Protein AF-A0A150GQW0-F1 (afdb_monomer_lite)

Structure (mmCIF, N/CA/C/O backbone):
data_AF-A0A150GQW0-F1
#
_entry.id   AF-A0A150GQW0-F1
#
loop_
_atom_site.group_PDB
_atom_site.id
_atom_site.type_symbol
_atom_site.label_atom_id
_atom_site.label_alt_id
_atom_site.label_comp_id
_atom_site.label_asym_id
_atom_site.label_entity_id
_atom_site.label_seq_id
_atom_site.pdbx_PDB_ins_code
_atom_site.Cartn_x
_atom_site.Cartn_y
_atom_site.Cartn_z
_atom_site.occupancy
_atom_site.B_iso_or_equiv
_atom_site.auth_seq_id
_atom_site.auth_comp_id
_atom_site.auth_asym_id
_atom_site.auth_atom_id
_atom_site.pdbx_PDB_model_num
ATOM 1 N N . MET A 1 1 ? -84.443 53.468 144.118 1.00 50.16 1 MET A N 1
ATOM 2 C CA . MET A 1 1 ? -84.556 52.191 143.368 1.00 50.16 1 MET A CA 1
ATOM 3 C C . MET A 1 1 ? -83.930 52.224 141.967 1.00 50.16 1 MET A C 1
ATOM 5 O O . MET A 1 1 ? -83.311 51.234 141.610 1.00 50.16 1 MET A O 1
ATOM 9 N N . ALA A 1 2 ? -84.002 53.319 141.193 1.00 51.88 2 ALA A N 1
ATOM 10 C CA . ALA A 1 2 ? -83.557 53.365 139.782 1.00 51.88 2 ALA A CA 1
ATOM 11 C C . ALA A 1 2 ? -82.086 52.979 139.461 1.00 51.88 2 ALA A C 1
ATOM 13 O O . ALA A 1 2 ? -81.774 52.717 138.304 1.00 51.88 2 ALA A O 1
ATOM 14 N N . LEU A 1 3 ? -81.177 52.927 140.443 1.00 52.62 3 LEU A N 1
ATOM 15 C CA . LEU A 1 3 ? -79.785 52.499 140.221 1.00 52.62 3 LEU A CA 1
ATOM 16 C C . LEU A 1 3 ? -79.607 50.967 140.198 1.00 52.62 3 LEU A C 1
ATOM 18 O O . LEU A 1 3 ? -78.697 50.477 139.535 1.00 52.62 3 LEU A O 1
ATOM 22 N N . ALA A 1 4 ? -80.482 50.205 140.865 1.00 55.50 4 ALA A N 1
ATOM 23 C CA . ALA A 1 4 ? -80.351 48.747 140.967 1.00 55.50 4 ALA A CA 1
ATOM 24 C C . ALA A 1 4 ? -80.714 48.029 139.655 1.00 55.50 4 ALA A C 1
ATOM 26 O O . ALA A 1 4 ? -79.989 47.141 139.211 1.00 55.50 4 ALA A O 1
ATOM 27 N N . SER A 1 5 ? -81.789 48.462 138.985 1.00 58.28 5 SER A N 1
ATOM 28 C CA . SER A 1 5 ? -82.184 47.912 137.682 1.00 58.28 5 SER A CA 1
ATOM 29 C C . SER A 1 5 ? -81.157 48.220 136.590 1.00 58.28 5 SER A C 1
ATOM 31 O O . SER A 1 5 ? -80.911 47.378 135.732 1.00 58.28 5 SER A O 1
ATOM 33 N N . ARG A 1 6 ? -80.495 49.387 136.642 1.00 61.72 6 ARG A N 1
ATOM 34 C CA . ARG A 1 6 ? -79.421 49.728 135.697 1.00 61.72 6 ARG A CA 1
ATOM 35 C C . ARG A 1 6 ? -78.226 48.780 135.834 1.00 61.72 6 ARG A C 1
ATOM 37 O O . ARG A 1 6 ? -77.718 48.327 134.817 1.00 61.72 6 ARG A O 1
ATOM 44 N N . ALA A 1 7 ? -77.836 48.414 137.058 1.00 62.81 7 ALA A N 1
ATOM 45 C CA . ALA A 1 7 ? -76.783 47.420 137.284 1.00 62.81 7 ALA A CA 1
ATOM 46 C C . ALA A 1 7 ? -77.155 46.032 136.724 1.00 62.81 7 ALA A C 1
ATOM 48 O O . ALA A 1 7 ? -76.331 45.394 136.074 1.00 62.81 7 ALA A O 1
ATOM 49 N N . GLN A 1 8 ? -78.407 45.588 136.898 1.00 65.56 8 GLN A N 1
ATOM 50 C CA . GLN A 1 8 ? -78.888 44.327 136.314 1.00 65.56 8 GLN A CA 1
ATOM 51 C C . GLN A 1 8 ? -78.929 44.365 134.776 1.00 65.56 8 GLN A C 1
ATOM 53 O O . GLN A 1 8 ? -78.557 43.387 134.134 1.00 65.56 8 GLN A O 1
ATOM 58 N N . VAL A 1 9 ? -79.327 45.490 134.172 1.00 72.56 9 VAL A N 1
ATOM 59 C CA . VAL A 1 9 ? -79.353 45.654 132.707 1.00 72.56 9 VAL A CA 1
ATOM 60 C C . VAL A 1 9 ? -77.945 45.712 132.106 1.00 72.56 9 VAL A C 1
ATOM 62 O O . VAL A 1 9 ? -77.724 45.097 131.066 1.00 72.56 9 VAL A O 1
ATOM 65 N N . GLU A 1 10 ? -76.976 46.383 132.738 1.00 72.69 10 GLU A N 1
ATOM 66 C CA . GLU A 1 10 ? -75.585 46.343 132.256 1.00 72.69 10 GLU A CA 1
ATOM 67 C C . GLU A 1 10 ? -74.941 44.958 132.467 1.00 72.69 10 GLU A C 1
ATOM 69 O O . GLU A 1 10 ? -74.226 44.496 131.584 1.00 72.69 10 GLU A O 1
ATOM 74 N N . ALA A 1 11 ? -75.264 44.225 133.541 1.00 73.06 11 ALA A N 1
ATOM 75 C CA . ALA A 1 11 ? -74.820 42.833 133.707 1.00 73.06 11 ALA A CA 1
ATOM 76 C C . ALA A 1 11 ? -75.411 41.880 132.643 1.00 73.06 11 ALA A C 1
ATOM 78 O O . ALA A 1 11 ? -74.714 40.997 132.134 1.00 73.06 11 ALA A O 1
ATOM 79 N N . LEU A 1 12 ? -76.681 42.074 132.263 1.00 76.50 12 LEU A N 1
ATOM 80 C CA . LEU A 1 12 ? -77.316 41.348 131.155 1.00 76.50 12 LEU A CA 1
ATOM 81 C C . LEU A 1 12 ? -76.726 41.730 129.788 1.00 76.50 12 LEU A C 1
ATOM 83 O O . LEU A 1 12 ? -76.563 40.864 128.934 1.00 76.50 12 LEU A O 1
ATOM 87 N N . LYS A 1 13 ? -76.339 42.995 129.580 1.00 79.44 13 LYS A N 1
ATOM 88 C CA . LYS A 1 13 ? -75.585 43.403 128.384 1.00 79.44 13 LYS A CA 1
ATOM 89 C C . LYS A 1 13 ? -74.192 42.791 128.353 1.00 79.44 13 LYS A C 1
ATOM 91 O O . LYS A 1 13 ? -73.813 42.273 127.315 1.00 79.44 13 LYS A O 1
ATOM 96 N N . GLU A 1 14 ? -73.435 42.821 129.450 1.00 78.00 14 GLU A N 1
ATOM 97 C CA . GLU A 1 14 ? -72.100 42.214 129.491 1.00 78.00 14 GLU A CA 1
ATOM 98 C C . GLU A 1 14 ? -72.147 40.712 129.204 1.00 78.00 14 GLU A C 1
ATOM 100 O O . GLU A 1 14 ? -71.311 40.211 128.459 1.00 78.00 14 GLU A O 1
ATOM 105 N N . THR A 1 15 ? -73.116 39.990 129.771 1.00 79.81 15 THR A N 1
ATOM 106 C CA . THR A 1 15 ? -73.267 38.549 129.512 1.00 79.81 15 THR A CA 1
ATOM 107 C C . THR A 1 15 ? -73.725 38.264 128.082 1.00 79.81 15 THR A C 1
ATOM 109 O O . THR A 1 15 ? -73.184 37.352 127.462 1.00 79.81 15 THR A O 1
ATOM 112 N N . LEU A 1 16 ? -74.628 39.071 127.512 1.00 81.12 16 LEU A N 1
ATOM 113 C CA . LEU A 1 16 ? -75.028 38.953 126.106 1.00 81.12 16 LEU A CA 1
ATOM 114 C C . LEU A 1 16 ? -73.890 39.321 125.136 1.00 81.12 16 LEU A C 1
ATOM 116 O O . LEU A 1 16 ? -73.714 38.669 124.115 1.00 81.12 16 LEU A O 1
ATOM 120 N N . VAL A 1 17 ? -73.093 40.347 125.445 1.00 83.69 17 VAL A N 1
ATOM 121 C CA . VAL A 1 17 ? -71.922 40.734 124.643 1.00 83.69 17 VAL A CA 1
ATOM 122 C C . VAL A 1 17 ? -70.855 39.645 124.698 1.00 83.69 17 VAL A C 1
ATOM 124 O O . VAL A 1 17 ? -70.318 39.301 123.650 1.00 83.69 17 VAL A O 1
ATOM 127 N N . LYS A 1 18 ? -70.597 39.049 125.870 1.00 81.44 18 LYS A N 1
ATOM 128 C CA . LYS A 1 18 ? -69.667 37.917 126.009 1.00 81.44 18 LYS A CA 1
ATOM 129 C C . LYS A 1 18 ? -70.149 36.694 125.224 1.00 81.44 18 LYS A C 1
ATOM 131 O O . LYS A 1 18 ? -69.377 36.173 124.429 1.00 81.44 18 LYS A O 1
ATOM 136 N N . SER A 1 19 ? -71.423 36.299 125.322 1.00 79.88 19 SER A N 1
ATOM 137 C CA . SER A 1 19 ? -71.938 35.162 124.537 1.00 79.88 19 SER A CA 1
ATOM 138 C C . SER A 1 19 ? -71.957 35.428 123.025 1.00 79.88 19 SER A C 1
ATOM 140 O O . SER A 1 19 ? -71.666 34.528 122.240 1.00 79.88 19 SER A O 1
ATOM 142 N N . LEU A 1 20 ? -72.216 36.668 122.593 1.00 84.56 20 LEU A N 1
ATOM 143 C CA . LEU A 1 20 ? -72.095 37.064 121.186 1.00 84.56 20 LEU A CA 1
ATOM 144 C C . LEU A 1 20 ? -70.635 37.105 120.710 1.00 84.56 20 LEU A C 1
ATOM 146 O O . LEU A 1 20 ? -70.379 36.767 119.559 1.00 84.56 20 LEU A O 1
ATOM 150 N N . GLN A 1 21 ? -69.676 37.475 121.563 1.00 85.19 21 GLN A N 1
ATOM 151 C CA . GLN A 1 21 ? -68.242 37.391 121.262 1.00 85.19 21 GLN A CA 1
ATOM 152 C C . GLN A 1 21 ? -67.767 35.933 121.181 1.00 85.19 21 GLN A C 1
ATOM 154 O O . GLN A 1 21 ? -67.047 35.587 120.249 1.00 85.19 21 GLN A O 1
ATOM 159 N N . GLU A 1 22 ? -68.215 35.066 122.090 1.00 84.25 22 GLU A N 1
ATOM 160 C CA . GLU A 1 22 ? -67.913 33.630 122.091 1.00 84.25 22 GLU A CA 1
ATOM 161 C C . GLU A 1 22 ? -68.483 32.925 120.849 1.00 84.25 22 GLU A C 1
ATOM 163 O O . GLU A 1 22 ? -67.762 32.180 120.181 1.00 84.25 22 GLU A O 1
ATOM 168 N N . GLU A 1 23 ? -69.738 33.198 120.473 1.00 84.25 23 GLU A N 1
ATOM 169 C CA . GLU A 1 23 ? -70.320 32.671 119.232 1.00 84.25 23 GLU A CA 1
ATOM 170 C C . GLU A 1 23 ? -69.682 33.292 117.976 1.00 84.25 23 GLU A C 1
ATOM 172 O O . GLU A 1 23 ? -69.450 32.574 117.006 1.00 84.25 23 GLU A O 1
ATOM 177 N N . LEU A 1 24 ? -69.301 34.577 117.982 1.00 86.88 24 LEU A N 1
ATOM 178 C CA . LEU A 1 24 ? -68.554 35.187 116.873 1.00 86.88 24 LEU A CA 1
ATOM 179 C C . LEU A 1 24 ? -67.164 34.550 116.711 1.00 86.88 24 LEU A C 1
ATOM 181 O O . LEU A 1 24 ? -66.753 34.252 115.589 1.00 86.88 24 LEU A O 1
ATOM 185 N N . GLU A 1 25 ? -66.448 34.284 117.806 1.00 87.06 25 GLU A N 1
ATOM 186 C CA . GLU A 1 25 ? -65.186 33.540 117.785 1.00 87.06 25 GLU A CA 1
ATOM 187 C C . GLU A 1 25 ? -65.379 32.105 117.285 1.00 87.06 25 GLU A C 1
ATOM 189 O O . GLU A 1 25 ? -64.566 31.609 116.506 1.00 87.06 25 GLU A O 1
ATOM 194 N N . LYS A 1 26 ? -66.441 31.427 117.723 1.00 87.31 26 LYS A N 1
ATOM 195 C CA . LYS A 1 26 ? -66.780 30.051 117.339 1.00 87.31 26 LYS A CA 1
ATOM 196 C C . LYS A 1 26 ? -67.139 29.953 115.856 1.00 87.31 26 LYS A C 1
ATOM 198 O O . LYS A 1 26 ? -66.589 29.096 115.167 1.00 87.31 26 LYS A O 1
ATOM 203 N N . VAL A 1 27 ? -67.949 30.877 115.339 1.00 86.50 27 VAL A N 1
ATOM 204 C CA . VAL A 1 27 ? -68.240 31.018 113.903 1.00 86.50 27 VAL A CA 1
ATOM 205 C C . VAL A 1 27 ? -66.976 31.394 113.125 1.00 86.50 27 VAL A C 1
ATOM 207 O O . VAL A 1 27 ? -66.713 30.799 112.087 1.00 86.50 27 VAL A O 1
ATOM 210 N N . SER A 1 28 ? -66.131 32.296 113.632 1.00 88.81 28 SER A N 1
ATOM 211 C CA . SER A 1 28 ? -64.850 32.645 112.997 1.00 88.81 28 SER A CA 1
ATOM 212 C C . SER A 1 28 ? -63.908 31.435 112.896 1.00 88.81 28 SER A C 1
ATOM 214 O O . SER A 1 28 ? -63.373 31.148 111.826 1.00 88.81 28 SER A O 1
ATOM 216 N N . LYS A 1 29 ? -63.784 30.637 113.966 1.00 88.50 29 LYS A N 1
ATOM 217 C CA . LYS A 1 29 ? -63.026 29.370 113.983 1.00 88.50 29 LYS A CA 1
ATOM 218 C C . LYS A 1 29 ? -63.622 28.337 113.012 1.00 88.50 29 LYS A C 1
ATOM 220 O O . LYS A 1 29 ? -62.871 27.662 112.306 1.00 88.50 29 LYS A O 1
ATOM 225 N N . GLN A 1 30 ? -64.950 28.241 112.912 1.00 87.50 30 GLN A N 1
ATOM 226 C CA . GLN A 1 30 ? -65.634 27.392 111.925 1.00 87.50 30 GLN A CA 1
ATOM 227 C C . GLN A 1 30 ? -65.389 27.859 110.480 1.00 87.50 30 GLN A C 1
ATOM 229 O O . GLN A 1 30 ? -65.067 27.044 109.623 1.00 87.50 30 GLN A O 1
ATOM 234 N N . VAL A 1 31 ? -65.452 29.163 110.202 1.00 87.62 31 VAL A N 1
ATOM 235 C CA . VAL A 1 31 ? -65.168 29.736 108.875 1.00 87.62 31 VAL A CA 1
ATOM 236 C C . VAL A 1 31 ? -63.697 29.551 108.491 1.00 87.62 31 VAL A C 1
ATOM 238 O O . VAL A 1 31 ? -63.407 29.193 107.352 1.00 87.62 31 VAL A O 1
ATOM 241 N N . LEU A 1 32 ? -62.760 29.721 109.429 1.00 88.62 32 LEU A N 1
ATOM 242 C CA . LEU A 1 32 ? -61.332 29.476 109.197 1.00 88.62 32 LEU A CA 1
ATOM 243 C C . LEU A 1 32 ? -61.026 27.993 108.941 1.00 88.62 32 LEU A C 1
ATOM 245 O O . LEU A 1 32 ? -60.221 27.684 108.064 1.00 88.62 32 LEU A O 1
ATOM 249 N N . THR A 1 33 ? -61.681 27.069 109.651 1.00 88.69 33 THR A N 1
ATOM 250 C CA . THR A 1 33 ? -61.527 25.626 109.393 1.00 88.69 33 THR A CA 1
ATOM 251 C C . THR A 1 33 ? -62.171 25.211 108.071 1.00 88.69 33 THR A C 1
ATOM 253 O O . THR A 1 33 ? -61.505 24.541 107.286 1.00 88.69 33 THR A O 1
ATOM 256 N N . ALA A 1 34 ? -63.382 25.687 107.760 1.00 86.00 34 ALA A N 1
ATOM 257 C CA . ALA A 1 34 ? -64.050 25.458 106.476 1.00 86.00 34 ALA A CA 1
ATOM 258 C C . ALA A 1 34 ? -63.230 26.000 105.292 1.00 86.00 34 ALA A C 1
ATOM 260 O O . ALA A 1 34 ? -63.038 25.308 104.289 1.00 86.00 34 ALA A O 1
ATOM 261 N N . ARG A 1 35 ? -62.667 27.207 105.435 1.00 89.75 35 ARG A N 1
ATOM 262 C CA . ARG A 1 35 ? -61.735 27.786 104.464 1.00 89.75 35 ARG A CA 1
ATOM 263 C C . ARG A 1 35 ? -60.466 26.947 104.335 1.00 89.75 35 ARG A C 1
ATOM 265 O O . ARG A 1 35 ? -60.083 26.634 103.219 1.00 89.75 35 ARG A O 1
ATOM 272 N N . SER A 1 36 ? -59.854 26.515 105.439 1.00 89.25 36 SER A N 1
ATOM 273 C CA . SER A 1 36 ? -58.663 25.654 105.395 1.00 89.25 36 SER A CA 1
ATOM 274 C C . SER A 1 36 ? -58.930 24.304 104.717 1.00 89.25 36 SER A C 1
ATOM 276 O O . SER A 1 36 ? -58.062 23.806 104.003 1.00 89.25 36 SER A O 1
ATOM 278 N N . THR A 1 37 ? -60.119 23.713 104.883 1.00 88.81 37 THR A N 1
ATOM 279 C CA . THR A 1 37 ? -60.505 22.498 104.147 1.00 88.81 37 THR A CA 1
ATOM 280 C C . THR A 1 37 ? -60.762 22.762 102.666 1.00 88.81 37 THR A C 1
ATOM 282 O O . THR A 1 37 ? -60.356 21.947 101.843 1.00 88.81 37 THR A O 1
ATOM 285 N N . TYR A 1 38 ? -61.359 23.902 102.308 1.00 88.25 38 TYR A N 1
ATOM 286 C CA . TYR A 1 38 ? -61.597 24.271 100.911 1.00 88.25 38 TYR A CA 1
ATOM 287 C C . TYR A 1 38 ? -60.295 24.624 100.174 1.00 88.25 38 TYR A C 1
ATOM 289 O O . TYR A 1 38 ? -60.051 24.128 99.079 1.00 88.25 38 TYR A O 1
ATOM 297 N N . ASP A 1 39 ? -59.411 25.405 100.801 1.00 89.44 39 ASP A N 1
ATOM 298 C CA . ASP A 1 39 ? -58.092 25.755 100.260 1.00 89.44 39 ASP A CA 1
ATOM 299 C C . ASP A 1 39 ? -57.222 24.492 100.053 1.00 89.44 39 ASP A C 1
ATOM 301 O O . ASP A 1 39 ? -56.489 24.413 99.066 1.00 89.44 39 ASP A O 1
ATOM 305 N N . LYS A 1 40 ? -57.359 23.467 100.916 1.00 89.94 40 LYS A N 1
ATOM 306 C CA . LYS A 1 40 ? -56.766 22.130 100.704 1.00 89.94 40 LYS A CA 1
ATOM 307 C C . LYS A 1 40 ? -57.381 21.408 99.508 1.00 89.94 40 LYS A C 1
ATOM 309 O O . LYS A 1 40 ? -56.643 21.067 98.597 1.00 89.94 40 LYS A O 1
ATOM 314 N N . GLN A 1 41 ? -58.707 21.266 99.448 1.00 88.81 41 GLN A N 1
ATOM 315 C CA . GLN A 1 41 ? -59.394 20.623 98.317 1.00 88.81 41 GLN A CA 1
ATOM 316 C C . GLN A 1 41 ? -59.031 21.272 96.969 1.00 88.81 41 GLN A C 1
ATOM 318 O O . GLN A 1 41 ? -58.804 20.575 95.984 1.00 88.81 41 GLN A O 1
ATOM 323 N N . VAL A 1 42 ? -58.910 22.603 96.923 1.00 88.38 42 VAL A N 1
ATOM 324 C CA . VAL A 1 42 ? -58.467 23.338 95.729 1.00 88.38 42 VAL A CA 1
ATOM 325 C C . VAL A 1 42 ? -56.993 23.068 95.400 1.00 88.38 42 VAL A C 1
ATOM 327 O O . VAL A 1 42 ? -56.646 23.007 94.221 1.00 88.38 42 VAL A O 1
ATOM 330 N N . ALA A 1 43 ? -56.117 22.895 96.394 1.00 87.56 43 ALA A N 1
ATOM 331 C CA . ALA A 1 43 ? -54.722 22.507 96.173 1.00 87.56 43 ALA A CA 1
ATOM 332 C C . ALA A 1 43 ? -54.591 21.051 95.689 1.00 87.56 43 ALA A C 1
ATOM 334 O O . ALA A 1 43 ? -53.863 20.795 94.729 1.00 87.56 43 ALA A O 1
ATOM 335 N N . ASP A 1 44 ? -55.342 20.125 96.289 1.00 89.62 44 ASP A N 1
ATOM 336 C CA . ASP A 1 44 ? -55.360 18.705 95.933 1.00 89.62 44 ASP A CA 1
ATOM 337 C C . ASP A 1 44 ? -55.825 18.527 94.478 1.00 89.62 44 ASP A C 1
ATOM 339 O O . ASP A 1 44 ? -55.071 17.998 93.658 1.00 89.62 44 ASP A O 1
ATOM 343 N N . VAL A 1 45 ? -56.982 19.100 94.112 1.00 89.75 45 VAL A N 1
ATOM 344 C CA . VAL A 1 45 ? -57.532 19.081 92.739 1.00 89.75 45 VAL A CA 1
ATOM 345 C C . VAL A 1 45 ? -56.586 19.737 91.725 1.00 89.75 45 VAL A C 1
ATOM 347 O O . VAL A 1 45 ? -56.457 19.253 90.600 1.00 89.75 45 VAL A O 1
ATOM 350 N N . ARG A 1 46 ? -55.875 20.812 92.099 1.00 90.25 46 ARG A N 1
ATOM 351 C CA . ARG A 1 46 ? -54.831 21.397 91.236 1.00 90.25 46 ARG A CA 1
ATOM 352 C C . ARG A 1 46 ? -53.671 20.428 91.018 1.00 90.25 46 ARG A C 1
ATOM 354 O O . ARG A 1 46 ? -53.226 20.297 89.884 1.00 90.25 46 ARG A O 1
ATOM 361 N N . SER A 1 47 ? -53.218 19.729 92.061 1.00 89.38 47 SER A N 1
ATOM 362 C CA . SER A 1 47 ? -52.130 18.746 91.952 1.00 89.38 47 SER A CA 1
ATOM 363 C C . SER A 1 47 ? -52.520 17.524 91.110 1.00 89.38 47 SER A C 1
ATOM 365 O O . SER A 1 47 ? -51.699 17.003 90.358 1.00 89.38 47 SER A O 1
ATOM 367 N N . GLU A 1 48 ? -53.780 17.088 91.181 1.00 88.06 48 GLU A N 1
ATOM 368 C CA . GLU A 1 48 ? -54.315 16.016 90.338 1.00 88.06 48 GLU A CA 1
ATOM 369 C C . GLU A 1 48 ? -54.425 16.456 88.878 1.00 88.06 48 GLU A C 1
ATOM 371 O O . GLU A 1 48 ? -53.981 15.733 87.986 1.00 88.06 48 GLU A O 1
ATOM 376 N N . HIS A 1 49 ? -54.940 17.660 88.620 1.00 90.81 49 HIS A N 1
ATOM 377 C CA . HIS A 1 49 ? -55.039 18.184 87.261 1.00 90.81 49 HIS A CA 1
ATOM 378 C C . HIS A 1 49 ? -53.661 18.468 86.638 1.00 90.81 49 HIS A C 1
ATOM 380 O O . HIS A 1 49 ? -53.451 18.209 85.455 1.00 90.81 49 HIS A O 1
ATOM 386 N N . GLU A 1 50 ? -52.687 18.934 87.425 1.00 90.88 50 GLU A N 1
ATOM 387 C CA . GLU A 1 50 ? -51.313 19.127 86.955 1.00 90.88 50 GLU A CA 1
ATOM 388 C C . GLU A 1 50 ? -50.630 17.793 86.611 1.00 90.88 50 GLU A C 1
ATOM 390 O O . GLU A 1 50 ? -49.984 17.706 85.565 1.00 90.88 50 GLU A O 1
ATOM 395 N N . ARG A 1 51 ? -50.847 16.728 87.400 1.00 90.19 51 ARG A N 1
ATOM 396 C CA . ARG A 1 51 ? -50.423 15.360 87.037 1.00 90.19 51 ARG A CA 1
ATOM 397 C C . ARG A 1 51 ? -51.079 14.895 85.737 1.00 90.19 51 ARG A C 1
ATOM 399 O O . ARG A 1 51 ? -50.368 14.513 84.817 1.00 90.19 51 ARG A O 1
ATOM 406 N N . GLN A 1 52 ? -52.401 15.031 85.602 1.00 89.88 52 GLN A N 1
ATOM 407 C CA . GLN A 1 52 ? -53.125 14.679 84.370 1.00 89.88 52 GLN A CA 1
ATOM 408 C C . GLN A 1 52 ? -52.593 15.433 83.137 1.00 89.88 52 GLN A C 1
ATOM 410 O O . GLN A 1 52 ? -52.480 14.853 82.056 1.00 89.88 52 GLN A O 1
ATOM 415 N N . LEU A 1 53 ? -52.229 16.712 83.280 1.00 89.19 53 LEU A N 1
ATOM 416 C CA . LEU A 1 53 ? -51.608 17.506 82.214 1.00 89.19 53 LEU A CA 1
ATOM 417 C C . LEU A 1 53 ? -50.170 17.067 81.893 1.00 89.19 53 LEU A C 1
ATOM 419 O O . LEU A 1 53 ? -49.743 17.198 80.748 1.00 89.19 53 LEU A O 1
ATOM 423 N N . GLN A 1 54 ? -49.417 16.541 82.861 1.00 90.19 54 GLN A N 1
ATOM 424 C CA . GLN A 1 54 ? -48.097 15.946 82.620 1.00 90.19 54 GLN A CA 1
ATOM 425 C C . GLN A 1 54 ? -48.224 14.573 81.940 1.00 90.19 54 GLN A C 1
ATOM 427 O O . GLN A 1 54 ? -47.588 14.348 80.912 1.00 90.19 54 GLN A O 1
ATOM 432 N N . ASP A 1 55 ? -49.105 13.699 82.430 1.00 90.25 55 ASP A N 1
ATOM 433 C CA . ASP A 1 55 ? -49.354 12.367 81.865 1.00 90.25 55 ASP A CA 1
ATOM 434 C C . ASP A 1 55 ? -49.869 12.440 80.418 1.00 90.25 55 ASP A C 1
ATOM 436 O O . ASP A 1 55 ? -49.379 11.724 79.543 1.00 90.25 55 ASP A O 1
ATOM 440 N N . THR A 1 56 ? -50.805 13.350 80.124 1.00 89.38 56 THR A N 1
ATOM 441 C CA . THR A 1 56 ? -51.314 13.556 78.753 1.00 89.38 56 THR A CA 1
ATOM 442 C C . THR A 1 56 ? -50.267 14.154 77.811 1.00 89.38 56 THR A C 1
ATOM 444 O O . THR A 1 56 ? -50.222 13.762 76.644 1.00 89.38 56 THR A O 1
ATOM 447 N N . ARG A 1 57 ? -49.373 15.032 78.292 1.00 91.06 57 ARG A N 1
ATOM 448 C CA . ARG A 1 57 ? -48.217 15.505 77.504 1.00 91.06 57 ARG A CA 1
ATOM 449 C C . ARG A 1 57 ? -47.247 14.369 77.197 1.00 91.06 57 ARG A C 1
ATOM 451 O O . ARG A 1 57 ? -46.897 14.185 76.037 1.00 91.06 57 ARG A O 1
ATOM 458 N N . LEU A 1 58 ? -46.876 13.568 78.196 1.00 91.75 58 LEU A N 1
ATOM 459 C CA . LEU A 1 58 ? -45.979 12.422 78.015 1.00 91.75 58 LEU A CA 1
ATOM 460 C C . LEU A 1 58 ? -46.587 11.354 77.089 1.00 91.75 58 LEU A C 1
ATOM 462 O O . LEU A 1 58 ? -45.867 10.749 76.296 1.00 91.75 58 LEU A O 1
ATOM 466 N N . ALA A 1 59 ? -47.904 11.141 77.139 1.00 88.69 59 ALA A N 1
ATOM 467 C CA . ALA A 1 59 ? -48.613 10.280 76.195 1.00 88.69 59 ALA A CA 1
ATOM 468 C C . ALA A 1 59 ? -48.574 10.840 74.759 1.00 88.69 59 ALA A C 1
ATOM 470 O O . ALA A 1 59 ? -48.273 10.099 73.823 1.00 88.69 59 ALA A O 1
ATOM 471 N N . ALA A 1 60 ? -48.808 12.145 74.579 1.00 87.75 60 ALA A N 1
ATOM 472 C CA . ALA A 1 60 ? -48.739 12.800 73.272 1.00 87.75 60 ALA A CA 1
ATOM 473 C C . ALA A 1 60 ? -47.314 12.804 72.684 1.00 87.75 60 ALA A C 1
ATOM 475 O O . ALA A 1 60 ? -47.138 12.543 71.495 1.00 87.75 60 ALA A O 1
ATOM 476 N N . GLU A 1 61 ? -46.284 13.038 73.502 1.00 91.88 61 GLU A N 1
ATOM 477 C CA . GLU A 1 61 ? -44.879 12.964 73.081 1.00 91.88 61 GLU A CA 1
ATOM 478 C C . GLU A 1 61 ? -44.484 11.544 72.656 1.00 91.88 61 GLU A C 1
ATOM 480 O O . GLU A 1 61 ? -43.854 11.375 71.611 1.00 91.88 61 GLU A O 1
ATOM 485 N N . ARG A 1 62 ? -44.916 10.512 73.398 1.00 91.12 62 ARG A N 1
ATOM 486 C CA . ARG A 1 62 ? -44.730 9.103 73.003 1.00 91.12 62 ARG A CA 1
ATOM 487 C C . ARG A 1 62 ? -45.422 8.795 71.677 1.00 91.12 62 ARG A C 1
ATOM 489 O O . ARG A 1 62 ? -44.769 8.278 70.777 1.00 91.12 62 ARG A O 1
ATOM 496 N N . ALA A 1 63 ? -46.685 9.192 71.510 1.00 90.19 63 ALA A N 1
ATOM 497 C CA . ALA A 1 63 ? -47.423 8.994 70.261 1.00 90.19 63 ALA A CA 1
ATOM 498 C C . ALA A 1 63 ? -46.758 9.701 69.061 1.00 90.19 63 ALA A C 1
ATOM 500 O O . ALA A 1 63 ? -46.691 9.138 67.968 1.00 90.19 63 ALA A O 1
ATOM 501 N N . LEU A 1 64 ? -46.204 10.904 69.256 1.00 90.12 64 LEU A N 1
ATOM 502 C CA . LEU A 1 64 ? -45.451 11.624 68.222 1.00 90.12 64 LEU A CA 1
ATOM 503 C C . LEU A 1 64 ? -44.112 10.949 67.883 1.00 90.12 64 LEU A C 1
ATOM 505 O O . LEU A 1 64 ? -43.730 10.922 66.711 1.00 90.12 64 LEU A O 1
ATOM 509 N N . LEU A 1 65 ? -43.402 10.393 68.869 1.00 92.44 65 LEU A N 1
ATOM 510 C CA . LEU A 1 65 ? -42.176 9.619 68.644 1.00 92.44 65 LEU A CA 1
ATOM 511 C C . LEU A 1 65 ? -42.465 8.294 67.925 1.00 92.44 65 LEU A C 1
ATOM 513 O O . LEU A 1 65 ? -41.766 7.952 66.971 1.00 92.44 65 LEU A O 1
ATOM 517 N N . GLU A 1 66 ? -43.524 7.585 68.312 1.00 92.19 66 GLU A N 1
ATOM 518 C CA . GLU A 1 66 ? -43.974 6.369 67.634 1.00 92.19 66 GLU A CA 1
ATOM 519 C C . GLU A 1 66 ? -44.369 6.663 66.182 1.00 92.19 66 GLU A C 1
ATOM 521 O O . GLU A 1 66 ? -43.849 6.013 65.272 1.00 92.19 66 GLU A O 1
ATOM 526 N N . ALA A 1 67 ? -45.186 7.695 65.938 1.00 88.62 67 ALA A N 1
ATOM 527 C CA . ALA A 1 67 ? -45.579 8.118 64.594 1.00 88.62 67 ALA A CA 1
ATOM 528 C C . ALA A 1 67 ? -44.372 8.509 63.719 1.00 88.62 67 ALA A C 1
ATOM 530 O O . ALA A 1 67 ? -44.309 8.112 62.553 1.00 88.62 67 ALA A O 1
ATOM 531 N N . ARG A 1 68 ? -43.377 9.218 64.278 1.00 91.50 68 ARG A N 1
ATOM 532 C CA . ARG A 1 68 ? -42.106 9.504 63.586 1.00 91.50 68 ARG A CA 1
ATOM 533 C C . ARG A 1 68 ? -41.344 8.225 63.255 1.00 91.50 68 ARG A C 1
ATOM 535 O O . ARG A 1 68 ? -40.988 8.037 62.099 1.00 91.50 68 ARG A O 1
ATOM 542 N N . SER A 1 69 ? -41.182 7.310 64.211 1.00 91.12 69 SER A N 1
ATOM 543 C CA . SER A 1 69 ? -40.475 6.042 63.978 1.00 91.12 69 SER A CA 1
ATOM 544 C C . SER A 1 69 ? -41.154 5.168 62.911 1.00 91.12 69 SER A C 1
ATOM 546 O O . SER A 1 69 ? -40.480 4.494 62.134 1.00 91.12 69 SER A O 1
ATOM 548 N N . GLN A 1 70 ? -42.489 5.206 62.815 1.00 89.31 70 GLN A N 1
ATOM 549 C CA . GLN A 1 70 ? -43.243 4.521 61.763 1.00 89.31 70 GLN A CA 1
ATOM 550 C C . GLN A 1 70 ? -43.079 5.202 60.397 1.00 89.31 70 GLN A C 1
ATOM 552 O O . GLN A 1 70 ? -42.967 4.511 59.385 1.00 89.31 70 GLN A O 1
ATOM 557 N N . ALA A 1 71 ? -43.049 6.537 60.350 1.00 87.62 71 ALA A N 1
ATOM 558 C CA . ALA A 1 71 ? -42.783 7.284 59.123 1.00 87.62 71 ALA A CA 1
ATOM 559 C C . ALA A 1 71 ? -41.348 7.047 58.619 1.00 87.62 71 ALA A C 1
ATOM 561 O O . ALA A 1 71 ? -41.153 6.769 57.439 1.00 87.62 71 ALA A O 1
ATOM 562 N N . GLU A 1 72 ? -40.357 7.073 59.512 1.00 91.06 72 GLU A N 1
ATOM 563 C CA . GLU A 1 72 ? -38.953 6.778 59.204 1.00 91.06 72 GLU A CA 1
ATOM 564 C C . GLU A 1 72 ? -38.780 5.350 58.676 1.00 91.06 72 GLU A C 1
ATOM 566 O O . GLU A 1 72 ? -38.169 5.173 57.623 1.00 91.06 72 GLU A O 1
ATOM 571 N N . ARG A 1 73 ? -39.394 4.343 59.320 1.00 92.25 73 ARG A N 1
ATOM 572 C CA . ARG A 1 73 ? -39.402 2.954 58.819 1.00 92.25 73 ARG A CA 1
ATOM 573 C C . ARG A 1 73 ? -39.988 2.855 57.412 1.00 92.25 73 ARG A C 1
ATOM 575 O O . ARG A 1 73 ? -39.331 2.301 56.541 1.00 92.25 73 ARG A O 1
ATOM 582 N N . LYS A 1 74 ? -41.157 3.455 57.154 1.00 90.19 74 LYS A N 1
ATOM 583 C CA . LYS A 1 74 ? -41.788 3.454 55.818 1.00 90.19 74 LYS A CA 1
ATOM 584 C C . LYS A 1 74 ? -40.925 4.146 54.757 1.00 90.19 74 LYS A C 1
ATOM 586 O O . LYS A 1 74 ? -40.824 3.654 53.635 1.00 90.19 74 LYS A O 1
ATOM 591 N N . MET A 1 75 ? -40.276 5.260 55.100 1.00 87.62 75 MET A N 1
ATOM 592 C CA . MET A 1 75 ? -39.354 5.952 54.193 1.00 87.62 75 MET A CA 1
ATOM 593 C C . MET A 1 75 ? -38.095 5.121 53.911 1.00 87.62 75 MET A C 1
ATOM 595 O O . MET A 1 75 ? -37.625 5.102 52.774 1.00 87.62 75 MET A O 1
ATOM 599 N N . GLU A 1 76 ? -37.556 4.413 54.905 1.00 90.25 76 GLU A N 1
ATOM 600 C CA . GLU A 1 76 ? -36.374 3.562 54.733 1.00 90.25 76 GLU A CA 1
ATOM 601 C C . GLU A 1 76 ? -36.703 2.254 53.992 1.00 90.25 76 GLU A C 1
ATOM 603 O O . GLU A 1 76 ? -35.941 1.824 53.127 1.00 90.25 76 GLU A O 1
ATOM 608 N N . GLU A 1 77 ? -37.891 1.683 54.211 1.00 92.25 77 GLU A N 1
ATOM 609 C CA . GLU A 1 77 ? -38.461 0.601 53.400 1.00 92.25 77 GLU A CA 1
ATOM 610 C C . GLU A 1 77 ? -38.579 1.026 51.929 1.00 92.25 77 GLU A C 1
ATOM 612 O O . GLU A 1 77 ? -38.031 0.347 51.057 1.00 92.25 77 GLU A O 1
ATOM 617 N N . GLN A 1 78 ? -39.192 2.184 51.641 1.00 88.44 78 GLN A N 1
ATOM 618 C CA . GLN A 1 78 ? -39.286 2.740 50.283 1.00 88.44 78 GLN A CA 1
ATOM 619 C C . GLN A 1 78 ? -37.908 3.003 49.657 1.00 88.44 78 GLN A C 1
ATOM 621 O O . GLN A 1 78 ? -37.685 2.653 48.495 1.00 88.44 78 GLN A O 1
ATOM 626 N N . ARG A 1 79 ? -36.952 3.561 50.414 1.00 91.69 79 ARG A N 1
ATOM 627 C CA . ARG A 1 79 ? -35.559 3.742 49.965 1.00 91.69 79 ARG A CA 1
ATOM 628 C C . ARG A 1 79 ? -34.893 2.409 49.641 1.00 91.69 79 ARG A C 1
ATOM 630 O O . ARG A 1 79 ? -34.232 2.312 48.609 1.00 91.69 79 ARG A O 1
ATOM 637 N N . SER A 1 80 ? -35.088 1.381 50.468 1.00 91.75 80 SER A N 1
ATOM 638 C CA . SER A 1 80 ? -34.530 0.044 50.242 1.00 91.75 80 SER A CA 1
ATOM 639 C C . SER A 1 80 ? -35.135 -0.633 49.007 1.00 91.75 80 SER A C 1
ATOM 641 O O . SER A 1 80 ? -34.405 -1.231 48.218 1.00 91.75 80 SER A O 1
ATOM 643 N N . ALA A 1 81 ? -36.443 -0.471 48.781 1.00 88.69 81 ALA A N 1
ATOM 644 C CA . ALA A 1 81 ? -37.142 -0.989 47.611 1.00 88.69 81 ALA A CA 1
ATOM 645 C C . ALA A 1 81 ? -36.689 -0.280 46.325 1.00 88.69 81 ALA A C 1
ATOM 647 O O . ALA A 1 81 ? -36.380 -0.939 45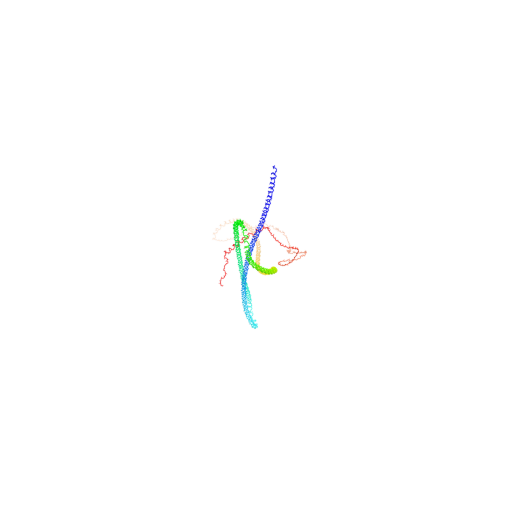.337 1.00 88.69 81 ALA A O 1
ATOM 648 N N . HIS A 1 82 ? -36.565 1.050 46.346 1.00 89.25 82 HIS A N 1
ATOM 649 C CA . HIS A 1 82 ? -36.070 1.829 45.207 1.00 89.25 82 HIS A CA 1
ATOM 650 C C . HIS A 1 82 ? -34.565 1.614 44.946 1.00 89.25 82 HIS A C 1
ATOM 652 O O . HIS A 1 82 ? -34.146 1.618 43.788 1.00 89.25 82 HIS A O 1
ATOM 658 N N . ARG A 1 83 ? -33.749 1.359 45.983 1.00 92.38 83 ARG A N 1
ATOM 659 C CA . ARG A 1 83 ? -32.357 0.898 45.827 1.00 92.38 83 ARG A CA 1
ATOM 660 C C . ARG A 1 83 ? -32.319 -0.449 45.100 1.00 92.38 83 ARG A C 1
ATOM 662 O O . ARG A 1 83 ? -31.702 -0.516 44.041 1.00 92.38 83 ARG A O 1
ATOM 669 N N . LYS A 1 84 ? -33.045 -1.460 45.594 1.00 92.81 84 LYS A N 1
ATOM 670 C CA . LYS A 1 84 ? -33.150 -2.777 44.939 1.00 92.81 84 LYS A CA 1
ATOM 671 C C . LYS A 1 84 ? -33.637 -2.656 43.497 1.00 92.81 84 LYS A C 1
ATOM 673 O O . LYS A 1 84 ? -33.003 -3.186 42.601 1.00 92.81 84 LYS A O 1
ATOM 678 N N . GLN A 1 85 ? -34.677 -1.861 43.239 1.00 90.06 85 GLN A N 1
ATOM 679 C CA . GLN A 1 85 ? -35.196 -1.640 41.886 1.00 90.06 85 GLN A CA 1
ATOM 680 C C . GLN A 1 85 ? -34.159 -1.010 40.935 1.00 90.06 85 GLN A C 1
ATOM 682 O O . GLN A 1 85 ? -34.160 -1.316 39.742 1.00 90.06 85 GLN A O 1
ATOM 687 N N . ARG A 1 86 ? -33.264 -0.144 41.435 1.00 89.62 86 ARG A N 1
ATOM 688 C CA . ARG A 1 86 ? -32.132 0.385 40.653 1.00 89.62 86 ARG A CA 1
ATOM 689 C C . ARG A 1 86 ? -31.027 -0.647 40.450 1.00 89.62 86 ARG A C 1
ATOM 691 O O . ARG A 1 86 ? -30.464 -0.693 39.362 1.00 89.62 86 ARG A O 1
ATOM 698 N N . GLU A 1 87 ? -30.733 -1.461 41.457 1.00 91.25 87 GLU A N 1
ATOM 699 C CA . GLU A 1 87 ? -29.765 -2.562 41.372 1.00 91.25 87 GLU A CA 1
ATOM 700 C C . GLU A 1 87 ? -30.248 -3.630 40.373 1.00 91.25 87 GLU A C 1
ATOM 702 O O . GLU A 1 87 ? -29.508 -3.990 39.466 1.00 91.25 87 GLU A O 1
ATOM 707 N N . ASP A 1 88 ? -31.518 -4.038 40.425 1.00 92.31 88 ASP A N 1
ATOM 708 C CA . ASP A 1 88 ? -32.149 -4.945 39.457 1.00 92.31 88 ASP A CA 1
ATOM 709 C C . ASP A 1 88 ? -32.145 -4.372 38.030 1.00 92.31 88 ASP A C 1
ATOM 711 O O . ASP A 1 88 ? -31.850 -5.090 37.073 1.00 92.31 88 ASP A O 1
ATOM 715 N N . ALA A 1 89 ? -32.421 -3.072 37.870 1.00 88.06 89 ALA A N 1
ATOM 716 C CA . ALA A 1 89 ? -32.347 -2.398 36.574 1.00 88.06 89 ALA A CA 1
ATOM 717 C C . ALA A 1 89 ? -30.905 -2.314 36.034 1.00 88.06 89 ALA A C 1
ATOM 719 O O . ALA A 1 89 ? -30.698 -2.510 34.836 1.00 88.06 89 ALA A O 1
ATOM 720 N N . HIS A 1 90 ? -29.913 -2.075 36.901 1.00 92.00 90 HIS A N 1
ATOM 721 C CA . HIS A 1 90 ? -28.494 -2.118 36.539 1.00 92.00 90 HIS A CA 1
ATOM 722 C C . HIS A 1 90 ? -28.088 -3.529 36.108 1.00 92.00 90 HIS A C 1
ATOM 724 O O . HIS A 1 90 ? -27.591 -3.709 35.002 1.00 92.00 90 HIS A O 1
ATOM 730 N N . ASN A 1 91 ? -28.390 -4.538 36.928 1.00 92.00 91 ASN A N 1
ATOM 731 C CA . ASN A 1 91 ? -28.101 -5.947 36.664 1.00 92.00 91 ASN A CA 1
ATOM 732 C C . ASN A 1 91 ? -28.743 -6.435 35.352 1.00 92.00 91 ASN A C 1
ATOM 734 O O . ASN A 1 91 ? -28.153 -7.236 34.627 1.00 92.00 91 ASN A O 1
ATOM 738 N N . LEU A 1 92 ? -29.949 -5.957 35.020 1.00 92.06 92 LEU A N 1
ATOM 739 C CA . LEU A 1 92 ? -30.602 -6.242 33.741 1.00 92.06 92 LEU A CA 1
ATOM 740 C C . LEU A 1 92 ? -29.878 -5.571 32.565 1.00 92.06 92 LEU A C 1
ATOM 742 O O . LEU A 1 92 ? -29.625 -6.230 31.557 1.00 92.06 92 LEU A O 1
ATOM 746 N N . HIS A 1 93 ? -29.522 -4.290 32.689 1.00 91.75 93 HIS A N 1
ATOM 747 C CA . HIS A 1 93 ? -28.800 -3.567 31.640 1.00 91.75 93 HIS A CA 1
ATOM 748 C C . HIS A 1 93 ? -27.392 -4.148 31.418 1.00 91.75 93 HIS A C 1
ATOM 750 O O . HIS A 1 93 ? -26.956 -4.289 30.277 1.00 91.75 93 HIS A O 1
ATOM 756 N N . GLU A 1 94 ? -26.704 -4.545 32.485 1.00 92.56 94 GLU A N 1
ATOM 757 C CA . GLU A 1 94 ? -25.385 -5.179 32.457 1.00 92.56 94 GLU A CA 1
ATOM 758 C C . GLU A 1 94 ? -25.430 -6.529 31.728 1.00 92.56 94 GLU A C 1
ATOM 760 O O . GLU A 1 94 ? -24.657 -6.746 30.795 1.00 92.56 94 GLU A O 1
ATOM 765 N N . ARG A 1 95 ? -26.424 -7.381 32.027 1.00 93.25 95 ARG A N 1
ATOM 766 C CA . ARG A 1 95 ? -26.684 -8.621 31.266 1.00 93.25 95 ARG A CA 1
ATOM 767 C C . ARG A 1 95 ? -26.980 -8.355 29.790 1.00 93.25 95 ARG A C 1
ATOM 769 O O . ARG A 1 95 ? -26.479 -9.080 28.936 1.00 93.25 95 ARG A O 1
ATOM 776 N N . GLN A 1 96 ? -27.750 -7.313 29.469 1.00 91.56 96 GLN A N 1
ATOM 777 C CA . GLN A 1 96 ? -28.009 -6.923 28.077 1.00 91.56 96 GLN A CA 1
ATOM 778 C C . GLN A 1 96 ? -26.727 -6.470 27.360 1.00 91.56 96 GLN A C 1
ATOM 780 O O . GLN A 1 96 ? -26.522 -6.831 26.203 1.00 91.56 96 GLN A O 1
ATOM 785 N N . MET A 1 97 ? -25.832 -5.746 28.040 1.00 90.62 97 MET A N 1
ATOM 786 C CA . MET A 1 97 ? -24.529 -5.362 27.484 1.00 90.62 97 MET A CA 1
ATOM 787 C C . MET A 1 97 ? -23.589 -6.565 27.322 1.00 90.62 97 MET A C 1
ATOM 789 O O . MET A 1 97 ? -22.904 -6.653 26.303 1.00 90.62 97 MET A O 1
ATOM 793 N N . GLU A 1 98 ? -23.588 -7.528 28.252 1.00 91.19 98 GLU A N 1
ATOM 794 C CA . GLU A 1 98 ? -22.874 -8.800 28.070 1.00 91.19 98 GLU A CA 1
ATOM 795 C C . GLU A 1 98 ? -23.424 -9.611 26.891 1.00 91.19 98 GLU A C 1
ATOM 797 O O . GLU A 1 98 ? -22.649 -10.174 26.120 1.00 91.19 98 GLU A O 1
ATOM 802 N N . GLU A 1 99 ? -24.747 -9.696 26.731 1.00 92.44 99 GLU A N 1
ATOM 803 C CA . GLU A 1 99 ? -25.362 -10.397 25.603 1.00 92.44 99 GLU A CA 1
ATOM 804 C C . GLU A 1 99 ? -25.037 -9.730 24.267 1.00 92.44 99 GLU A C 1
ATOM 806 O O . GLU A 1 99 ? -24.691 -10.429 23.315 1.00 92.44 99 GLU A O 1
ATOM 811 N N . LEU A 1 100 ? -25.105 -8.397 24.188 1.00 91.44 100 LEU A N 1
ATOM 812 C CA . LEU A 1 100 ? -24.692 -7.647 23.001 1.00 91.44 100 LEU A CA 1
ATOM 813 C C . LEU A 1 100 ? -23.206 -7.875 22.700 1.00 91.44 100 LEU A C 1
ATOM 815 O O . LEU A 1 100 ? -22.865 -8.198 21.565 1.00 91.44 100 LEU A O 1
ATOM 819 N N . LYS A 1 101 ? -22.331 -7.817 23.713 1.00 92.06 101 LYS A N 1
ATOM 820 C CA . LYS A 1 101 ? -20.898 -8.111 23.563 1.00 92.06 101 LYS A CA 1
ATOM 821 C C . LYS A 1 101 ? -20.665 -9.533 23.041 1.00 92.06 101 LYS A C 1
ATOM 823 O O . LYS A 1 101 ? -19.971 -9.694 22.044 1.00 92.06 101 LYS A O 1
ATOM 828 N N . ARG A 1 102 ? -21.326 -10.542 23.623 1.00 93.75 102 ARG A N 1
ATOM 829 C CA . ARG A 1 102 ? -21.258 -11.946 23.171 1.00 93.75 102 ARG A CA 1
ATOM 830 C C . ARG A 1 102 ? -21.817 -12.148 21.755 1.00 93.75 102 ARG A C 1
ATOM 832 O O . ARG A 1 102 ? -21.361 -13.052 21.062 1.00 93.75 102 ARG A O 1
ATOM 839 N N . ARG A 1 103 ? -22.794 -11.347 21.306 1.00 91.62 103 ARG A N 1
ATOM 840 C CA . ARG A 1 103 ? -23.280 -11.359 19.908 1.00 91.62 103 ARG A CA 1
ATOM 841 C C . ARG A 1 103 ? -22.243 -10.761 18.956 1.00 91.62 103 ARG A C 1
ATOM 843 O O . ARG A 1 103 ? -21.926 -11.408 17.965 1.00 91.62 103 ARG A O 1
ATOM 850 N N . MET A 1 104 ? -21.667 -9.605 19.292 1.00 89.19 104 MET A N 1
ATOM 851 C CA . MET A 1 104 ? -20.604 -8.970 18.500 1.00 89.19 104 MET A CA 1
ATOM 852 C C . MET A 1 104 ? -19.346 -9.847 18.406 1.00 89.19 104 MET A C 1
ATOM 854 O O . MET A 1 104 ? -18.743 -9.941 17.342 1.00 89.19 104 MET A O 1
ATOM 858 N N . GLU A 1 105 ? -18.967 -10.525 19.495 1.00 92.19 105 GLU A N 1
ATOM 859 C CA . GLU A 1 105 ? -17.853 -11.485 19.521 1.00 92.19 105 GLU A CA 1
ATOM 860 C C . GLU A 1 105 ? -18.119 -12.670 18.578 1.00 92.19 105 GLU A C 1
ATOM 862 O O . GLU A 1 105 ? -17.287 -12.957 17.720 1.00 92.19 105 GLU A O 1
ATOM 867 N N . ARG A 1 106 ? -19.312 -13.284 18.636 1.00 91.44 106 ARG A N 1
ATOM 868 C CA . ARG A 1 106 ? -19.706 -14.351 17.693 1.00 91.44 106 ARG A CA 1
ATOM 869 C C . ARG A 1 106 ? -19.706 -13.877 16.244 1.00 91.44 106 ARG A C 1
ATOM 871 O O . ARG A 1 106 ? -19.150 -14.566 15.404 1.00 91.44 106 ARG A O 1
ATOM 878 N N . GLN A 1 107 ? -20.265 -12.703 15.951 1.00 89.50 107 GLN A N 1
ATOM 879 C CA . GLN A 1 107 ? -20.271 -12.146 14.593 1.00 89.50 107 GLN A CA 1
ATOM 880 C C . GLN A 1 107 ? -18.850 -11.873 14.075 1.00 89.50 107 GLN A C 1
ATOM 882 O O . GLN A 1 107 ? -18.574 -12.096 12.897 1.00 89.50 107 GLN A O 1
ATOM 887 N N . ALA A 1 108 ? -17.931 -11.435 14.941 1.00 87.00 108 ALA A N 1
ATOM 888 C CA . ALA A 1 108 ? -16.528 -11.256 14.582 1.00 87.00 108 ALA A CA 1
ATOM 889 C C . ALA A 1 108 ? -15.826 -12.597 14.294 1.00 87.00 108 ALA A C 1
ATOM 891 O O . ALA A 1 108 ? -15.062 -12.684 13.333 1.00 87.00 108 ALA A O 1
ATOM 892 N N . ASP A 1 109 ? -16.098 -13.642 15.078 1.00 90.25 109 ASP A N 1
ATOM 893 C CA . ASP A 1 109 ? -15.523 -14.978 14.871 1.00 90.25 109 ASP A CA 1
ATOM 894 C C . ASP A 1 109 ? -16.162 -15.730 13.687 1.00 90.25 109 ASP A C 1
ATOM 896 O O . ASP A 1 109 ? -15.460 -16.408 12.939 1.00 90.25 109 ASP A O 1
ATOM 900 N N . GLU A 1 110 ? -17.455 -15.532 13.423 1.00 90.56 110 GLU A N 1
ATOM 901 C CA . GLU A 1 110 ? -18.136 -15.989 12.205 1.00 90.56 110 GLU A CA 1
ATOM 902 C C . GLU A 1 110 ? -17.548 -15.308 10.957 1.00 90.56 110 GLU A C 1
ATOM 904 O O . GLU A 1 110 ? -17.209 -15.988 9.986 1.00 90.56 110 GLU A O 1
ATOM 909 N N . ALA A 1 111 ? -17.338 -13.986 10.992 1.00 87.50 111 ALA A N 1
ATOM 910 C CA . ALA A 1 111 ? -16.692 -13.249 9.904 1.00 87.50 111 ALA A CA 1
ATOM 911 C C . ALA A 1 111 ? -15.237 -13.702 9.676 1.00 87.50 111 ALA A C 1
ATOM 913 O O . ALA A 1 111 ? -14.822 -13.882 8.530 1.00 87.50 111 ALA A O 1
ATOM 914 N N . ARG A 1 112 ? -14.473 -13.959 10.749 1.00 90.38 112 ARG A N 1
ATOM 915 C CA . ARG A 1 112 ? -13.129 -14.563 10.666 1.00 90.38 112 ARG A CA 1
ATOM 916 C C . ARG A 1 112 ? -13.174 -15.940 10.011 1.00 90.38 112 ARG A C 1
ATOM 918 O O . ARG A 1 112 ? -12.418 -16.171 9.075 1.00 90.38 112 ARG A O 1
ATOM 925 N N . ALA A 1 113 ? -14.085 -16.819 10.428 1.00 90.44 113 ALA A N 1
ATOM 926 C CA . ALA A 1 113 ? -14.220 -18.158 9.856 1.00 90.44 113 ALA A CA 1
ATOM 927 C C . ALA A 1 113 ? -14.631 -18.138 8.369 1.00 90.44 113 ALA A C 1
ATOM 929 O O . ALA A 1 113 ? -14.219 -19.012 7.605 1.00 90.44 113 ALA A O 1
ATOM 930 N N . VAL A 1 114 ? -15.410 -17.142 7.929 1.00 91.50 114 VAL A N 1
ATOM 931 C CA . VAL A 1 114 ? -15.707 -16.920 6.501 1.00 91.50 114 VAL A CA 1
ATOM 932 C C . VAL A 1 114 ? -14.456 -16.468 5.741 1.00 91.50 114 VAL A C 1
ATOM 934 O O . VAL A 1 114 ? -14.150 -17.045 4.698 1.00 91.50 114 VAL A O 1
ATOM 937 N N . LEU A 1 115 ? -13.699 -15.503 6.272 1.00 88.81 115 LEU A N 1
ATOM 938 C CA . LEU A 1 115 ? -12.452 -15.029 5.658 1.00 88.81 115 LEU A CA 1
ATOM 939 C C . LEU A 1 115 ? -11.374 -16.126 5.604 1.00 88.81 115 LEU A C 1
ATOM 941 O O . LEU A 1 115 ? -10.689 -16.261 4.594 1.00 88.81 115 LEU A O 1
ATOM 945 N N . GLU A 1 116 ? -11.239 -16.953 6.643 1.00 93.06 116 GLU A N 1
ATOM 946 C CA . GLU A 1 116 ? -10.308 -18.089 6.649 1.00 93.06 116 GLU A CA 1
ATOM 947 C C . GLU A 1 116 ? -10.682 -19.153 5.611 1.00 93.06 116 GLU A C 1
ATOM 949 O O . GLU A 1 116 ? -9.791 -19.677 4.941 1.00 93.06 116 GLU A O 1
ATOM 954 N N . ARG A 1 117 ? -11.980 -19.429 5.411 1.00 91.81 117 ARG A N 1
ATOM 955 C CA . ARG A 1 117 ? -12.454 -20.305 4.324 1.00 91.81 117 ARG A CA 1
ATOM 956 C C . ARG A 1 117 ? -12.131 -19.716 2.955 1.00 91.81 117 ARG A C 1
ATOM 958 O O . ARG A 1 117 ? -11.497 -20.394 2.160 1.00 91.81 117 ARG A O 1
ATOM 965 N N . GLN A 1 118 ? -12.448 -18.442 2.718 1.00 89.44 118 GLN A N 1
ATOM 966 C CA . GLN A 1 118 ? -12.112 -17.757 1.462 1.00 89.44 118 GLN A CA 1
ATOM 967 C C . GLN A 1 118 ? -10.599 -17.770 1.180 1.00 89.44 118 GLN A C 1
ATOM 969 O O . GLN A 1 118 ? -10.185 -18.007 0.047 1.00 89.44 118 GLN A O 1
ATOM 974 N N . LEU A 1 119 ? -9.759 -17.583 2.204 1.00 87.88 119 LEU A N 1
ATOM 975 C CA . LEU A 1 119 ? -8.302 -17.682 2.085 1.00 87.88 119 LEU A CA 1
ATOM 976 C C . LEU A 1 119 ? -7.815 -19.121 1.849 1.00 87.88 119 LEU A C 1
ATOM 978 O O . LEU A 1 119 ? -6.819 -19.309 1.149 1.00 87.88 119 LEU A O 1
ATOM 982 N N . ALA A 1 120 ? -8.480 -20.135 2.405 1.00 88.81 120 ALA A N 1
ATOM 983 C CA . ALA A 1 120 ? -8.187 -21.540 2.122 1.00 88.81 120 ALA A CA 1
ATOM 984 C C . ALA A 1 120 ? -8.581 -21.914 0.683 1.00 88.81 120 ALA A C 1
ATOM 986 O O . ALA A 1 120 ? -7.756 -22.458 -0.053 1.00 88.81 120 ALA A O 1
ATOM 987 N N . ASP A 1 121 ? -9.784 -21.541 0.247 1.00 89.06 121 ASP A N 1
ATOM 988 C CA . ASP A 1 121 ? -10.277 -21.760 -1.113 1.00 89.06 121 ASP A CA 1
ATOM 989 C C . ASP A 1 121 ? -9.356 -21.078 -2.137 1.00 89.06 121 ASP A C 1
ATOM 991 O O . ASP A 1 121 ? -8.873 -21.734 -3.061 1.00 89.06 121 ASP A O 1
ATOM 995 N N . ALA A 1 122 ? -8.999 -19.806 -1.914 1.00 85.50 122 ALA A N 1
ATOM 996 C CA . ALA A 1 122 ? -8.061 -19.060 -2.755 1.00 85.50 122 ALA A CA 1
ATOM 997 C C . ALA A 1 122 ? -6.658 -19.695 -2.809 1.00 85.50 122 ALA A C 1
ATOM 999 O O . ALA A 1 122 ? -6.037 -19.710 -3.874 1.00 85.50 122 ALA A O 1
ATOM 1000 N N . ARG A 1 123 ? -6.160 -20.270 -1.700 1.00 89.88 123 ARG A N 1
ATOM 1001 C CA . ARG A 1 123 ? -4.909 -21.054 -1.701 1.00 89.88 123 ARG A CA 1
ATOM 1002 C C . ARG A 1 123 ? -5.045 -22.299 -2.573 1.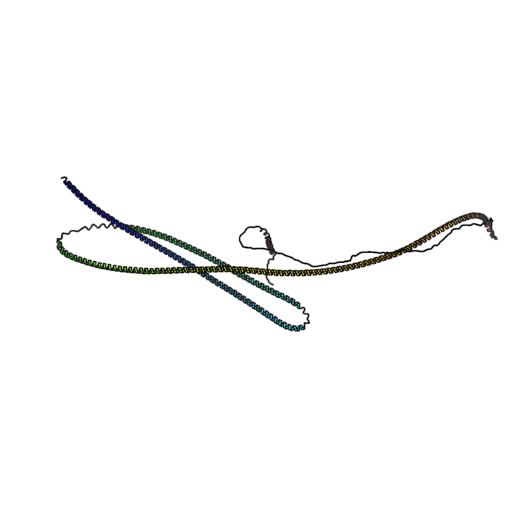00 89.88 123 ARG A C 1
ATOM 1004 O O . ARG A 1 123 ? -4.228 -22.473 -3.468 1.00 89.88 123 ARG A O 1
ATOM 1011 N N . THR A 1 124 ? -6.092 -23.110 -2.399 1.00 89.94 124 THR A N 1
ATOM 1012 C CA . THR A 1 124 ? -6.273 -24.320 -3.229 1.00 89.94 124 THR A CA 1
ATOM 1013 C C . THR A 1 124 ? -6.484 -24.001 -4.712 1.00 89.94 124 THR A C 1
ATOM 1015 O O . THR A 1 124 ? -6.025 -24.756 -5.565 1.00 89.94 124 THR A O 1
ATOM 1018 N N . ALA A 1 125 ? -7.130 -22.878 -5.041 1.00 86.00 125 ALA A N 1
ATOM 1019 C CA . ALA A 1 125 ? -7.278 -22.404 -6.414 1.00 86.00 125 ALA A CA 1
ATOM 1020 C C . ALA A 1 125 ? -5.928 -21.978 -7.016 1.00 86.00 125 ALA A C 1
ATOM 1022 O O . ALA A 1 125 ? -5.580 -22.417 -8.111 1.00 86.00 125 ALA A O 1
ATOM 1023 N N . ARG A 1 126 ? -5.131 -21.188 -6.281 1.00 89.81 126 ARG A N 1
ATOM 1024 C CA . ARG A 1 126 ? -3.770 -20.808 -6.688 1.00 89.81 126 ARG A CA 1
ATOM 1025 C C . ARG A 1 126 ? -2.876 -22.033 -6.874 1.00 89.81 126 ARG A C 1
ATOM 1027 O O . ARG A 1 126 ? -2.142 -22.106 -7.853 1.00 89.81 126 ARG A O 1
ATOM 1034 N N . ASP A 1 127 ? -2.931 -22.981 -5.947 1.00 89.12 127 ASP A N 1
ATOM 1035 C CA . ASP A 1 127 ? -2.041 -24.140 -5.951 1.00 89.12 127 ASP A CA 1
ATOM 1036 C C . ASP A 1 127 ? -2.377 -25.086 -7.120 1.00 89.12 127 ASP A C 1
ATOM 1038 O O . ASP A 1 127 ? -1.458 -25.545 -7.794 1.00 89.12 127 ASP A O 1
ATOM 1042 N N . LYS A 1 128 ? -3.664 -25.236 -7.480 1.00 89.62 128 LYS A N 1
ATOM 1043 C CA . LYS A 1 128 ? -4.087 -25.868 -8.748 1.00 89.62 128 LYS A CA 1
ATOM 1044 C C . LYS A 1 128 ? -3.528 -25.150 -9.976 1.00 89.62 128 LYS A C 1
ATOM 1046 O O . LYS A 1 128 ? -2.925 -25.798 -10.817 1.00 89.62 128 LYS A O 1
ATOM 1051 N N . VAL A 1 129 ? -3.648 -23.820 -10.056 1.00 87.56 129 VAL A N 1
ATOM 1052 C CA . VAL A 1 129 ? -3.092 -23.035 -11.180 1.00 87.56 129 VAL A CA 1
ATOM 1053 C C . VAL A 1 129 ? -1.567 -23.198 -11.288 1.00 87.56 129 VAL A C 1
ATOM 1055 O O . VAL A 1 129 ? -1.027 -23.233 -12.392 1.00 87.56 129 VAL A O 1
ATOM 1058 N N . VAL A 1 130 ? -0.861 -23.352 -10.163 1.00 88.19 130 VAL A N 1
ATOM 1059 C CA . VAL A 1 130 ? 0.580 -23.657 -10.142 1.00 88.19 130 VAL A CA 1
ATOM 1060 C C . VAL A 1 130 ? 0.870 -25.088 -10.617 1.00 88.19 130 VAL A C 1
ATOM 1062 O O . VAL A 1 130 ? 1.859 -25.294 -11.321 1.00 88.19 130 VAL A O 1
ATOM 1065 N N . GLU A 1 131 ? 0.038 -26.075 -10.281 1.00 87.88 131 GLU A N 1
ATOM 1066 C CA . GLU A 1 131 ? 0.163 -27.442 -10.808 1.00 87.88 131 GLU A CA 1
ATOM 1067 C C . GLU A 1 131 ? -0.165 -27.525 -12.305 1.00 87.88 131 GLU A C 1
ATOM 1069 O O . GLU A 1 131 ? 0.619 -28.104 -13.055 1.00 87.88 131 GLU A O 1
ATOM 1074 N N . ASP A 1 132 ? -1.225 -26.866 -12.775 1.00 88.12 132 ASP A N 1
ATOM 1075 C CA . ASP A 1 132 ? -1.562 -26.759 -14.199 1.00 88.12 132 ASP A CA 1
ATOM 1076 C C . ASP A 1 132 ? -0.427 -26.084 -14.989 1.00 88.12 132 ASP A C 1
ATOM 1078 O O . ASP A 1 132 ? 0.008 -26.593 -16.026 1.00 88.12 132 ASP A O 1
ATOM 1082 N N . ALA A 1 133 ? 0.136 -24.985 -14.470 1.00 83.69 133 ALA A N 1
ATOM 1083 C CA . ALA A 1 133 ? 1.286 -24.314 -15.076 1.00 83.69 133 ALA A CA 1
ATOM 1084 C C . ALA A 1 133 ? 2.533 -25.218 -15.129 1.00 83.69 133 ALA A C 1
ATOM 1086 O O . ALA A 1 133 ? 3.217 -25.258 -16.154 1.00 83.69 133 ALA A O 1
ATOM 1087 N N . ARG A 1 134 ? 2.807 -25.996 -14.070 1.00 88.50 134 ARG A N 1
ATOM 1088 C CA . ARG A 1 134 ? 3.881 -27.008 -14.061 1.00 88.50 134 ARG A CA 1
ATOM 1089 C C . ARG A 1 134 ? 3.627 -28.116 -15.081 1.00 88.50 134 ARG A C 1
ATOM 1091 O O . ARG A 1 134 ? 4.561 -28.519 -15.764 1.00 88.50 134 ARG A O 1
ATOM 1098 N N . MET A 1 135 ? 2.389 -28.585 -15.226 1.00 86.44 135 MET A N 1
ATOM 1099 C CA . MET A 1 135 ? 2.018 -29.608 -16.211 1.00 86.44 135 MET A CA 1
ATOM 1100 C C . MET A 1 135 ? 2.160 -29.105 -17.654 1.00 86.44 135 MET A C 1
ATOM 1102 O O . MET A 1 135 ? 2.592 -29.862 -18.524 1.00 86.44 135 MET A O 1
ATOM 1106 N N . VAL A 1 136 ? 1.863 -27.828 -17.917 1.00 87.75 136 VAL A N 1
ATOM 1107 C CA . VAL A 1 136 ? 2.133 -27.183 -19.214 1.00 87.75 136 VAL A CA 1
ATOM 1108 C C . VAL A 1 136 ? 3.639 -27.042 -19.462 1.00 87.75 136 VAL A C 1
ATOM 1110 O O . VAL A 1 136 ? 4.105 -27.378 -20.548 1.00 87.75 136 VAL A O 1
ATOM 1113 N N . GLN A 1 137 ? 4.420 -26.617 -18.462 1.00 81.69 137 GLN A N 1
ATOM 1114 C CA . GLN A 1 137 ? 5.884 -26.520 -18.572 1.00 81.69 137 GLN A CA 1
ATOM 1115 C C . GLN A 1 137 ? 6.555 -27.885 -18.785 1.00 81.69 137 GLN A C 1
ATOM 1117 O O . GLN A 1 137 ? 7.466 -27.991 -19.603 1.00 81.69 137 GLN A O 1
ATOM 1122 N N . LEU A 1 138 ? 6.096 -28.937 -18.099 1.00 88.38 138 LEU A N 1
ATOM 1123 C CA . LEU A 1 138 ? 6.592 -30.303 -18.284 1.00 88.38 138 LEU A CA 1
ATOM 1124 C C . LEU A 1 138 ? 6.317 -30.809 -19.702 1.00 88.38 138 LEU A C 1
ATOM 1126 O O . LEU A 1 138 ? 7.248 -31.278 -20.351 1.00 88.38 138 LEU A O 1
ATOM 1130 N N . LYS A 1 139 ? 5.096 -30.624 -20.223 1.00 87.25 139 LYS A N 1
ATOM 1131 C CA . LYS A 1 139 ? 4.769 -30.970 -21.616 1.00 87.25 139 LYS A CA 1
ATOM 1132 C C . LYS A 1 139 ? 5.624 -30.199 -22.618 1.00 87.25 139 LYS A C 1
ATOM 1134 O O . LYS A 1 139 ? 6.201 -30.815 -23.501 1.00 87.25 139 LYS A O 1
ATOM 1139 N N . ALA A 1 140 ? 5.799 -28.889 -22.438 1.00 83.00 140 ALA A N 1
ATOM 1140 C CA . ALA A 1 140 ? 6.663 -28.088 -23.307 1.00 83.00 140 ALA A CA 1
ATOM 1141 C C . ALA A 1 140 ? 8.133 -28.565 -23.287 1.00 83.00 140 ALA A C 1
ATOM 1143 O O . ALA A 1 140 ? 8.797 -28.568 -24.323 1.00 83.00 140 ALA A O 1
ATOM 1144 N N . LEU A 1 141 ? 8.640 -29.017 -22.133 1.00 85.75 141 LEU A N 1
ATOM 1145 C CA . LEU A 1 141 ? 9.970 -29.626 -22.014 1.00 85.75 141 LEU A CA 1
ATOM 1146 C C . LEU A 1 141 ? 10.045 -31.022 -22.654 1.00 85.75 141 LEU A C 1
ATOM 1148 O O . LEU A 1 141 ? 11.086 -31.377 -23.205 1.00 85.75 141 LEU A O 1
ATOM 1152 N N . GLU A 1 142 ? 8.978 -31.817 -22.600 1.00 86.56 142 GLU A N 1
ATOM 1153 C CA . GLU A 1 142 ? 8.886 -33.113 -23.285 1.00 86.56 142 GLU A CA 1
ATOM 1154 C C . GLU A 1 142 ? 8.798 -32.943 -24.808 1.00 86.56 142 GLU A C 1
ATOM 1156 O O . GLU A 1 142 ? 9.552 -33.593 -25.531 1.00 86.56 142 GLU A O 1
ATOM 1161 N N . ASP A 1 143 ? 7.988 -32.003 -25.299 1.00 85.94 143 ASP A N 1
ATOM 1162 C CA . ASP A 1 143 ? 7.906 -31.638 -26.716 1.00 85.94 143 ASP A CA 1
ATOM 1163 C C . ASP A 1 143 ? 9.254 -31.114 -27.236 1.00 85.94 143 ASP A C 1
ATOM 1165 O O . ASP A 1 143 ? 9.735 -31.576 -28.273 1.00 85.94 143 ASP A O 1
ATOM 1169 N N . ALA A 1 144 ? 9.928 -30.229 -26.491 1.00 83.38 144 ALA A N 1
ATOM 1170 C CA . ALA A 1 144 ? 11.269 -29.749 -26.833 1.00 83.38 144 ALA A CA 1
ATOM 1171 C C . ALA A 1 144 ? 12.313 -30.883 -26.846 1.00 83.38 144 ALA A C 1
ATOM 1173 O O . ALA A 1 144 ? 13.147 -30.952 -27.751 1.00 83.38 144 ALA A O 1
ATOM 1174 N N . ARG A 1 145 ? 12.248 -31.831 -25.897 1.00 86.56 145 ARG A N 1
ATOM 1175 C CA . ARG A 1 145 ? 13.092 -33.043 -25.901 1.00 86.56 145 ARG A CA 1
ATOM 1176 C C . ARG A 1 145 ? 12.804 -33.936 -27.106 1.00 86.56 145 ARG A C 1
ATOM 1178 O O . ARG A 1 145 ? 13.747 -34.455 -27.697 1.00 86.56 145 ARG A O 1
ATOM 1185 N N . MET A 1 146 ? 11.541 -34.095 -27.501 1.00 84.19 146 MET A N 1
ATOM 1186 C CA . MET A 1 146 ? 11.143 -34.872 -28.680 1.00 84.19 146 MET A CA 1
ATOM 1187 C C . MET A 1 146 ? 11.583 -34.205 -29.990 1.00 84.19 146 MET A C 1
ATOM 1189 O O . MET A 1 146 ? 12.025 -34.897 -30.908 1.00 84.19 146 MET A O 1
ATOM 1193 N N . GLN A 1 147 ? 11.523 -32.874 -30.078 1.00 80.94 147 GLN A N 1
ATOM 1194 C CA . GLN A 1 147 ? 12.072 -32.105 -31.200 1.00 80.94 147 GLN A CA 1
ATOM 1195 C C . GLN A 1 147 ? 13.599 -32.240 -31.272 1.00 80.94 147 GLN A C 1
ATOM 1197 O O . GLN A 1 147 ? 14.127 -32.592 -32.325 1.00 80.94 147 GLN A O 1
ATOM 1202 N N . HIS A 1 148 ? 14.303 -32.068 -30.149 1.00 82.00 148 HIS A N 1
ATOM 1203 C CA . HIS A 1 148 ? 15.751 -32.270 -30.068 1.00 82.00 148 HIS A CA 1
ATOM 1204 C C . HIS A 1 148 ? 16.152 -33.716 -30.410 1.00 82.00 148 HIS A C 1
ATOM 1206 O O . HIS A 1 148 ? 17.154 -33.936 -31.084 1.00 82.00 148 HIS A O 1
ATOM 1212 N N . HIS A 1 149 ? 15.374 -34.721 -29.993 1.00 85.62 149 HIS A N 1
ATOM 1213 C CA . HIS A 1 149 ? 15.644 -36.115 -30.344 1.00 85.62 149 HIS A CA 1
ATOM 1214 C C . HIS A 1 149 ? 15.514 -36.355 -31.853 1.00 85.62 149 HIS A C 1
ATOM 1216 O O . HIS A 1 149 ? 16.427 -36.923 -32.444 1.00 85.62 149 HIS A O 1
ATOM 1222 N N . LYS A 1 150 ? 14.452 -35.844 -32.494 1.00 83.88 150 LYS A N 1
ATOM 1223 C CA . LYS A 1 150 ? 14.293 -35.888 -33.959 1.00 83.88 150 LYS A CA 1
ATOM 1224 C C . LYS A 1 150 ? 15.434 -35.174 -34.684 1.00 83.88 150 LYS A C 1
ATOM 1226 O O . LYS A 1 150 ? 16.020 -35.753 -35.590 1.00 83.88 150 LYS A O 1
ATOM 1231 N N . ALA A 1 151 ? 15.812 -33.974 -34.241 1.00 81.44 151 ALA A N 1
ATOM 1232 C CA . ALA A 1 151 ? 16.944 -33.240 -34.808 1.00 81.44 151 ALA A CA 1
ATOM 1233 C C . ALA A 1 151 ? 18.264 -34.027 -34.688 1.00 81.44 151 ALA A C 1
ATOM 1235 O O . ALA A 1 151 ? 19.034 -34.085 -35.642 1.00 81.44 151 ALA A O 1
ATOM 1236 N N . MET A 1 152 ? 18.500 -34.701 -33.556 1.00 82.81 152 MET A N 1
ATOM 1237 C CA . MET A 1 152 ? 19.664 -35.574 -33.360 1.00 82.81 152 MET A CA 1
ATOM 1238 C C . MET A 1 152 ? 19.596 -36.866 -34.187 1.00 82.81 152 MET A C 1
ATOM 1240 O O . MET A 1 152 ? 20.632 -37.354 -34.634 1.00 82.81 152 MET A O 1
ATOM 1244 N N . GLU A 1 153 ? 18.411 -37.434 -34.420 1.00 81.44 153 GLU A N 1
ATOM 1245 C CA . GLU A 1 153 ? 18.244 -38.550 -35.356 1.00 81.44 153 GLU A CA 1
ATOM 1246 C C . GLU A 1 153 ? 18.486 -38.131 -36.808 1.00 81.44 153 GLU A C 1
ATOM 1248 O O . GLU A 1 153 ? 19.109 -38.877 -37.556 1.00 81.44 153 GLU A O 1
ATOM 1253 N N . ASP A 1 154 ? 18.004 -36.963 -37.226 1.00 82.31 154 ASP A N 1
ATOM 1254 C CA . ASP A 1 154 ? 18.188 -36.469 -38.591 1.00 82.31 154 ASP A CA 1
ATOM 1255 C C . ASP A 1 154 ? 19.637 -36.016 -38.827 1.00 82.31 154 ASP A C 1
ATOM 1257 O O . ASP A 1 154 ? 20.200 -36.306 -39.883 1.00 82.31 154 ASP A O 1
ATOM 1261 N N . ALA A 1 155 ? 20.298 -35.451 -37.811 1.00 79.00 155 ALA A N 1
ATOM 1262 C CA . ALA A 1 155 ? 21.741 -35.223 -37.810 1.00 79.00 155 ALA A CA 1
ATOM 1263 C C . ALA A 1 155 ? 22.543 -36.536 -37.888 1.00 79.00 155 ALA A C 1
ATOM 1265 O O . ALA A 1 155 ? 23.535 -36.590 -38.612 1.00 79.00 155 ALA A O 1
ATOM 1266 N N . ARG A 1 156 ? 22.102 -37.615 -37.219 1.00 81.62 156 ARG A N 1
ATOM 1267 C CA . ARG A 1 156 ? 22.689 -38.960 -37.386 1.00 81.62 156 ARG A CA 1
ATOM 1268 C C . ARG A 1 156 ? 22.488 -39.488 -38.803 1.00 81.62 156 ARG A C 1
ATOM 1270 O O . ARG A 1 156 ? 23.473 -39.811 -39.444 1.00 81.62 156 ARG A O 1
ATOM 1277 N N . LYS A 1 157 ? 21.264 -39.462 -39.343 1.00 81.56 157 LYS A N 1
ATOM 1278 C CA . LYS A 1 157 ? 20.968 -39.877 -40.732 1.00 81.56 157 LYS A CA 1
ATOM 1279 C C . LYS A 1 157 ? 21.795 -39.085 -41.755 1.00 81.56 157 LYS A C 1
ATOM 1281 O O . LYS A 1 157 ? 22.159 -39.629 -42.793 1.00 81.56 157 LYS A O 1
ATOM 1286 N N . LEU A 1 158 ? 22.087 -37.811 -41.484 1.00 78.44 158 LEU A N 1
ATOM 1287 C CA . LEU A 1 158 ? 22.961 -36.975 -42.310 1.00 78.44 158 LEU A CA 1
ATOM 1288 C C . LEU A 1 158 ? 24.439 -37.362 -42.137 1.00 78.44 158 LEU A C 1
ATOM 1290 O O . LEU A 1 158 ? 25.137 -37.511 -43.135 1.00 78.44 158 LEU A O 1
ATOM 1294 N N . HIS A 1 159 ? 24.903 -37.610 -40.911 1.00 81.50 159 HIS A N 1
ATOM 1295 C CA . HIS A 1 159 ? 26.249 -38.124 -40.647 1.00 81.50 159 HIS A CA 1
ATOM 1296 C C . HIS A 1 159 ? 26.481 -39.500 -41.292 1.00 81.50 159 HIS A C 1
ATOM 1298 O O . HIS A 1 159 ? 27.505 -39.697 -41.933 1.00 81.50 159 HIS A O 1
ATOM 1304 N N . ASP A 1 160 ? 25.508 -40.411 -41.223 1.00 78.81 160 ASP A N 1
ATOM 1305 C CA . ASP A 1 160 ? 25.552 -41.735 -41.852 1.00 78.81 160 ASP A CA 1
ATOM 1306 C C . ASP A 1 160 ? 25.608 -41.633 -43.388 1.00 78.81 160 ASP A C 1
ATOM 1308 O O . ASP A 1 160 ? 26.325 -42.399 -44.033 1.00 78.81 160 ASP A O 1
ATOM 1312 N N . ARG A 1 161 ? 24.920 -40.648 -43.991 1.00 77.44 161 ARG A N 1
ATOM 1313 C CA . ARG A 1 161 ? 25.073 -40.322 -45.424 1.00 77.44 161 ARG A CA 1
ATOM 1314 C C . ARG A 1 161 ? 26.469 -39.795 -45.736 1.00 77.44 161 ARG A C 1
ATOM 1316 O O . ARG A 1 161 ? 27.082 -40.287 -46.671 1.00 77.44 161 ARG A O 1
ATOM 1323 N N . VAL A 1 162 ? 27.000 -38.867 -44.939 1.00 77.62 162 VAL A N 1
ATOM 1324 C CA . VAL A 1 162 ? 28.366 -38.339 -45.114 1.00 77.62 162 VAL A CA 1
ATOM 1325 C C . VAL A 1 162 ? 29.420 -39.440 -44.918 1.00 77.62 162 VAL A C 1
ATOM 1327 O O . VAL A 1 162 ? 30.422 -39.461 -45.630 1.00 77.62 162 VAL A O 1
ATOM 1330 N N . LEU A 1 163 ? 29.194 -40.407 -44.025 1.00 74.00 163 LEU A N 1
ATOM 1331 C CA . LEU A 1 163 ? 30.034 -41.599 -43.883 1.00 74.00 163 LEU A CA 1
ATOM 1332 C C . LEU A 1 163 ? 29.930 -42.517 -45.110 1.00 74.00 163 LEU A C 1
ATOM 1334 O O . LEU A 1 163 ? 30.956 -42.961 -45.615 1.00 74.00 163 LEU A O 1
ATOM 1338 N N . ALA A 1 164 ? 28.730 -42.754 -45.646 1.00 74.31 164 ALA A N 1
ATOM 1339 C CA . ALA A 1 164 ? 28.557 -43.524 -46.879 1.00 74.31 164 ALA A CA 1
ATOM 1340 C C . ALA A 1 164 ? 29.175 -42.819 -48.106 1.00 74.31 164 ALA A C 1
ATOM 1342 O O . ALA A 1 164 ? 29.786 -43.466 -48.954 1.00 74.31 164 ALA A O 1
ATOM 1343 N N . GLU A 1 165 ? 29.073 -41.492 -48.190 1.00 73.38 165 GLU A N 1
ATOM 1344 C CA . GLU A 1 165 ? 29.660 -40.675 -49.255 1.00 73.38 165 GLU A CA 1
ATOM 1345 C C . GLU A 1 165 ? 31.188 -40.610 -49.148 1.00 73.38 165 GLU A C 1
ATOM 1347 O O . GLU A 1 165 ? 31.870 -40.767 -50.158 1.00 73.38 165 GLU A O 1
ATOM 1352 N N . THR A 1 166 ? 31.752 -40.471 -47.944 1.00 74.69 166 THR A N 1
ATOM 1353 C CA . THR A 1 166 ? 33.213 -40.531 -47.737 1.00 74.69 166 THR A CA 1
ATOM 1354 C C . THR A 1 166 ? 33.771 -41.937 -47.966 1.00 74.69 166 THR A C 1
ATOM 1356 O O . THR A 1 166 ? 34.822 -42.063 -48.590 1.00 74.69 166 THR A O 1
ATOM 1359 N N . GLN A 1 167 ? 33.048 -43.001 -47.602 1.00 71.75 167 GLN A N 1
ATOM 1360 C CA . GLN A 1 167 ? 33.390 -44.378 -47.990 1.00 71.75 167 GLN A CA 1
ATOM 1361 C C . GLN A 1 167 ? 33.319 -44.581 -49.513 1.00 71.75 167 GLN A C 1
ATOM 1363 O O . GLN A 1 167 ? 34.217 -45.191 -50.088 1.00 71.75 167 GLN A O 1
ATOM 1368 N N . ALA A 1 168 ? 32.319 -44.016 -50.197 1.00 68.12 168 ALA A N 1
ATOM 1369 C CA . ALA A 1 168 ? 32.234 -44.048 -51.659 1.00 68.12 168 ALA A CA 1
ATOM 1370 C C . ALA A 1 168 ? 33.330 -43.206 -52.344 1.00 68.12 168 ALA A C 1
ATOM 1372 O O . ALA A 1 168 ? 33.759 -43.538 -53.450 1.00 68.12 168 ALA A O 1
ATOM 1373 N N . VAL A 1 169 ? 33.807 -42.132 -51.706 1.00 69.31 169 VAL A N 1
ATOM 1374 C CA . VAL A 1 169 ? 34.980 -41.360 -52.151 1.00 69.31 169 VAL A CA 1
ATOM 1375 C C . VAL A 1 169 ? 36.271 -42.147 -51.925 1.00 69.31 169 VAL A C 1
ATOM 1377 O O . VAL A 1 169 ? 37.106 -42.167 -52.823 1.00 69.31 169 VAL A O 1
ATOM 1380 N N . HIS A 1 170 ? 36.421 -42.855 -50.803 1.00 65.81 170 HIS A N 1
ATOM 1381 C CA . HIS A 1 170 ? 37.576 -43.723 -50.559 1.00 65.81 170 HIS A CA 1
ATOM 1382 C C . HIS A 1 170 ? 37.619 -44.925 -51.513 1.00 65.81 170 HIS A C 1
ATOM 1384 O O . HIS A 1 170 ? 38.668 -45.171 -52.096 1.00 65.81 170 HIS A O 1
ATOM 1390 N N . ALA A 1 171 ? 36.491 -45.582 -51.799 1.00 66.19 171 ALA A N 1
ATOM 1391 C CA . ALA A 1 171 ? 36.422 -46.630 -52.825 1.00 66.19 171 ALA A CA 1
ATOM 1392 C C . ALA A 1 171 ? 36.835 -46.104 -54.218 1.00 66.19 171 ALA A C 1
ATOM 1394 O O . ALA A 1 171 ? 37.619 -46.734 -54.924 1.00 66.19 171 ALA A O 1
ATOM 1395 N N . LYS A 1 172 ? 36.398 -44.891 -54.588 1.00 64.38 172 LYS A N 1
ATOM 1396 C CA . LYS A 1 172 ? 36.861 -44.210 -55.814 1.00 64.38 172 LYS A CA 1
ATOM 1397 C C . LYS A 1 172 ? 38.338 -43.811 -55.754 1.00 64.38 172 LYS A C 1
ATOM 1399 O O . LYS A 1 172 ? 38.986 -43.725 -56.790 1.00 64.38 172 LYS A O 1
ATOM 1404 N N . GLN A 1 173 ? 38.895 -43.558 -54.571 1.00 58.19 173 GLN A N 1
ATOM 1405 C CA . GLN A 1 173 ? 40.325 -43.294 -54.400 1.00 58.19 173 GLN A CA 1
ATOM 1406 C C . GLN A 1 173 ? 41.163 -44.576 -54.511 1.00 58.19 173 GLN A C 1
ATOM 1408 O O . GLN A 1 173 ? 42.257 -44.513 -55.065 1.00 58.19 173 GLN A O 1
ATOM 1413 N N . GLU A 1 174 ? 40.641 -45.734 -54.103 1.00 62.12 174 GLU A N 1
ATOM 1414 C CA . GLU A 1 174 ? 41.245 -47.042 -54.391 1.00 62.12 174 GLU A CA 1
ATOM 1415 C C . GLU A 1 174 ? 41.215 -47.352 -55.900 1.00 62.12 174 GLU A C 1
ATOM 1417 O O . GLU A 1 174 ? 42.240 -47.750 -56.457 1.00 62.12 174 GLU A O 1
ATOM 1422 N N . GLU A 1 175 ? 40.115 -47.048 -56.607 1.00 60.66 175 GLU A N 1
ATOM 1423 C CA . GLU A 1 175 ? 40.088 -47.079 -58.082 1.00 60.66 175 GLU A CA 1
ATOM 1424 C C . GLU A 1 175 ? 41.116 -46.113 -58.703 1.00 60.66 175 GLU A C 1
ATOM 1426 O O . GLU A 1 175 ? 41.810 -46.479 -59.651 1.00 60.66 175 GLU A O 1
ATOM 1431 N N . ILE A 1 176 ? 41.278 -44.899 -58.163 1.00 59.16 176 ILE A N 1
ATOM 1432 C CA . ILE A 1 176 ? 42.288 -43.931 -58.629 1.00 59.16 176 ILE A CA 1
ATOM 1433 C C . ILE A 1 176 ? 43.720 -44.430 -58.377 1.00 59.16 176 ILE A C 1
ATOM 1435 O O . ILE A 1 176 ? 44.593 -44.179 -59.208 1.00 59.16 176 ILE A O 1
ATOM 1439 N N . VAL A 1 177 ? 43.987 -45.164 -57.292 1.00 65.19 177 VAL A N 1
ATOM 1440 C CA . VAL A 1 177 ? 45.296 -45.803 -57.055 1.00 65.19 177 VAL A CA 1
ATOM 1441 C C . VAL A 1 177 ? 45.533 -46.941 -58.054 1.00 65.19 177 VAL A C 1
ATOM 1443 O O . VAL A 1 177 ? 46.583 -46.967 -58.693 1.00 65.19 177 VAL A O 1
ATOM 1446 N N . ALA A 1 178 ? 44.540 -47.799 -58.302 1.00 60.06 178 ALA A N 1
ATOM 1447 C CA . ALA A 1 178 ? 44.632 -48.839 -59.333 1.00 60.06 178 ALA A CA 1
ATOM 1448 C C . ALA A 1 178 ? 44.813 -48.258 -60.755 1.00 60.06 178 ALA A C 1
ATOM 1450 O O . ALA A 1 178 ? 45.511 -48.836 -61.593 1.00 60.06 178 ALA A O 1
ATOM 1451 N N . LEU A 1 179 ? 44.232 -47.085 -61.032 1.00 56.97 179 LEU A N 1
ATOM 1452 C CA . LEU A 1 179 ? 44.474 -46.322 -62.259 1.00 56.97 179 LEU A CA 1
ATOM 1453 C C . LEU A 1 179 ? 45.862 -45.666 -62.279 1.00 56.97 179 LEU A C 1
ATOM 1455 O O . LEU A 1 179 ? 46.462 -45.581 -63.345 1.00 56.97 179 LEU A O 1
ATOM 1459 N N . ARG A 1 180 ? 46.417 -45.247 -61.136 1.00 60.69 180 ARG A N 1
ATOM 1460 C CA . ARG A 1 180 ? 47.769 -44.669 -61.042 1.00 60.69 180 ARG A CA 1
ATOM 1461 C C . ARG A 1 180 ? 48.852 -45.682 -61.415 1.00 60.69 180 ARG A C 1
ATOM 1463 O O . ARG A 1 180 ? 49.744 -45.351 -62.194 1.00 60.69 180 ARG A O 1
ATOM 1470 N N . ASP A 1 181 ? 48.719 -46.922 -60.956 1.00 58.06 181 ASP A N 1
ATOM 1471 C CA . ASP A 1 181 ? 49.623 -48.015 -61.342 1.00 58.06 181 ASP A CA 1
ATOM 1472 C C . ASP A 1 181 ? 49.467 -48.386 -62.831 1.00 58.06 181 ASP A C 1
ATOM 1474 O O . ASP A 1 181 ? 50.429 -48.787 -63.489 1.00 58.06 181 ASP A O 1
ATOM 1478 N N . ARG A 1 182 ? 48.276 -48.167 -63.410 1.00 56.62 182 ARG A N 1
ATOM 1479 C CA . ARG A 1 182 ? 48.031 -48.257 -64.862 1.00 56.62 182 ARG A CA 1
ATOM 1480 C C . ARG A 1 182 ? 48.682 -47.103 -65.641 1.00 56.62 182 ARG A C 1
ATOM 1482 O O . ARG A 1 182 ? 49.144 -47.315 -66.759 1.00 56.62 182 ARG A O 1
ATOM 1489 N N . ILE A 1 183 ? 48.715 -45.897 -65.069 1.00 56.03 183 ILE A N 1
ATOM 1490 C CA . ILE A 1 183 ? 49.273 -44.682 -65.686 1.00 56.03 183 ILE A CA 1
ATOM 1491 C C . ILE A 1 183 ? 50.801 -44.754 -65.770 1.00 56.03 183 ILE A C 1
ATOM 1493 O O . ILE A 1 183 ? 51.345 -44.448 -66.828 1.00 56.03 183 ILE A O 1
ATOM 1497 N N . LEU A 1 184 ? 51.487 -45.270 -64.744 1.00 59.50 184 LEU A N 1
ATOM 1498 C CA . LEU A 1 184 ? 52.945 -45.486 -64.772 1.00 59.50 184 LEU A CA 1
ATOM 1499 C C . LEU A 1 184 ? 53.407 -46.412 -65.920 1.00 59.50 184 LEU A C 1
ATOM 1501 O O . LEU A 1 184 ? 54.545 -46.311 -66.373 1.00 59.50 184 LEU A O 1
ATOM 1505 N N . ALA A 1 185 ? 52.528 -47.283 -66.432 1.00 54.72 185 ALA A N 1
ATOM 1506 C CA . ALA A 1 185 ? 52.790 -48.092 -67.625 1.00 54.72 185 ALA A CA 1
ATOM 1507 C C . ALA A 1 185 ? 52.517 -47.354 -68.957 1.00 54.72 185 ALA A C 1
ATOM 1509 O O . ALA A 1 185 ? 53.077 -47.729 -69.985 1.00 54.72 185 ALA A O 1
ATOM 1510 N N . LEU A 1 186 ? 51.684 -46.307 -68.952 1.00 55.16 186 LEU A N 1
ATOM 1511 C CA . LEU A 1 186 ? 51.284 -45.523 -70.134 1.00 55.16 186 LEU A CA 1
ATOM 1512 C C . LEU A 1 186 ? 52.114 -44.238 -70.323 1.00 55.16 186 LEU A C 1
ATOM 1514 O O . LEU A 1 186 ? 52.227 -43.731 -71.440 1.00 55.16 186 LEU A O 1
ATOM 1518 N N . GLU A 1 187 ? 52.766 -43.742 -69.269 1.00 51.97 187 GLU A N 1
ATOM 1519 C CA . GLU A 1 187 ? 53.745 -42.641 -69.336 1.00 51.97 187 GLU A CA 1
ATOM 1520 C C . GLU A 1 187 ? 54.949 -42.965 -70.249 1.00 51.97 187 GLU A C 1
ATOM 1522 O O . GLU A 1 187 ? 55.612 -42.057 -70.754 1.00 51.97 187 GLU A O 1
ATOM 1527 N N . ALA A 1 188 ? 55.193 -44.249 -70.541 1.00 53.91 188 ALA A N 1
ATOM 1528 C CA . ALA A 1 188 ? 56.166 -44.691 -71.539 1.00 53.91 188 ALA A CA 1
ATOM 1529 C C . ALA A 1 188 ? 55.734 -44.408 -72.997 1.00 53.91 188 ALA A C 1
ATOM 1531 O O . ALA A 1 188 ? 56.593 -44.163 -73.846 1.00 53.91 188 ALA A O 1
ATOM 1532 N N . GLU A 1 189 ? 54.428 -44.410 -73.293 1.00 52.66 189 GLU A N 1
ATOM 1533 C CA . GLU A 1 189 ? 53.880 -44.227 -74.649 1.00 52.66 189 GLU A CA 1
ATOM 1534 C C . GLU A 1 189 ? 53.472 -42.771 -74.942 1.00 52.66 189 GLU A C 1
ATOM 1536 O O . GLU A 1 189 ? 53.455 -42.340 -76.096 1.00 52.66 189 GLU A O 1
ATOM 1541 N N . LEU A 1 190 ? 53.186 -41.967 -73.910 1.00 46.84 190 LEU A N 1
ATOM 1542 C CA . LEU A 1 190 ? 52.646 -40.608 -74.064 1.00 46.84 190 LEU A CA 1
ATOM 1543 C C . LEU A 1 190 ? 53.671 -39.499 -74.379 1.00 46.84 190 LEU A C 1
ATOM 1545 O O . LEU A 1 190 ? 53.313 -38.325 -74.398 1.00 46.84 190 LEU A O 1
ATOM 1549 N N . ARG A 1 191 ? 54.894 -39.851 -74.801 1.00 53.59 191 ARG A N 1
ATOM 1550 C CA . ARG A 1 191 ? 55.805 -38.926 -75.519 1.00 53.59 191 ARG A CA 1
ATOM 1551 C C . ARG A 1 191 ? 55.352 -38.589 -76.956 1.00 53.59 191 ARG A C 1
ATOM 1553 O O . ARG A 1 191 ? 56.114 -37.994 -77.707 1.00 53.59 191 ARG A O 1
ATOM 1560 N N . ALA A 1 192 ? 54.147 -39.003 -77.355 1.00 51.75 192 ALA A N 1
ATOM 1561 C CA . ALA A 1 192 ? 53.653 -38.934 -78.732 1.00 51.75 192 ALA A CA 1
ATOM 1562 C C . ALA A 1 192 ? 52.383 -38.075 -78.933 1.00 51.75 192 ALA A C 1
ATOM 1564 O O . ALA A 1 192 ? 51.807 -38.107 -80.023 1.00 51.75 192 ALA A O 1
ATOM 1565 N N . ARG A 1 193 ? 51.891 -37.347 -77.912 1.00 45.81 193 ARG A N 1
ATOM 1566 C CA . ARG A 1 193 ? 50.641 -36.557 -78.006 1.00 45.81 193 ARG A CA 1
ATOM 1567 C C . ARG A 1 193 ? 50.680 -35.197 -77.297 1.00 45.81 193 ARG A C 1
ATOM 1569 O O . ARG A 1 193 ? 49.922 -34.946 -76.363 1.00 45.81 193 ARG A O 1
ATOM 1576 N N . ASP A 1 194 ? 51.419 -34.252 -77.875 1.00 52.22 194 ASP A N 1
ATOM 1577 C CA . ASP A 1 194 ? 51.356 -32.806 -77.569 1.00 52.22 194 ASP A CA 1
ATOM 1578 C C . ASP A 1 194 ? 50.006 -32.129 -77.929 1.00 52.22 194 ASP A C 1
ATOM 1580 O O . ASP A 1 194 ? 49.886 -30.908 -78.005 1.00 52.22 194 ASP A O 1
ATOM 1584 N N . THR A 1 195 ? 48.948 -32.910 -78.164 1.00 53.06 195 THR A N 1
ATOM 1585 C CA . THR A 1 195 ? 47.619 -32.440 -78.584 1.00 53.06 195 THR A CA 1
ATOM 1586 C C . THR A 1 195 ? 46.679 -32.106 -77.419 1.00 53.06 195 THR A C 1
ATOM 1588 O O . THR A 1 195 ? 45.580 -31.612 -77.658 1.00 53.06 195 THR A O 1
ATOM 1591 N N . ALA A 1 196 ? 47.079 -32.366 -76.168 1.00 48.00 196 ALA A N 1
ATOM 1592 C CA . ALA A 1 196 ? 46.238 -32.204 -74.972 1.00 48.00 196 ALA A CA 1
ATOM 1593 C C . ALA A 1 196 ? 46.162 -30.761 -74.416 1.00 48.00 196 ALA A C 1
ATOM 1595 O O . ALA A 1 196 ? 45.417 -30.494 -73.475 1.00 48.00 196 ALA A O 1
ATOM 1596 N N . LEU A 1 197 ? 46.888 -29.803 -75.007 1.00 50.03 197 LEU A N 1
ATOM 1597 C CA . LEU A 1 197 ? 46.993 -28.413 -74.527 1.00 50.03 197 LEU A CA 1
ATOM 1598 C C . LEU A 1 197 ? 45.714 -27.552 -74.662 1.00 50.03 197 LEU A C 1
ATOM 1600 O O . LEU A 1 197 ? 45.762 -26.361 -74.374 1.00 50.03 197 LEU A O 1
ATOM 1604 N N . ARG A 1 198 ? 44.577 -28.130 -75.080 1.00 52.78 198 ARG A N 1
ATOM 1605 C CA . ARG A 1 198 ? 43.275 -27.438 -75.214 1.00 52.78 198 ARG A CA 1
ATOM 1606 C C . ARG A 1 198 ? 42.233 -27.799 -74.145 1.00 52.78 198 ARG A C 1
ATOM 1608 O O . ARG A 1 198 ? 41.159 -27.212 -74.134 1.00 52.78 198 ARG A O 1
ATOM 1615 N N . GLU A 1 199 ? 42.515 -28.737 -73.240 1.00 52.81 199 GLU A N 1
ATOM 1616 C CA . GLU A 1 199 ? 41.552 -29.141 -72.193 1.00 52.81 199 GLU A CA 1
ATOM 1617 C C . GLU A 1 199 ? 41.741 -28.408 -70.851 1.00 52.81 199 GLU A C 1
ATOM 1619 O O . GLU A 1 199 ? 40.883 -28.477 -69.967 1.00 52.81 199 GLU A O 1
ATOM 1624 N N . SER A 1 200 ? 42.844 -27.673 -70.685 1.00 51.00 200 SER A N 1
ATOM 1625 C CA . SER A 1 200 ? 43.141 -26.868 -69.490 1.00 51.00 200 SER A CA 1
ATOM 1626 C C . SER A 1 200 ? 42.169 -25.696 -69.307 1.00 51.00 200 SER A C 1
ATOM 1628 O O . SER A 1 200 ? 41.739 -25.428 -68.184 1.00 51.00 200 SER A O 1
ATOM 1630 N N . GLU A 1 201 ? 41.765 -25.043 -70.399 1.00 53.47 201 GLU A N 1
ATOM 1631 C CA . GLU A 1 201 ? 40.868 -23.876 -70.395 1.00 53.47 201 GLU A CA 1
ATOM 1632 C C . GLU A 1 201 ? 39.478 -24.218 -69.821 1.00 53.47 201 GLU A C 1
ATOM 1634 O O . GLU A 1 201 ? 38.895 -23.439 -69.064 1.00 53.47 201 GLU A O 1
ATOM 1639 N N . SER A 1 202 ? 38.986 -25.440 -70.066 1.00 53.03 202 SER A N 1
ATOM 1640 C CA . SER A 1 202 ? 37.691 -25.916 -69.556 1.00 53.03 202 SER A CA 1
ATOM 1641 C C . SER A 1 202 ? 37.619 -26.006 -68.024 1.00 53.03 202 SER A C 1
ATOM 1643 O O . SER A 1 202 ? 36.517 -26.011 -67.471 1.00 53.03 202 SER A O 1
ATOM 1645 N N . ARG A 1 203 ? 38.755 -26.107 -67.320 1.00 53.72 203 ARG A N 1
ATOM 1646 C CA . ARG A 1 203 ? 38.780 -26.288 -65.854 1.00 53.72 203 ARG A CA 1
ATOM 1647 C C . ARG A 1 203 ? 38.649 -24.975 -65.083 1.00 53.72 203 ARG A C 1
ATOM 1649 O O . ARG A 1 203 ? 38.224 -24.999 -63.932 1.00 53.72 203 ARG A O 1
ATOM 1656 N N . ILE A 1 204 ? 38.945 -23.839 -65.717 1.00 53.91 204 ILE A N 1
ATOM 1657 C CA . ILE A 1 204 ? 38.793 -22.507 -65.108 1.00 53.91 204 ILE A CA 1
ATOM 1658 C C . ILE A 1 204 ? 37.301 -22.166 -64.949 1.00 53.91 204 ILE A C 1
ATOM 1660 O O . ILE A 1 204 ? 36.875 -21.733 -63.880 1.00 53.91 204 ILE A O 1
ATOM 1664 N N . VAL A 1 205 ? 36.485 -22.468 -65.966 1.00 56.22 205 VAL A N 1
ATOM 1665 C CA . VAL A 1 205 ? 35.027 -22.231 -65.956 1.00 56.22 205 VAL A CA 1
ATOM 1666 C C . VAL A 1 205 ? 34.319 -23.003 -64.829 1.00 56.22 205 VAL A C 1
ATOM 1668 O O . VAL A 1 205 ? 33.390 -22.491 -64.211 1.00 56.22 205 VAL A O 1
ATOM 1671 N N . GLN A 1 206 ? 34.783 -24.216 -64.506 1.00 53.53 206 GLN A N 1
ATOM 1672 C CA . GLN A 1 206 ? 34.168 -25.055 -63.467 1.00 53.53 206 GLN A CA 1
ATOM 1673 C C . GLN A 1 206 ? 34.411 -24.548 -62.032 1.00 53.53 206 GLN A C 1
ATOM 1675 O O . GLN A 1 206 ? 33.629 -24.862 -61.131 1.00 53.53 206 GLN A O 1
ATOM 1680 N N . LEU A 1 207 ? 35.462 -23.751 -61.804 1.00 54.50 207 LEU A N 1
ATOM 1681 C CA . LEU A 1 207 ? 35.729 -23.134 -60.499 1.00 54.50 207 LEU A CA 1
ATOM 1682 C C . LEU A 1 207 ? 34.813 -21.926 -60.250 1.00 54.50 207 LEU A C 1
ATOM 1684 O O . LEU A 1 207 ? 34.240 -21.815 -59.168 1.00 54.50 207 LEU A O 1
ATOM 1688 N N . ASP A 1 208 ? 34.588 -21.093 -61.270 1.00 56.56 208 ASP A N 1
ATOM 1689 C CA . ASP A 1 208 ? 33.648 -19.961 -61.214 1.00 56.56 208 ASP A CA 1
ATOM 1690 C C . ASP A 1 208 ? 32.190 -20.407 -60.981 1.00 56.56 208 ASP A C 1
ATOM 1692 O O . ASP A 1 208 ? 31.428 -19.729 -60.292 1.00 56.56 208 ASP A O 1
ATOM 1696 N N . THR A 1 209 ? 31.796 -21.592 -61.465 1.00 56.75 209 THR A N 1
ATOM 1697 C CA . THR A 1 209 ? 30.466 -22.143 -61.149 1.00 56.75 209 THR A CA 1
ATOM 1698 C C . THR A 1 209 ? 30.302 -22.590 -59.692 1.00 56.75 209 THR A C 1
ATOM 1700 O O . THR A 1 209 ? 29.179 -22.565 -59.196 1.00 56.75 209 THR A O 1
ATOM 1703 N N . ARG A 1 210 ? 31.381 -22.977 -58.990 1.00 57.34 210 ARG A N 1
ATOM 1704 C CA . ARG A 1 210 ? 31.301 -23.487 -57.604 1.00 57.34 210 ARG A CA 1
ATOM 1705 C C . ARG A 1 210 ? 31.237 -22.379 -56.559 1.00 57.34 210 ARG A C 1
ATOM 1707 O O . ARG A 1 210 ? 30.383 -22.428 -55.676 1.00 57.34 210 ARG A O 1
ATOM 1714 N N . SER A 1 211 ? 32.053 -21.336 -56.713 1.00 62.81 211 SER A N 1
ATOM 1715 C CA . SER A 1 211 ? 31.996 -20.157 -55.838 1.00 62.81 211 SER A CA 1
ATOM 1716 C C . SER A 1 211 ? 30.611 -19.493 -55.864 1.00 62.81 211 SER A C 1
ATOM 1718 O O . SER A 1 211 ? 30.107 -19.053 -54.833 1.00 62.81 211 SER A O 1
ATOM 1720 N N . LYS A 1 212 ? 29.948 -19.490 -57.029 1.00 60.66 212 LYS A N 1
ATOM 1721 C CA . LYS A 1 212 ? 28.582 -18.972 -57.197 1.00 60.66 212 LYS A CA 1
ATOM 1722 C C . LYS A 1 212 ? 27.515 -19.838 -56.520 1.00 60.66 212 LYS A C 1
ATOM 1724 O O . LYS A 1 212 ? 26.551 -19.276 -56.004 1.00 60.66 212 LYS A O 1
ATOM 1729 N N . THR A 1 213 ? 27.674 -21.164 -56.465 1.00 61.59 213 THR A N 1
ATOM 1730 C CA . THR A 1 213 ? 26.754 -22.030 -55.702 1.00 61.59 213 THR A CA 1
ATOM 1731 C C . THR A 1 213 ? 26.947 -21.900 -54.193 1.00 61.59 213 THR A C 1
ATOM 1733 O O . THR A 1 213 ? 25.964 -21.747 -53.476 1.00 61.59 213 THR A O 1
ATOM 1736 N N . GLU A 1 214 ? 28.189 -21.868 -53.707 1.00 64.75 214 GLU A N 1
ATOM 1737 C CA . GLU A 1 214 ? 28.495 -21.750 -52.271 1.00 64.75 214 GLU A CA 1
ATOM 1738 C C . GLU A 1 214 ? 27.992 -20.410 -51.698 1.00 64.75 214 GLU A C 1
ATOM 1740 O O . GLU A 1 214 ? 27.358 -20.366 -50.641 1.00 64.75 214 GLU A O 1
ATOM 1745 N N . LEU A 1 215 ? 28.171 -19.315 -52.446 1.00 63.62 215 LEU A N 1
ATOM 1746 C CA . LEU A 1 215 ? 27.685 -17.989 -52.058 1.00 63.62 215 LEU A CA 1
ATOM 1747 C C . LEU A 1 215 ? 26.144 -17.892 -52.089 1.00 63.62 215 LEU A C 1
ATOM 1749 O O . LEU A 1 215 ? 25.556 -17.204 -51.252 1.00 63.62 215 LEU A O 1
ATOM 1753 N N . ALA A 1 216 ? 25.478 -18.627 -52.987 1.00 65.25 216 ALA A N 1
ATOM 1754 C CA . ALA A 1 216 ? 24.019 -18.744 -53.005 1.00 65.25 216 ALA A CA 1
ATOM 1755 C C . ALA A 1 216 ? 23.477 -19.573 -51.822 1.00 65.25 216 ALA A C 1
ATOM 1757 O O . ALA A 1 216 ? 22.451 -19.210 -51.246 1.00 65.25 216 ALA A O 1
ATOM 1758 N N . GLU A 1 217 ? 24.165 -20.643 -51.407 1.00 66.50 217 GLU A N 1
ATOM 1759 C CA . GLU A 1 217 ? 23.786 -21.422 -50.218 1.00 66.50 217 GLU A CA 1
ATOM 1760 C C . GLU A 1 217 ? 23.975 -20.627 -48.918 1.00 66.50 217 GLU A C 1
ATOM 1762 O O . GLU A 1 217 ? 23.098 -20.655 -48.050 1.00 66.50 217 GLU A O 1
ATOM 1767 N N . MET A 1 218 ? 25.053 -19.840 -48.805 1.00 68.06 218 MET A N 1
ATOM 1768 C CA . MET A 1 218 ? 25.243 -18.894 -47.697 1.00 68.06 218 MET A CA 1
ATOM 1769 C C . MET A 1 218 ? 24.094 -17.878 -47.612 1.00 68.06 218 MET A C 1
ATOM 1771 O O . MET A 1 218 ? 23.509 -17.699 -46.541 1.00 68.06 218 MET A O 1
ATOM 1775 N N . GLN A 1 219 ? 23.714 -17.258 -48.735 1.00 68.31 219 GLN A N 1
ATOM 1776 C CA . GLN A 1 219 ? 22.576 -16.331 -48.782 1.00 68.31 219 GLN A CA 1
ATOM 1777 C C . GLN A 1 219 ? 21.251 -17.028 -48.434 1.00 68.31 219 GLN A C 1
ATOM 1779 O O . GLN A 1 219 ? 20.459 -16.497 -47.654 1.00 68.31 219 GLN A O 1
ATOM 1784 N N . ALA A 1 220 ? 21.020 -18.242 -48.941 1.00 67.44 220 ALA A N 1
ATOM 1785 C CA . ALA A 1 220 ? 19.825 -19.022 -48.631 1.00 67.44 220 ALA A CA 1
ATOM 1786 C C . ALA A 1 220 ? 19.729 -19.409 -47.144 1.00 67.44 220 ALA A C 1
ATOM 1788 O O . ALA A 1 220 ? 18.621 -19.507 -46.617 1.00 67.44 220 ALA A O 1
ATOM 1789 N N . ASN A 1 221 ? 20.854 -19.619 -46.455 1.00 73.31 221 ASN A N 1
ATOM 1790 C CA . ASN A 1 221 ? 20.869 -19.914 -45.021 1.00 73.31 221 ASN A CA 1
ATOM 1791 C C . ASN A 1 221 ? 20.665 -18.652 -44.170 1.00 73.31 221 ASN A C 1
ATOM 1793 O O . ASN A 1 221 ? 19.799 -18.667 -43.296 1.00 73.31 221 ASN A O 1
ATOM 1797 N N . ALA A 1 222 ? 21.314 -17.532 -44.504 1.00 69.62 222 ALA A N 1
ATOM 1798 C CA . ALA A 1 222 ? 21.064 -16.244 -43.846 1.00 69.62 222 ALA A CA 1
ATOM 1799 C C . ALA A 1 222 ? 19.586 -15.803 -43.950 1.00 69.62 222 ALA A C 1
ATOM 1801 O O . ALA A 1 222 ? 19.013 -15.276 -42.996 1.00 69.62 222 ALA A O 1
ATOM 1802 N N . ILE A 1 223 ? 18.924 -16.079 -45.083 1.00 73.19 223 ILE A N 1
ATOM 1803 C CA . ILE A 1 223 ? 17.484 -15.821 -45.266 1.00 73.19 223 ILE A CA 1
ATOM 1804 C C . ILE A 1 223 ? 16.615 -16.723 -44.366 1.00 73.19 223 ILE A C 1
ATOM 1806 O O . ILE A 1 223 ? 15.595 -16.259 -43.854 1.00 73.19 223 ILE A O 1
ATOM 1810 N N . LYS A 1 224 ? 17.003 -17.987 -44.127 1.00 76.88 224 LYS A N 1
ATOM 1811 C CA . LYS A 1 224 ? 16.291 -18.887 -43.192 1.00 76.88 224 LYS A CA 1
ATOM 1812 C C . LYS A 1 224 ? 16.434 -18.416 -41.746 1.00 76.88 224 LYS A C 1
ATOM 1814 O O . LYS A 1 224 ? 15.440 -18.382 -41.027 1.00 76.88 224 LYS A O 1
ATOM 1819 N N . GLU A 1 225 ? 17.633 -18.016 -41.332 1.00 75.44 225 GLU A N 1
ATOM 1820 C CA . GLU A 1 225 ? 17.894 -17.498 -39.982 1.00 75.44 225 GLU A CA 1
ATOM 1821 C C . GLU A 1 225 ? 17.129 -16.192 -39.729 1.00 75.44 225 GLU A C 1
ATOM 1823 O O . GLU A 1 225 ? 16.435 -16.067 -38.720 1.00 75.44 225 GLU A O 1
ATOM 1828 N N . ALA A 1 226 ? 17.128 -15.264 -40.693 1.00 73.06 226 ALA A N 1
ATOM 1829 C CA . ALA A 1 226 ? 16.314 -14.050 -40.628 1.00 73.06 226 ALA A CA 1
ATOM 1830 C C . ALA A 1 226 ? 14.797 -14.339 -40.567 1.00 73.06 226 ALA A C 1
ATOM 1832 O O . ALA A 1 226 ? 14.053 -13.608 -39.909 1.00 73.06 226 ALA A O 1
ATOM 1833 N N . ALA A 1 227 ? 14.322 -15.405 -41.221 1.00 73.62 227 ALA A N 1
ATOM 1834 C CA . ALA A 1 227 ? 12.926 -15.834 -41.142 1.00 73.62 227 ALA A CA 1
ATOM 1835 C C . ALA A 1 227 ? 12.570 -16.459 -39.777 1.00 73.62 227 ALA A C 1
ATOM 1837 O O . ALA A 1 227 ? 11.485 -16.191 -39.260 1.00 73.62 227 ALA A O 1
ATOM 1838 N N . LEU A 1 228 ? 13.479 -17.234 -39.173 1.00 77.81 228 LEU A N 1
ATOM 1839 C CA . LEU A 1 228 ? 13.309 -17.809 -37.833 1.00 77.81 228 LEU A CA 1
ATOM 1840 C C . LEU A 1 228 ? 13.294 -16.722 -36.750 1.00 77.81 228 LEU A C 1
ATOM 1842 O O . LEU A 1 228 ? 12.334 -16.644 -35.988 1.00 77.81 228 LEU A O 1
ATOM 1846 N N . LEU A 1 229 ? 14.270 -15.808 -36.755 1.00 77.62 229 LEU A N 1
ATOM 1847 C CA . LEU A 1 229 ? 14.317 -14.667 -35.826 1.00 77.62 229 LEU A CA 1
ATOM 1848 C C . LEU A 1 229 ? 13.072 -13.772 -35.936 1.00 77.62 229 LEU A C 1
ATOM 1850 O O . LEU A 1 229 ? 12.616 -13.190 -34.949 1.00 77.62 229 LEU A O 1
ATOM 1854 N N . LYS A 1 230 ? 12.481 -13.667 -37.135 1.00 80.12 230 LYS A N 1
ATOM 1855 C CA . LYS A 1 230 ? 11.213 -12.958 -37.330 1.00 80.12 230 LYS A CA 1
ATOM 1856 C C . LYS A 1 230 ? 10.024 -13.704 -36.712 1.00 80.12 230 LYS A C 1
ATOM 1858 O O . LYS A 1 230 ? 9.166 -13.050 -36.122 1.00 80.12 230 LYS A O 1
ATOM 1863 N N . LEU A 1 231 ? 9.977 -15.033 -36.825 1.00 80.56 231 LEU A N 1
ATOM 1864 C CA . LEU A 1 231 ? 8.945 -15.863 -36.197 1.00 80.56 231 LEU A CA 1
ATOM 1865 C C . LEU A 1 231 ? 9.010 -15.744 -34.666 1.00 80.56 231 LEU A C 1
ATOM 1867 O O . LEU A 1 231 ? 7.999 -15.451 -34.034 1.00 80.56 231 LEU A O 1
ATOM 1871 N N . GLU A 1 232 ? 10.209 -15.845 -34.086 1.00 82.81 232 GLU A N 1
ATOM 1872 C CA . GLU A 1 232 ? 10.448 -15.654 -32.648 1.00 82.81 232 GLU A CA 1
ATOM 1873 C C . GLU A 1 232 ? 10.026 -14.253 -32.170 1.00 82.81 232 GLU A C 1
ATOM 1875 O O . GLU A 1 232 ? 9.422 -14.110 -31.107 1.00 82.81 232 GLU A O 1
ATOM 1880 N N . LEU A 1 233 ? 10.263 -13.208 -32.975 1.00 77.12 233 LEU A N 1
ATOM 1881 C CA . LEU A 1 233 ? 9.787 -11.847 -32.696 1.00 77.12 233 LEU A CA 1
ATOM 1882 C C . LEU A 1 233 ? 8.259 -11.699 -32.764 1.00 77.12 233 LEU A C 1
ATOM 1884 O O . LEU A 1 233 ? 7.703 -10.842 -32.071 1.00 77.12 233 LEU A O 1
ATOM 1888 N N . GLU A 1 234 ? 7.570 -12.473 -33.600 1.00 80.62 234 GLU A N 1
ATOM 1889 C CA . GLU A 1 234 ? 6.105 -12.475 -33.678 1.00 80.62 234 GLU A CA 1
ATOM 1890 C C . GLU A 1 234 ? 5.487 -13.285 -32.523 1.00 80.62 234 GLU A C 1
ATOM 1892 O O . GLU A 1 234 ? 4.546 -12.798 -31.888 1.00 80.62 234 GLU A O 1
ATOM 1897 N N . ASP A 1 235 ? 6.088 -14.411 -32.126 1.00 81.75 235 ASP A N 1
ATOM 1898 C CA . ASP A 1 235 ? 5.704 -15.157 -30.919 1.00 81.75 235 ASP A CA 1
ATOM 1899 C C . ASP A 1 235 ? 5.978 -14.373 -29.623 1.00 81.75 235 ASP A C 1
ATOM 1901 O O . ASP A 1 235 ? 5.131 -14.345 -28.725 1.00 81.75 235 ASP A O 1
ATOM 1905 N N . ALA A 1 236 ? 7.100 -13.650 -29.530 1.00 76.94 236 ALA A N 1
ATOM 1906 C CA . ALA A 1 236 ? 7.400 -12.767 -28.401 1.00 76.94 236 ALA A CA 1
ATOM 1907 C C . ALA A 1 236 ? 6.378 -11.619 -28.280 1.00 76.94 236 ALA A C 1
ATOM 1909 O O . ALA A 1 236 ? 5.927 -11.298 -27.176 1.00 76.94 236 ALA A O 1
ATOM 1910 N N . LYS A 1 237 ? 5.935 -11.041 -29.408 1.00 82.69 237 LYS A N 1
ATOM 1911 C CA . LYS A 1 237 ? 4.830 -10.063 -29.436 1.00 82.69 237 LYS A CA 1
ATOM 1912 C C . LYS A 1 237 ? 3.504 -10.697 -29.016 1.00 82.69 237 LYS A C 1
ATOM 1914 O O . LYS A 1 237 ? 2.776 -10.097 -28.228 1.00 82.69 237 LYS A O 1
ATOM 1919 N N . ALA A 1 238 ? 3.200 -11.912 -29.474 1.00 79.44 238 ALA A N 1
ATOM 1920 C CA . ALA A 1 238 ? 2.013 -12.652 -29.044 1.00 79.44 238 ALA A CA 1
ATOM 1921 C C . ALA A 1 238 ? 2.065 -13.024 -27.548 1.00 79.44 238 ALA A C 1
ATOM 1923 O O . ALA A 1 238 ? 1.026 -13.098 -26.890 1.00 79.44 238 ALA A O 1
ATOM 1924 N N . GLY A 1 239 ? 3.256 -13.249 -26.987 1.00 84.81 239 GLY A N 1
ATOM 1925 C CA . GLY A 1 239 ? 3.492 -13.397 -25.549 1.00 84.81 239 GLY A CA 1
ATOM 1926 C C . GLY A 1 239 ? 3.205 -12.105 -24.782 1.00 84.81 239 GLY A C 1
ATOM 1927 O O . GLY A 1 239 ? 2.384 -12.107 -23.868 1.00 84.81 239 GLY A O 1
ATOM 1928 N N . LEU A 1 240 ? 3.797 -10.982 -25.204 1.00 79.75 240 LEU A N 1
ATOM 1929 C CA . LEU A 1 240 ? 3.559 -9.660 -24.607 1.00 79.75 240 LEU A CA 1
ATOM 1930 C C . LEU A 1 240 ? 2.085 -9.233 -24.660 1.00 79.75 240 LEU A C 1
ATOM 1932 O O . LEU A 1 240 ? 1.580 -8.689 -23.682 1.00 79.75 240 LEU A O 1
ATOM 1936 N N . MET A 1 241 ? 1.375 -9.516 -25.756 1.00 80.12 241 MET A N 1
ATOM 1937 C CA . MET A 1 241 ? -0.066 -9.250 -25.860 1.00 80.12 241 MET A CA 1
ATOM 1938 C C . MET A 1 241 ? -0.884 -10.082 -24.863 1.00 80.12 241 MET A C 1
ATOM 1940 O O . MET A 1 241 ? -1.773 -9.534 -24.216 1.00 80.12 241 MET A O 1
ATOM 1944 N N . ARG A 1 242 ? -0.553 -11.369 -24.675 1.00 85.56 242 ARG A N 1
ATOM 1945 C CA . ARG A 1 242 ? -1.194 -12.232 -23.664 1.00 85.56 242 ARG A CA 1
ATOM 1946 C C . ARG A 1 242 ? -0.921 -11.747 -22.237 1.00 85.56 242 ARG A C 1
ATOM 1948 O O . ARG A 1 242 ? -1.853 -11.660 -21.446 1.00 85.56 242 ARG A O 1
ATOM 1955 N N . VAL A 1 243 ? 0.320 -11.367 -21.924 1.00 81.69 243 VAL A N 1
ATOM 1956 C CA . VAL A 1 243 ? 0.682 -10.801 -20.610 1.00 81.69 243 VAL A CA 1
ATOM 1957 C C . VAL A 1 243 ? -0.043 -9.475 -20.363 1.00 81.69 243 VAL A C 1
ATOM 1959 O O . VAL A 1 243 ? -0.575 -9.261 -19.277 1.00 81.69 243 VAL A O 1
ATOM 1962 N N . ARG A 1 244 ? -0.132 -8.596 -21.369 1.00 84.56 244 ARG A N 1
ATOM 1963 C CA . ARG A 1 244 ? -0.883 -7.338 -21.264 1.00 84.56 244 ARG A CA 1
ATOM 1964 C C . ARG A 1 244 ? -2.369 -7.584 -21.000 1.00 84.56 244 ARG A C 1
ATOM 1966 O O . ARG A 1 244 ? -2.910 -6.994 -20.073 1.00 84.56 244 ARG A O 1
ATOM 1973 N N . GLN A 1 245 ? -2.992 -8.495 -21.749 1.00 85.81 245 GLN A N 1
ATOM 1974 C CA . GLN A 1 245 ? -4.383 -8.889 -21.525 1.00 85.81 245 GLN A CA 1
ATOM 1975 C C . GLN A 1 245 ? -4.596 -9.426 -20.099 1.00 85.81 245 GLN A C 1
ATOM 1977 O O . GLN A 1 245 ? -5.542 -9.014 -19.439 1.00 85.81 245 GLN A O 1
ATOM 1982 N N . GLN A 1 246 ? -3.686 -10.258 -19.581 1.00 83.94 246 GLN A N 1
ATOM 1983 C CA . GLN A 1 246 ? -3.743 -10.743 -18.195 1.00 83.94 246 GLN A CA 1
ATOM 1984 C C . GLN A 1 246 ? -3.631 -9.610 -17.158 1.00 83.94 246 GLN A C 1
ATOM 1986 O O . GLN A 1 246 ? -4.296 -9.667 -16.125 1.00 83.94 246 GLN A O 1
ATOM 1991 N N . TYR A 1 247 ? -2.837 -8.565 -17.420 1.00 83.94 247 TYR A N 1
ATOM 1992 C CA . TYR A 1 247 ? -2.793 -7.372 -16.565 1.00 83.94 247 TYR A CA 1
ATOM 1993 C C . TYR A 1 247 ? -4.086 -6.549 -16.630 1.00 83.94 247 TYR A C 1
ATOM 1995 O O . TYR A 1 247 ? -4.556 -6.096 -15.587 1.00 83.94 247 TYR A O 1
ATOM 2003 N N . ASP A 1 248 ? -4.686 -6.383 -17.811 1.00 82.75 248 ASP A N 1
ATOM 2004 C CA . ASP A 1 248 ? -5.954 -5.661 -17.984 1.00 82.75 248 ASP A CA 1
ATOM 2005 C C . ASP A 1 248 ? -7.140 -6.438 -17.350 1.00 82.75 248 ASP A C 1
ATOM 2007 O O . ASP A 1 248 ? -8.009 -5.854 -16.690 1.00 82.75 248 ASP A O 1
ATOM 2011 N N . GLU A 1 249 ? -7.142 -7.771 -17.445 1.00 85.56 249 GLU A N 1
ATOM 2012 C CA . GLU A 1 249 ? -8.083 -8.672 -16.759 1.00 85.56 249 GLU A CA 1
ATOM 2013 C C . GLU A 1 249 ? -7.898 -8.641 -15.229 1.00 85.56 249 GLU A C 1
ATOM 2015 O O . GLU A 1 249 ? -8.873 -8.502 -14.487 1.00 85.56 249 GLU A O 1
ATOM 2020 N N . ALA A 1 250 ? -6.658 -8.671 -14.728 1.00 82.69 250 ALA A N 1
ATOM 2021 C CA . ALA A 1 250 ? -6.377 -8.542 -13.296 1.00 82.69 250 ALA A CA 1
ATOM 2022 C C . ALA A 1 250 ? -6.758 -7.154 -12.742 1.00 82.69 250 ALA A C 1
ATOM 2024 O O . ALA A 1 250 ? -7.318 -7.049 -11.648 1.00 82.69 250 ALA A O 1
ATOM 2025 N N . ALA A 1 251 ? -6.505 -6.081 -13.499 1.00 84.06 251 ALA A N 1
ATOM 2026 C CA . ALA A 1 251 ? -6.871 -4.720 -13.117 1.00 84.06 251 ALA A CA 1
ATOM 2027 C C . ALA A 1 251 ? -8.395 -4.527 -13.065 1.00 84.06 251 ALA A C 1
ATOM 2029 O O . ALA A 1 251 ? -8.908 -3.897 -12.136 1.00 84.06 251 ALA A O 1
ATOM 2030 N N . THR A 1 252 ? -9.135 -5.101 -14.020 1.00 84.81 252 THR A N 1
ATOM 2031 C CA . THR A 1 252 ? -10.605 -5.056 -14.018 1.00 84.81 252 THR A CA 1
ATOM 2032 C C . THR A 1 252 ? -11.218 -5.939 -12.930 1.00 84.81 252 THR A C 1
ATOM 2034 O O . THR A 1 252 ? -12.185 -5.509 -12.301 1.00 84.81 252 THR A O 1
ATOM 2037 N N . ALA A 1 253 ? -10.634 -7.101 -12.616 1.00 84.19 253 ALA A N 1
ATOM 2038 C CA . ALA A 1 253 ? -11.033 -7.913 -11.463 1.00 84.19 253 ALA A CA 1
ATOM 2039 C C . ALA A 1 253 ? -10.840 -7.155 -10.134 1.00 84.19 253 ALA A C 1
ATOM 2041 O O . ALA A 1 253 ? -11.792 -6.998 -9.369 1.00 84.19 253 ALA A O 1
ATOM 2042 N N . HIS A 1 254 ? -9.658 -6.577 -9.902 1.00 82.81 254 HIS A N 1
ATOM 2043 C CA . HIS A 1 254 ? -9.375 -5.778 -8.703 1.00 82.81 254 HIS A CA 1
ATOM 2044 C C . HIS A 1 254 ? -10.276 -4.528 -8.603 1.00 82.81 254 HIS A C 1
ATOM 2046 O O . HIS A 1 254 ? -10.707 -4.142 -7.515 1.00 82.81 254 HIS A O 1
ATOM 2052 N N . ALA A 1 255 ? -10.636 -3.905 -9.732 1.00 83.69 255 ALA A N 1
ATOM 2053 C CA . ALA A 1 255 ? -11.615 -2.816 -9.754 1.00 83.69 255 ALA A CA 1
ATOM 2054 C C . ALA A 1 255 ? -13.032 -3.276 -9.349 1.00 83.69 255 ALA A C 1
ATOM 2056 O O . ALA A 1 255 ? -13.734 -2.540 -8.651 1.00 83.69 255 ALA A O 1
ATOM 2057 N N . GLN A 1 256 ? -13.446 -4.491 -9.731 1.00 87.00 256 GLN A N 1
ATOM 2058 C CA . GLN A 1 256 ? -14.715 -5.086 -9.292 1.00 87.00 256 GLN A CA 1
ATOM 2059 C C . GLN A 1 256 ? -14.699 -5.444 -7.798 1.00 87.00 256 GLN A C 1
ATOM 2061 O O . GLN A 1 256 ? -15.693 -5.210 -7.112 1.00 87.00 256 GLN A O 1
ATOM 2066 N N . GLU A 1 257 ? -13.584 -5.947 -7.264 1.00 86.81 257 GLU A N 1
ATOM 2067 C CA . GLU A 1 257 ? -13.425 -6.200 -5.824 1.00 86.81 257 GLU A CA 1
ATOM 2068 C C . GLU A 1 257 ? -13.495 -4.901 -5.011 1.00 86.81 257 GLU A C 1
ATOM 2070 O O . GLU A 1 257 ? -14.271 -4.807 -4.061 1.00 86.81 257 GLU A O 1
ATOM 2075 N N . LEU A 1 258 ? -12.796 -3.842 -5.439 1.00 82.62 258 LEU A N 1
ATOM 2076 C CA . LEU A 1 258 ? -12.916 -2.514 -4.825 1.00 82.62 258 LEU A CA 1
ATOM 2077 C C . LEU A 1 258 ? -14.343 -1.945 -4.902 1.00 82.62 258 LEU A C 1
ATOM 2079 O O . LEU A 1 258 ? -14.760 -1.227 -3.991 1.00 82.62 258 LEU A O 1
ATOM 2083 N N . ALA A 1 259 ? -15.106 -2.250 -5.957 1.00 83.38 259 ALA A N 1
ATOM 2084 C CA . ALA A 1 259 ? -16.514 -1.870 -6.051 1.00 83.38 259 ALA A CA 1
ATOM 2085 C C . ALA A 1 259 ? -17.395 -2.657 -5.060 1.00 83.38 259 ALA A C 1
ATOM 2087 O O . ALA A 1 259 ? -18.257 -2.056 -4.418 1.00 83.38 259 ALA A O 1
ATOM 2088 N N . ARG A 1 260 ? -17.141 -3.963 -4.871 1.00 90.19 260 ARG A N 1
ATOM 2089 C CA . ARG A 1 260 ? -17.818 -4.791 -3.855 1.00 90.19 260 ARG A CA 1
ATOM 2090 C C . ARG A 1 260 ? -17.533 -4.291 -2.441 1.00 90.19 260 ARG A C 1
ATOM 2092 O O . ARG A 1 260 ? -18.479 -3.979 -1.728 1.00 90.19 260 ARG A O 1
ATOM 2099 N N . TYR A 1 261 ? -16.267 -4.086 -2.073 1.00 85.50 261 TYR A N 1
ATOM 2100 C CA . TYR A 1 261 ? -15.906 -3.583 -0.741 1.00 85.50 261 TYR A CA 1
ATOM 2101 C C . TYR A 1 261 ? -16.490 -2.194 -0.438 1.00 85.50 261 TYR A C 1
ATOM 2103 O O . TYR A 1 261 ? -16.819 -1.901 0.711 1.00 85.50 261 TYR A O 1
ATOM 2111 N N . ARG A 1 262 ? -16.670 -1.333 -1.452 1.00 85.00 262 ARG A N 1
ATOM 2112 C CA . ARG A 1 262 ? -17.394 -0.057 -1.297 1.00 85.00 262 ARG A CA 1
ATOM 2113 C C . ARG A 1 262 ? -18.885 -0.279 -1.034 1.00 85.00 262 ARG A C 1
ATOM 2115 O O . ARG A 1 262 ? -19.407 0.291 -0.082 1.00 85.00 262 ARG A O 1
ATOM 2122 N N . ALA A 1 263 ? -19.542 -1.135 -1.817 1.00 83.19 263 ALA A N 1
ATOM 2123 C CA . ALA A 1 263 ? -20.951 -1.475 -1.615 1.00 83.19 263 ALA A CA 1
ATOM 2124 C C . ALA A 1 263 ? -21.207 -2.145 -0.250 1.00 83.19 263 ALA A C 1
ATOM 2126 O O . ALA A 1 263 ? -22.204 -1.845 0.399 1.00 83.19 263 ALA A O 1
ATOM 2127 N N . GLU A 1 264 ? -20.291 -2.994 0.223 1.00 87.00 264 GLU A N 1
ATOM 2128 C CA . GLU A 1 264 ? -20.336 -3.609 1.555 1.00 87.00 264 GLU A CA 1
ATOM 2129 C C . GLU A 1 264 ? -20.160 -2.573 2.676 1.00 87.00 264 GLU A C 1
ATOM 2131 O O . GLU A 1 264 ? -20.926 -2.581 3.639 1.00 87.00 264 GLU A O 1
ATOM 2136 N N . LEU A 1 265 ? -19.215 -1.633 2.539 1.00 82.19 265 LEU A N 1
ATOM 2137 C CA . LEU A 1 265 ? -19.046 -0.515 3.477 1.00 82.19 265 LEU A CA 1
ATOM 2138 C C . LEU A 1 265 ? -20.280 0.393 3.536 1.00 82.19 265 LEU A C 1
ATOM 2140 O O . LEU A 1 265 ? -20.678 0.817 4.621 1.00 82.19 265 LEU A O 1
ATOM 2144 N N . ASP A 1 266 ? -20.900 0.689 2.395 1.00 83.50 266 ASP A N 1
ATOM 2145 C CA . ASP A 1 266 ? -22.110 1.510 2.344 1.00 83.50 266 ASP A CA 1
ATOM 2146 C C . ASP A 1 266 ? -23.346 0.753 2.862 1.00 83.50 266 ASP A C 1
ATOM 2148 O O . ASP A 1 266 ? -24.150 1.335 3.591 1.00 83.50 266 ASP A O 1
ATOM 2152 N N . ALA A 1 267 ? -23.447 -0.561 2.637 1.00 83.69 267 ALA A N 1
ATOM 2153 C CA . ALA A 1 267 ? -24.454 -1.405 3.281 1.00 83.69 267 ALA A CA 1
ATOM 2154 C C . ALA A 1 267 ? -24.278 -1.452 4.813 1.00 83.69 267 ALA A C 1
ATOM 2156 O O . ALA A 1 267 ? -25.254 -1.301 5.547 1.00 83.69 267 ALA A O 1
ATOM 2157 N N . GLN A 1 268 ? -23.043 -1.578 5.316 1.00 85.56 268 GLN A N 1
ATOM 2158 C CA . GLN A 1 268 ? -22.746 -1.505 6.754 1.00 85.56 268 GLN A CA 1
ATOM 2159 C C . GLN A 1 268 ? -23.086 -0.129 7.349 1.00 85.56 268 GLN A C 1
ATOM 2161 O O . GLN A 1 268 ? -23.608 -0.056 8.462 1.00 85.56 268 GLN A O 1
ATOM 2166 N N . ARG A 1 269 ? -22.857 0.966 6.610 1.00 85.12 269 ARG A N 1
ATOM 2167 C CA . ARG A 1 269 ? -23.273 2.323 7.015 1.00 85.12 269 ARG A CA 1
ATOM 2168 C C . ARG A 1 269 ? -24.793 2.459 7.104 1.00 85.12 269 ARG A C 1
ATOM 2170 O O . ARG A 1 269 ? -25.277 3.054 8.064 1.00 85.12 269 ARG A O 1
ATOM 2177 N N . VAL A 1 270 ? -25.539 1.899 6.148 1.00 86.12 270 VAL A N 1
ATOM 2178 C CA . VAL A 1 270 ? -27.013 1.886 6.177 1.00 86.12 270 VAL A CA 1
ATOM 2179 C C . VAL A 1 270 ? -27.526 1.056 7.355 1.00 86.12 270 VAL A C 1
ATOM 2181 O O . VAL A 1 270 ? -28.336 1.558 8.128 1.00 86.12 270 VAL A O 1
ATOM 2184 N N . LEU A 1 271 ? -27.004 -0.157 7.564 1.00 83.44 271 LEU A N 1
ATOM 2185 C CA . LEU A 1 271 ? -27.380 -1.007 8.700 1.00 83.44 271 LEU A CA 1
ATOM 2186 C C . LEU A 1 271 ? -27.082 -0.330 10.046 1.00 83.44 271 LEU A C 1
ATOM 2188 O O . LEU A 1 271 ? -27.963 -0.262 10.899 1.00 83.44 271 LEU A O 1
ATOM 2192 N N . GLY A 1 272 ? -25.895 0.259 10.215 1.00 84.69 272 GLY A N 1
ATOM 2193 C CA . GLY A 1 272 ? -25.547 1.009 11.425 1.00 84.69 272 GLY A CA 1
ATOM 2194 C C . GLY A 1 272 ? -26.418 2.254 11.645 1.00 84.69 272 GLY A C 1
ATOM 2195 O O . GLY A 1 272 ? -26.737 2.592 12.785 1.00 84.69 272 GLY A O 1
ATOM 2196 N N . ALA A 1 273 ? -26.862 2.921 10.574 1.00 80.31 273 ALA A N 1
ATOM 2197 C CA . ALA A 1 273 ? -27.816 4.026 10.661 1.00 80.31 273 ALA A CA 1
ATOM 2198 C C . ALA A 1 273 ? -29.226 3.546 11.055 1.00 80.31 273 ALA A C 1
ATOM 2200 O O . ALA A 1 273 ? -29.857 4.168 11.913 1.00 80.31 273 ALA A O 1
ATOM 2201 N N . GLU A 1 274 ? -29.700 2.424 10.501 1.00 85.12 274 GLU A N 1
ATOM 2202 C CA . GLU A 1 274 ? -30.959 1.791 10.910 1.00 85.12 274 GLU A CA 1
ATOM 2203 C C . GLU A 1 274 ? -30.921 1.332 12.372 1.00 85.12 274 GLU A C 1
ATOM 2205 O O . GLU A 1 274 ? -31.884 1.544 13.104 1.00 85.12 274 GLU A O 1
ATOM 2210 N N . GLU A 1 275 ? -29.824 0.726 12.827 1.00 82.44 275 GLU A N 1
ATOM 2211 C CA . GLU A 1 275 ? -29.650 0.305 14.221 1.00 82.44 275 GLU A CA 1
ATOM 2212 C C . GLU A 1 275 ? -29.613 1.503 15.173 1.00 82.44 275 GLU A C 1
ATOM 2214 O O . GLU A 1 275 ? -30.305 1.492 16.193 1.00 82.44 275 GLU A O 1
ATOM 2219 N N . LEU A 1 276 ? -28.917 2.587 14.811 1.00 80.62 276 LEU A N 1
ATOM 2220 C CA . LEU A 1 276 ? -28.950 3.846 15.560 1.00 80.62 276 LEU A CA 1
ATOM 2221 C C . LEU A 1 276 ? -30.370 4.443 15.606 1.00 80.62 276 LEU A C 1
ATOM 2223 O O . LEU A 1 276 ? -30.781 5.001 16.626 1.00 80.62 276 LEU A O 1
ATOM 2227 N N . GLN A 1 277 ? -31.143 4.325 14.523 1.00 83.56 277 GLN A N 1
ATOM 2228 C CA . GLN A 1 277 ? -32.527 4.797 14.454 1.00 83.56 277 GLN A CA 1
ATOM 2229 C C . GLN A 1 277 ? -33.479 3.913 15.279 1.00 83.56 277 GLN A C 1
ATOM 2231 O O . GLN A 1 277 ? -34.303 4.450 16.019 1.00 83.56 277 GLN A O 1
ATOM 2236 N N . ARG A 1 278 ? -33.319 2.583 15.248 1.00 82.56 278 ARG A N 1
ATOM 2237 C CA . ARG A 1 278 ? -34.027 1.629 16.125 1.00 82.56 278 ARG A CA 1
ATOM 2238 C C . ARG A 1 278 ? -33.704 1.890 17.599 1.00 82.56 278 ARG A C 1
ATOM 2240 O O . ARG A 1 278 ? -34.621 1.954 18.411 1.00 82.56 278 ARG A O 1
ATOM 2247 N N . ALA A 1 279 ? -32.437 2.127 17.939 1.00 80.31 279 ALA A N 1
ATOM 2248 C CA . ALA A 1 279 ? -32.011 2.473 19.295 1.00 80.31 279 ALA A CA 1
ATOM 2249 C C . ALA A 1 279 ? -32.602 3.814 19.769 1.00 80.31 279 ALA A C 1
ATOM 2251 O O . ALA A 1 279 ? -33.060 3.915 20.905 1.00 80.31 279 ALA A O 1
ATOM 2252 N N . ARG A 1 280 ? -32.666 4.831 18.895 1.00 82.50 280 ARG A N 1
ATOM 2253 C CA . ARG A 1 280 ? -33.339 6.114 19.184 1.00 82.50 280 ARG A CA 1
ATOM 2254 C C . ARG A 1 280 ? -34.842 5.949 19.419 1.00 82.50 280 ARG A C 1
ATOM 2256 O O . ARG A 1 280 ? -35.367 6.565 20.342 1.00 82.50 280 ARG A O 1
ATOM 2263 N N . LEU A 1 281 ? -35.520 5.118 18.625 1.00 85.00 281 LEU A N 1
ATOM 2264 C CA . LEU A 1 281 ? -36.944 4.815 18.807 1.00 85.00 281 LEU A CA 1
ATOM 2265 C C . LEU A 1 281 ? -37.192 4.058 20.120 1.00 85.00 281 LEU A C 1
ATOM 2267 O O . LEU A 1 281 ? -38.013 4.497 20.919 1.00 85.00 281 LEU A O 1
ATOM 2271 N N . ALA A 1 282 ? -36.416 3.010 20.408 1.00 80.19 282 ALA A N 1
ATOM 2272 C CA . ALA A 1 282 ? -36.508 2.269 21.668 1.00 80.19 282 ALA A CA 1
ATOM 2273 C C . ALA A 1 282 ? -36.207 3.152 22.898 1.00 80.19 282 ALA A C 1
ATOM 2275 O O . ALA A 1 282 ? -36.868 3.031 23.928 1.00 80.19 282 ALA A O 1
ATOM 2276 N N . ALA A 1 283 ? -35.253 4.085 22.797 1.00 77.19 283 ALA A N 1
ATOM 2277 C CA . ALA A 1 283 ? -34.992 5.068 23.848 1.00 77.19 283 ALA A CA 1
ATOM 2278 C C . ALA A 1 283 ? -36.171 6.042 24.034 1.00 77.19 283 ALA A C 1
ATOM 2280 O O . ALA A 1 283 ? -36.554 6.327 25.169 1.00 77.19 283 ALA A O 1
ATOM 2281 N N . ALA A 1 284 ? -36.791 6.513 22.946 1.00 78.62 284 ALA A N 1
ATOM 2282 C CA . ALA A 1 284 ? -37.986 7.357 23.010 1.00 78.62 284 ALA A CA 1
ATOM 2283 C C . ALA A 1 284 ? -39.188 6.616 23.629 1.00 78.62 284 ALA A C 1
ATOM 2285 O O . ALA A 1 284 ? -39.896 7.186 24.458 1.00 78.62 284 ALA A O 1
ATOM 2286 N N . GLU A 1 285 ? -39.380 5.333 23.308 1.00 82.50 285 GLU A N 1
ATOM 2287 C CA . GLU A 1 285 ? -40.386 4.473 23.946 1.00 82.50 285 GLU A CA 1
ATOM 2288 C C . GLU A 1 285 ? -40.111 4.273 25.443 1.00 82.50 285 GLU A C 1
ATOM 2290 O O . GLU A 1 285 ? -41.038 4.350 26.250 1.00 82.50 285 GLU A O 1
ATOM 2295 N N . GLN A 1 286 ? -38.850 4.082 25.849 1.00 76.88 286 GLN A N 1
ATOM 2296 C CA . GLN A 1 286 ? -38.486 3.996 27.268 1.00 76.88 286 GLN A CA 1
ATOM 2297 C C . GLN A 1 286 ? -38.734 5.313 28.018 1.00 76.88 286 GLN A C 1
ATOM 2299 O O . GLN A 1 286 ? -39.235 5.273 29.143 1.00 76.88 286 GLN A O 1
ATOM 2304 N N . VAL A 1 287 ? -38.458 6.470 27.404 1.00 76.31 287 VAL A N 1
ATOM 2305 C CA . VAL A 1 287 ? -38.784 7.790 27.975 1.00 76.31 287 VAL A CA 1
ATOM 2306 C C . VAL A 1 287 ? -40.300 7.969 28.097 1.00 76.31 287 VAL A C 1
ATOM 2308 O O . VAL A 1 287 ? -40.785 8.288 29.181 1.00 76.31 287 VAL A O 1
ATOM 2311 N N . ALA A 1 288 ? -41.072 7.665 27.049 1.00 77.69 288 ALA A N 1
ATOM 2312 C CA . ALA A 1 288 ? -42.535 7.728 27.089 1.00 77.69 288 ALA A CA 1
ATOM 2313 C C . ALA A 1 288 ? -43.135 6.769 28.140 1.00 77.69 288 ALA A C 1
ATOM 2315 O O . ALA A 1 288 ? -44.080 7.123 28.850 1.00 77.69 288 ALA A O 1
ATOM 2316 N N . ALA A 1 289 ? -42.559 5.574 28.305 1.00 75.25 289 ALA A N 1
ATOM 2317 C CA . ALA A 1 289 ? -42.946 4.627 29.347 1.00 75.25 289 ALA A CA 1
ATOM 2318 C C . ALA A 1 289 ? -42.568 5.115 30.758 1.00 75.25 289 ALA A C 1
ATOM 2320 O O . ALA A 1 289 ? -43.331 4.896 31.701 1.00 75.25 289 ALA A O 1
ATOM 2321 N N . ALA A 1 290 ? -41.426 5.791 30.923 1.00 72.00 290 ALA A N 1
ATOM 2322 C CA . ALA A 1 290 ? -41.027 6.411 32.185 1.00 72.00 290 ALA A CA 1
ATOM 2323 C C . ALA A 1 290 ? -41.955 7.581 32.556 1.00 72.00 290 ALA A C 1
ATOM 2325 O O . ALA A 1 290 ? -42.436 7.638 33.688 1.00 72.00 290 ALA A O 1
ATOM 2326 N N . GLU A 1 291 ? -42.304 8.445 31.599 1.00 76.88 291 GLU A N 1
ATOM 2327 C CA . GLU A 1 291 ? -43.320 9.484 31.786 1.00 76.88 291 GLU A CA 1
ATOM 2328 C C . GLU A 1 291 ? -44.685 8.892 32.152 1.00 76.88 291 GLU A C 1
ATOM 2330 O O . GLU A 1 291 ? -45.331 9.368 33.083 1.00 76.88 291 GLU A O 1
ATOM 2335 N N . ALA A 1 292 ? -45.131 7.836 31.466 1.00 71.94 292 ALA A N 1
ATOM 2336 C CA . ALA A 1 292 ? -46.401 7.179 31.767 1.00 71.94 292 ALA A CA 1
ATOM 2337 C C . ALA A 1 292 ? -46.426 6.582 33.188 1.00 71.94 292 ALA A C 1
ATOM 2339 O O . ALA A 1 292 ? -47.455 6.652 33.864 1.00 71.94 292 ALA A O 1
ATOM 2340 N N . ARG A 1 293 ? -45.295 6.048 33.676 1.00 75.56 293 ARG A N 1
ATOM 2341 C CA . ARG A 1 293 ? -45.137 5.624 35.080 1.00 75.56 293 ARG A CA 1
ATOM 2342 C C . ARG A 1 293 ? -45.180 6.818 36.034 1.00 75.56 293 ARG A C 1
ATOM 2344 O O . ARG A 1 293 ? -45.910 6.751 37.016 1.00 75.56 293 ARG A O 1
ATOM 2351 N N . GLY A 1 294 ? -44.481 7.912 35.726 1.00 73.62 294 GLY A N 1
ATOM 2352 C CA . GLY A 1 294 ? -44.493 9.140 36.532 1.00 73.62 294 GLY A CA 1
ATOM 2353 C C . GLY A 1 294 ? -45.889 9.760 36.660 1.00 73.62 294 GLY A C 1
ATOM 2354 O O . GLY A 1 294 ? -46.321 10.091 37.761 1.00 73.62 294 GLY A O 1
ATOM 2355 N N . ARG A 1 295 ? -46.649 9.824 35.558 1.00 73.94 295 ARG A N 1
ATOM 2356 C CA . ARG A 1 295 ? -48.050 10.283 35.557 1.00 73.94 295 ARG A CA 1
ATOM 2357 C C . ARG A 1 295 ? -48.956 9.367 36.390 1.00 73.94 295 ARG A C 1
ATOM 2359 O O . ARG A 1 295 ? -49.828 9.867 37.089 1.00 73.94 295 ARG A O 1
ATOM 2366 N N . ARG A 1 296 ? -48.748 8.042 36.358 1.00 71.81 296 ARG A N 1
ATOM 2367 C CA . ARG A 1 296 ? -49.490 7.091 37.212 1.00 71.81 296 ARG A CA 1
ATOM 2368 C C . ARG A 1 296 ? -49.124 7.223 38.691 1.00 71.81 296 ARG A C 1
ATOM 2370 O O . ARG A 1 296 ? -50.032 7.219 39.512 1.00 71.81 296 ARG A O 1
ATOM 2377 N N . ALA A 1 297 ? -47.844 7.392 39.024 1.00 68.75 297 ALA A N 1
ATOM 2378 C CA . ALA A 1 297 ? -47.400 7.639 40.396 1.00 68.75 297 ALA A CA 1
ATOM 2379 C C . ALA A 1 297 ? -48.050 8.911 40.966 1.00 68.75 297 ALA A C 1
ATOM 2381 O O . ALA A 1 297 ? -48.721 8.838 41.987 1.00 68.75 297 ALA A O 1
ATOM 2382 N N . GLY A 1 298 ? -47.998 10.031 40.234 1.00 72.19 298 GLY A N 1
ATOM 2383 C CA . GLY A 1 298 ? -48.632 11.284 40.663 1.00 72.19 298 GLY A CA 1
ATOM 2384 C C . GLY A 1 298 ? -50.163 11.228 40.797 1.00 72.19 298 GLY A C 1
ATOM 2385 O O . GLY A 1 298 ? -50.730 12.012 41.557 1.00 72.19 298 GLY A O 1
ATOM 2386 N N . MET A 1 299 ? -50.849 10.306 40.106 1.00 69.81 299 MET A N 1
ATOM 2387 C CA . MET A 1 299 ? -52.273 10.035 40.362 1.00 69.81 299 MET A CA 1
ATOM 2388 C C . MET A 1 299 ? -52.472 9.196 41.629 1.00 69.81 299 MET A C 1
ATOM 2390 O O . MET A 1 299 ? -53.316 9.552 42.444 1.00 69.81 299 MET A O 1
ATOM 2394 N N . LEU A 1 300 ? -51.667 8.150 41.843 1.00 69.81 300 LEU A N 1
ATOM 2395 C CA . LEU A 1 300 ? -51.728 7.322 43.054 1.00 69.81 300 LEU A CA 1
ATOM 2396 C C . LEU A 1 300 ? -51.399 8.127 44.320 1.00 69.81 300 LEU A C 1
ATOM 2398 O O . LEU A 1 300 ? -52.120 8.019 45.306 1.00 69.81 300 LEU A O 1
ATOM 2402 N N . ASP A 1 301 ? -50.382 8.992 44.289 1.00 70.94 301 ASP A N 1
ATOM 2403 C CA . ASP A 1 301 ? -50.043 9.881 45.409 1.00 70.94 301 ASP A CA 1
ATOM 2404 C C . ASP A 1 301 ? -51.207 10.832 45.744 1.00 70.94 301 ASP A C 1
ATOM 2406 O O . ASP A 1 301 ? -51.495 11.099 46.915 1.00 70.94 301 ASP A O 1
ATOM 2410 N N . LYS A 1 302 ? -51.936 11.300 44.719 1.00 74.12 302 LYS A N 1
ATOM 2411 C CA . LYS A 1 302 ? -53.139 12.124 44.888 1.00 74.12 302 LYS A CA 1
ATOM 2412 C C . LYS A 1 302 ? -54.315 11.322 45.454 1.00 74.12 302 LYS A C 1
ATOM 2414 O O . LYS A 1 302 ? -54.981 11.798 46.369 1.00 74.12 302 LYS A O 1
ATOM 2419 N N . GLU A 1 303 ? -54.559 10.112 44.957 1.00 74.19 303 GLU A N 1
ATOM 2420 C CA . GLU A 1 303 ? -55.599 9.209 45.470 1.00 74.19 303 GLU A CA 1
ATOM 2421 C C . GLU A 1 303 ? -55.332 8.816 46.934 1.00 74.19 303 GLU A C 1
ATOM 2423 O O . GLU A 1 303 ? -56.252 8.829 47.753 1.00 74.19 303 GLU A O 1
ATOM 2428 N N . ILE A 1 304 ? -54.070 8.562 47.298 1.00 72.31 304 ILE A N 1
ATOM 2429 C CA . ILE A 1 304 ? -53.629 8.296 48.676 1.00 72.31 304 ILE A CA 1
ATOM 2430 C C . ILE A 1 304 ? -53.837 9.529 49.567 1.00 72.31 304 ILE A C 1
ATOM 2432 O O . ILE A 1 304 ? -54.327 9.390 50.692 1.00 72.31 304 ILE A O 1
ATOM 2436 N N . ALA A 1 305 ? -53.529 10.737 49.085 1.00 71.00 305 ALA A N 1
ATOM 2437 C CA . ALA A 1 305 ? -53.805 11.973 49.817 1.00 71.00 305 ALA A CA 1
ATOM 2438 C C . ALA A 1 305 ? -55.317 12.187 50.034 1.00 71.00 305 ALA A C 1
ATOM 2440 O O . ALA A 1 305 ? -55.750 12.425 51.163 1.00 71.00 305 ALA A O 1
ATOM 2441 N N . GLU A 1 306 ? -56.140 12.032 48.991 1.00 73.75 306 GLU A N 1
ATOM 2442 C CA . GLU A 1 306 ? -57.602 12.159 49.081 1.00 73.75 306 GLU A CA 1
ATOM 2443 C C . GLU A 1 306 ? -58.231 11.085 49.996 1.00 73.75 306 GLU A C 1
ATOM 2445 O O . GLU A 1 306 ? -59.173 11.381 50.737 1.00 73.75 306 GLU A O 1
ATOM 2450 N N . ALA A 1 307 ? -57.700 9.857 50.003 1.00 69.94 307 ALA A N 1
ATOM 2451 C CA . ALA A 1 307 ? -58.118 8.792 50.917 1.00 69.94 307 ALA A CA 1
ATOM 2452 C C . ALA A 1 307 ? -57.710 9.078 52.374 1.00 69.94 307 ALA A C 1
ATOM 2454 O O . ALA A 1 307 ? -58.514 8.885 53.288 1.00 69.94 307 ALA A O 1
ATOM 2455 N N . THR A 1 308 ? -56.499 9.598 52.595 1.00 75.06 308 THR A N 1
ATOM 2456 C CA . THR A 1 308 ? -55.997 9.963 53.932 1.00 75.06 308 THR A CA 1
ATOM 2457 C C . THR A 1 308 ? -56.832 11.091 54.544 1.00 75.06 308 THR A C 1
ATOM 2459 O O . THR A 1 308 ? -57.233 10.997 55.703 1.00 75.06 308 THR A O 1
ATOM 2462 N N . ILE A 1 309 ? -57.182 12.114 53.753 1.00 72.88 309 ILE A N 1
ATOM 2463 C CA . ILE A 1 309 ? -58.064 13.213 54.182 1.00 72.88 309 ILE A CA 1
ATOM 2464 C C . ILE A 1 309 ? -59.457 12.677 54.550 1.00 72.88 309 ILE A C 1
ATOM 2466 O O . ILE A 1 309 ? -59.980 13.014 55.613 1.00 72.88 309 ILE A O 1
ATOM 2470 N N . LYS A 1 310 ? -60.046 11.792 53.730 1.00 71.88 310 LYS A N 1
ATOM 2471 C CA . LYS A 1 310 ? -61.341 11.157 54.046 1.00 71.88 310 LYS A CA 1
ATOM 2472 C C . LYS A 1 310 ? -61.292 10.369 55.359 1.00 71.88 310 LYS A C 1
ATOM 2474 O O . LYS A 1 310 ? -62.201 10.512 56.173 1.00 71.88 310 LYS A O 1
ATOM 2479 N N . HIS A 1 311 ? -60.228 9.601 55.593 1.00 70.75 311 HIS A N 1
ATOM 2480 C CA . HIS A 1 311 ? -60.072 8.809 56.817 1.00 70.75 311 HIS A CA 1
ATOM 2481 C C . HIS A 1 311 ? -59.915 9.683 58.079 1.00 70.75 311 HIS A C 1
ATOM 2483 O O . HIS A 1 311 ? -60.501 9.387 59.122 1.00 70.75 311 HIS A O 1
ATOM 2489 N N . GLN A 1 312 ? -59.208 10.813 57.973 1.00 72.06 312 GLN A N 1
ATOM 2490 C CA . GLN A 1 312 ? -59.134 11.807 59.051 1.00 72.06 312 GLN A CA 1
ATOM 2491 C C . GLN A 1 312 ? -60.503 12.445 59.339 1.00 72.06 312 GLN A C 1
ATOM 2493 O O . GLN A 1 312 ? -60.865 12.617 60.503 1.00 72.06 312 GLN A O 1
ATOM 2498 N N . MET A 1 313 ? -61.308 12.736 58.310 1.00 68.94 313 MET A N 1
ATOM 2499 C CA . MET A 1 313 ? -62.666 13.259 58.512 1.00 68.94 313 MET A CA 1
ATOM 2500 C C . MET A 1 313 ? -63.618 12.242 59.164 1.00 68.94 313 MET A C 1
ATOM 2502 O O . MET A 1 313 ? -64.479 12.661 59.937 1.00 68.94 313 MET A O 1
ATOM 2506 N N . THR A 1 314 ? -63.462 10.934 58.916 1.00 69.25 314 THR A N 1
ATOM 2507 C CA . THR A 1 314 ? -64.245 9.900 59.623 1.00 69.25 314 THR A CA 1
ATOM 2508 C C . THR A 1 314 ? -63.851 9.773 61.096 1.00 69.25 314 THR A C 1
ATOM 2510 O O . THR A 1 314 ? -64.734 9.787 61.949 1.00 69.25 314 THR A O 1
ATOM 2513 N N . ALA A 1 315 ? -62.554 9.770 61.426 1.00 68.31 315 ALA A N 1
ATOM 2514 C CA . ALA A 1 315 ? -62.100 9.685 62.820 1.00 68.31 315 ALA A CA 1
ATOM 2515 C C . ALA A 1 315 ? -62.608 10.870 63.674 1.00 68.31 315 ALA A C 1
ATOM 2517 O O . ALA A 1 315 ? -63.119 10.686 64.777 1.00 68.31 315 ALA A O 1
ATOM 2518 N N . ILE A 1 316 ? -62.580 12.088 63.115 1.00 68.19 316 ILE A N 1
ATOM 2519 C CA . ILE A 1 316 ? -63.087 13.312 63.767 1.00 68.19 316 ILE A CA 1
ATOM 2520 C C . ILE A 1 316 ? -64.621 13.286 63.969 1.00 68.19 316 ILE A C 1
ATOM 2522 O O . ILE A 1 316 ? -65.152 14.033 64.799 1.00 68.19 316 ILE A O 1
ATOM 2526 N N . ALA A 1 317 ? -65.359 12.448 63.231 1.00 65.06 317 ALA A N 1
ATOM 2527 C CA . ALA A 1 317 ? -66.785 12.222 63.470 1.00 65.06 317 ALA A CA 1
ATOM 2528 C C . ALA A 1 317 ? -67.016 11.237 64.632 1.00 65.06 317 ALA A C 1
ATOM 2530 O O . ALA A 1 317 ? -67.834 11.511 65.510 1.00 65.06 317 ALA A O 1
ATOM 2531 N N . GLU A 1 318 ? -66.254 10.143 64.681 1.00 66.00 318 GLU A N 1
ATOM 2532 C CA . GLU A 1 318 ? -66.353 9.105 65.717 1.00 66.00 318 GLU A CA 1
ATOM 2533 C C . GLU A 1 318 ? -65.968 9.634 67.114 1.00 66.00 318 GLU A C 1
ATOM 2535 O O . GLU A 1 318 ? -66.669 9.370 68.095 1.00 66.00 318 GLU A O 1
ATOM 2540 N N . GLU A 1 319 ? -64.933 10.479 67.215 1.00 61.38 319 GLU A N 1
ATOM 2541 C CA . GLU A 1 319 ? -64.553 11.148 68.474 1.00 61.38 319 GLU A CA 1
ATOM 2542 C C . GLU A 1 319 ? -65.633 12.107 69.006 1.00 61.38 319 GLU A C 1
ATOM 2544 O O . GLU A 1 319 ? -65.790 12.276 70.218 1.00 61.38 319 GLU A O 1
ATOM 2549 N N . LYS A 1 320 ? -66.429 12.725 68.124 1.00 61.28 320 LYS A N 1
ATOM 2550 C CA . LYS A 1 320 ? -67.568 13.558 68.547 1.00 61.28 320 LYS A CA 1
ATOM 2551 C C . LYS A 1 320 ? -68.721 12.719 69.084 1.00 61.28 320 LYS A C 1
ATOM 2553 O O . LYS A 1 320 ? -69.439 13.180 69.973 1.00 61.28 320 LYS A O 1
ATOM 2558 N N . GLU A 1 321 ? -68.894 11.499 68.581 1.00 59.09 321 GLU A N 1
ATOM 2559 C CA . GLU A 1 321 ? -69.937 10.604 69.070 1.00 59.09 321 GLU A CA 1
ATOM 2560 C C . GLU A 1 321 ? -69.572 9.994 70.432 1.00 59.09 321 GLU A C 1
ATOM 2562 O O . GLU A 1 321 ? -70.420 9.956 71.326 1.00 59.09 321 GLU A O 1
ATOM 2567 N N . SER A 1 322 ? -68.312 9.597 70.653 1.00 59.00 322 SER A N 1
ATOM 2568 C CA . SER A 1 322 ? -67.864 9.054 71.947 1.00 59.00 322 SER A CA 1
ATOM 2569 C C . SER A 1 322 ? -67.992 10.080 73.086 1.00 59.00 322 SER A C 1
ATOM 2571 O O . SER A 1 322 ? -68.531 9.759 74.150 1.00 59.00 322 SER A O 1
ATOM 2573 N N . LEU A 1 323 ? -67.624 11.343 72.839 1.00 55.75 323 LEU A N 1
ATOM 2574 C CA . LEU A 1 323 ? -67.783 12.452 73.791 1.00 55.75 323 LEU A CA 1
ATOM 2575 C C . LEU A 1 323 ? -69.246 12.741 74.175 1.00 55.75 323 LEU A C 1
ATOM 2577 O O . LEU A 1 323 ? -69.496 13.274 75.258 1.00 55.75 323 LEU A O 1
ATOM 2581 N N . SER A 1 324 ? -70.222 12.373 73.336 1.00 55.41 324 SER A N 1
ATOM 2582 C CA . SER A 1 324 ? -71.648 12.511 73.674 1.00 55.41 324 SER A CA 1
ATOM 2583 C C . SER A 1 324 ? -72.104 11.500 74.736 1.00 55.41 324 SER A C 1
ATOM 2585 O O . SER A 1 324 ? -72.928 11.827 75.592 1.00 55.41 324 SER A O 1
ATOM 2587 N N . ARG A 1 325 ? -71.523 10.292 74.734 1.00 52.09 325 ARG A N 1
ATOM 2588 C CA . ARG A 1 325 ? -71.937 9.169 75.593 1.00 52.09 325 ARG A CA 1
ATOM 2589 C C . ARG A 1 325 ? -71.432 9.316 77.035 1.00 52.09 325 ARG A C 1
ATOM 2591 O O . ARG A 1 325 ? -72.118 8.913 77.970 1.00 52.09 325 ARG A O 1
ATOM 2598 N N . HIS A 1 326 ? -70.283 9.965 77.239 1.00 46.16 326 HIS A N 1
ATOM 2599 C CA . HIS A 1 326 ? -69.669 10.141 78.565 1.00 46.16 326 HIS A CA 1
ATOM 2600 C C . HIS A 1 326 ? -70.303 11.226 79.460 1.00 46.16 326 HIS A C 1
ATOM 2602 O O . HIS A 1 326 ? -69.880 11.390 80.602 1.00 46.16 326 HIS A O 1
ATOM 2608 N N . ARG A 1 327 ? -71.333 11.951 78.998 1.00 49.34 327 ARG A N 1
ATOM 2609 C CA . ARG A 1 327 ? -72.056 12.944 79.823 1.00 49.34 327 ARG A CA 1
ATOM 2610 C C . ARG A 1 327 ? -73.238 12.387 80.625 1.00 49.34 327 ARG A C 1
ATOM 2612 O O . ARG A 1 327 ? -73.790 13.119 81.435 1.00 49.34 327 ARG A O 1
ATOM 2619 N N . LEU A 1 328 ? -73.614 11.119 80.433 1.00 47.62 328 LEU A N 1
ATOM 2620 C CA . LEU A 1 328 ? -74.857 10.539 80.973 1.00 47.62 328 LEU A CA 1
ATOM 2621 C C . LEU A 1 328 ? -74.671 9.546 82.139 1.00 47.62 328 LEU A C 1
ATOM 2623 O O . LEU A 1 328 ? -75.644 8.968 82.611 1.00 47.62 328 LEU A O 1
ATOM 2627 N N . SER A 1 329 ? -73.442 9.346 82.630 1.00 46.25 329 SER A N 1
ATOM 2628 C CA . SER A 1 329 ? -73.123 8.355 83.676 1.00 46.25 329 SER A CA 1
ATOM 2629 C C . SER A 1 329 ? -72.741 8.951 85.042 1.00 46.25 329 SER A C 1
ATOM 2631 O O . SER A 1 329 ? -72.206 8.233 85.882 1.00 46.25 329 SER A O 1
ATOM 2633 N N . ALA A 1 330 ? -72.974 10.250 85.270 1.00 44.81 330 ALA A N 1
ATOM 2634 C CA . ALA A 1 330 ? -72.515 10.962 86.472 1.00 44.81 330 ALA A CA 1
ATOM 2635 C C . ALA A 1 330 ? -73.605 11.229 87.535 1.00 44.81 330 ALA A C 1
ATOM 2637 O O . ALA A 1 330 ? -73.277 11.444 88.698 1.00 44.81 330 ALA A O 1
ATOM 2638 N N . GLU A 1 331 ? -74.893 11.202 87.176 1.00 46.72 331 GLU A N 1
ATOM 2639 C CA . GLU A 1 331 ? -75.979 11.673 88.061 1.00 46.72 331 GLU A CA 1
ATOM 2640 C C . GLU A 1 331 ? -76.578 10.592 88.988 1.00 46.72 331 GLU A C 1
ATOM 2642 O O . GLU A 1 331 ? -77.367 10.905 89.879 1.00 46.72 331 GLU A O 1
ATOM 2647 N N . LEU A 1 332 ? -76.201 9.315 88.836 1.00 46.91 332 LEU A N 1
ATOM 2648 C CA . LEU A 1 332 ? -76.868 8.198 89.531 1.00 46.91 332 LEU A CA 1
ATOM 2649 C C . LEU A 1 332 ? -76.345 7.886 90.953 1.00 46.91 332 LEU A C 1
ATOM 2651 O O . LEU A 1 332 ? -76.859 6.982 91.607 1.00 46.91 332 LEU A O 1
ATOM 2655 N N . LEU A 1 333 ? -75.337 8.610 91.454 1.00 45.00 333 LEU A N 1
ATOM 2656 C CA . LEU A 1 333 ? -74.678 8.335 92.748 1.00 45.00 333 LEU A CA 1
ATOM 2657 C C . LEU A 1 333 ? -75.142 9.241 93.910 1.00 45.00 333 LEU A C 1
ATOM 2659 O O . LEU A 1 333 ? -74.446 9.371 94.914 1.00 45.00 333 LEU A O 1
ATOM 2663 N N . ALA A 1 334 ? -76.330 9.846 93.802 1.00 47.72 334 ALA A N 1
ATOM 2664 C CA . ALA A 1 334 ? -76.832 10.849 94.753 1.00 47.72 334 ALA A CA 1
ATOM 2665 C C . ALA A 1 334 ? -78.029 10.412 95.637 1.00 47.72 334 ALA A C 1
ATOM 2667 O O . ALA A 1 334 ? -78.557 11.238 96.376 1.00 47.72 334 ALA A O 1
ATOM 2668 N N . GLN A 1 335 ? -78.498 9.154 95.570 1.00 45.25 335 GLN A N 1
ATOM 2669 C CA . GLN A 1 335 ? -79.813 8.750 96.125 1.00 45.25 335 GLN A CA 1
ATOM 2670 C C . GLN A 1 335 ? -79.802 7.565 97.124 1.00 45.25 335 GLN A C 1
ATOM 2672 O O . GLN A 1 335 ? -80.774 6.815 97.198 1.00 45.25 335 GLN A O 1
ATOM 2677 N N . LEU A 1 336 ? -78.733 7.363 97.911 1.00 43.59 336 LEU A N 1
ATOM 2678 C CA . LEU A 1 336 ? -78.610 6.199 98.820 1.00 43.59 336 LEU A CA 1
ATOM 2679 C C . LEU A 1 336 ? -78.135 6.515 100.258 1.00 43.59 336 LEU A C 1
ATOM 2681 O O . LEU A 1 336 ? -77.368 5.763 100.856 1.00 43.59 336 LEU A O 1
ATOM 2685 N N . THR A 1 337 ? -78.623 7.607 100.854 1.00 42.41 337 THR A N 1
ATOM 2686 C CA . THR A 1 337 ? -78.161 8.096 102.175 1.00 42.41 337 THR A CA 1
ATOM 2687 C C . THR A 1 337 ? -79.272 8.431 103.187 1.00 42.41 337 THR A C 1
ATOM 2689 O O . THR A 1 337 ? -79.041 9.239 104.080 1.00 42.41 337 THR A O 1
ATOM 2692 N N . ASP A 1 338 ? -80.454 7.794 103.113 1.00 38.94 338 ASP A N 1
ATOM 2693 C CA . ASP A 1 338 ? -81.618 8.254 103.909 1.00 38.94 338 ASP A CA 1
ATOM 2694 C C . ASP A 1 338 ? -82.570 7.165 104.475 1.00 38.94 338 ASP A C 1
ATOM 2696 O O . ASP A 1 338 ? -83.762 7.409 104.660 1.00 38.94 338 ASP A O 1
ATOM 2700 N N . LYS A 1 339 ? -82.106 5.919 104.721 1.00 42.91 339 LYS A N 1
ATOM 2701 C CA . LYS A 1 339 ? -83.042 4.820 105.090 1.00 42.91 339 LYS A CA 1
ATOM 2702 C C . LYS A 1 339 ? -82.617 3.745 106.103 1.00 42.91 339 LYS A C 1
ATOM 2704 O O . LYS A 1 339 ? -83.279 2.716 106.184 1.00 42.91 339 LYS A O 1
ATOM 2709 N N . VAL A 1 340 ? -81.576 3.971 106.914 1.00 40.44 340 VAL A N 1
ATOM 2710 C CA . VAL A 1 340 ? -81.170 3.033 107.995 1.00 40.44 340 VAL A CA 1
ATOM 2711 C C . VAL A 1 340 ? -80.858 3.763 109.317 1.00 40.44 340 VAL A C 1
ATOM 2713 O O . VAL A 1 340 ? -79.847 3.513 109.966 1.00 40.44 340 VAL A O 1
ATOM 2716 N N . ARG A 1 341 ? -81.723 4.706 109.729 1.00 38.94 341 ARG A N 1
ATOM 2717 C CA . ARG A 1 341 ? -81.648 5.382 111.048 1.00 38.94 341 ARG A CA 1
ATOM 2718 C C . ARG A 1 341 ? -82.906 5.177 111.910 1.00 38.94 341 ARG A C 1
ATOM 2720 O O . ARG A 1 341 ? -83.317 6.053 112.663 1.00 38.94 341 ARG A O 1
ATOM 2727 N N . SER A 1 342 ? -83.508 3.999 111.796 1.00 36.56 342 SER A N 1
ATOM 2728 C CA . SER A 1 342 ? -84.525 3.438 112.693 1.00 36.56 342 SER A CA 1
ATOM 2729 C C . SER A 1 342 ? -84.570 1.915 112.440 1.00 36.56 342 SER A C 1
ATOM 2731 O O . SER A 1 342 ? -84.265 1.484 111.332 1.00 36.56 342 SER A O 1
ATOM 2733 N N . VAL A 1 343 ? -84.844 1.023 113.398 1.00 39.12 343 VAL A N 1
ATOM 2734 C CA . VAL A 1 343 ? -85.282 1.172 114.799 1.00 39.12 343 VAL A CA 1
ATOM 2735 C C . VAL A 1 343 ? -84.394 0.320 115.722 1.00 39.12 343 VAL A C 1
ATOM 2737 O O . VAL A 1 343 ? -84.023 -0.796 115.368 1.00 39.12 343 VAL A O 1
ATOM 2740 N N . ALA A 1 344 ? -84.133 0.808 116.936 1.00 35.84 344 ALA A N 1
ATOM 2741 C CA . ALA A 1 344 ? -83.694 0.009 118.082 1.00 35.84 344 ALA A CA 1
ATOM 2742 C C . ALA A 1 344 ? -84.377 0.536 119.366 1.00 35.84 344 ALA A C 1
ATOM 2744 O O . ALA A 1 344 ? -84.924 1.635 119.347 1.00 35.84 344 ALA A O 1
ATOM 2745 N N . VAL A 1 345 ? -84.277 -0.222 120.471 1.00 35.81 345 VAL A N 1
ATOM 2746 C CA . VAL A 1 345 ? -84.770 0.084 121.841 1.00 35.81 345 VAL A CA 1
ATOM 2747 C C . VAL A 1 345 ? -86.268 -0.167 122.120 1.00 35.81 345 VAL A C 1
ATOM 2749 O O . VAL A 1 345 ? -87.118 0.697 121.934 1.00 35.81 345 VAL A O 1
ATOM 2752 N N . SER A 1 346 ? -86.563 -1.360 122.657 1.00 46.84 346 SER A N 1
ATOM 2753 C CA . SER A 1 346 ? -87.440 -1.640 123.830 1.00 46.84 346 SER A CA 1
ATOM 2754 C C . SER A 1 346 ? -87.614 -3.171 123.960 1.00 46.84 346 SER A C 1
ATOM 2756 O O . SER A 1 346 ? -88.358 -3.783 123.203 1.00 46.84 346 SER A O 1
ATOM 2758 N N . SER A 1 347 ? -86.868 -3.936 124.768 1.00 42.84 347 SER A N 1
ATOM 2759 C CA . SER A 1 347 ? -85.973 -3.667 125.913 1.00 42.84 347 SER A CA 1
ATOM 2760 C C . SER A 1 347 ? -86.663 -3.316 127.245 1.00 42.84 347 SER A C 1
ATOM 2762 O O . SER A 1 347 ? -87.536 -2.460 127.271 1.00 42.84 347 SER A O 1
ATOM 2764 N N . ILE A 1 348 ? -86.172 -3.932 128.336 1.00 45.81 348 ILE A N 1
ATOM 2765 C CA . ILE A 1 348 ? -86.361 -3.596 129.773 1.00 45.81 348 ILE A CA 1
ATOM 2766 C C . ILE A 1 348 ? -87.747 -3.833 130.443 1.00 45.81 348 ILE A C 1
ATOM 2768 O O . ILE A 1 348 ? -88.086 -3.154 131.402 1.00 45.81 348 ILE A O 1
ATOM 2772 N N . GLU A 1 349 ? -88.539 -4.840 130.035 1.00 43.03 349 GLU A N 1
ATOM 2773 C CA . GLU A 1 349 ? -89.753 -5.266 130.799 1.00 43.03 349 GLU A CA 1
ATOM 2774 C C . GLU A 1 349 ? -89.924 -6.798 130.964 1.00 43.03 349 GLU A C 1
ATOM 2776 O O . GLU A 1 349 ? -91.017 -7.311 131.218 1.00 43.03 349 GLU A O 1
ATOM 2781 N N . ARG A 1 350 ? -88.860 -7.594 130.785 1.00 46.41 350 ARG A N 1
ATOM 2782 C CA . ARG A 1 350 ? -88.923 -9.069 130.962 1.00 46.41 350 ARG A CA 1
ATOM 2783 C C . ARG A 1 350 ? -87.745 -9.652 131.739 1.00 46.41 350 ARG A C 1
ATOM 2785 O O . ARG A 1 350 ? -87.514 -10.857 131.683 1.00 46.41 350 ARG A O 1
ATOM 2792 N N . GLU A 1 351 ? -87.031 -8.816 132.481 1.00 48.91 351 GLU A N 1
ATOM 2793 C CA . GLU A 1 351 ? -85.786 -9.191 133.161 1.00 48.91 351 GLU A CA 1
ATOM 2794 C C . GLU A 1 351 ? -86.019 -10.147 134.348 1.00 48.91 351 GLU A C 1
ATOM 2796 O O . GLU A 1 351 ? -85.161 -10.964 134.652 1.00 48.91 351 GLU A O 1
ATOM 2801 N N . GLU A 1 352 ? -87.233 -10.218 134.901 1.00 46.28 352 GLU A N 1
ATOM 2802 C CA . GLU A 1 352 ? -87.599 -11.258 135.880 1.00 46.28 352 GLU A CA 1
ATOM 2803 C C . GLU A 1 352 ? -87.888 -12.631 135.244 1.00 46.28 352 GLU A C 1
ATOM 2805 O O . GLU A 1 352 ? -87.717 -13.664 135.887 1.00 46.28 352 GLU A O 1
ATOM 2810 N N . ARG A 1 353 ? -88.226 -12.687 133.944 1.00 52.28 353 ARG A N 1
ATOM 2811 C CA . ARG A 1 353 ? -88.160 -13.956 133.192 1.00 52.28 353 ARG A CA 1
ATOM 2812 C C . ARG A 1 353 ? -86.720 -14.319 132.825 1.00 52.28 353 ARG A C 1
ATOM 2814 O O . ARG A 1 353 ? -86.492 -15.447 132.395 1.00 52.28 353 ARG A O 1
ATOM 2821 N N . ALA A 1 354 ? -85.754 -13.405 132.977 1.00 51.22 354 ALA A N 1
ATOM 2822 C CA . ALA A 1 354 ? -84.394 -13.629 132.504 1.00 51.22 354 ALA A CA 1
ATOM 2823 C C . ALA A 1 354 ? -83.627 -14.677 133.315 1.00 51.22 354 ALA A C 1
ATOM 2825 O O . ALA A 1 354 ? -82.695 -15.234 132.763 1.00 51.22 354 ALA A O 1
ATOM 2826 N N . LEU A 1 355 ? -84.010 -15.022 134.552 1.00 48.00 355 LEU A N 1
ATOM 2827 C CA . LEU A 1 355 ? -83.317 -16.075 135.316 1.00 48.00 355 LEU A CA 1
ATOM 2828 C C . LEU A 1 355 ? -83.667 -17.489 134.812 1.00 48.00 355 LEU A C 1
ATOM 2830 O O . LEU A 1 355 ? -82.775 -18.230 134.411 1.00 48.00 355 LEU A O 1
ATOM 2834 N N . SER A 1 356 ? -84.954 -17.832 134.682 1.00 52.84 356 SER A N 1
ATOM 2835 C CA . SER A 1 356 ? -85.376 -19.101 134.049 1.00 52.84 356 SER A CA 1
ATOM 2836 C C . SER A 1 356 ? -85.234 -19.104 132.518 1.00 52.84 356 SER A C 1
ATOM 2838 O O . SER A 1 356 ? -85.394 -20.145 131.871 1.00 52.84 356 SER A O 1
ATOM 2840 N N . ALA A 1 357 ? -84.966 -17.942 131.912 1.00 54.88 357 ALA A N 1
ATOM 2841 C CA . ALA A 1 357 ? -84.431 -17.873 130.561 1.00 54.88 357 ALA A CA 1
ATOM 2842 C C . ALA A 1 357 ? -82.918 -18.108 130.557 1.00 54.88 357 ALA A C 1
ATOM 2844 O O . ALA A 1 357 ? -82.479 -18.834 129.686 1.00 54.88 357 ALA A O 1
ATOM 2845 N N . LEU A 1 358 ? -82.136 -17.592 131.514 1.00 51.50 358 LEU A N 1
ATOM 2846 C CA . LEU A 1 358 ? -80.676 -17.744 131.577 1.00 51.50 358 LEU A CA 1
ATOM 2847 C C . LEU A 1 358 ? -80.243 -19.202 131.694 1.00 51.50 358 LEU A C 1
ATOM 2849 O O . LEU A 1 358 ? -79.267 -19.562 131.059 1.00 51.50 358 LEU A O 1
ATOM 2853 N N . GLU A 1 359 ? -80.969 -20.055 132.415 1.00 58.41 359 GLU A N 1
ATOM 2854 C CA . GLU A 1 359 ? -80.669 -21.498 132.446 1.00 58.41 359 GLU A CA 1
ATOM 2855 C C . GLU A 1 359 ? -80.868 -22.153 131.068 1.00 58.41 359 GLU A C 1
ATOM 2857 O O . GLU A 1 359 ? -80.042 -22.952 130.626 1.00 58.41 359 GLU A O 1
ATOM 2862 N N . ARG A 1 360 ? -81.915 -21.754 130.330 1.00 62.09 360 ARG A N 1
ATOM 2863 C CA . ARG A 1 360 ? -82.100 -22.187 128.935 1.00 62.09 360 ARG A CA 1
ATOM 2864 C C . ARG A 1 360 ? -81.086 -21.549 128.000 1.00 62.09 360 ARG A C 1
ATOM 2866 O O . ARG A 1 360 ? -80.594 -22.233 127.127 1.00 62.09 360 ARG A O 1
ATOM 2873 N N . ASP A 1 361 ? -80.756 -20.279 128.191 1.00 57.72 361 ASP A N 1
ATOM 2874 C CA . ASP A 1 361 ? -79.817 -19.502 127.387 1.00 57.72 361 ASP A CA 1
ATOM 2875 C C . ASP A 1 361 ? -78.363 -19.901 127.698 1.00 57.72 361 ASP A C 1
ATOM 2877 O O . ASP A 1 361 ? -77.494 -19.621 126.889 1.00 57.72 361 ASP A O 1
ATOM 2881 N N . VAL A 1 362 ? -78.080 -20.597 128.809 1.00 64.81 362 VAL A N 1
ATOM 2882 C CA . VAL A 1 362 ? -76.822 -21.327 129.053 1.00 64.81 362 VAL A CA 1
ATOM 2883 C C . VAL A 1 362 ? -76.783 -22.589 128.197 1.00 64.81 362 VAL A C 1
ATOM 2885 O O . VAL A 1 362 ? -75.849 -22.714 127.416 1.00 64.81 362 VAL A O 1
ATOM 2888 N N . ALA A 1 363 ? -77.813 -23.441 128.220 1.00 67.31 363 ALA A N 1
ATOM 2889 C CA . ALA A 1 363 ? -77.883 -24.610 127.330 1.00 67.31 363 ALA A CA 1
ATOM 2890 C C . ALA A 1 363 ? -77.874 -24.210 125.835 1.00 67.31 363 ALA A C 1
ATOM 2892 O O . ALA A 1 363 ? -77.199 -24.823 125.009 1.00 67.31 363 ALA A O 1
ATOM 2893 N N . ASP A 1 364 ? -78.559 -23.121 125.484 1.00 65.56 364 ASP A N 1
ATOM 2894 C CA . ASP A 1 364 ? -78.552 -22.531 124.147 1.00 65.56 364 ASP A CA 1
ATOM 2895 C C . ASP A 1 364 ? -77.204 -21.865 123.828 1.00 65.56 364 ASP A C 1
ATOM 2897 O O . ASP A 1 364 ? -76.781 -21.892 122.678 1.00 65.56 364 ASP A O 1
ATOM 2901 N N . ARG A 1 365 ? -76.489 -21.282 124.803 1.00 65.06 365 ARG A N 1
ATOM 2902 C CA . ARG A 1 365 ? -75.110 -20.797 124.605 1.00 65.06 365 ARG A CA 1
ATOM 2903 C C . ARG A 1 365 ? -74.144 -21.954 124.428 1.00 65.06 365 ARG A C 1
ATOM 2905 O O . ARG A 1 365 ? -73.286 -21.828 123.573 1.00 65.06 365 ARG A O 1
ATOM 2912 N N . GLU A 1 366 ? -74.293 -23.063 125.141 1.00 68.62 366 GLU A N 1
ATOM 2913 C CA . GLU A 1 366 ? -73.509 -24.286 124.941 1.00 68.62 366 GLU A CA 1
ATOM 2914 C C . GLU A 1 366 ? -73.772 -24.873 123.548 1.00 68.62 366 GLU A C 1
ATOM 2916 O O . GLU A 1 366 ? -72.826 -25.114 122.804 1.00 68.62 366 GLU A O 1
ATOM 2921 N N . GLY A 1 367 ? -75.034 -24.972 123.115 1.00 72.69 367 GLY A N 1
ATOM 2922 C CA . GLY A 1 367 ? -75.384 -25.379 121.749 1.00 72.69 367 GLY A CA 1
ATOM 2923 C C . GLY A 1 367 ? -74.874 -24.410 120.670 1.00 72.69 367 GLY A C 1
ATOM 2924 O O . GLY A 1 367 ? -74.324 -24.837 119.654 1.00 72.69 367 GLY A O 1
ATOM 2925 N N . ARG A 1 368 ? -74.984 -23.092 120.892 1.00 72.19 368 ARG A N 1
ATOM 2926 C CA . ARG A 1 368 ? -74.430 -22.053 119.999 1.00 72.19 368 ARG A CA 1
ATOM 2927 C C . ARG A 1 368 ? -72.894 -22.025 120.032 1.00 72.19 368 ARG A C 1
ATOM 2929 O O . ARG A 1 368 ? -72.299 -21.656 119.023 1.00 72.19 368 ARG A O 1
ATOM 2936 N N . LEU A 1 369 ? -72.249 -22.409 121.137 1.00 71.44 369 LEU A N 1
ATOM 2937 C CA . LEU A 1 369 ? -70.795 -22.550 121.263 1.00 71.44 369 LEU A CA 1
ATOM 2938 C C . LEU A 1 369 ? -70.320 -23.793 120.518 1.00 71.44 369 LEU A C 1
ATOM 2940 O O . LEU A 1 369 ? -69.489 -23.632 119.641 1.00 71.44 369 LEU A O 1
ATOM 2944 N N . GLN A 1 370 ? -70.923 -24.965 120.719 1.00 72.50 370 GLN A N 1
ATOM 2945 C CA . GLN A 1 370 ? -70.618 -26.180 119.950 1.00 72.50 370 GLN A CA 1
ATOM 2946 C C . GLN A 1 370 ? -70.838 -25.976 118.440 1.00 72.50 370 GLN A C 1
ATOM 2948 O O . GLN A 1 370 ? -70.017 -26.381 117.619 1.00 72.50 370 GLN A O 1
ATOM 2953 N N . ALA A 1 371 ? -71.909 -25.276 118.045 1.00 75.06 371 ALA A N 1
ATOM 2954 C CA . ALA A 1 371 ? -72.129 -24.894 116.649 1.00 75.06 371 ALA A CA 1
ATOM 2955 C C . ALA A 1 371 ? -71.065 -23.905 116.131 1.00 75.06 371 ALA A C 1
ATOM 2957 O O . ALA A 1 371 ? -70.683 -23.964 114.962 1.00 75.06 371 ALA A O 1
ATOM 2958 N N . ARG A 1 372 ? -70.564 -23.005 116.985 1.00 76.38 372 ARG A N 1
ATOM 2959 C CA . ARG A 1 372 ? -69.513 -22.033 116.649 1.00 76.38 372 ARG A CA 1
ATOM 2960 C C . ARG A 1 372 ? -68.120 -22.660 116.626 1.00 76.38 372 ARG A C 1
ATOM 2962 O O . ARG A 1 372 ? -67.342 -22.282 115.766 1.00 76.38 372 ARG A O 1
ATOM 2969 N N . GLU A 1 373 ? -67.834 -23.619 117.497 1.00 79.31 373 GLU A N 1
ATOM 2970 C CA . GLU A 1 373 ? -66.639 -24.466 117.504 1.00 79.31 373 GLU A CA 1
ATOM 2971 C C . GLU A 1 373 ? -66.607 -25.329 116.247 1.00 79.31 373 GLU A C 1
ATOM 2973 O O . GLU A 1 373 ? -65.606 -25.327 115.544 1.00 79.31 373 GLU A O 1
ATOM 2978 N N . LYS A 1 374 ? -67.731 -25.950 115.867 1.00 79.75 374 LYS A N 1
ATOM 2979 C CA . LYS A 1 374 ? -67.841 -26.660 114.586 1.00 79.75 374 LYS A CA 1
ATOM 2980 C C . LYS A 1 374 ? -67.663 -25.730 113.379 1.00 79.75 374 LYS A C 1
ATOM 2982 O O . LYS A 1 374 ? -67.001 -26.094 112.416 1.00 79.75 374 LYS A O 1
ATOM 2987 N N . LEU A 1 375 ? -68.206 -24.512 113.420 1.00 81.12 375 LEU A N 1
ATOM 2988 C CA . LEU A 1 375 ? -67.959 -23.501 112.382 1.00 81.12 375 LEU A CA 1
ATOM 2989 C C . LEU A 1 375 ? -66.539 -22.911 112.425 1.00 81.12 375 LEU A C 1
ATOM 2991 O O . LEU A 1 375 ? -66.137 -22.277 111.449 1.00 81.12 375 LEU A O 1
ATOM 2995 N N . LEU A 1 376 ? -65.795 -23.081 113.521 1.00 79.44 376 LEU A N 1
ATOM 2996 C CA . LEU A 1 376 ? -64.380 -22.731 113.626 1.00 79.44 376 LEU A CA 1
ATOM 2997 C C . LEU A 1 376 ? -63.510 -23.866 113.086 1.00 79.44 376 LEU A C 1
ATOM 2999 O O . LEU A 1 376 ? -62.702 -23.582 112.213 1.00 79.44 376 LEU A O 1
ATOM 3003 N N . SER A 1 377 ? -63.755 -25.129 113.443 1.00 79.94 377 SER A N 1
ATOM 3004 C CA . SER A 1 377 ? -63.043 -26.266 112.846 1.00 79.94 377 SER A CA 1
ATOM 3005 C C . SER A 1 377 ? -63.304 -26.370 111.339 1.00 79.94 377 SER A C 1
ATOM 3007 O O . SER A 1 377 ? -62.361 -26.454 110.562 1.00 79.94 377 SER A O 1
ATOM 3009 N N . GLU A 1 378 ? -64.547 -26.185 110.878 1.00 81.75 378 GLU A N 1
ATOM 3010 C CA . GLU A 1 378 ? -64.856 -26.079 109.442 1.00 81.75 378 GLU A CA 1
ATOM 3011 C C . GLU A 1 378 ? -64.201 -24.864 108.755 1.00 81.75 378 GLU A C 1
ATOM 3013 O O . GLU A 1 378 ? -64.138 -24.824 107.524 1.00 81.75 378 GLU A O 1
ATOM 3018 N N . ARG A 1 379 ? -63.753 -23.842 109.499 1.00 82.12 379 ARG A N 1
ATOM 3019 C CA . ARG A 1 379 ? -62.964 -22.719 108.962 1.00 82.12 379 ARG A CA 1
ATOM 3020 C C . ARG A 1 379 ? -61.472 -23.010 109.000 1.00 82.12 379 ARG A C 1
ATOM 3022 O O . ARG A 1 379 ? -60.797 -22.657 108.043 1.00 82.12 379 ARG A O 1
ATOM 3029 N N . GLU A 1 380 ? -60.981 -23.652 110.049 1.00 84.06 380 GLU A N 1
ATOM 3030 C CA . GLU A 1 380 ? -59.598 -24.100 110.209 1.00 84.06 380 GLU A CA 1
ATOM 3031 C C . GLU A 1 380 ? -59.252 -25.146 109.145 1.00 84.06 380 GLU A C 1
ATOM 3033 O O . GLU A 1 380 ? -58.247 -24.987 108.463 1.00 84.06 380 GLU A O 1
ATOM 3038 N N . ASP A 1 381 ? -60.142 -26.103 108.862 1.00 82.81 381 ASP A N 1
ATOM 3039 C CA . ASP A 1 381 ? -60.023 -27.025 107.726 1.00 82.81 381 ASP A CA 1
ATOM 3040 C C . ASP A 1 381 ? -59.948 -26.273 106.386 1.00 82.81 381 ASP A C 1
ATOM 3042 O O . ASP A 1 381 ? -59.082 -26.559 105.560 1.00 82.81 381 ASP A O 1
ATOM 3046 N N . ARG A 1 382 ? -60.811 -25.265 106.173 1.00 83.94 382 ARG A N 1
ATOM 3047 C CA . ARG A 1 382 ? -60.815 -24.435 104.948 1.00 83.94 382 ARG A CA 1
ATOM 3048 C C . ARG A 1 382 ? -59.609 -23.496 104.842 1.00 83.94 382 ARG A C 1
ATOM 3050 O O . ARG A 1 382 ? -59.281 -23.059 103.739 1.00 83.94 382 ARG A O 1
ATOM 3057 N N . ILE A 1 383 ? -58.973 -23.150 105.960 1.00 85.12 383 ILE A N 1
ATOM 3058 C CA . ILE A 1 383 ? -57.708 -22.410 106.000 1.00 85.12 383 ILE A CA 1
ATOM 3059 C C . ILE A 1 383 ? -56.572 -23.379 105.670 1.00 85.12 383 ILE A C 1
ATOM 3061 O O . ILE A 1 383 ? -55.849 -23.130 104.713 1.00 85.12 383 ILE A O 1
ATOM 3065 N N . ALA A 1 384 ? -56.505 -24.538 106.325 1.00 82.75 384 ALA A N 1
ATOM 3066 C CA . ALA A 1 384 ? -55.498 -25.564 106.078 1.00 82.75 384 ALA A CA 1
ATOM 3067 C C . ALA A 1 384 ? -55.533 -26.116 104.639 1.00 82.75 384 ALA A C 1
ATOM 3069 O O . ALA A 1 384 ? -54.483 -26.435 104.082 1.00 82.75 384 ALA A O 1
ATOM 3070 N N . THR A 1 385 ? -56.700 -26.212 103.984 1.00 85.81 385 THR A N 1
ATOM 3071 C CA . THR A 1 385 ? -56.755 -26.526 102.543 1.00 85.81 385 THR A CA 1
ATOM 3072 C C . THR A 1 385 ? -56.206 -25.385 101.691 1.00 85.81 385 THR A C 1
ATOM 3074 O O . THR A 1 385 ? -55.426 -25.648 100.783 1.00 85.81 385 THR A O 1
ATOM 3077 N N . ARG A 1 386 ? -56.539 -24.126 102.005 1.00 85.19 386 ARG A N 1
ATOM 3078 C CA . ARG A 1 386 ? -56.030 -22.947 101.280 1.00 85.19 386 ARG A CA 1
ATOM 3079 C C . ARG A 1 386 ? -54.537 -22.709 101.480 1.00 85.19 386 ARG A C 1
ATOM 3081 O O . ARG A 1 386 ? -53.880 -22.214 100.574 1.00 85.19 386 ARG A O 1
ATOM 3088 N N . GLU A 1 387 ? -53.991 -23.070 102.635 1.00 86.56 387 GLU A N 1
ATOM 3089 C CA . GLU A 1 387 ? -52.552 -23.040 102.903 1.00 86.56 387 GLU A CA 1
ATOM 3090 C C . GLU A 1 387 ? -51.833 -24.099 102.060 1.00 86.56 387 GLU A C 1
ATOM 3092 O O . GLU A 1 387 ? -50.883 -23.765 101.358 1.00 86.56 387 GLU A O 1
ATOM 3097 N N . ARG A 1 388 ? -52.361 -25.332 101.993 1.00 86.06 388 ARG A N 1
ATOM 3098 C CA . ARG A 1 388 ? -51.855 -26.377 101.080 1.00 86.06 388 ARG A CA 1
ATOM 3099 C C . ARG A 1 388 ? -51.956 -25.966 99.606 1.00 86.06 388 ARG A C 1
ATOM 3101 O O . ARG A 1 388 ? -51.032 -26.229 98.843 1.00 86.06 388 ARG A O 1
ATOM 3108 N N . GLU A 1 389 ? -53.043 -25.308 99.198 1.00 86.56 389 GLU A N 1
ATOM 3109 C CA . GLU A 1 389 ? -53.198 -24.740 97.848 1.00 86.56 389 GLU A CA 1
ATOM 3110 C C . GLU A 1 389 ? -52.175 -23.622 97.582 1.00 86.56 389 GLU A C 1
ATOM 3112 O O . GLU A 1 389 ? -51.543 -23.606 96.526 1.00 86.56 389 GLU A O 1
ATOM 3117 N N . ALA A 1 390 ? -51.958 -22.715 98.539 1.00 84.94 390 ALA A N 1
ATOM 3118 C CA . ALA A 1 390 ? -50.976 -21.641 98.430 1.00 84.94 390 ALA A CA 1
ATOM 3119 C C . ALA A 1 390 ? -49.535 -22.174 98.362 1.00 84.94 390 ALA A C 1
ATOM 3121 O O . ALA A 1 390 ? -48.740 -21.668 97.572 1.00 84.94 390 ALA A O 1
ATOM 3122 N N . ASP A 1 391 ? -49.202 -23.214 99.128 1.00 87.19 391 ASP A N 1
ATOM 3123 C CA . ASP A 1 391 ? -47.890 -23.865 99.088 1.00 87.19 391 ASP A CA 1
ATOM 3124 C C . ASP A 1 391 ? -47.682 -24.690 97.811 1.00 87.19 391 ASP A C 1
ATOM 3126 O O . ASP A 1 391 ? -46.599 -24.644 97.226 1.00 87.19 391 ASP A O 1
ATOM 3130 N N . ALA A 1 392 ? -48.725 -25.342 97.287 1.00 86.62 392 ALA A N 1
ATOM 3131 C CA . ALA A 1 392 ? -48.681 -25.960 95.962 1.00 86.62 392 ALA A CA 1
ATOM 3132 C C . ALA A 1 392 ? -48.481 -24.916 94.844 1.00 86.62 392 ALA A C 1
ATOM 3134 O O . ALA A 1 392 ? -47.700 -25.138 93.918 1.00 86.62 392 ALA A O 1
ATOM 3135 N N . LEU A 1 393 ? -49.129 -23.748 94.938 1.00 87.50 393 LEU A N 1
ATOM 3136 C CA . LEU A 1 393 ? -48.931 -22.637 93.999 1.00 87.50 393 LEU A CA 1
ATOM 3137 C C . LEU A 1 393 ? -47.533 -22.010 94.118 1.00 87.50 393 LEU A C 1
ATOM 3139 O O . LEU A 1 393 ? -46.931 -21.696 93.091 1.00 87.50 393 LEU A O 1
ATOM 3143 N N . ARG A 1 394 ? -46.980 -21.885 95.334 1.00 88.38 394 ARG A N 1
ATOM 3144 C CA . ARG A 1 394 ? -45.584 -21.470 95.570 1.00 88.38 394 ARG A CA 1
ATOM 3145 C C . ARG A 1 394 ? -44.602 -22.451 94.929 1.00 88.38 394 ARG A C 1
ATOM 3147 O O . ARG A 1 394 ? -43.739 -22.017 94.172 1.00 88.38 394 ARG A O 1
ATOM 3154 N N . ALA A 1 395 ? -44.773 -23.754 95.158 1.00 86.12 395 ALA A N 1
ATOM 3155 C CA . ALA A 1 395 ? -43.940 -24.792 94.552 1.00 86.12 395 ALA A CA 1
ATOM 3156 C C . ALA A 1 395 ? -44.025 -24.777 93.014 1.00 86.12 395 ALA A C 1
ATOM 3158 O O . ALA A 1 395 ? -43.001 -24.849 92.338 1.00 86.12 395 ALA A O 1
ATOM 3159 N N . ASN A 1 396 ? -45.224 -24.602 92.447 1.00 87.50 396 ASN A N 1
ATOM 3160 C CA . ASN A 1 396 ? -45.409 -24.483 91.000 1.00 87.50 396 ASN A CA 1
ATOM 3161 C C . ASN A 1 396 ? -44.747 -23.223 90.420 1.00 87.50 396 ASN A C 1
ATOM 3163 O O . ASN A 1 396 ? -44.082 -23.320 89.392 1.00 87.50 396 ASN A O 1
ATOM 3167 N N . LEU A 1 397 ? -44.864 -22.063 91.078 1.00 87.25 397 LEU A N 1
ATOM 3168 C CA . LEU A 1 397 ? -44.163 -20.836 90.672 1.00 87.25 397 LEU A CA 1
ATOM 3169 C C . LEU A 1 397 ? -42.640 -20.987 90.751 1.00 87.25 397 LEU A C 1
ATOM 3171 O O . LEU A 1 397 ? -41.936 -20.537 89.850 1.00 87.25 397 LEU A O 1
ATOM 3175 N N . GLN A 1 398 ? -42.133 -21.644 91.794 1.00 88.44 398 GLN A N 1
ATOM 3176 C CA . GLN A 1 398 ? -40.702 -21.870 91.988 1.00 88.44 398 GLN A CA 1
ATOM 3177 C C . GLN A 1 398 ? -40.137 -22.849 90.945 1.00 88.44 398 GLN A C 1
ATOM 3179 O O . GLN A 1 398 ? -39.083 -22.586 90.370 1.00 88.44 398 GLN A O 1
ATOM 3184 N N . ASN A 1 399 ? -40.875 -23.914 90.614 1.00 87.81 399 ASN A N 1
ATOM 3185 C CA . ASN A 1 399 ? -40.552 -24.797 89.490 1.00 87.81 399 ASN A CA 1
ATOM 3186 C C . ASN A 1 399 ? -40.575 -24.038 88.151 1.00 87.81 399 ASN A C 1
ATOM 3188 O O . ASN A 1 399 ? -39.657 -24.196 87.347 1.00 87.81 399 ASN A O 1
ATOM 3192 N N . LEU A 1 400 ? -41.581 -23.183 87.920 1.00 89.12 400 LEU A N 1
ATOM 3193 C CA . LEU A 1 400 ? -41.682 -22.394 86.689 1.00 89.12 400 LEU A CA 1
ATOM 3194 C C . LEU A 1 400 ? -40.501 -21.418 86.549 1.00 89.12 400 LEU A C 1
ATOM 3196 O O . LEU A 1 400 ? -39.898 -21.352 85.479 1.00 89.12 400 LEU A O 1
ATOM 3200 N N . MET A 1 401 ? -40.119 -20.730 87.634 1.00 88.38 401 MET A N 1
ATOM 3201 C CA . MET A 1 401 ? -38.900 -19.914 87.695 1.00 88.38 401 MET A CA 1
ATOM 3202 C C . MET A 1 401 ? -37.668 -20.721 87.293 1.00 88.38 401 MET A C 1
ATOM 3204 O O . MET A 1 401 ? -36.983 -20.323 86.359 1.00 88.38 401 MET A O 1
ATOM 3208 N N . VAL A 1 402 ? -37.426 -21.878 87.919 1.00 88.94 402 VAL A N 1
ATOM 3209 C CA . VAL A 1 402 ? -36.262 -22.723 87.601 1.00 88.94 402 VAL A CA 1
ATOM 3210 C C . VAL A 1 402 ? -36.272 -23.160 86.130 1.00 88.94 402 VAL A C 1
ATOM 3212 O O . VAL A 1 402 ? -35.224 -23.143 85.485 1.00 88.94 402 VAL A O 1
ATOM 3215 N N . THR A 1 403 ? -37.437 -23.480 85.549 1.00 87.88 403 THR A N 1
ATOM 3216 C CA . THR A 1 403 ? -37.512 -23.799 84.111 1.00 87.88 403 THR A CA 1
ATOM 3217 C C . THR A 1 403 ? -37.193 -22.598 83.215 1.00 87.88 403 THR A C 1
ATOM 3219 O O . THR A 1 403 ? -36.420 -22.758 82.271 1.00 87.88 403 THR A O 1
ATOM 3222 N N . LEU A 1 404 ? -37.693 -21.398 83.529 1.00 86.31 404 LEU A N 1
ATOM 3223 C CA . LEU A 1 404 ? -37.432 -20.171 82.762 1.00 86.31 404 LEU A CA 1
ATOM 3224 C C . LEU A 1 404 ? -35.986 -19.672 82.913 1.00 86.31 404 LEU A C 1
ATOM 3226 O O . LEU A 1 404 ? -35.381 -19.211 81.949 1.00 86.31 404 LEU A O 1
ATOM 3230 N N . GLU A 1 405 ? -35.403 -19.796 84.105 1.00 88.19 405 GLU A N 1
ATOM 3231 C CA . GLU A 1 405 ? -33.983 -19.532 84.343 1.00 88.19 405 GLU A CA 1
ATOM 3232 C C . GLU A 1 405 ? -33.119 -20.524 83.557 1.00 88.19 405 GLU A C 1
ATOM 3234 O O . GLU A 1 405 ? -32.157 -20.117 82.903 1.00 88.19 405 GLU A O 1
ATOM 3239 N N . SER A 1 406 ? -33.497 -21.809 83.532 1.00 86.56 406 SER A N 1
ATOM 3240 C CA . SER A 1 406 ? -32.781 -22.817 82.748 1.00 86.56 406 SER A CA 1
ATOM 3241 C C . SER A 1 406 ? -32.859 -22.554 81.239 1.00 86.56 406 SER A C 1
ATOM 3243 O O . SER A 1 406 ? -31.826 -22.647 80.573 1.00 86.56 406 SER A O 1
ATOM 3245 N N . SER A 1 407 ? -34.015 -22.155 80.689 1.00 88.06 407 SER A N 1
ATOM 3246 C CA . SER A 1 407 ? -34.128 -21.824 79.262 1.00 88.06 407 SER A CA 1
ATOM 3247 C C . SER A 1 407 ? -33.339 -20.560 78.922 1.00 88.06 407 SER A C 1
ATOM 3249 O O . SER A 1 407 ? -32.522 -20.591 78.010 1.00 88.06 407 SER A O 1
ATOM 3251 N N . ALA A 1 408 ? -33.450 -19.499 79.729 1.00 86.31 408 ALA A N 1
ATOM 3252 C CA . ALA A 1 408 ? -32.706 -18.256 79.520 1.00 86.31 408 ALA A CA 1
ATOM 3253 C C . ALA A 1 408 ? -31.175 -18.421 79.646 1.00 86.31 408 ALA A C 1
ATOM 3255 O O . ALA A 1 408 ? -30.418 -17.607 79.108 1.00 86.31 408 ALA A O 1
ATOM 3256 N N . VAL A 1 409 ? -30.693 -19.457 80.346 1.00 87.69 409 VAL A N 1
ATOM 3257 C CA . VAL A 1 409 ? -29.277 -19.862 80.328 1.00 87.69 409 VAL A CA 1
ATOM 3258 C C . VAL A 1 409 ? -28.921 -20.566 79.016 1.00 87.69 409 VAL A C 1
ATOM 3260 O O . VAL A 1 409 ? -27.919 -20.190 78.410 1.00 87.69 409 VAL A O 1
ATOM 3263 N N . HIS A 1 410 ? -29.740 -21.509 78.538 1.00 87.25 410 HIS A N 1
ATOM 3264 C CA . HIS A 1 410 ? -29.517 -22.181 77.249 1.00 87.25 410 HIS A CA 1
ATOM 3265 C C . HIS A 1 410 ? -29.552 -21.189 76.077 1.00 87.25 410 HIS A C 1
ATOM 3267 O O . HIS A 1 410 ? -28.588 -21.132 75.319 1.00 87.25 410 HIS A O 1
ATOM 3273 N N . ASP A 1 411 ? -30.560 -20.314 76.004 1.00 86.56 411 ASP A N 1
ATOM 3274 C CA . ASP A 1 411 ? -30.673 -19.258 74.986 1.00 86.56 411 ASP A CA 1
ATOM 3275 C C . ASP A 1 411 ? -29.422 -18.358 74.963 1.00 86.56 411 ASP A C 1
ATOM 3277 O O . ASP A 1 411 ? -28.905 -17.993 73.906 1.00 86.56 411 ASP A O 1
ATOM 3281 N N . ARG A 1 412 ? -28.878 -18.023 76.143 1.00 87.19 412 ARG A N 1
ATOM 3282 C CA . ARG A 1 412 ? -27.630 -17.251 76.281 1.00 87.19 412 ARG A CA 1
ATOM 3283 C C . ARG A 1 412 ? -26.381 -18.033 75.891 1.00 87.19 412 ARG A C 1
ATOM 3285 O O . ARG A 1 412 ? -25.385 -17.403 75.535 1.00 87.19 412 ARG A O 1
ATOM 3292 N N . GLU A 1 413 ? -26.376 -19.355 75.997 1.00 88.75 413 GLU A N 1
ATOM 3293 C CA . GLU A 1 413 ? -25.285 -20.179 75.479 1.00 88.75 413 GLU A CA 1
ATOM 3294 C C . GLU A 1 413 ? -25.373 -20.348 73.966 1.00 88.75 413 GLU A C 1
ATOM 3296 O O . GLU A 1 413 ? -24.355 -20.191 73.296 1.00 88.75 413 GLU A O 1
ATOM 3301 N N . ASP A 1 414 ? -26.560 -20.575 73.408 1.00 88.31 414 ASP A N 1
ATOM 3302 C CA . ASP A 1 414 ? -26.748 -20.701 71.964 1.00 88.31 414 ASP A CA 1
ATOM 3303 C C . ASP A 1 414 ? -26.494 -19.377 71.232 1.00 88.31 414 ASP A C 1
ATOM 3305 O O . ASP A 1 414 ? -25.740 -19.369 70.260 1.00 88.31 414 ASP A O 1
ATOM 3309 N N . LEU A 1 415 ? -26.920 -18.232 71.780 1.00 89.00 415 LEU A N 1
ATOM 3310 C CA . LEU A 1 415 ? -26.514 -16.913 71.271 1.00 89.00 415 LEU A CA 1
ATOM 3311 C C . LEU A 1 415 ? -24.988 -16.699 71.307 1.00 89.00 415 LEU A C 1
ATOM 3313 O O . LEU A 1 415 ? -24.431 -16.098 70.389 1.00 89.00 415 LEU A O 1
ATOM 3317 N N . LYS A 1 416 ? -24.274 -17.213 72.322 1.00 90.19 416 LYS A N 1
ATOM 3318 C CA . LYS A 1 416 ? -22.795 -17.171 72.353 1.00 90.19 416 LYS A CA 1
ATOM 3319 C C . LYS A 1 416 ? -22.174 -18.115 71.322 1.00 90.19 416 LYS A C 1
ATOM 3321 O O . LYS A 1 416 ? -21.160 -17.764 70.718 1.00 90.19 416 LYS A O 1
ATOM 3326 N N . ARG A 1 417 ? -22.754 -19.302 71.112 1.00 89.69 417 ARG A N 1
ATOM 3327 C CA . ARG A 1 417 ? -22.312 -20.276 70.099 1.00 89.69 417 ARG A CA 1
ATOM 3328 C C . ARG A 1 417 ? -22.508 -19.704 68.689 1.00 89.69 417 ARG A C 1
ATOM 3330 O O . ARG A 1 417 ? -21.586 -19.799 67.881 1.00 89.69 417 ARG A O 1
ATOM 3337 N N . GLU A 1 418 ? -23.626 -19.026 68.423 1.00 89.62 418 GLU A N 1
ATOM 3338 C CA . GLU A 1 418 ? -23.858 -18.293 67.172 1.00 89.62 418 GLU A CA 1
ATOM 3339 C C . GLU A 1 418 ? -22.921 -17.093 67.008 1.00 89.62 418 GLU A C 1
ATOM 3341 O O . GLU A 1 418 ? -22.301 -16.966 65.957 1.00 89.62 418 GLU A O 1
ATOM 3346 N N . GLN A 1 419 ? -22.715 -16.258 68.033 1.00 89.75 419 GLN A N 1
ATOM 3347 C CA . GLN A 1 419 ? -21.744 -15.155 67.955 1.00 89.75 419 GLN A CA 1
ATOM 3348 C C . GLN A 1 419 ? -20.319 -15.653 67.665 1.00 89.75 419 GLN A C 1
ATOM 3350 O O . GLN A 1 419 ? -19.625 -15.080 66.826 1.00 89.75 419 GLN A O 1
ATOM 3355 N N . LEU A 1 420 ? -19.887 -16.755 68.290 1.00 91.31 420 LEU A N 1
ATOM 3356 C CA . LEU A 1 420 ? -18.600 -17.397 67.997 1.00 91.31 420 LEU A CA 1
ATOM 3357 C C . LEU A 1 420 ? -18.549 -18.012 66.592 1.00 91.31 420 LEU A C 1
ATOM 3359 O O . LEU A 1 420 ? -17.487 -18.021 65.967 1.00 91.31 420 LEU A O 1
ATOM 3363 N N . ARG A 1 421 ? -19.672 -18.519 66.074 1.00 93.06 421 ARG A N 1
ATOM 3364 C CA . ARG A 1 421 ? -19.778 -19.017 64.699 1.00 93.06 421 ARG A CA 1
ATOM 3365 C C . ARG A 1 421 ? -19.669 -17.873 63.690 1.00 93.06 421 ARG A C 1
ATOM 3367 O O . ARG A 1 421 ? -18.798 -17.929 62.827 1.00 93.06 421 ARG A O 1
ATOM 3374 N N . LEU A 1 422 ? -20.483 -16.830 63.839 1.00 90.81 422 LEU A N 1
ATOM 3375 C CA . LEU A 1 422 ? -20.493 -15.646 62.979 1.00 90.81 422 LEU A CA 1
ATOM 3376 C C . LEU A 1 422 ? -19.148 -14.909 63.020 1.00 90.81 422 LEU A C 1
ATOM 3378 O O . LEU A 1 422 ? -18.656 -14.495 61.979 1.00 90.81 422 LEU A O 1
ATOM 3382 N N . SER A 1 423 ? -18.492 -14.835 64.183 1.00 90.50 423 SER A N 1
ATOM 3383 C CA . SER A 1 423 ? -17.118 -14.328 64.317 1.00 90.50 423 SER A CA 1
ATOM 3384 C C . SER A 1 423 ? -16.115 -15.124 63.468 1.00 90.50 423 SER A C 1
ATOM 3386 O O . SER A 1 423 ? -15.293 -14.535 62.766 1.00 90.50 423 SER A O 1
ATOM 3388 N N . ARG A 1 424 ? -16.196 -16.462 63.478 1.00 91.50 424 ARG A N 1
ATOM 3389 C CA . ARG A 1 424 ? -15.329 -17.335 62.666 1.00 91.50 424 ARG A CA 1
ATOM 3390 C C . ARG A 1 424 ? -15.662 -17.277 61.176 1.00 91.50 424 ARG A C 1
ATOM 3392 O O . ARG A 1 424 ? -14.760 -17.404 60.355 1.00 91.50 424 ARG A O 1
ATOM 3399 N N . GLU A 1 425 ? -16.932 -17.116 60.819 1.00 89.50 425 GLU A N 1
ATOM 3400 C CA . GLU A 1 425 ? -17.370 -16.964 59.428 1.00 89.50 425 GLU A CA 1
ATOM 3401 C C . GLU A 1 425 ? -16.957 -15.590 58.871 1.00 89.50 425 GLU A C 1
ATOM 3403 O O . GLU A 1 425 ? -16.391 -15.539 57.782 1.00 89.50 425 GLU A O 1
ATOM 3408 N N . ALA A 1 426 ? -17.082 -14.508 59.648 1.00 89.00 426 ALA A N 1
ATOM 3409 C CA . ALA A 1 426 ? -16.566 -13.182 59.300 1.00 89.00 426 ALA A CA 1
ATOM 3410 C C . ALA A 1 426 ? -15.040 -13.188 59.100 1.00 89.00 426 ALA A C 1
ATOM 3412 O O . ALA A 1 426 ? -14.570 -12.795 58.036 1.00 89.00 426 ALA A O 1
ATOM 3413 N N . ALA A 1 427 ? -14.270 -13.737 60.048 1.00 89.69 427 ALA A N 1
ATOM 3414 C CA . ALA A 1 427 ? -12.811 -13.833 59.927 1.00 89.69 427 ALA A CA 1
ATOM 3415 C C . ALA A 1 427 ? -12.359 -14.679 58.715 1.00 89.69 427 ALA A C 1
ATOM 3417 O O . ALA A 1 427 ? -11.324 -14.403 58.109 1.00 89.69 427 ALA A O 1
ATOM 3418 N N . ARG A 1 428 ? -13.140 -15.697 58.319 1.00 91.19 428 ARG A N 1
ATOM 3419 C CA . ARG A 1 428 ? -12.909 -16.459 57.076 1.00 91.19 428 ARG A CA 1
ATOM 3420 C C . ARG A 1 428 ? -13.203 -15.635 55.825 1.00 91.19 428 ARG A C 1
ATOM 3422 O O . ARG A 1 428 ? -12.458 -15.750 54.857 1.00 91.19 428 ARG A O 1
ATOM 3429 N N . VAL A 1 429 ? -14.262 -14.825 55.832 1.00 91.38 429 VAL A N 1
ATOM 3430 C CA . VAL A 1 429 ? -14.585 -13.917 54.720 1.00 91.38 429 VAL A CA 1
ATOM 3431 C C . VAL A 1 429 ? -13.514 -12.835 54.582 1.00 91.38 429 VAL A C 1
ATOM 3433 O O . VAL A 1 429 ? -13.064 -12.595 53.469 1.00 91.38 429 VAL A O 1
ATOM 3436 N N . GLU A 1 430 ? -13.034 -12.245 55.678 1.00 91.81 430 GLU A N 1
ATOM 3437 C CA . GLU A 1 430 ? -11.920 -11.282 55.664 1.00 91.81 430 GLU A CA 1
ATOM 3438 C C . GLU A 1 430 ? -10.612 -11.906 55.141 1.00 91.81 430 GLU A C 1
ATOM 3440 O O . GLU A 1 430 ? -9.937 -11.328 54.287 1.00 91.81 430 GLU A O 1
ATOM 3445 N N . ALA A 1 431 ? -10.267 -13.120 55.583 1.00 90.00 431 ALA A N 1
ATOM 3446 C CA . ALA A 1 431 ? -9.113 -13.854 55.054 1.00 90.00 431 ALA A CA 1
ATOM 3447 C C . ALA A 1 431 ? -9.255 -14.189 53.552 1.00 90.00 431 ALA A C 1
ATOM 3449 O O . ALA A 1 431 ? -8.290 -14.095 52.795 1.00 90.00 431 ALA A O 1
ATOM 3450 N N . ALA A 1 432 ? -10.461 -14.535 53.092 1.00 90.62 432 ALA A N 1
ATOM 3451 C CA . ALA A 1 432 ? -10.726 -14.785 51.677 1.00 90.62 432 ALA A CA 1
ATOM 3452 C C . ALA A 1 432 ? -10.667 -13.500 50.831 1.00 90.62 432 ALA A C 1
ATOM 3454 O O . ALA A 1 432 ? -10.096 -13.515 49.742 1.00 90.62 432 ALA A O 1
ATOM 3455 N N . THR A 1 433 ? -11.208 -12.375 51.316 1.00 92.19 433 THR A N 1
ATOM 3456 C CA . THR A 1 433 ? -11.145 -11.100 50.583 1.00 92.19 433 THR A CA 1
ATOM 3457 C C . THR A 1 433 ? -9.726 -10.550 50.521 1.00 92.19 433 THR A C 1
ATOM 3459 O O . THR A 1 433 ? -9.346 -10.023 49.480 1.00 92.19 433 THR A O 1
ATOM 3462 N N . THR A 1 434 ? -8.913 -10.716 51.568 1.00 92.56 434 THR A N 1
ATOM 3463 C CA . THR A 1 434 ? -7.492 -10.328 51.533 1.00 92.56 434 THR A CA 1
ATOM 3464 C C . THR A 1 434 ? -6.660 -11.207 50.595 1.00 92.56 434 THR A C 1
ATOM 3466 O O . THR A 1 434 ? -5.855 -10.653 49.848 1.00 92.56 434 THR A O 1
ATOM 3469 N N . SER A 1 435 ? -6.906 -12.524 50.530 1.00 92.81 435 SER A N 1
ATOM 3470 C CA . SER A 1 435 ? -6.286 -13.409 49.521 1.00 92.81 435 SER A CA 1
ATOM 3471 C C . SER A 1 435 ? -6.642 -12.978 48.095 1.00 92.81 435 SER A C 1
ATOM 3473 O O . SER A 1 435 ? -5.758 -12.718 47.284 1.00 92.81 435 SER A O 1
ATOM 3475 N N . LEU A 1 436 ? -7.937 -12.790 47.810 1.00 91.88 436 LEU A N 1
ATOM 3476 C CA . LEU A 1 436 ? -8.418 -12.357 46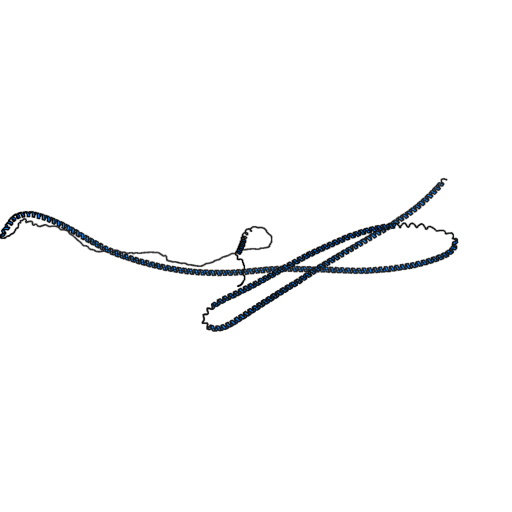.492 1.00 91.88 436 LEU A CA 1
ATOM 3477 C C . LEU A 1 436 ? -7.926 -10.953 46.105 1.00 91.88 436 LEU A C 1
ATOM 3479 O O . LEU A 1 436 ? -7.757 -10.666 44.921 1.00 91.88 436 LEU A O 1
ATOM 3483 N N . GLN A 1 437 ? -7.700 -10.066 47.078 1.00 91.69 437 GLN A N 1
ATOM 3484 C CA . GLN A 1 437 ? -7.118 -8.748 46.825 1.00 91.69 437 GLN A CA 1
ATOM 3485 C C . GLN A 1 437 ? -5.628 -8.864 46.459 1.00 91.69 437 GLN A C 1
ATOM 3487 O O . GLN A 1 437 ? -5.201 -8.215 45.507 1.00 91.69 437 GLN A O 1
ATOM 3492 N N . ALA A 1 438 ? -4.866 -9.721 47.150 1.00 90.69 438 ALA A N 1
ATOM 3493 C CA . ALA A 1 438 ? -3.465 -9.992 46.828 1.00 90.69 438 ALA A CA 1
ATOM 3494 C C . ALA A 1 438 ? -3.315 -10.638 45.439 1.00 90.69 438 ALA A C 1
ATOM 3496 O O . ALA A 1 438 ? -2.610 -10.094 44.596 1.00 90.69 438 ALA A O 1
ATOM 3497 N N . GLU A 1 439 ? -4.068 -11.705 45.148 1.00 92.12 439 GLU A N 1
ATOM 3498 C CA . GLU A 1 439 ? -4.092 -12.362 43.828 1.00 92.12 439 GLU A CA 1
ATOM 3499 C C . GLU A 1 439 ? -4.424 -11.372 42.697 1.00 92.12 439 GLU A C 1
ATOM 3501 O O . GLU A 1 439 ? -3.823 -11.394 41.623 1.00 92.12 439 GLU A O 1
ATOM 3506 N N . LYS A 1 440 ? -5.365 -10.454 42.942 1.00 91.56 440 LYS A N 1
ATOM 3507 C CA . LYS A 1 440 ? -5.753 -9.401 41.997 1.00 91.56 440 LYS A CA 1
ATOM 3508 C C . LYS A 1 440 ? -4.652 -8.366 41.770 1.00 91.56 440 LYS A C 1
ATOM 3510 O O . LYS A 1 440 ? -4.535 -7.863 40.651 1.00 91.56 440 LYS A O 1
ATOM 3515 N N . ASP A 1 441 ? -3.872 -8.030 42.792 1.00 91.69 441 ASP A N 1
ATOM 3516 C CA . ASP A 1 441 ? -2.748 -7.099 42.677 1.00 91.69 441 ASP A CA 1
ATOM 3517 C C . ASP A 1 441 ? -1.510 -7.763 42.047 1.00 91.69 441 ASP A C 1
ATOM 3519 O O . ASP A 1 441 ? -0.878 -7.149 41.185 1.00 91.69 441 ASP A O 1
ATOM 3523 N N . ASP A 1 442 ? -1.255 -9.046 42.312 1.00 93.12 442 ASP A N 1
ATOM 3524 C CA . ASP A 1 442 ? -0.261 -9.844 41.580 1.00 93.12 442 ASP A CA 1
ATOM 3525 C C . ASP A 1 442 ? -0.619 -9.964 40.088 1.00 93.12 442 ASP A C 1
ATOM 3527 O O . ASP A 1 442 ? 0.218 -9.700 39.221 1.00 93.12 442 ASP A O 1
ATOM 3531 N N . LEU A 1 443 ? -1.883 -10.256 39.755 1.00 91.88 443 LEU A N 1
ATOM 3532 C CA . LEU A 1 443 ? -2.372 -10.271 38.368 1.00 91.88 443 LEU A CA 1
ATOM 3533 C C . LEU A 1 443 ? -2.254 -8.893 37.692 1.00 91.88 443 LEU A C 1
ATOM 3535 O O . LEU A 1 443 ? -1.945 -8.812 36.502 1.00 91.88 443 LEU A O 1
ATOM 3539 N N . ARG A 1 444 ? -2.450 -7.790 38.430 1.00 91.94 444 ARG A N 1
ATOM 3540 C CA . ARG A 1 444 ? -2.203 -6.427 37.920 1.00 91.94 444 ARG A CA 1
ATOM 3541 C C . ARG A 1 444 ? -0.724 -6.202 37.599 1.00 91.94 444 ARG A C 1
ATOM 3543 O O . ARG A 1 444 ? -0.431 -5.596 36.568 1.00 91.94 444 ARG A O 1
ATOM 3550 N N . VAL A 1 445 ? 0.194 -6.694 38.435 1.00 93.75 445 VAL A N 1
ATOM 3551 C CA . VAL A 1 445 ? 1.645 -6.618 38.189 1.00 93.75 445 VAL A CA 1
ATOM 3552 C C . VAL A 1 445 ? 2.047 -7.480 36.989 1.00 93.75 445 VAL A C 1
ATOM 3554 O O . VAL A 1 445 ? 2.766 -6.989 36.119 1.00 93.75 445 VAL A O 1
ATOM 3557 N N . GLN A 1 446 ? 1.533 -8.709 36.877 1.00 91.50 446 GLN A N 1
ATOM 3558 C CA . GLN A 1 446 ? 1.779 -9.591 35.728 1.00 91.50 446 GLN A CA 1
ATOM 3559 C C . GLN A 1 446 ? 1.306 -8.951 34.415 1.00 91.50 446 GLN A C 1
ATOM 3561 O O . GLN A 1 446 ? 2.106 -8.774 33.498 1.00 91.50 446 GLN A O 1
ATOM 3566 N N . VAL A 1 447 ? 0.055 -8.479 34.351 1.00 91.62 447 VAL A N 1
ATOM 3567 C CA . VAL A 1 447 ? -0.486 -7.790 33.164 1.00 91.62 447 VAL A CA 1
ATOM 3568 C C . VAL A 1 447 ? 0.285 -6.498 32.845 1.00 91.62 447 VAL A C 1
ATOM 3570 O O . VAL A 1 447 ? 0.402 -6.123 31.678 1.00 91.62 447 VAL A O 1
ATOM 3573 N N . ALA A 1 448 ? 0.845 -5.806 33.843 1.00 89.62 448 ALA A N 1
ATOM 3574 C CA . ALA A 1 448 ? 1.713 -4.650 33.613 1.00 89.62 448 ALA A CA 1
ATOM 3575 C C . ALA A 1 448 ? 3.091 -5.040 33.039 1.00 89.62 448 ALA A C 1
ATOM 3577 O O . ALA A 1 448 ? 3.609 -4.321 32.182 1.00 89.62 448 ALA A O 1
ATOM 3578 N N . MET A 1 449 ? 3.671 -6.170 33.459 1.00 90.75 449 MET A N 1
ATOM 3579 C CA . MET A 1 449 ? 4.905 -6.713 32.874 1.00 90.75 449 MET A CA 1
ATOM 3580 C C . MET A 1 449 ? 4.683 -7.209 31.441 1.00 90.75 449 MET A C 1
ATOM 3582 O O . MET A 1 449 ? 5.435 -6.828 30.547 1.00 90.75 449 MET A O 1
ATOM 3586 N N . GLU A 1 450 ? 3.621 -7.978 31.188 1.00 90.56 450 GLU A N 1
ATOM 3587 C CA . GLU A 1 450 ? 3.271 -8.450 29.841 1.00 90.56 450 GLU A CA 1
ATOM 3588 C C . GLU A 1 450 ? 3.042 -7.291 28.866 1.00 90.56 450 GLU A C 1
ATOM 3590 O O . GLU A 1 450 ? 3.504 -7.341 27.728 1.00 90.56 450 GLU A O 1
ATOM 3595 N N . ARG A 1 451 ? 2.379 -6.211 29.306 1.00 91.12 451 ARG A N 1
ATOM 3596 C CA . ARG A 1 451 ? 2.200 -5.001 28.486 1.00 91.12 451 ARG A CA 1
ATOM 3597 C C . ARG A 1 451 ? 3.530 -4.365 28.097 1.00 91.12 451 ARG A C 1
ATOM 3599 O O . ARG A 1 451 ? 3.698 -4.066 26.919 1.00 91.12 451 ARG A O 1
ATOM 3606 N N . LYS A 1 452 ? 4.474 -4.227 29.036 1.00 92.88 452 LYS A N 1
ATOM 3607 C CA . LYS A 1 452 ? 5.821 -3.708 28.743 1.00 92.88 452 LYS A CA 1
ATOM 3608 C C . LYS A 1 452 ? 6.572 -4.597 27.758 1.00 92.88 452 LYS A C 1
ATOM 3610 O O . LYS A 1 452 ? 7.030 -4.095 26.741 1.00 92.88 452 LYS A O 1
ATOM 3615 N N . LEU A 1 453 ? 6.603 -5.911 27.984 1.00 92.38 453 LEU A N 1
ATOM 3616 C CA . LEU A 1 453 ? 7.252 -6.860 27.070 1.00 92.38 453 LEU A CA 1
ATOM 3617 C C . LEU A 1 453 ? 6.612 -6.839 25.669 1.00 92.38 453 LEU A C 1
ATOM 3619 O O . LEU A 1 453 ? 7.311 -6.934 24.662 1.00 92.38 453 LEU A O 1
ATOM 3623 N N . LEU A 1 454 ? 5.289 -6.661 25.575 1.00 90.50 454 LEU A N 1
ATOM 3624 C CA . LEU A 1 454 ? 4.582 -6.495 24.300 1.00 90.50 454 LEU A CA 1
ATOM 3625 C C . LEU A 1 454 ? 4.839 -5.135 23.635 1.00 90.50 454 LEU A C 1
ATOM 3627 O O . LEU A 1 454 ? 4.773 -5.054 22.410 1.00 90.50 454 LEU A O 1
ATOM 3631 N N . GLU A 1 455 ? 5.108 -4.076 24.394 1.00 91.50 455 GLU A N 1
ATOM 3632 C CA . GLU A 1 455 ? 5.500 -2.760 23.877 1.00 91.50 455 GLU A CA 1
ATOM 3633 C C . GLU A 1 455 ? 6.957 -2.774 23.394 1.00 91.50 455 GLU A C 1
ATOM 3635 O O . GLU A 1 455 ? 7.207 -2.440 22.238 1.00 91.50 455 GLU A O 1
ATOM 3640 N N . GLU A 1 456 ? 7.886 -3.315 24.180 1.00 92.25 456 GLU A N 1
ATOM 3641 C CA . GLU A 1 456 ? 9.281 -3.567 23.794 1.00 92.25 456 GLU A CA 1
ATOM 3642 C C . GLU A 1 456 ? 9.365 -4.451 22.532 1.00 92.25 456 GLU A C 1
ATOM 3644 O O . GLU A 1 456 ? 10.041 -4.097 21.565 1.00 92.25 456 GLU A O 1
ATOM 3649 N N . ALA A 1 457 ? 8.584 -5.537 22.458 1.00 89.38 457 ALA A N 1
ATOM 3650 C CA . ALA A 1 457 ? 8.495 -6.408 21.278 1.00 89.38 457 ALA A CA 1
ATOM 3651 C C . ALA A 1 457 ? 7.696 -5.813 20.095 1.00 89.38 457 ALA A C 1
ATOM 3653 O O . ALA A 1 457 ? 7.624 -6.430 19.023 1.00 89.38 457 ALA A O 1
ATOM 3654 N N . ARG A 1 458 ? 7.066 -4.641 20.258 1.00 91.88 458 ARG A N 1
ATOM 3655 C CA . ARG A 1 458 ? 6.526 -3.817 19.158 1.00 91.88 458 ARG A CA 1
ATOM 3656 C C . ARG A 1 458 ? 7.537 -2.767 18.712 1.00 91.88 458 ARG A C 1
ATOM 3658 O O . ARG A 1 458 ? 7.604 -2.496 17.519 1.00 91.88 458 ARG A O 1
ATOM 3665 N N . GLU A 1 459 ? 8.319 -2.202 19.629 1.00 91.12 459 GLU A N 1
ATOM 3666 C CA . GLU A 1 459 ? 9.403 -1.275 19.306 1.00 91.12 459 GLU A CA 1
ATOM 3667 C C . GLU A 1 459 ? 10.562 -1.968 18.590 1.00 91.12 459 GLU A C 1
ATOM 3669 O O . GLU A 1 459 ? 11.024 -1.449 17.580 1.00 91.12 459 GLU A O 1
ATOM 3674 N N . ALA A 1 460 ? 10.980 -3.159 19.033 1.00 90.19 460 ALA A N 1
ATOM 3675 C CA . ALA A 1 460 ? 11.971 -3.974 18.324 1.00 90.19 460 ALA A CA 1
ATOM 3676 C C . ALA A 1 460 ? 11.536 -4.217 16.867 1.00 90.19 460 ALA A C 1
ATOM 3678 O O . ALA A 1 460 ? 12.227 -3.817 15.936 1.00 90.19 460 ALA A O 1
ATOM 3679 N N . ARG A 1 461 ? 10.299 -4.692 16.664 1.00 90.44 461 ARG A N 1
ATOM 3680 C CA . ARG A 1 461 ? 9.691 -4.873 15.331 1.00 90.44 461 ARG A CA 1
ATOM 3681 C C . ARG A 1 461 ? 9.370 -3.577 14.571 1.00 90.44 461 ARG A C 1
ATOM 3683 O O . ARG A 1 461 ? 8.928 -3.658 13.425 1.00 90.44 461 ARG A O 1
ATOM 3690 N N . ARG A 1 462 ? 9.551 -2.392 15.168 1.00 91.69 462 ARG A N 1
ATOM 3691 C CA . ARG A 1 462 ? 9.587 -1.105 14.445 1.00 91.69 462 ARG A CA 1
ATOM 3692 C C . ARG A 1 462 ? 11.011 -0.784 14.004 1.00 91.69 462 ARG A C 1
ATOM 3694 O O . ARG A 1 462 ? 11.199 -0.551 12.818 1.00 91.69 462 ARG A O 1
ATOM 3701 N N . ARG A 1 463 ? 11.992 -0.891 14.909 1.00 92.12 463 ARG A N 1
ATOM 3702 C CA . ARG A 1 463 ? 13.427 -0.712 14.620 1.00 92.12 463 ARG A CA 1
ATOM 3703 C C . ARG A 1 463 ? 13.882 -1.634 13.488 1.00 92.12 463 ARG A C 1
ATOM 3705 O O . ARG A 1 463 ? 14.335 -1.131 12.474 1.00 92.12 463 ARG A O 1
ATOM 3712 N N . GLU A 1 464 ? 13.585 -2.932 13.566 1.00 93.06 464 GLU A N 1
ATOM 3713 C CA . GLU A 1 464 ? 13.846 -3.914 12.495 1.00 93.06 464 GLU A CA 1
ATOM 3714 C C . GLU A 1 464 ? 13.250 -3.493 11.136 1.00 93.06 464 GLU A C 1
ATOM 3716 O O . GLU A 1 464 ? 13.853 -3.696 10.087 1.00 93.06 464 GLU A O 1
ATOM 3721 N N . ARG A 1 465 ? 12.050 -2.891 11.124 1.00 92.56 465 ARG A N 1
ATOM 3722 C CA . ARG A 1 465 ? 11.400 -2.424 9.885 1.00 92.56 465 ARG A CA 1
ATOM 3723 C C . ARG A 1 465 ? 12.013 -1.132 9.359 1.00 92.56 465 ARG A C 1
ATOM 3725 O O . ARG A 1 465 ? 12.076 -0.954 8.149 1.00 92.56 465 ARG A O 1
ATOM 3732 N N . GLU A 1 466 ? 12.429 -0.233 10.241 1.00 91.75 466 GLU A N 1
ATOM 3733 C CA . GLU A 1 466 ? 13.112 1.017 9.898 1.00 91.75 466 GLU A CA 1
ATOM 3734 C C . GLU A 1 466 ? 14.536 0.733 9.384 1.00 91.75 466 GLU A C 1
ATOM 3736 O O . GLU A 1 466 ? 14.951 1.295 8.371 1.00 91.75 466 GLU A O 1
ATOM 3741 N N . GLU A 1 467 ? 15.231 -0.233 9.986 1.00 94.06 467 GLU A N 1
ATOM 3742 C CA . GLU A 1 467 ? 16.502 -0.796 9.523 1.00 94.06 467 GLU A CA 1
ATOM 3743 C C . GLU A 1 467 ? 16.345 -1.434 8.134 1.00 94.06 467 GLU A C 1
ATOM 3745 O O . GLU A 1 467 ? 16.984 -0.970 7.192 1.00 94.06 467 GLU A O 1
ATOM 3750 N N . LEU A 1 468 ? 15.403 -2.368 7.940 1.00 93.44 468 LEU A N 1
ATOM 3751 C CA . LEU A 1 468 ? 15.118 -2.956 6.619 1.00 93.44 468 LEU A CA 1
ATOM 3752 C C . LEU A 1 468 ? 14.702 -1.908 5.567 1.00 93.44 468 LEU A C 1
ATOM 3754 O O . LEU A 1 468 ? 15.022 -2.051 4.389 1.00 93.44 468 LEU A O 1
ATOM 3758 N N . LEU A 1 469 ? 14.012 -0.828 5.954 1.00 93.62 469 LEU A N 1
ATOM 3759 C CA . LEU A 1 469 ? 13.687 0.275 5.040 1.00 93.62 469 LEU A CA 1
ATOM 3760 C C . LEU A 1 469 ? 14.915 1.129 4.686 1.00 93.62 469 LEU A C 1
ATOM 3762 O O . LEU A 1 469 ? 15.040 1.558 3.535 1.00 93.62 469 LEU A O 1
ATOM 3766 N N . THR A 1 470 ? 15.835 1.373 5.623 1.00 94.00 470 THR A N 1
ATOM 3767 C CA . THR A 1 470 ? 17.103 2.063 5.315 1.00 94.00 470 THR A CA 1
ATOM 3768 C C . THR A 1 470 ? 18.049 1.189 4.490 1.00 94.00 470 THR A C 1
ATOM 3770 O O . THR A 1 470 ? 18.691 1.705 3.577 1.00 94.00 470 THR A O 1
ATOM 3773 N N . GLU A 1 471 ? 18.051 -0.128 4.702 1.00 95.38 471 GLU A N 1
ATOM 3774 C CA . GLU A 1 471 ? 18.780 -1.092 3.874 1.00 95.38 471 GLU A CA 1
ATOM 3775 C C . GLU A 1 471 ? 18.213 -1.146 2.449 1.00 95.38 471 GLU A C 1
ATOM 3777 O O . GLU A 1 471 ? 18.929 -0.820 1.505 1.00 95.38 471 GLU A O 1
ATOM 3782 N N . VAL A 1 472 ? 16.910 -1.403 2.271 1.00 93.94 472 VAL A N 1
ATOM 3783 C CA . VAL A 1 472 ? 16.263 -1.453 0.943 1.00 93.94 472 VAL A CA 1
ATOM 3784 C C . VAL A 1 472 ? 16.365 -0.119 0.191 1.00 93.94 472 VAL A C 1
ATOM 3786 O O . VAL A 1 472 ? 16.497 -0.104 -1.035 1.00 93.94 472 VAL A O 1
ATOM 3789 N N . THR A 1 473 ? 16.331 1.029 0.879 1.00 92.50 473 THR A N 1
ATOM 3790 C CA . THR A 1 473 ? 16.581 2.328 0.220 1.00 92.50 473 THR A CA 1
ATOM 3791 C C . THR A 1 473 ? 18.064 2.577 -0.069 1.00 92.50 473 THR A C 1
ATOM 3793 O O . THR A 1 473 ? 18.372 3.257 -1.049 1.00 92.50 473 THR A O 1
ATOM 3796 N N . GLY A 1 474 ? 18.982 1.995 0.705 1.00 94.81 474 GLY A N 1
ATOM 3797 C CA . GLY A 1 474 ? 20.413 1.940 0.409 1.00 94.81 474 GLY A CA 1
ATOM 3798 C C . GLY A 1 474 ? 20.726 1.082 -0.820 1.00 94.81 474 GLY A C 1
ATOM 3799 O O . GLY A 1 474 ? 21.394 1.555 -1.737 1.00 94.81 474 GLY A O 1
ATOM 3800 N N . GLU A 1 475 ? 20.185 -0.134 -0.896 1.00 94.25 475 GLU A N 1
ATOM 3801 C CA . GLU A 1 475 ? 20.328 -1.028 -2.051 1.00 94.25 475 GLU A CA 1
ATOM 3802 C C . GLU A 1 475 ? 19.729 -0.426 -3.320 1.00 94.25 475 GLU A C 1
ATOM 3804 O O . GLU A 1 475 ? 20.395 -0.392 -4.350 1.00 94.25 475 GLU A O 1
ATOM 3809 N N . ARG A 1 476 ? 18.526 0.160 -3.249 1.00 93.25 476 ARG A N 1
ATOM 3810 C CA . ARG A 1 476 ? 17.937 0.883 -4.392 1.00 93.25 476 ARG A CA 1
ATOM 3811 C C . ARG A 1 476 ? 18.821 2.028 -4.891 1.00 93.25 476 ARG A C 1
ATOM 3813 O O . ARG A 1 476 ? 18.829 2.288 -6.089 1.00 93.25 476 ARG A O 1
ATOM 3820 N N . ARG A 1 477 ? 19.572 2.703 -4.011 1.00 92.75 477 ARG A N 1
ATOM 3821 C CA . ARG A 1 477 ? 20.552 3.734 -4.406 1.00 92.75 477 ARG A CA 1
ATOM 3822 C C . ARG A 1 477 ? 21.815 3.129 -5.026 1.00 92.75 477 ARG A C 1
ATOM 3824 O O . ARG A 1 477 ? 22.300 3.694 -6.000 1.00 92.75 477 ARG A O 1
ATOM 3831 N N . ARG A 1 478 ? 22.318 1.999 -4.507 1.00 94.88 478 ARG A N 1
ATOM 3832 C CA . ARG A 1 478 ? 23.450 1.254 -5.099 1.00 94.88 478 ARG A CA 1
ATOM 3833 C C . ARG A 1 478 ? 23.103 0.766 -6.504 1.00 94.88 478 ARG A C 1
ATOM 3835 O O . ARG A 1 478 ? 23.750 1.182 -7.454 1.00 94.88 478 ARG A O 1
ATOM 3842 N N . LEU A 1 479 ? 22.002 0.028 -6.647 1.00 93.56 479 LEU A N 1
ATOM 3843 C CA . LEU A 1 479 ? 21.508 -0.479 -7.930 1.00 93.56 479 LEU A CA 1
ATOM 3844 C C . LEU A 1 479 ? 21.212 0.647 -8.934 1.00 93.56 479 LEU A C 1
ATOM 3846 O O . LEU A 1 479 ? 21.482 0.492 -10.118 1.00 93.56 479 LEU A O 1
ATOM 3850 N N . ALA A 1 480 ? 20.702 1.802 -8.487 1.00 92.06 480 ALA A N 1
ATOM 3851 C CA . ALA A 1 480 ? 20.510 2.961 -9.365 1.00 92.06 480 ALA A CA 1
ATOM 3852 C C . ALA A 1 480 ? 21.835 3.603 -9.823 1.00 92.06 480 ALA A C 1
ATOM 3854 O O . ALA A 1 480 ? 21.907 4.101 -10.945 1.00 92.06 480 ALA A O 1
ATOM 3855 N N . ALA A 1 481 ? 22.879 3.589 -8.987 1.00 92.56 481 ALA A N 1
ATOM 3856 C CA . ALA A 1 481 ? 24.217 4.038 -9.371 1.00 92.56 481 ALA A CA 1
ATOM 3857 C C . ALA A 1 481 ? 24.891 3.039 -10.325 1.00 92.56 481 ALA A C 1
ATOM 3859 O O . ALA A 1 481 ? 25.363 3.439 -11.383 1.00 92.56 481 ALA A O 1
ATOM 3860 N N . GLU A 1 482 ? 24.839 1.742 -10.014 1.00 94.56 482 GLU A N 1
ATOM 3861 C CA . GLU A 1 482 ? 25.342 0.655 -10.864 1.00 94.56 482 GLU A CA 1
ATOM 3862 C C . GLU A 1 482 ? 24.641 0.637 -12.233 1.00 94.56 482 GLU A C 1
ATOM 3864 O O . GLU A 1 482 ? 25.298 0.492 -13.264 1.00 94.56 482 GLU A O 1
ATOM 3869 N N . TYR A 1 483 ? 23.324 0.870 -12.275 1.00 93.00 483 TYR A N 1
ATOM 3870 C CA . TYR A 1 483 ? 22.575 1.027 -13.524 1.00 93.00 483 TYR A CA 1
ATOM 3871 C C . TYR A 1 483 ? 23.013 2.278 -14.306 1.00 93.00 483 TYR A C 1
ATOM 3873 O O . TYR A 1 483 ? 23.203 2.219 -15.519 1.00 93.00 483 TYR A O 1
ATOM 3881 N N . ALA A 1 484 ? 23.237 3.411 -13.630 1.00 92.88 484 ALA A N 1
ATOM 3882 C CA . ALA A 1 484 ? 23.739 4.620 -14.282 1.00 92.88 484 ALA A CA 1
ATOM 3883 C C . ALA A 1 484 ? 25.171 4.448 -14.824 1.00 92.88 484 ALA A C 1
ATOM 3885 O O . ALA A 1 484 ? 25.475 4.952 -15.903 1.00 92.88 484 ALA A O 1
ATOM 3886 N N . ASP A 1 485 ? 26.043 3.727 -14.117 1.00 91.38 485 ASP A N 1
ATOM 3887 C CA . ASP A 1 485 ? 27.419 3.458 -14.546 1.00 91.38 485 ASP A CA 1
ATOM 3888 C C . ASP A 1 485 ? 27.502 2.407 -15.657 1.00 91.38 485 ASP A C 1
ATOM 3890 O O . ASP A 1 485 ? 28.238 2.607 -16.623 1.00 91.38 485 ASP A O 1
ATOM 3894 N N . THR A 1 486 ? 26.695 1.345 -15.610 1.00 92.31 486 THR A N 1
ATOM 3895 C CA . THR A 1 486 ? 26.583 0.393 -16.732 1.00 92.31 486 THR A CA 1
ATOM 3896 C C . THR A 1 486 ? 25.949 1.032 -17.968 1.00 92.31 486 THR A C 1
ATOM 3898 O O . THR A 1 486 ? 26.402 0.768 -19.081 1.00 92.31 486 THR A O 1
ATOM 3901 N N . GLN A 1 487 ? 24.985 1.949 -17.810 1.00 92.88 487 GLN A N 1
ATOM 3902 C CA . GLN A 1 487 ? 24.469 2.726 -18.939 1.00 92.88 487 GLN A CA 1
ATOM 3903 C C . GLN A 1 487 ? 25.529 3.690 -19.507 1.00 92.88 487 GLN A C 1
ATOM 3905 O O . GLN A 1 487 ? 25.698 3.741 -20.722 1.00 92.88 487 GLN A O 1
ATOM 3910 N N . ARG A 1 488 ? 26.324 4.372 -18.664 1.00 92.00 488 ARG A N 1
ATOM 3911 C CA . ARG A 1 488 ? 27.482 5.175 -19.121 1.00 92.00 488 ARG A CA 1
ATOM 3912 C C . ARG A 1 488 ? 28.511 4.335 -19.880 1.00 92.00 488 ARG A C 1
ATOM 3914 O O . ARG A 1 488 ? 29.053 4.811 -20.872 1.00 92.00 488 ARG A O 1
ATOM 3921 N N . GLN A 1 489 ? 28.781 3.108 -19.434 1.00 91.81 489 GLN A N 1
ATOM 3922 C CA . GLN A 1 489 ? 29.688 2.177 -20.118 1.00 91.81 489 GLN A CA 1
ATOM 3923 C C . GLN A 1 489 ? 29.133 1.736 -21.478 1.00 91.81 489 GLN A C 1
ATOM 3925 O O . GLN A 1 489 ? 29.883 1.708 -22.450 1.00 91.81 489 GLN A O 1
ATOM 3930 N N . LEU A 1 490 ? 27.828 1.456 -21.575 1.00 93.00 490 LEU A N 1
ATOM 3931 C CA . LEU A 1 490 ? 27.163 1.146 -22.845 1.00 93.00 490 LEU A CA 1
ATOM 3932 C C . LEU A 1 490 ? 27.188 2.334 -23.815 1.00 93.00 490 LEU A C 1
ATOM 3934 O O . LEU A 1 490 ? 27.524 2.152 -24.983 1.00 93.00 490 LEU A O 1
ATOM 3938 N N . ASP A 1 491 ? 26.890 3.545 -23.342 1.00 92.31 491 ASP A N 1
ATOM 3939 C CA . ASP A 1 491 ? 26.952 4.757 -24.165 1.00 92.31 491 ASP A CA 1
ATOM 3940 C C . ASP A 1 491 ? 28.398 5.066 -24.602 1.00 92.31 491 ASP A C 1
ATOM 3942 O O . ASP A 1 491 ? 28.623 5.446 -25.751 1.00 92.31 491 ASP A O 1
ATOM 3946 N N . ALA A 1 492 ? 29.399 4.848 -23.740 1.00 91.44 492 ALA A N 1
ATOM 3947 C CA . ALA A 1 492 ? 30.814 4.980 -24.094 1.00 91.44 492 ALA A CA 1
ATOM 3948 C C . ALA A 1 492 ? 31.236 3.959 -25.165 1.00 91.44 492 ALA A C 1
ATOM 3950 O O . ALA A 1 492 ? 31.686 4.363 -26.235 1.00 91.44 492 ALA A O 1
ATOM 3951 N N . ALA A 1 493 ? 31.004 2.662 -24.935 1.00 91.56 493 ALA A N 1
ATOM 3952 C CA . ALA A 1 493 ? 31.345 1.597 -25.881 1.00 91.56 493 ALA A CA 1
ATOM 3953 C C . ALA A 1 493 ? 30.622 1.759 -27.232 1.00 91.56 493 ALA A C 1
ATOM 3955 O O . ALA A 1 493 ? 31.196 1.498 -28.288 1.00 91.56 493 ALA A O 1
ATOM 3956 N N . ARG A 1 494 ? 29.376 2.254 -27.223 1.00 93.75 494 ARG A N 1
ATOM 3957 C CA . ARG A 1 494 ? 28.632 2.592 -28.443 1.00 93.75 494 ARG A CA 1
ATOM 3958 C C . ARG A 1 494 ? 29.264 3.759 -29.202 1.00 93.75 494 ARG A C 1
ATOM 3960 O O . ARG A 1 494 ? 29.332 3.709 -30.426 1.00 93.75 494 ARG A O 1
ATOM 3967 N N . ASN A 1 495 ? 29.719 4.798 -28.503 1.00 92.56 495 ASN A N 1
ATOM 3968 C CA . ASN A 1 495 ? 30.409 5.929 -29.125 1.00 92.56 495 ASN A CA 1
ATOM 3969 C C . ASN A 1 495 ? 31.795 5.532 -29.663 1.00 92.56 495 ASN A C 1
ATOM 3971 O O . ASN A 1 495 ? 32.183 6.011 -30.725 1.00 92.56 495 ASN A O 1
ATOM 3975 N N . GLU A 1 496 ? 32.512 4.635 -28.983 1.00 93.38 496 GLU A N 1
ATOM 3976 C CA . GLU A 1 496 ? 33.780 4.065 -29.460 1.00 93.38 496 GLU A CA 1
ATOM 3977 C C . GLU A 1 496 ? 33.579 3.201 -30.715 1.00 93.38 496 GLU A C 1
ATOM 3979 O O . GLU A 1 496 ? 34.308 3.375 -31.692 1.00 93.38 496 GLU A O 1
ATOM 3984 N N . LEU A 1 497 ? 32.548 2.347 -30.742 1.00 92.62 497 LEU A N 1
ATOM 3985 C CA . LEU A 1 497 ? 32.182 1.561 -31.925 1.00 92.62 497 LEU A CA 1
ATOM 3986 C C . LEU A 1 497 ? 31.813 2.464 -33.112 1.00 92.62 497 LEU A C 1
ATOM 3988 O O . LEU A 1 497 ? 32.376 2.308 -34.191 1.00 92.62 497 LEU A O 1
ATOM 3992 N N . LEU A 1 498 ? 30.944 3.460 -32.904 1.00 93.88 498 LEU A N 1
ATOM 3993 C CA . LEU A 1 498 ? 30.577 4.434 -33.941 1.00 93.88 498 LEU A CA 1
ATOM 3994 C C . LEU A 1 498 ? 31.790 5.240 -34.437 1.00 93.88 498 LEU A C 1
ATOM 3996 O O . LEU A 1 498 ? 31.879 5.558 -35.622 1.00 93.88 498 LEU A O 1
ATOM 4000 N N . ALA A 1 499 ? 32.744 5.567 -33.559 1.00 91.38 499 ALA A N 1
ATOM 4001 C CA . ALA A 1 499 ? 33.982 6.234 -33.954 1.00 91.38 499 ALA A CA 1
ATOM 4002 C C . ALA A 1 499 ? 34.884 5.323 -34.807 1.00 91.38 499 ALA A C 1
ATOM 4004 O O . ALA A 1 499 ? 35.474 5.803 -35.777 1.00 91.38 499 ALA A O 1
ATOM 4005 N N . ALA A 1 500 ? 34.957 4.026 -34.490 1.00 92.06 500 ALA A N 1
ATOM 4006 C CA . ALA A 1 500 ? 35.686 3.033 -35.279 1.00 92.06 500 ALA A CA 1
ATOM 4007 C C . ALA A 1 500 ? 35.033 2.792 -36.653 1.00 92.06 500 ALA A C 1
ATOM 4009 O O . ALA A 1 500 ? 35.727 2.832 -37.666 1.00 92.06 500 ALA A O 1
ATOM 4010 N N . GLU A 1 501 ? 33.705 2.643 -36.713 1.00 90.50 501 GLU A N 1
ATOM 4011 C CA . GLU A 1 501 ? 32.942 2.533 -37.967 1.00 90.50 501 GLU A CA 1
ATOM 4012 C C . GLU A 1 501 ? 33.147 3.769 -38.862 1.00 90.50 501 GLU A C 1
ATOM 4014 O O . GLU A 1 501 ? 33.422 3.643 -40.055 1.00 90.50 501 GLU A O 1
ATOM 4019 N N . VAL A 1 502 ? 33.092 4.978 -38.288 1.00 92.69 502 VAL A N 1
ATOM 4020 C CA . VAL A 1 502 ? 33.344 6.233 -39.020 1.00 92.69 502 VAL A CA 1
ATOM 4021 C C . VAL A 1 502 ? 34.807 6.365 -39.460 1.00 92.69 502 VAL A C 1
ATOM 4023 O O . VAL A 1 502 ? 35.063 6.938 -40.521 1.00 92.69 502 VAL A O 1
ATOM 4026 N N . ALA A 1 503 ? 35.772 5.846 -38.696 1.00 90.06 503 ALA A N 1
ATOM 4027 C CA . ALA A 1 503 ? 37.172 5.798 -39.115 1.00 90.06 503 ALA A CA 1
ATOM 4028 C C . ALA A 1 503 ? 37.362 4.838 -40.301 1.00 90.06 503 ALA A C 1
ATOM 4030 O O . ALA A 1 503 ? 37.864 5.257 -41.342 1.00 90.06 503 ALA A O 1
ATOM 4031 N N . GLN A 1 504 ? 36.858 3.606 -40.198 1.00 90.50 504 GLN A N 1
ATOM 4032 C CA . GLN A 1 504 ? 36.933 2.599 -41.258 1.00 90.50 504 GLN A CA 1
ATOM 4033 C C . GLN A 1 504 ? 36.227 3.060 -42.546 1.00 90.50 504 GLN A C 1
ATOM 4035 O O . GLN A 1 504 ? 36.763 2.896 -43.640 1.00 90.50 504 GLN A O 1
ATOM 4040 N N . ALA A 1 505 ? 35.061 3.707 -42.434 1.00 89.88 505 ALA A N 1
ATOM 4041 C CA . ALA A 1 505 ? 34.353 4.281 -43.579 1.00 89.88 505 ALA A CA 1
ATOM 4042 C C . ALA A 1 505 ? 35.136 5.426 -44.250 1.00 89.88 505 ALA A C 1
ATOM 4044 O O . ALA A 1 505 ? 35.090 5.573 -45.471 1.00 89.88 505 ALA A O 1
ATOM 4045 N N . ARG A 1 506 ? 35.886 6.228 -43.478 1.00 92.12 506 ARG A N 1
ATOM 4046 C CA . ARG A 1 506 ? 36.775 7.273 -44.019 1.00 92.12 506 ARG A CA 1
ATOM 4047 C C . ARG A 1 506 ? 38.014 6.694 -44.692 1.00 92.12 506 ARG A C 1
ATOM 4049 O O . ARG A 1 506 ? 38.420 7.224 -45.720 1.00 92.12 506 ARG A O 1
ATOM 4056 N N . GLU A 1 507 ? 38.599 5.633 -44.144 1.00 91.31 507 GLU A N 1
ATOM 4057 C CA . GLU A 1 507 ? 39.729 4.932 -44.763 1.00 91.31 507 GLU A CA 1
ATOM 4058 C C . GLU A 1 507 ? 39.310 4.267 -46.080 1.00 91.31 507 GLU A C 1
ATOM 4060 O O . GLU A 1 507 ? 39.972 4.474 -47.096 1.00 91.31 507 GLU A O 1
ATOM 4065 N N . GLY A 1 508 ? 38.163 3.577 -46.101 1.00 91.31 508 GLY A N 1
ATOM 4066 C CA . GLY A 1 508 ? 37.577 3.005 -47.318 1.00 91.31 508 GLY A CA 1
ATOM 4067 C C . GLY A 1 508 ? 37.298 4.062 -48.389 1.00 91.31 508 GLY A C 1
ATOM 4068 O O . GLY A 1 508 ? 37.814 3.958 -49.500 1.00 91.31 508 GLY A O 1
ATOM 4069 N N . LEU A 1 509 ? 36.582 5.137 -48.039 1.00 91.38 509 LEU A N 1
ATOM 4070 C CA . LEU A 1 509 ? 36.310 6.239 -48.969 1.00 91.38 509 LEU A CA 1
ATOM 4071 C C . LEU A 1 509 ? 37.600 6.934 -49.441 1.00 91.38 509 LEU A C 1
ATOM 4073 O O . LEU A 1 509 ? 37.698 7.335 -50.597 1.00 91.38 509 LEU A O 1
ATOM 4077 N N . SER A 1 510 ? 38.613 7.069 -48.578 1.00 91.06 510 SER A N 1
ATOM 4078 C CA . SER A 1 510 ? 39.911 7.620 -48.982 1.00 91.06 510 SER A CA 1
ATOM 4079 C C . SER A 1 510 ? 40.638 6.705 -49.969 1.00 91.06 510 SER A C 1
ATOM 4081 O O . SER A 1 510 ? 41.273 7.220 -50.887 1.00 91.06 510 SER A O 1
ATOM 4083 N N . ALA A 1 511 ? 40.542 5.381 -49.807 1.00 90.31 511 ALA A N 1
ATOM 4084 C CA . ALA A 1 511 ? 41.124 4.409 -50.729 1.00 90.31 511 ALA A CA 1
ATOM 4085 C C . ALA A 1 511 ? 40.411 4.423 -52.093 1.00 90.31 511 ALA A C 1
ATOM 4087 O O . ALA A 1 511 ? 41.076 4.445 -53.130 1.00 90.31 511 ALA A O 1
ATOM 4088 N N . GLU A 1 512 ? 39.077 4.506 -52.106 1.00 91.00 512 GLU A N 1
ATOM 4089 C CA . GLU A 1 512 ? 38.279 4.697 -53.327 1.00 91.00 512 GLU A CA 1
ATOM 4090 C C . GLU A 1 512 ? 38.631 6.017 -54.037 1.00 91.00 512 GLU A C 1
ATOM 4092 O O . GLU A 1 512 ? 38.791 6.048 -55.259 1.00 91.00 512 GLU A O 1
ATOM 4097 N N . VAL A 1 513 ? 38.819 7.109 -53.287 1.00 92.44 513 VAL A N 1
ATOM 4098 C CA . VAL A 1 513 ? 39.234 8.413 -53.835 1.00 92.44 513 VAL A CA 1
ATOM 4099 C C . VAL A 1 513 ? 40.654 8.373 -54.408 1.00 92.44 513 VAL A C 1
ATOM 4101 O O . VAL A 1 513 ? 40.895 8.996 -55.442 1.00 92.44 513 VAL A O 1
ATOM 4104 N N . THR A 1 514 ? 41.597 7.633 -53.813 1.00 91.50 514 THR A N 1
ATOM 4105 C CA . THR A 1 514 ? 42.916 7.426 -54.440 1.00 91.50 514 THR A CA 1
ATOM 4106 C C . THR A 1 514 ? 42.818 6.535 -55.675 1.00 91.50 514 THR A C 1
ATOM 4108 O O . THR A 1 514 ? 43.318 6.918 -56.725 1.00 91.50 514 THR A O 1
ATOM 4111 N N . GLN A 1 515 ? 42.089 5.416 -55.615 1.00 92.31 515 GLN A N 1
ATOM 4112 C CA . GLN A 1 515 ? 41.943 4.492 -56.744 1.00 92.31 515 GLN A CA 1
ATOM 4113 C C . GLN A 1 515 ? 41.285 5.162 -57.961 1.00 92.31 515 GLN A C 1
ATOM 4115 O O . GLN A 1 515 ? 41.755 5.002 -59.086 1.00 92.31 515 GLN A O 1
ATOM 4120 N N . THR A 1 516 ? 40.219 5.937 -57.751 1.00 91.88 516 THR A N 1
ATOM 4121 C CA . THR A 1 516 ? 39.546 6.687 -58.826 1.00 91.88 516 THR A CA 1
ATOM 4122 C C . THR A 1 516 ? 40.414 7.820 -59.371 1.00 91.88 516 THR A C 1
ATOM 4124 O O . THR A 1 516 ? 40.407 8.060 -60.577 1.00 91.88 516 THR A O 1
ATOM 4127 N N . ARG A 1 517 ? 41.214 8.481 -58.524 1.00 93.25 517 ARG A N 1
ATOM 4128 C CA . ARG A 1 517 ? 42.194 9.489 -58.956 1.00 93.25 517 ARG A CA 1
ATOM 4129 C C . ARG A 1 517 ? 43.319 8.879 -59.794 1.00 93.25 517 ARG A C 1
ATOM 4131 O O . ARG A 1 517 ? 43.690 9.474 -60.802 1.00 93.25 517 ARG A O 1
ATOM 4138 N N . ASP A 1 518 ? 43.837 7.722 -59.399 1.00 91.75 518 ASP A N 1
ATOM 4139 C CA . ASP A 1 518 ? 44.928 7.038 -60.097 1.00 91.75 518 ASP A CA 1
ATOM 4140 C C . ASP A 1 518 ? 44.445 6.443 -61.428 1.00 91.75 518 ASP A C 1
ATOM 4142 O O . ASP A 1 518 ? 45.125 6.584 -62.444 1.00 91.75 518 ASP A O 1
ATOM 4146 N N . ALA A 1 519 ? 43.229 5.882 -61.463 1.00 91.31 519 ALA A N 1
ATOM 4147 C CA . ALA A 1 519 ? 42.571 5.454 -62.698 1.00 91.31 519 ALA A CA 1
ATOM 4148 C C . ALA A 1 519 ? 42.351 6.633 -63.664 1.00 91.31 519 ALA A C 1
ATOM 4150 O O . ALA A 1 519 ? 42.766 6.564 -64.820 1.00 91.31 519 ALA A O 1
ATOM 4151 N N . LEU A 1 520 ? 41.801 7.753 -63.180 1.00 91.56 520 LEU A N 1
ATOM 4152 C CA . LEU A 1 520 ? 41.635 8.970 -63.981 1.00 91.56 520 LEU A CA 1
ATOM 4153 C C . LEU A 1 520 ? 42.985 9.525 -64.465 1.00 91.56 520 LEU A C 1
ATOM 4155 O O . LEU A 1 520 ? 43.085 10.024 -65.585 1.00 91.56 520 LEU A O 1
ATOM 4159 N N . HIS A 1 521 ? 44.048 9.432 -63.660 1.00 92.31 521 HIS A N 1
ATOM 4160 C CA . HIS A 1 521 ? 45.382 9.841 -64.095 1.00 92.31 521 HIS A CA 1
ATOM 4161 C C . HIS A 1 521 ? 45.938 8.904 -65.179 1.00 92.31 521 HIS A C 1
ATOM 4163 O O . HIS A 1 521 ? 46.574 9.390 -66.116 1.00 92.31 521 HIS A O 1
ATOM 4169 N N . ALA A 1 522 ? 45.680 7.596 -65.102 1.00 89.50 522 ALA A N 1
ATOM 4170 C CA . ALA A 1 522 ? 46.043 6.651 -66.154 1.00 89.50 522 ALA A CA 1
ATOM 4171 C C . ALA A 1 522 ? 45.295 6.948 -67.468 1.00 89.50 522 ALA A C 1
ATOM 4173 O O . ALA A 1 522 ? 45.933 7.023 -68.516 1.00 89.50 522 ALA A O 1
ATOM 4174 N N . GLU A 1 523 ? 43.987 7.226 -67.415 1.00 91.12 523 GLU A N 1
ATOM 4175 C CA . GLU A 1 523 ? 43.192 7.653 -68.580 1.00 91.12 523 GLU A CA 1
ATOM 4176 C C . GLU A 1 523 ? 43.690 8.985 -69.171 1.00 91.12 523 GLU A C 1
ATOM 4178 O O . GLU A 1 523 ? 43.807 9.128 -70.390 1.00 91.12 523 GLU A O 1
ATOM 4183 N N . VAL A 1 524 ? 44.052 9.961 -68.329 1.00 92.31 524 VAL A N 1
ATOM 4184 C CA . VAL A 1 524 ? 44.640 11.243 -68.764 1.00 92.31 524 VAL A CA 1
ATOM 4185 C C . VAL A 1 524 ? 46.022 11.054 -69.398 1.00 92.31 524 VAL A C 1
ATOM 4187 O O . VAL A 1 524 ? 46.354 11.764 -70.347 1.00 92.31 524 VAL A O 1
ATOM 4190 N N . THR A 1 525 ? 46.831 10.104 -68.927 1.00 91.88 525 THR A N 1
ATOM 4191 C CA . THR A 1 525 ? 48.100 9.747 -69.584 1.00 91.88 525 THR A CA 1
ATOM 4192 C C . THR A 1 525 ? 47.833 9.059 -70.925 1.00 91.88 525 THR A C 1
ATOM 4194 O O . THR A 1 525 ? 48.317 9.529 -71.949 1.00 91.88 525 THR A O 1
ATOM 4197 N N . GLN A 1 526 ? 46.972 8.037 -70.964 1.00 91.12 526 GLN A N 1
ATOM 4198 C CA . GLN A 1 526 ? 46.638 7.297 -72.186 1.00 91.12 526 GLN A CA 1
ATOM 4199 C C . GLN A 1 526 ? 46.046 8.197 -73.285 1.00 91.12 526 GLN A C 1
ATOM 4201 O O . GLN A 1 526 ? 46.404 8.067 -74.454 1.00 91.12 526 GLN A O 1
ATOM 4206 N N . THR A 1 527 ? 45.161 9.130 -72.925 1.00 91.62 527 THR A N 1
ATOM 4207 C CA . THR A 1 527 ? 44.577 10.094 -73.876 1.00 91.62 527 THR A CA 1
ATOM 4208 C C . THR A 1 527 ? 45.594 11.127 -74.362 1.00 91.62 527 THR A C 1
ATOM 4210 O O . THR A 1 527 ? 45.546 11.509 -75.531 1.00 91.62 527 THR A O 1
ATOM 4213 N N . ARG A 1 528 ? 46.561 11.536 -73.527 1.00 92.44 528 ARG A N 1
ATOM 4214 C CA . ARG A 1 528 ? 47.704 12.358 -73.965 1.00 92.44 528 ARG A CA 1
ATOM 4215 C C . ARG A 1 528 ? 48.629 11.601 -74.908 1.00 92.44 528 ARG A C 1
ATOM 4217 O O . ARG A 1 528 ? 49.046 12.179 -75.903 1.00 92.44 528 ARG A O 1
ATOM 4224 N N . ASP A 1 529 ? 48.927 10.337 -74.633 1.00 91.12 529 ASP A N 1
ATOM 4225 C CA . ASP A 1 529 ? 49.808 9.523 -75.476 1.00 91.12 529 ASP A CA 1
ATOM 4226 C C . ASP A 1 529 ? 49.163 9.219 -76.835 1.00 91.12 529 ASP A C 1
ATOM 4228 O O . ASP A 1 529 ? 49.822 9.340 -77.869 1.00 91.12 529 ASP A O 1
ATOM 4232 N N . ALA A 1 530 ? 47.855 8.937 -76.857 1.00 90.56 530 ALA A N 1
ATOM 4233 C CA . ALA A 1 530 ? 47.077 8.830 -78.090 1.00 90.56 530 ALA A CA 1
ATOM 4234 C C . ALA A 1 530 ? 47.090 10.146 -78.891 1.00 90.56 530 ALA A C 1
ATOM 4236 O O . ALA A 1 530 ? 47.437 10.140 -80.071 1.00 90.56 530 ALA A O 1
ATOM 4237 N N . LEU A 1 531 ? 46.812 11.285 -78.245 1.00 90.94 531 LEU A N 1
ATOM 4238 C CA . LEU A 1 531 ? 46.848 12.600 -78.894 1.00 90.94 531 LEU A CA 1
ATOM 4239 C C . LEU A 1 531 ? 48.259 12.963 -79.393 1.00 90.94 531 LEU A C 1
ATOM 4241 O O . LEU A 1 531 ? 48.406 13.531 -80.471 1.00 90.94 531 LEU A O 1
ATOM 4245 N N . ASN A 1 532 ? 49.310 12.610 -78.651 1.00 92.81 532 ASN A N 1
ATOM 4246 C CA . ASN A 1 532 ? 50.698 12.790 -79.076 1.00 92.81 532 ASN A CA 1
ATOM 4247 C C . ASN A 1 532 ? 51.028 11.932 -80.308 1.00 92.81 532 ASN A C 1
ATOM 4249 O O . ASN A 1 532 ? 51.733 12.404 -81.202 1.00 92.81 532 ASN A O 1
ATOM 4253 N N . ALA A 1 533 ? 50.497 10.708 -80.392 1.00 89.56 533 ALA A N 1
ATOM 4254 C CA . ALA A 1 533 ? 50.635 9.852 -81.567 1.00 89.56 533 ALA A CA 1
ATOM 4255 C C . ALA A 1 533 ? 49.869 10.409 -82.783 1.00 89.56 533 ALA A C 1
ATOM 4257 O O . ALA A 1 533 ? 50.423 10.434 -83.880 1.00 89.56 533 ALA A O 1
ATOM 4258 N N . GLU A 1 534 ? 48.654 10.935 -82.605 1.00 89.94 534 GLU A N 1
ATOM 4259 C CA . GLU A 1 534 ? 47.906 11.636 -83.665 1.00 89.94 534 GLU A CA 1
ATOM 4260 C C . GLU A 1 534 ? 48.624 12.918 -84.126 1.00 89.94 534 GLU A C 1
ATOM 4262 O O . GLU A 1 534 ? 48.717 13.193 -85.325 1.00 89.94 534 GLU A O 1
ATOM 4267 N N . VAL A 1 535 ? 49.211 13.683 -83.200 1.00 91.44 535 VAL A N 1
ATOM 4268 C CA . VAL A 1 535 ? 50.042 14.862 -83.506 1.00 91.44 535 VAL A CA 1
ATOM 4269 C C . VAL A 1 535 ? 51.336 14.473 -84.232 1.00 91.44 535 VAL A C 1
ATOM 4271 O O . VAL A 1 535 ? 51.791 15.220 -85.097 1.00 91.44 535 VAL A O 1
ATOM 4274 N N . ALA A 1 536 ? 51.928 13.312 -83.940 1.00 88.69 536 ALA A N 1
ATOM 4275 C CA . ALA A 1 536 ? 53.059 12.786 -84.704 1.00 88.69 536 ALA A CA 1
ATOM 4276 C C . ALA A 1 536 ? 52.630 12.377 -86.124 1.00 88.69 536 ALA A C 1
ATOM 4278 O O . ALA A 1 536 ? 53.198 12.871 -87.094 1.00 88.69 536 ALA A O 1
ATOM 4279 N N . GLN A 1 537 ? 51.567 11.578 -86.261 1.00 89.81 537 GLN A N 1
ATOM 4280 C CA . GLN A 1 537 ? 51.044 11.134 -87.560 1.00 89.81 537 GLN A CA 1
ATOM 4281 C C . GLN A 1 537 ? 50.627 12.304 -88.461 1.00 89.81 537 GLN A C 1
ATOM 4283 O O . GLN A 1 537 ? 50.949 12.313 -89.647 1.00 89.81 537 GLN A O 1
ATOM 4288 N N . THR A 1 538 ? 49.955 13.319 -87.913 1.00 89.81 538 THR A N 1
ATOM 4289 C CA . THR A 1 538 ? 49.562 14.519 -88.674 1.00 89.81 538 THR A CA 1
ATOM 4290 C C . THR A 1 538 ? 50.760 15.388 -89.055 1.00 89.81 538 THR A C 1
ATOM 4292 O O . THR A 1 538 ? 50.773 15.942 -90.153 1.00 89.81 538 THR A O 1
ATOM 4295 N N . ARG A 1 539 ? 51.806 15.466 -88.218 1.00 91.12 539 ARG A N 1
ATOM 4296 C CA . ARG A 1 539 ? 53.083 16.103 -88.591 1.00 91.12 539 ARG A CA 1
ATOM 4297 C C . ARG A 1 539 ? 53.803 15.339 -89.695 1.00 91.12 539 ARG A C 1
ATOM 4299 O O . ARG A 1 539 ? 54.306 15.978 -90.611 1.00 91.12 539 ARG A O 1
ATOM 4306 N N . ASP A 1 540 ? 53.840 14.013 -89.643 1.00 89.62 540 ASP A N 1
ATOM 4307 C CA . ASP A 1 540 ? 54.510 13.193 -90.657 1.00 89.62 540 ASP A CA 1
ATOM 4308 C C . ASP A 1 540 ? 53.756 13.203 -91.993 1.00 89.62 540 ASP A C 1
ATOM 4310 O O . ASP A 1 540 ? 54.382 13.344 -93.044 1.00 89.62 540 ASP A O 1
ATOM 4314 N N . ALA A 1 541 ? 52.419 13.182 -91.964 1.00 88.75 541 ALA A N 1
ATOM 4315 C CA . ALA A 1 541 ? 51.584 13.406 -93.143 1.00 88.75 541 ALA A CA 1
ATOM 4316 C C . ALA A 1 541 ? 51.823 14.801 -93.750 1.00 88.75 541 ALA A C 1
ATOM 4318 O O . ALA A 1 541 ? 52.103 14.911 -94.942 1.00 88.75 541 ALA A O 1
ATOM 4319 N N . LEU A 1 542 ? 51.820 15.860 -92.930 1.00 89.44 542 LEU A N 1
ATOM 4320 C CA . LEU A 1 542 ? 52.109 17.224 -93.386 1.00 89.44 542 LEU A CA 1
ATOM 4321 C C . LEU A 1 542 ? 53.547 17.363 -93.917 1.00 89.44 542 LEU A C 1
ATOM 4323 O O . LEU A 1 542 ? 53.775 18.043 -94.914 1.00 89.44 542 LEU A O 1
ATOM 4327 N N . ASN A 1 543 ? 54.527 16.698 -93.302 1.00 90.75 543 ASN A N 1
ATOM 4328 C CA . ASN A 1 543 ? 55.905 16.652 -93.795 1.00 90.75 543 ASN A CA 1
ATOM 4329 C C . ASN A 1 543 ? 55.993 15.939 -95.155 1.00 90.75 543 ASN A C 1
ATOM 4331 O O . ASN A 1 543 ? 56.749 16.385 -96.020 1.00 90.75 543 ASN A O 1
ATOM 4335 N N . ALA A 1 544 ? 55.210 14.877 -95.372 1.00 88.12 544 ALA A N 1
ATOM 4336 C CA . ALA A 1 544 ? 55.109 14.193 -96.659 1.00 88.12 544 ALA A CA 1
ATOM 4337 C C . ALA A 1 544 ? 54.429 15.070 -97.729 1.00 88.12 544 ALA A C 1
ATOM 4339 O O . ALA A 1 544 ? 54.933 15.149 -98.848 1.00 88.12 544 ALA A O 1
ATOM 4340 N N . GLU A 1 545 ? 53.362 15.803 -97.394 1.00 86.38 545 GLU A N 1
ATOM 4341 C CA . GLU A 1 545 ? 52.741 16.794 -98.290 1.00 86.38 545 GLU A CA 1
ATOM 4342 C C . GLU A 1 545 ? 53.689 17.959 -98.616 1.00 86.38 545 GLU A C 1
ATOM 4344 O O . GLU A 1 545 ? 53.788 18.378 -99.771 1.00 86.38 545 GLU A O 1
ATOM 4349 N N . VAL A 1 546 ? 54.453 18.455 -97.639 1.00 89.25 546 VAL A N 1
ATOM 4350 C CA . VAL A 1 546 ? 55.489 19.483 -97.841 1.00 89.25 546 VAL A CA 1
ATOM 4351 C C . VAL A 1 546 ? 56.648 18.951 -98.694 1.00 89.25 546 VAL A C 1
ATOM 4353 O O . VAL A 1 546 ? 57.191 19.688 -99.516 1.00 89.25 546 VAL A O 1
ATOM 4356 N N . ALA A 1 547 ? 57.024 17.678 -98.558 1.00 86.44 547 ALA A N 1
ATOM 4357 C CA . ALA A 1 547 ? 58.010 17.044 -99.432 1.00 86.44 547 ALA A CA 1
ATOM 4358 C C . ALA A 1 547 ? 57.473 16.866 -100.863 1.00 86.44 547 ALA A C 1
ATOM 4360 O O . ALA A 1 547 ? 58.176 17.188 -101.819 1.00 86.44 547 ALA A O 1
ATOM 4361 N N . HIS A 1 548 ? 56.220 16.429 -101.017 1.00 87.75 548 HIS A N 1
ATOM 4362 C CA . HIS A 1 548 ? 55.557 16.256 -102.310 1.00 87.75 548 HIS A CA 1
ATOM 4363 C C . HIS A 1 548 ? 55.376 17.590 -103.046 1.00 87.75 548 HIS A C 1
ATOM 4365 O O . HIS A 1 548 ? 55.739 17.710 -104.212 1.00 87.75 548 HIS A O 1
ATOM 4371 N N . THR A 1 549 ? 54.877 18.624 -102.365 1.00 86.81 549 THR A N 1
ATOM 4372 C CA . THR A 1 549 ? 54.723 19.972 -102.943 1.00 86.81 549 THR A CA 1
ATOM 4373 C C . THR A 1 549 ? 56.069 20.603 -103.290 1.00 86.81 549 THR A C 1
ATOM 4375 O O . THR A 1 549 ? 56.185 21.207 -104.351 1.00 86.81 549 THR A O 1
ATOM 4378 N N . ARG A 1 550 ? 57.123 20.403 -102.484 1.00 89.06 550 ARG A N 1
ATOM 4379 C CA . ARG A 1 550 ? 58.493 20.801 -102.863 1.00 89.06 550 ARG A CA 1
ATOM 4380 C C . ARG A 1 550 ? 59.016 20.035 -104.076 1.00 89.06 550 ARG A C 1
ATOM 4382 O O . ARG A 1 550 ? 59.663 20.647 -104.916 1.00 89.06 550 ARG A O 1
ATOM 4389 N N . ALA A 1 551 ? 58.750 18.735 -104.189 1.00 85.12 551 ALA A N 1
ATOM 4390 C CA . ALA A 1 551 ? 59.153 17.942 -105.351 1.00 85.12 551 ALA A CA 1
ATOM 4391 C C . ALA A 1 551 ? 58.420 18.389 -106.630 1.00 85.12 551 ALA A C 1
ATOM 4393 O O . ALA A 1 551 ? 59.059 18.547 -107.668 1.00 85.12 551 ALA A O 1
ATOM 4394 N N . ALA A 1 552 ? 57.115 18.667 -106.538 1.00 86.56 552 ALA A N 1
ATOM 4395 C CA . ALA A 1 552 ? 56.318 19.224 -107.629 1.00 86.56 552 ALA A CA 1
ATOM 4396 C C . ALA A 1 552 ? 56.824 20.614 -108.052 1.00 86.56 552 ALA A C 1
ATOM 4398 O O . ALA A 1 552 ? 57.144 20.809 -109.219 1.00 86.56 552 ALA A O 1
ATOM 4399 N N . LEU A 1 553 ? 57.017 21.538 -107.101 1.00 82.88 553 LEU A N 1
ATOM 4400 C CA . LEU A 1 553 ? 57.598 22.860 -107.370 1.00 82.88 553 LEU A CA 1
ATOM 4401 C C . LEU A 1 553 ? 59.010 22.761 -107.965 1.00 82.88 553 LEU A C 1
ATOM 4403 O O . LEU A 1 553 ? 59.351 23.530 -108.857 1.00 82.88 553 LEU A O 1
ATOM 4407 N N . HIS A 1 554 ? 59.837 21.809 -107.522 1.00 85.88 554 HIS A N 1
ATOM 4408 C CA . HIS A 1 554 ? 61.145 21.584 -108.136 1.00 85.88 554 HIS A CA 1
ATOM 4409 C C . HIS A 1 554 ? 61.025 21.106 -109.589 1.00 85.88 554 HIS A C 1
ATOM 4411 O O . HIS A 1 554 ? 61.750 21.627 -110.436 1.00 85.88 554 HIS A O 1
ATOM 4417 N N . ALA A 1 555 ? 60.093 20.199 -109.898 1.00 82.88 555 ALA A N 1
ATOM 4418 C CA . ALA A 1 555 ? 59.818 19.775 -111.271 1.00 82.88 555 ALA A CA 1
ATOM 4419 C C . ALA A 1 555 ? 59.301 20.935 -112.145 1.00 82.88 555 ALA A C 1
ATOM 4421 O O . ALA A 1 555 ? 59.821 21.136 -113.240 1.00 82.88 555 ALA A O 1
ATOM 4422 N N . GLU A 1 556 ? 58.373 21.755 -111.643 1.00 82.38 556 GLU A N 1
ATOM 4423 C CA . GLU A 1 556 ? 57.900 22.968 -112.329 1.00 82.38 556 GLU A CA 1
ATOM 4424 C C . GLU A 1 556 ? 59.043 23.971 -112.565 1.00 82.38 556 GLU A C 1
ATOM 4426 O O . GLU A 1 556 ? 59.180 24.506 -113.664 1.00 82.38 556 GLU A O 1
ATOM 4431 N N . THR A 1 557 ? 59.925 24.197 -111.581 1.00 82.56 557 THR A N 1
ATOM 4432 C CA . THR A 1 557 ? 61.093 25.078 -111.779 1.00 82.56 557 THR A CA 1
ATOM 4433 C C . THR A 1 557 ? 62.120 24.506 -112.753 1.00 82.56 557 THR A C 1
ATOM 4435 O O . THR A 1 557 ? 62.778 25.287 -113.435 1.00 82.56 557 THR A O 1
ATOM 4438 N N . ALA A 1 558 ? 62.251 23.179 -112.854 1.00 82.06 558 ALA A N 1
ATOM 4439 C CA . ALA A 1 558 ? 63.106 22.537 -113.849 1.00 82.06 558 ALA A CA 1
ATOM 4440 C C . ALA A 1 558 ? 62.517 22.694 -115.260 1.00 82.06 558 ALA A C 1
ATOM 4442 O O . ALA A 1 558 ? 63.225 23.128 -116.161 1.00 82.06 558 ALA A O 1
ATOM 4443 N N . GLN A 1 559 ? 61.210 22.468 -115.431 1.00 80.06 559 GLN A N 1
ATOM 4444 C CA . GLN A 1 559 ? 60.508 22.709 -116.698 1.00 80.06 559 GLN A CA 1
ATOM 4445 C C . GLN A 1 559 ? 60.600 24.181 -117.124 1.00 80.06 559 GLN A C 1
ATOM 4447 O O . GLN A 1 559 ? 60.974 24.469 -118.256 1.00 80.06 559 GLN A O 1
ATOM 4452 N N . ALA A 1 560 ? 60.385 25.130 -116.208 1.00 77.06 560 ALA A N 1
ATOM 4453 C CA . ALA A 1 560 ? 60.564 26.555 -116.491 1.00 77.06 560 ALA A CA 1
ATOM 4454 C C . ALA A 1 560 ? 62.029 26.927 -116.816 1.00 77.06 560 ALA A C 1
ATOM 4456 O O . ALA A 1 560 ? 62.282 27.870 -117.571 1.00 77.06 560 ALA A O 1
ATOM 4457 N N . GLN A 1 561 ? 63.018 26.202 -116.279 1.00 79.56 561 GLN A N 1
ATOM 4458 C CA . GLN A 1 561 ? 64.426 26.362 -116.661 1.00 79.56 561 GLN A CA 1
ATOM 4459 C C . GLN A 1 561 ? 64.707 25.797 -118.058 1.00 79.56 561 GLN A C 1
ATOM 4461 O O . GLN A 1 561 ? 65.380 26.465 -118.839 1.00 79.56 561 GLN A O 1
ATOM 4466 N N . GLU A 1 562 ? 64.141 24.644 -118.417 1.00 81.75 562 GLU A N 1
ATOM 4467 C CA . GLU A 1 562 ? 64.229 24.082 -119.770 1.00 81.75 562 GLU A CA 1
ATOM 4468 C C . GLU A 1 562 ? 63.530 24.985 -120.804 1.00 81.75 562 GLU A C 1
ATOM 4470 O O . GLU A 1 562 ? 64.119 25.293 -121.838 1.00 81.75 562 GLU A O 1
ATOM 4475 N N . GLU A 1 563 ? 62.341 25.522 -120.511 1.00 79.69 563 GLU A N 1
ATOM 4476 C CA . GLU A 1 563 ? 61.634 26.480 -121.377 1.00 79.69 563 GLU A CA 1
ATOM 4477 C C . GLU A 1 563 ? 62.388 27.813 -121.523 1.00 79.69 563 GLU A C 1
ATOM 4479 O O . GLU A 1 563 ? 62.506 28.357 -122.629 1.00 79.69 563 GLU A O 1
ATOM 4484 N N . THR A 1 564 ? 62.947 28.353 -120.432 1.00 76.56 564 THR A N 1
ATOM 4485 C CA . THR A 1 564 ? 63.762 29.582 -120.497 1.00 76.56 564 THR A CA 1
ATOM 4486 C C . THR A 1 564 ? 65.130 29.357 -121.141 1.00 76.56 564 THR A C 1
ATOM 4488 O O . THR A 1 564 ? 65.686 30.295 -121.713 1.00 76.56 564 THR A O 1
ATOM 4491 N N . GLN A 1 565 ? 65.669 28.136 -121.124 1.00 79.00 565 GLN A N 1
ATOM 4492 C CA . GLN A 1 565 ? 66.865 27.781 -121.886 1.00 79.00 565 GLN A CA 1
ATOM 4493 C C . GLN A 1 565 ? 66.542 27.589 -123.376 1.00 79.00 565 GLN A C 1
ATOM 4495 O O . GLN A 1 565 ? 67.191 28.220 -124.205 1.00 79.00 565 GLN A O 1
ATOM 4500 N N . ALA A 1 566 ? 65.498 26.837 -123.730 1.00 78.12 566 ALA A N 1
ATOM 4501 C CA . ALA A 1 566 ? 65.079 26.639 -125.119 1.00 78.12 566 ALA A CA 1
ATOM 4502 C C . ALA A 1 566 ? 64.713 27.964 -125.815 1.00 78.12 566 ALA A C 1
ATOM 4504 O O . ALA A 1 566 ? 65.085 28.196 -126.965 1.00 78.12 566 ALA A O 1
ATOM 4505 N N . SER A 1 567 ? 64.046 28.886 -125.110 1.00 77.94 567 SER A N 1
ATOM 4506 C CA . SER A 1 567 ? 63.752 30.227 -125.640 1.00 77.94 567 SER A CA 1
ATOM 4507 C C . SER A 1 567 ? 64.990 31.133 -125.737 1.00 77.94 567 SER A C 1
ATOM 4509 O O . SER A 1 567 ? 65.072 31.940 -126.665 1.00 77.94 567 SER A O 1
ATOM 4511 N N . ARG A 1 568 ? 66.000 30.970 -124.867 1.00 81.25 568 ARG A N 1
ATOM 4512 C CA . ARG A 1 568 ? 67.323 31.605 -125.045 1.00 81.25 568 ARG A CA 1
ATOM 4513 C C . ARG A 1 568 ? 68.067 31.041 -126.250 1.00 81.25 568 ARG A C 1
ATOM 4515 O O . ARG A 1 568 ? 68.618 31.817 -127.020 1.00 81.25 568 ARG A O 1
ATOM 4522 N N . GLU A 1 569 ? 68.070 29.727 -126.441 1.00 80.06 569 GLU A N 1
ATOM 4523 C CA . GLU A 1 569 ? 68.704 29.074 -127.592 1.00 80.06 569 GLU A CA 1
ATOM 4524 C C . GLU A 1 569 ? 68.025 29.499 -128.906 1.00 80.06 569 GLU A C 1
ATOM 4526 O O . GLU A 1 569 ? 68.713 29.855 -129.863 1.00 80.06 569 GLU A O 1
ATOM 4531 N N . ALA A 1 570 ? 66.692 29.618 -128.923 1.00 75.50 570 ALA A N 1
ATOM 4532 C CA . ALA A 1 570 ? 65.946 30.198 -130.041 1.00 75.50 570 ALA A CA 1
ATOM 4533 C C . ALA A 1 570 ? 66.297 31.681 -130.297 1.00 75.50 570 ALA A C 1
ATOM 4535 O O . ALA A 1 570 ? 66.466 32.079 -131.449 1.00 75.50 570 ALA A O 1
ATOM 4536 N N . PHE A 1 571 ? 66.467 32.499 -129.252 1.00 79.06 571 PHE A N 1
ATOM 4537 C CA . PHE A 1 571 ? 66.905 33.897 -129.386 1.00 79.06 571 PHE A CA 1
ATOM 4538 C C . PHE A 1 571 ? 68.359 34.021 -129.883 1.00 79.06 571 PHE A C 1
ATOM 4540 O O . PHE A 1 571 ? 68.681 34.902 -130.686 1.00 79.06 571 PHE A O 1
ATOM 4547 N N . MET A 1 572 ? 69.247 33.115 -129.466 1.00 78.75 572 MET A N 1
ATOM 4548 C CA . MET A 1 572 ? 70.616 33.035 -129.987 1.00 78.75 572 MET A CA 1
ATOM 4549 C C . MET A 1 572 ? 70.642 32.582 -131.455 1.00 78.75 572 MET A C 1
ATOM 4551 O O . MET A 1 572 ? 71.421 33.118 -132.239 1.00 78.75 572 MET A O 1
ATOM 4555 N N . ALA A 1 573 ? 69.748 31.676 -131.865 1.00 75.25 573 ALA A N 1
ATOM 4556 C CA . ALA A 1 573 ? 69.573 31.316 -133.271 1.00 75.25 573 ALA A CA 1
ATOM 4557 C C . ALA A 1 573 ? 69.048 32.501 -134.107 1.00 75.25 573 ALA A C 1
ATOM 4559 O O . ALA A 1 573 ? 69.615 32.804 -135.154 1.00 75.25 573 ALA A O 1
ATOM 4560 N N . GLN A 1 574 ? 68.035 33.228 -133.620 1.00 75.38 574 GLN A N 1
ATOM 4561 C CA . GLN A 1 574 ? 67.501 34.419 -134.297 1.00 75.38 574 GLN A CA 1
ATOM 4562 C C . GLN A 1 574 ? 68.527 35.555 -134.403 1.00 75.38 574 GLN A C 1
ATOM 4564 O O . GLN A 1 574 ? 68.609 36.212 -135.438 1.00 75.38 574 GLN A O 1
ATOM 4569 N N . SER A 1 575 ? 69.342 35.789 -133.370 1.00 75.50 575 SER A N 1
ATOM 4570 C CA . SER A 1 575 ? 70.403 36.805 -133.439 1.00 75.50 575 SER A CA 1
ATOM 4571 C C . SER A 1 575 ? 71.561 36.393 -134.357 1.00 75.50 575 SER A C 1
ATOM 4573 O O . SER A 1 575 ? 72.102 37.250 -135.055 1.00 75.50 575 SER A O 1
ATOM 4575 N N . ALA A 1 576 ? 71.888 35.099 -134.452 1.00 75.38 576 ALA A N 1
ATOM 4576 C CA . ALA A 1 576 ? 72.824 34.583 -135.453 1.00 75.38 576 ALA A CA 1
ATOM 4577 C C . ALA A 1 576 ? 72.273 34.692 -136.890 1.00 75.38 576 ALA A C 1
ATOM 4579 O O . ALA A 1 576 ? 73.016 35.044 -137.807 1.00 75.38 576 ALA A O 1
ATOM 4580 N N . GLU A 1 577 ? 70.973 34.456 -137.095 1.00 76.38 577 GLU A N 1
ATOM 4581 C CA . GLU A 1 577 ? 70.314 34.651 -138.391 1.00 76.38 577 GLU A CA 1
ATOM 4582 C C . GLU A 1 577 ? 70.306 36.133 -138.798 1.00 76.38 577 GLU A C 1
ATOM 4584 O O . GLU A 1 577 ? 70.685 36.465 -139.921 1.00 76.38 577 GLU A O 1
ATOM 4589 N N . LEU A 1 578 ? 69.976 37.043 -137.874 1.00 72.88 578 LEU A N 1
ATOM 4590 C CA . LEU A 1 578 ? 70.067 38.489 -138.100 1.00 72.88 578 LEU A CA 1
ATOM 4591 C C . LEU A 1 578 ? 71.503 38.935 -138.419 1.00 72.88 578 LEU A C 1
ATOM 4593 O O . LEU A 1 578 ? 71.689 39.745 -139.324 1.00 72.88 578 LEU A O 1
ATOM 4597 N N . ALA A 1 579 ? 72.516 38.376 -137.748 1.00 73.56 579 ALA A N 1
ATOM 4598 C CA . ALA A 1 579 ? 73.923 38.656 -138.047 1.00 73.56 579 ALA A CA 1
ATOM 4599 C C . ALA A 1 579 ? 74.323 38.202 -139.468 1.00 73.56 579 ALA A C 1
ATOM 4601 O O . ALA A 1 579 ? 75.036 38.917 -140.180 1.00 73.56 579 ALA A O 1
ATOM 4602 N N . ALA A 1 580 ? 73.820 37.047 -139.920 1.00 75.56 580 ALA A N 1
ATOM 4603 C CA . ALA A 1 580 ? 74.003 36.581 -141.294 1.00 75.56 580 ALA A CA 1
ATOM 4604 C C . ALA A 1 580 ? 73.277 37.484 -142.312 1.00 75.56 580 ALA A C 1
ATOM 4606 O O . ALA A 1 580 ? 73.844 37.811 -143.356 1.00 75.56 580 ALA A O 1
ATOM 4607 N N . GLN A 1 581 ? 72.063 37.949 -141.993 1.00 77.38 581 GLN A N 1
ATOM 4608 C CA . GLN A 1 581 ? 71.321 38.907 -142.820 1.00 77.38 581 GLN A CA 1
ATOM 4609 C C . GLN A 1 581 ? 72.038 40.267 -142.913 1.00 77.38 581 GLN A C 1
ATOM 4611 O O . GLN A 1 581 ? 72.078 40.853 -143.995 1.00 77.38 581 GLN A O 1
ATOM 4616 N N . THR A 1 582 ? 72.669 40.759 -141.837 1.00 74.56 582 THR A N 1
ATOM 4617 C CA . THR A 1 582 ? 73.497 41.977 -141.906 1.00 74.56 582 THR A CA 1
ATOM 4618 C C . THR A 1 582 ? 74.749 41.785 -142.761 1.00 74.56 582 THR A C 1
ATOM 4620 O O . THR A 1 582 ? 75.042 42.653 -143.577 1.00 74.56 582 THR A O 1
ATOM 4623 N N . ALA A 1 583 ? 75.432 40.639 -142.674 1.00 75.56 583 ALA A N 1
ATOM 4624 C CA . ALA A 1 583 ? 76.608 40.360 -143.504 1.00 75.56 583 ALA A CA 1
ATOM 4625 C C . ALA A 1 583 ? 76.267 40.258 -145.008 1.00 75.56 583 ALA A C 1
ATOM 4627 O O . ALA A 1 583 ? 77.006 40.757 -145.856 1.00 75.56 583 ALA A O 1
ATOM 4628 N N . ASP A 1 584 ? 75.120 39.666 -145.356 1.00 76.88 584 ASP A N 1
ATOM 4629 C CA . ASP A 1 584 ? 74.602 39.635 -146.732 1.00 76.88 584 ASP A CA 1
ATOM 4630 C C . ASP A 1 584 ? 74.166 41.034 -147.223 1.00 76.88 584 ASP A C 1
ATOM 4632 O O . ASP A 1 584 ? 74.386 41.390 -148.384 1.00 76.88 584 ASP A O 1
ATOM 4636 N N . LEU A 1 585 ? 73.629 41.887 -146.341 1.00 76.12 585 LEU A N 1
ATOM 4637 C CA . LEU A 1 585 ? 73.368 43.297 -146.657 1.00 76.12 585 LEU A CA 1
ATOM 4638 C C . LEU A 1 585 ? 74.659 44.104 -146.868 1.00 76.12 585 LEU A C 1
ATOM 4640 O O . LEU A 1 585 ? 74.712 44.895 -147.807 1.00 76.12 585 LEU A O 1
ATOM 4644 N N . GLU A 1 586 ? 75.711 43.886 -146.079 1.00 76.25 586 GLU A N 1
ATOM 4645 C CA . GLU A 1 586 ? 77.029 44.514 -146.271 1.00 76.25 586 GLU A CA 1
ATOM 4646 C C . GLU A 1 586 ? 77.714 44.033 -147.564 1.00 76.25 586 GLU A C 1
ATOM 4648 O O . GLU A 1 586 ? 78.277 44.838 -148.315 1.00 76.25 586 GLU A O 1
ATOM 4653 N N . ALA A 1 587 ? 77.589 42.746 -147.904 1.00 75.31 587 ALA A N 1
ATOM 4654 C CA . ALA A 1 587 ? 78.021 42.206 -149.194 1.00 75.31 587 ALA A CA 1
ATOM 4655 C C . ALA A 1 587 ? 77.261 42.855 -150.370 1.00 75.31 587 ALA A C 1
ATOM 4657 O O . ALA A 1 587 ? 77.856 43.207 -151.391 1.00 75.31 587 ALA A O 1
ATOM 4658 N N . LYS A 1 588 ? 75.952 43.096 -150.221 1.00 76.38 588 LYS A N 1
ATOM 4659 C CA . LYS A 1 588 ? 75.137 43.808 -151.220 1.00 76.38 588 LYS A CA 1
ATOM 4660 C C . LYS A 1 588 ? 75.467 45.300 -151.300 1.00 76.38 588 LYS A C 1
ATOM 4662 O O . LYS A 1 588 ? 75.486 45.845 -152.401 1.00 76.38 588 LYS A O 1
ATOM 4667 N N . GLN A 1 589 ? 75.770 45.962 -150.184 1.00 75.38 589 GLN A N 1
ATOM 4668 C CA . GLN A 1 589 ? 76.173 47.374 -150.157 1.00 75.38 589 GLN A CA 1
ATOM 4669 C C . GLN A 1 589 ? 77.559 47.596 -150.774 1.00 75.38 589 GLN A C 1
ATOM 4671 O O . GLN A 1 589 ? 77.724 48.512 -151.577 1.00 75.38 589 GLN A O 1
ATOM 4676 N N . SER A 1 590 ? 78.536 46.739 -150.473 1.00 73.75 590 SER A N 1
ATOM 4677 C CA . SER A 1 590 ? 79.869 46.789 -151.095 1.00 73.75 590 SER A CA 1
ATOM 4678 C C . SER A 1 590 ? 79.818 46.460 -152.593 1.00 73.75 590 SER A C 1
ATOM 4680 O O . SER A 1 590 ? 80.424 47.172 -153.398 1.00 73.75 590 SER A O 1
ATOM 4682 N N . ALA A 1 591 ? 79.004 45.479 -153.004 1.00 73.00 591 ALA A N 1
ATOM 4683 C CA . ALA A 1 591 ? 78.705 45.244 -154.416 1.00 73.00 591 ALA A CA 1
ATOM 4684 C C . ALA A 1 591 ? 78.079 46.487 -155.081 1.00 73.00 591 ALA A C 1
ATOM 4686 O O . ALA A 1 591 ? 78.562 46.922 -156.129 1.00 73.00 591 ALA A O 1
ATOM 4687 N N . LEU A 1 592 ? 77.074 47.114 -154.456 1.00 73.94 592 LEU A N 1
ATOM 4688 C CA . LEU A 1 592 ? 76.456 48.348 -154.952 1.00 73.94 592 LEU A CA 1
ATOM 4689 C C . LEU A 1 592 ? 77.461 49.507 -155.061 1.00 73.94 592 LEU A C 1
ATOM 4691 O O . LEU A 1 592 ? 77.476 50.170 -156.100 1.00 73.94 592 LEU A O 1
ATOM 4695 N N . SER A 1 593 ? 78.346 49.707 -154.074 1.00 74.06 593 SER A N 1
ATOM 4696 C CA . SER A 1 593 ? 79.430 50.706 -154.149 1.00 74.06 593 SER A CA 1
ATOM 4697 C C . SER A 1 593 ? 80.314 50.459 -155.366 1.00 74.06 593 SER A C 1
ATOM 4699 O O . SER A 1 593 ? 80.459 51.347 -156.204 1.00 74.06 593 SER A O 1
ATOM 4701 N N . SER A 1 594 ? 80.775 49.217 -155.560 1.00 73.69 594 SER A N 1
ATOM 4702 C CA . SER A 1 594 ? 81.606 48.859 -156.716 1.00 73.69 594 SER A CA 1
ATOM 4703 C C . SER A 1 594 ? 80.898 49.109 -158.059 1.00 73.69 594 SER A C 1
ATOM 4705 O O . SER A 1 594 ? 81.531 49.535 -159.024 1.00 73.69 594 SER A O 1
ATOM 4707 N N . THR A 1 595 ? 79.571 48.922 -158.138 1.00 69.81 595 THR A N 1
ATOM 4708 C CA . THR A 1 595 ? 78.801 49.278 -159.345 1.00 69.81 595 THR A CA 1
ATOM 4709 C C . THR A 1 595 ? 78.615 50.788 -159.516 1.00 69.81 595 THR A C 1
ATOM 4711 O O . THR A 1 595 ? 78.607 51.262 -160.648 1.00 69.81 595 THR A O 1
ATOM 4714 N N . SER A 1 596 ? 78.531 51.557 -158.427 1.00 74.44 596 SER A N 1
ATOM 4715 C CA . SER A 1 596 ? 78.446 53.025 -158.445 1.00 74.44 596 SER A CA 1
ATOM 4716 C C . SER A 1 596 ? 79.772 53.670 -158.872 1.00 74.44 596 SER A C 1
ATOM 4718 O O . SER A 1 596 ? 79.799 54.570 -159.713 1.00 74.44 596 SER A O 1
ATOM 4720 N N . GLU A 1 597 ? 80.895 53.151 -158.379 1.00 73.44 597 GLU A N 1
ATOM 4721 C CA . GLU A 1 597 ? 82.250 53.518 -158.813 1.00 73.44 597 GLU A CA 1
ATOM 4722 C C . GLU A 1 597 ? 82.455 53.210 -160.305 1.00 73.44 597 GLU A C 1
ATOM 4724 O O . GLU A 1 597 ? 82.971 54.036 -161.060 1.00 73.44 597 GLU A O 1
ATOM 4729 N N . ARG A 1 598 ? 81.948 52.063 -160.777 1.00 71.62 598 ARG A N 1
ATOM 4730 C CA . ARG A 1 598 ? 81.988 51.695 -162.200 1.00 71.62 598 ARG A CA 1
ATOM 4731 C C . ARG A 1 598 ? 81.123 52.622 -163.060 1.00 71.62 598 ARG A C 1
ATOM 4733 O O . ARG A 1 598 ? 81.600 53.139 -164.063 1.00 71.62 598 ARG A O 1
ATOM 4740 N N . LEU A 1 599 ? 79.895 52.919 -162.628 1.00 70.69 599 LEU A N 1
ATOM 4741 C CA . LEU A 1 599 ? 78.990 53.845 -163.321 1.00 70.69 599 LEU A CA 1
ATOM 4742 C C . LEU A 1 599 ? 79.493 55.299 -163.324 1.00 70.69 599 LEU A C 1
ATOM 4744 O O . LEU A 1 599 ? 79.229 56.032 -164.277 1.00 70.69 599 LEU A O 1
ATOM 4748 N N . THR A 1 600 ? 80.221 55.738 -162.294 1.00 69.94 600 THR A N 1
ATOM 4749 C CA . THR A 1 600 ? 80.838 57.078 -162.268 1.00 69.94 600 THR A CA 1
ATOM 4750 C C . THR A 1 600 ? 82.079 57.155 -163.159 1.00 69.94 600 THR A C 1
ATOM 4752 O O . THR A 1 600 ? 82.248 58.160 -163.856 1.00 69.94 600 THR A O 1
ATOM 4755 N N . PHE A 1 601 ? 82.878 56.085 -163.243 1.00 72.56 601 PHE A N 1
ATOM 4756 C CA . PHE A 1 601 ? 83.942 55.945 -164.243 1.00 72.56 601 PHE A CA 1
ATOM 4757 C C . PHE A 1 601 ? 83.382 55.957 -165.677 1.00 72.56 601 PHE A C 1
ATOM 4759 O O . PHE A 1 601 ? 83.830 56.749 -166.511 1.00 72.56 601 PHE A O 1
ATOM 4766 N N . ASP A 1 602 ? 82.337 55.172 -165.950 1.00 69.94 602 ASP A N 1
ATOM 4767 C CA . ASP A 1 602 ? 81.679 55.131 -167.260 1.00 69.94 602 ASP A CA 1
ATOM 4768 C C . ASP A 1 602 ? 81.036 56.488 -167.613 1.00 69.94 602 ASP A C 1
ATOM 4770 O O . ASP A 1 602 ? 81.161 56.953 -168.748 1.00 69.94 602 ASP A O 1
ATOM 4774 N N . GLN A 1 603 ? 80.439 57.205 -166.648 1.00 71.75 603 GLN A N 1
ATOM 4775 C CA . GLN A 1 603 ? 79.989 58.591 -166.853 1.00 71.75 603 GLN A CA 1
ATOM 4776 C C . GLN A 1 603 ? 81.136 59.557 -167.186 1.00 71.75 603 GLN A C 1
ATOM 4778 O O . GLN A 1 603 ? 80.930 60.489 -167.968 1.00 71.75 603 GLN A O 1
ATOM 4783 N N . ALA A 1 604 ? 82.322 59.393 -166.594 1.00 67.25 604 ALA A N 1
ATOM 4784 C CA . ALA A 1 604 ? 83.481 60.222 -166.919 1.00 67.25 604 ALA A CA 1
ATOM 4785 C C . ALA A 1 604 ? 83.962 59.955 -168.357 1.00 67.25 604 ALA A C 1
ATOM 4787 O O . ALA A 1 604 ? 84.173 60.904 -169.117 1.00 67.25 604 ALA A O 1
ATOM 4788 N N . GLY A 1 605 ? 84.022 58.683 -168.768 1.00 70.69 605 GLY A N 1
ATOM 4789 C CA . GLY A 1 605 ? 84.298 58.291 -170.153 1.00 70.69 605 GLY A CA 1
ATOM 4790 C C . GLY A 1 605 ? 83.266 58.840 -171.146 1.00 70.69 605 GLY A C 1
ATOM 4791 O O . GLY A 1 605 ? 83.630 59.382 -172.190 1.00 70.69 605 GLY A O 1
ATOM 4792 N N . LEU A 1 606 ? 81.977 58.792 -170.798 1.00 68.00 606 LEU A N 1
ATOM 4793 C CA . LEU A 1 606 ? 80.891 59.279 -171.654 1.00 68.00 606 LEU A CA 1
ATOM 4794 C C . LEU A 1 606 ? 80.905 60.816 -171.787 1.00 68.00 606 LEU A C 1
ATOM 4796 O O . LEU A 1 606 ? 80.701 61.332 -172.886 1.00 68.00 606 LEU A O 1
ATOM 4800 N N . ARG A 1 607 ? 81.259 61.554 -170.721 1.00 70.75 607 ARG A N 1
ATOM 4801 C CA . ARG A 1 607 ? 81.525 63.007 -170.787 1.00 70.75 607 ARG A CA 1
ATOM 4802 C C . ARG A 1 607 ? 82.744 63.339 -171.658 1.00 70.75 607 ARG A C 1
ATOM 4804 O O . ARG A 1 607 ? 82.689 64.293 -172.431 1.00 70.75 607 ARG A O 1
ATOM 4811 N N . ALA A 1 608 ? 83.820 62.551 -171.587 1.00 67.00 608 ALA A N 1
ATOM 4812 C CA . ALA A 1 608 ? 84.993 62.735 -172.448 1.00 67.00 608 ALA A CA 1
ATOM 4813 C C . ALA A 1 608 ? 84.663 62.488 -173.935 1.00 67.00 608 ALA A C 1
ATOM 4815 O O . ALA A 1 608 ? 85.056 63.277 -174.797 1.00 67.00 608 ALA A O 1
ATOM 4816 N N . ALA A 1 609 ? 83.869 61.455 -174.236 1.00 66.69 609 ALA A N 1
ATOM 4817 C CA . ALA A 1 609 ? 83.370 61.186 -175.584 1.00 66.69 609 ALA A CA 1
ATOM 4818 C C . ALA A 1 609 ? 82.441 62.304 -176.103 1.00 66.69 609 ALA A C 1
ATOM 4820 O O . ALA A 1 609 ? 82.535 62.693 -177.266 1.00 66.69 609 ALA A O 1
ATOM 4821 N N . GLN A 1 610 ? 81.588 62.877 -175.245 1.00 67.81 610 GLN A N 1
ATOM 4822 C CA . GLN A 1 610 ? 80.763 64.042 -175.591 1.00 67.81 610 GLN A CA 1
ATOM 4823 C C . GLN A 1 610 ? 81.615 65.282 -175.906 1.00 67.81 610 GLN A C 1
ATOM 4825 O O . GLN A 1 610 ? 81.360 65.947 -176.908 1.00 67.81 610 GLN A O 1
ATOM 4830 N N . ALA A 1 611 ? 82.671 65.549 -175.130 1.00 68.19 611 ALA A N 1
ATOM 4831 C CA . ALA A 1 611 ? 83.598 66.647 -175.410 1.00 68.19 611 ALA A CA 1
ATOM 4832 C C . ALA A 1 611 ? 84.323 66.471 -176.760 1.00 68.19 611 ALA A C 1
ATOM 4834 O O . ALA A 1 611 ? 84.429 67.426 -177.530 1.00 68.19 611 ALA A O 1
ATOM 4835 N N . GLN A 1 612 ? 84.759 65.249 -177.095 1.00 67.38 612 GLN A N 1
ATOM 4836 C CA . GLN A 1 612 ? 85.329 64.946 -178.415 1.00 67.38 612 GLN A CA 1
ATOM 4837 C C . GLN A 1 612 ? 84.306 65.117 -179.549 1.00 67.38 612 GLN A C 1
ATOM 4839 O O . GLN A 1 612 ? 84.650 65.644 -180.606 1.00 67.38 612 GLN A O 1
ATOM 4844 N N . LEU A 1 613 ? 83.048 64.719 -179.335 1.00 71.38 613 LEU A N 1
ATOM 4845 C CA . LEU A 1 613 ? 81.974 64.883 -180.315 1.00 71.38 613 LEU A CA 1
ATOM 4846 C C . LEU A 1 613 ? 81.656 66.366 -180.577 1.00 71.38 613 LEU A C 1
ATOM 4848 O O . LEU A 1 613 ? 81.425 66.751 -181.723 1.00 71.38 613 LEU A O 1
ATOM 4852 N N . ASP A 1 614 ? 81.658 67.211 -179.545 1.00 72.19 614 ASP A N 1
ATOM 4853 C CA . ASP A 1 614 ? 81.421 68.651 -179.694 1.00 72.19 614 ASP A CA 1
ATOM 4854 C C . ASP A 1 614 ? 82.608 69.383 -180.340 1.00 72.19 614 ASP A C 1
ATOM 4856 O O . ASP A 1 614 ? 82.402 70.299 -181.140 1.00 72.19 614 ASP A O 1
ATOM 4860 N N . GLU A 1 615 ? 83.842 68.929 -180.110 1.00 70.62 615 GLU A N 1
ATOM 4861 C CA . GLU A 1 615 ? 85.007 69.433 -180.844 1.00 70.62 615 GLU A CA 1
ATOM 4862 C C . GLU A 1 615 ? 84.975 69.001 -182.324 1.00 70.62 615 GLU A C 1
ATOM 4864 O O . GLU A 1 615 ? 85.203 69.818 -183.218 1.00 70.62 615 GLU A O 1
ATOM 4869 N N . GLN A 1 616 ? 84.557 67.764 -182.625 1.00 66.62 616 GLN A N 1
ATOM 4870 C CA . GLN A 1 616 ? 84.295 67.329 -184.006 1.00 66.62 616 GLN A CA 1
ATOM 4871 C C . GLN A 1 616 ? 83.189 68.160 -184.681 1.00 66.62 616 GLN A C 1
ATOM 4873 O O . GLN A 1 616 ? 83.321 68.496 -185.861 1.00 66.62 616 GLN A O 1
ATOM 4878 N N . LYS A 1 617 ? 82.130 68.559 -183.956 1.00 71.62 617 LYS A N 1
ATOM 4879 C CA . LYS A 1 617 ? 81.110 69.494 -184.474 1.00 71.62 617 LYS A CA 1
ATOM 4880 C C . LYS A 1 617 ? 81.710 70.864 -184.795 1.00 71.62 617 LYS A C 1
ATOM 4882 O O . LYS A 1 617 ? 81.423 71.390 -185.868 1.00 71.62 617 LYS A O 1
ATOM 4887 N N . ARG A 1 618 ? 82.571 71.425 -183.933 1.00 71.50 618 ARG A N 1
ATOM 4888 C CA . ARG A 1 618 ? 83.273 72.700 -184.204 1.00 71.50 618 ARG A CA 1
ATOM 4889 C C . ARG A 1 618 ? 84.137 72.624 -185.461 1.00 71.50 618 ARG A C 1
ATOM 4891 O O . ARG A 1 618 ? 84.069 73.528 -186.293 1.00 71.50 618 ARG A O 1
ATOM 4898 N N . VAL A 1 619 ? 84.890 71.537 -185.637 1.00 71.12 619 VAL A N 1
ATOM 4899 C CA . VAL A 1 619 ? 85.692 71.297 -186.849 1.00 71.12 619 VAL A CA 1
ATOM 4900 C C . VAL A 1 619 ? 84.793 71.172 -188.088 1.00 71.12 619 VAL A C 1
ATOM 4902 O O . VAL A 1 619 ? 85.075 71.797 -189.109 1.00 71.12 619 VAL A O 1
ATOM 4905 N N . LEU A 1 620 ? 83.664 70.460 -188.000 1.00 66.50 620 LEU A N 1
ATOM 4906 C CA . LEU A 1 620 ? 82.679 70.375 -189.087 1.00 66.50 620 LEU A CA 1
ATOM 4907 C C . LEU A 1 620 ? 82.021 71.723 -189.422 1.00 66.50 620 LEU A C 1
ATOM 4909 O O . LEU A 1 620 ? 81.783 72.005 -190.595 1.00 66.50 620 LEU A O 1
ATOM 4913 N N . GLU A 1 621 ? 81.741 72.575 -188.435 1.00 71.94 621 GLU A N 1
ATOM 4914 C CA . GLU A 1 621 ? 81.255 73.936 -188.683 1.00 71.94 621 GLU A CA 1
ATOM 4915 C C . GLU A 1 621 ? 82.319 74.834 -189.319 1.00 71.94 621 GLU A C 1
ATOM 4917 O O . GLU A 1 621 ? 81.999 75.609 -190.219 1.00 71.94 621 GLU A O 1
ATOM 4922 N N . ALA A 1 622 ? 83.580 74.734 -188.889 1.00 67.25 622 ALA A N 1
ATOM 4923 C CA . ALA A 1 622 ? 84.688 75.462 -189.502 1.00 67.25 622 ALA A CA 1
ATOM 4924 C C . ALA A 1 622 ? 84.894 75.039 -190.967 1.00 67.25 622 ALA A C 1
ATOM 4926 O O . ALA A 1 622 ? 85.031 75.896 -191.841 1.00 67.25 622 ALA A O 1
ATOM 4927 N N . LEU A 1 623 ? 84.821 73.733 -191.252 1.00 67.56 623 LEU A N 1
ATOM 4928 C CA . LEU A 1 623 ? 84.874 73.195 -192.611 1.00 67.56 623 LEU A CA 1
ATOM 4929 C C . LEU A 1 623 ? 83.685 73.666 -193.458 1.00 67.56 623 LEU A C 1
ATOM 4931 O O . LEU A 1 623 ? 83.910 74.161 -194.558 1.00 67.56 623 LEU A O 1
ATOM 4935 N N . LYS A 1 624 ? 82.443 73.627 -192.944 1.00 71.38 624 LYS A N 1
ATOM 4936 C CA . LYS A 1 624 ? 81.271 74.209 -193.635 1.00 71.38 624 LYS A CA 1
ATOM 4937 C C . LYS A 1 624 ? 81.478 75.692 -193.961 1.00 71.38 624 LYS A C 1
ATOM 4939 O O . LYS A 1 624 ? 81.318 76.087 -195.110 1.00 71.38 624 LYS A O 1
ATOM 4944 N N . ARG A 1 625 ? 81.925 76.496 -192.987 1.00 68.31 625 ARG A N 1
ATOM 4945 C CA . ARG A 1 625 ? 82.211 77.934 -193.167 1.00 68.31 625 ARG A CA 1
ATOM 4946 C C . ARG A 1 625 ? 83.317 78.222 -194.188 1.00 68.31 625 ARG A C 1
ATOM 4948 O O . ARG A 1 625 ? 83.381 79.351 -194.664 1.00 68.31 625 ARG A O 1
ATOM 4955 N N . ASN A 1 626 ? 84.184 77.264 -194.514 1.00 66.88 626 ASN A N 1
ATOM 4956 C CA . ASN A 1 626 ? 85.150 77.402 -195.607 1.00 66.88 626 ASN A CA 1
ATOM 4957 C C . ASN A 1 626 ? 84.576 76.902 -196.941 1.00 66.88 626 ASN A C 1
ATOM 4959 O O . ASN A 1 626 ? 84.674 77.620 -197.931 1.00 66.88 626 ASN A O 1
ATOM 4963 N N . LEU A 1 627 ? 83.871 75.769 -196.952 1.00 68.31 627 LEU A N 1
ATOM 4964 C CA . LEU A 1 627 ? 83.198 75.237 -198.143 1.00 68.31 627 LEU A CA 1
ATOM 4965 C C . LEU A 1 627 ? 82.157 76.228 -198.704 1.00 68.31 627 LEU A C 1
ATOM 4967 O O . LEU A 1 627 ? 82.020 76.379 -199.915 1.00 68.31 627 LEU A O 1
ATOM 4971 N N . ASP A 1 628 ? 81.462 76.970 -197.839 1.00 64.25 628 ASP A N 1
ATOM 4972 C CA . ASP A 1 628 ? 80.521 78.013 -198.260 1.00 64.25 628 ASP A CA 1
ATOM 4973 C C . ASP A 1 628 ? 81.223 79.298 -198.760 1.00 64.25 628 ASP A C 1
ATOM 4975 O O . ASP A 1 628 ? 80.663 79.999 -199.602 1.00 64.25 628 ASP A O 1
ATOM 4979 N N . LYS A 1 629 ? 82.475 79.578 -198.354 1.00 66.75 629 LYS A N 1
ATOM 4980 C CA . LYS A 1 629 ? 83.308 80.634 -198.980 1.00 66.75 629 LYS A CA 1
ATOM 4981 C C . LYS A 1 629 ? 83.806 80.206 -200.359 1.00 66.75 629 LYS A C 1
ATOM 4983 O O . LYS A 1 629 ? 83.732 80.993 -201.295 1.00 66.75 629 LYS A O 1
ATOM 4988 N N . GLU A 1 630 ? 84.267 78.964 -200.497 1.00 61.59 630 GLU A N 1
ATOM 4989 C CA . GLU A 1 630 ? 84.687 78.386 -201.782 1.00 61.59 630 GLU A CA 1
ATOM 4990 C C . GLU A 1 630 ? 83.520 78.349 -202.779 1.00 61.59 630 GLU A C 1
ATOM 4992 O O . GLU A 1 630 ? 83.686 78.680 -203.950 1.00 61.59 630 GLU A O 1
ATOM 4997 N N . ARG A 1 631 ? 82.302 78.048 -202.308 1.00 68.94 631 ARG A N 1
ATOM 4998 C CA . ARG A 1 631 ? 81.071 78.139 -203.109 1.00 68.94 631 ARG A CA 1
ATOM 4999 C C . ARG A 1 631 ? 80.724 79.561 -203.542 1.00 68.94 631 ARG A C 1
ATOM 5001 O O . ARG A 1 631 ? 80.233 79.718 -204.655 1.00 68.94 631 ARG A O 1
ATOM 5008 N N . MET A 1 632 ? 80.965 80.574 -202.705 1.00 60.72 632 MET A N 1
ATOM 5009 C CA . MET A 1 632 ? 80.799 81.978 -203.104 1.00 60.72 632 MET A CA 1
ATOM 5010 C C . MET A 1 632 ? 81.839 82.378 -204.159 1.00 60.72 632 MET A C 1
ATOM 5012 O O . MET A 1 632 ? 81.461 82.906 -205.200 1.00 60.72 632 MET A O 1
ATOM 5016 N N . ALA A 1 633 ? 83.117 82.034 -203.963 1.00 59.81 633 ALA A N 1
ATOM 5017 C CA . ALA A 1 633 ? 84.170 82.290 -204.951 1.00 59.81 633 ALA A CA 1
ATOM 5018 C C . ALA A 1 633 ? 83.848 81.642 -206.315 1.00 59.81 633 ALA A C 1
ATOM 5020 O O . ALA A 1 633 ? 83.830 82.323 -207.337 1.00 59.81 633 ALA A O 1
ATOM 5021 N N . LEU A 1 634 ? 83.459 80.361 -206.319 1.00 60.75 634 LEU A N 1
ATOM 5022 C CA . LEU A 1 634 ? 83.019 79.645 -207.524 1.00 60.75 634 LEU A CA 1
ATOM 5023 C C . LEU A 1 634 ? 81.719 80.198 -208.136 1.00 60.75 634 LEU A C 1
ATOM 5025 O O . LEU A 1 634 ? 81.450 79.943 -209.311 1.00 60.75 634 LEU A O 1
ATOM 5029 N N . ALA A 1 635 ? 80.885 80.915 -207.378 1.00 60.00 635 ALA A N 1
ATOM 5030 C CA . ALA A 1 635 ? 79.698 81.582 -207.912 1.00 60.00 635 ALA A CA 1
ATOM 5031 C C . ALA A 1 635 ? 80.057 82.888 -208.640 1.00 60.00 635 ALA A C 1
ATOM 5033 O O . ALA A 1 635 ? 79.457 83.183 -209.675 1.00 60.00 635 ALA A O 1
ATOM 5034 N N . ASP A 1 636 ? 81.051 83.629 -208.148 1.00 60.09 636 ASP A N 1
ATOM 5035 C CA . ASP A 1 636 ? 81.514 84.872 -208.769 1.00 60.09 636 ASP A CA 1
ATOM 5036 C C . ASP A 1 636 ? 82.456 84.622 -209.963 1.00 60.09 636 ASP A C 1
ATOM 5038 O O . ASP A 1 636 ? 82.299 85.272 -210.997 1.00 60.09 636 ASP A O 1
ATOM 5042 N N . GLU A 1 637 ? 83.308 83.591 -209.928 1.00 60.03 637 GLU A N 1
ATOM 5043 C CA . GLU A 1 637 ? 84.038 83.111 -211.122 1.00 60.03 637 GLU A CA 1
ATOM 5044 C C . GLU A 1 637 ? 83.088 82.628 -212.234 1.00 60.03 637 GLU A C 1
ATOM 5046 O O . GLU A 1 637 ? 83.351 82.789 -213.426 1.00 60.03 637 GLU A O 1
ATOM 5051 N N . ARG A 1 638 ? 81.928 82.064 -211.869 1.00 59.53 638 ARG A N 1
ATOM 5052 C CA . ARG A 1 638 ? 80.885 81.697 -212.842 1.00 59.53 638 ARG A CA 1
ATOM 5053 C C . ARG A 1 638 ? 80.136 82.900 -213.414 1.00 59.53 638 ARG A C 1
ATOM 5055 O O . ARG A 1 638 ? 79.517 82.747 -214.466 1.00 59.53 638 ARG A O 1
ATOM 5062 N N . ARG A 1 639 ? 80.184 84.069 -212.766 1.00 60.62 639 ARG A N 1
ATOM 5063 C CA . ARG A 1 639 ? 79.622 85.321 -213.301 1.00 60.62 639 ARG A CA 1
ATOM 5064 C C . ARG A 1 639 ? 80.551 85.935 -214.343 1.00 60.62 639 ARG A C 1
ATOM 5066 O O . ARG A 1 639 ? 80.096 86.153 -215.461 1.00 60.62 639 ARG A O 1
ATOM 5073 N N . SER A 1 640 ? 81.845 86.092 -214.051 1.00 55.84 640 SER A N 1
ATOM 5074 C CA . SER A 1 640 ? 82.809 86.611 -215.039 1.00 55.84 640 SER A CA 1
ATOM 5075 C C . SER A 1 640 ? 82.843 85.758 -216.317 1.00 55.84 640 SER A C 1
ATOM 5077 O O . SER A 1 640 ? 82.686 86.288 -217.416 1.00 55.84 640 SER A O 1
ATOM 5079 N N . LEU A 1 641 ? 82.895 84.428 -216.179 1.00 57.12 641 LEU A N 1
ATOM 5080 C CA . LEU A 1 641 ? 82.829 83.489 -217.311 1.00 57.12 641 LEU A CA 1
ATOM 5081 C C . LEU A 1 641 ? 81.475 83.485 -218.053 1.00 57.12 641 LEU A C 1
ATOM 5083 O O . LEU A 1 641 ? 81.396 83.001 -219.185 1.00 57.12 641 LEU A O 1
ATOM 5087 N N . SER A 1 642 ? 80.398 83.989 -217.442 1.00 54.31 642 SER A N 1
ATOM 5088 C CA . SER A 1 642 ? 79.103 84.177 -218.111 1.00 54.31 642 SER A CA 1
ATOM 5089 C C . SER A 1 642 ? 79.110 85.435 -218.979 1.00 54.31 642 SER A C 1
ATOM 5091 O O . SER A 1 642 ? 78.636 85.399 -220.117 1.00 54.31 642 SER A O 1
ATOM 5093 N N . ASP A 1 643 ? 79.682 86.527 -218.475 1.00 54.53 643 ASP A N 1
ATOM 5094 C CA . ASP A 1 643 ? 79.716 87.813 -219.174 1.00 54.53 643 ASP A CA 1
ATOM 5095 C C . ASP A 1 643 ? 80.689 87.787 -220.369 1.00 54.53 643 ASP A C 1
ATOM 5097 O O . ASP A 1 643 ? 80.343 88.261 -221.455 1.00 54.53 643 ASP A O 1
ATOM 5101 N N . GLU A 1 644 ? 81.839 87.110 -220.247 1.00 52.38 644 GLU A N 1
ATOM 5102 C CA . GLU A 1 644 ? 82.741 86.841 -221.383 1.00 52.38 644 GLU A CA 1
ATOM 5103 C C . GLU A 1 644 ? 82.066 86.001 -222.484 1.00 52.38 644 GLU A C 1
ATOM 5105 O O . GLU A 1 644 ? 82.195 86.290 -223.678 1.00 52.38 644 GLU A O 1
ATOM 5110 N N . ARG A 1 645 ? 81.274 84.987 -222.108 1.00 52.47 645 ARG A N 1
ATOM 5111 C CA . ARG A 1 645 ? 80.509 84.174 -223.073 1.00 52.47 645 ARG A CA 1
ATOM 5112 C C . ARG A 1 645 ? 79.425 84.977 -223.792 1.00 52.47 645 ARG A C 1
ATOM 5114 O O . ARG A 1 645 ? 79.141 84.703 -224.959 1.00 52.47 645 ARG A O 1
ATOM 5121 N N . LEU A 1 646 ? 78.852 85.982 -223.134 1.00 50.72 646 LEU A N 1
ATOM 5122 C CA . LEU A 1 646 ? 77.876 86.903 -223.722 1.00 50.72 646 LEU A CA 1
ATOM 5123 C C . LEU A 1 646 ? 78.507 87.864 -224.744 1.00 50.72 646 LEU A C 1
ATOM 5125 O O . LEU A 1 646 ? 77.837 88.236 -225.711 1.00 50.72 646 LEU A O 1
ATOM 5129 N N . ALA A 1 647 ? 79.791 88.204 -224.590 1.00 50.31 647 ALA A N 1
ATOM 5130 C CA . ALA A 1 647 ? 80.563 88.884 -225.630 1.00 50.31 647 ALA A CA 1
ATOM 5131 C C . ALA A 1 647 ? 80.845 87.948 -226.821 1.00 50.31 647 ALA A C 1
ATOM 5133 O O . ALA A 1 647 ? 80.519 88.285 -227.962 1.00 50.31 647 ALA A O 1
ATOM 5134 N N . ALA A 1 648 ? 81.359 86.739 -226.561 1.00 51.22 648 ALA A N 1
ATOM 5135 C CA . ALA A 1 648 ? 81.704 85.767 -227.603 1.00 51.22 648 ALA A CA 1
ATOM 5136 C C . ALA A 1 648 ? 80.498 85.328 -228.461 1.00 51.22 648 ALA A C 1
ATOM 5138 O O . ALA A 1 648 ? 80.622 85.179 -229.678 1.00 51.22 648 ALA A O 1
ATOM 5139 N N . SER A 1 649 ? 79.311 85.163 -227.863 1.00 45.91 649 SER A N 1
ATOM 5140 C CA . SER A 1 649 ? 78.118 84.720 -228.599 1.00 45.91 649 SER A CA 1
ATOM 5141 C C . SER A 1 649 ? 77.663 85.710 -229.677 1.00 45.91 649 SER A C 1
ATOM 5143 O O . SER A 1 649 ? 77.090 85.280 -230.674 1.00 45.91 649 SER A O 1
ATOM 5145 N N . ARG A 1 650 ? 77.914 87.017 -229.513 1.00 51.09 650 ARG A N 1
ATOM 5146 C CA . ARG A 1 650 ? 77.475 88.036 -230.485 1.00 51.09 650 ARG A CA 1
ATOM 5147 C C . ARG A 1 650 ? 78.298 88.006 -231.774 1.00 51.09 650 ARG A C 1
ATOM 5149 O O . ARG A 1 650 ? 77.728 88.170 -232.844 1.00 51.09 650 ARG A O 1
ATOM 5156 N N . ALA A 1 651 ? 79.593 87.700 -231.681 1.00 48.97 651 ALA A N 1
ATOM 5157 C CA . ALA A 1 651 ? 80.452 87.494 -232.850 1.00 48.97 651 ALA A CA 1
ATOM 5158 C C . ALA A 1 651 ? 80.110 86.202 -233.627 1.00 48.97 651 ALA A C 1
ATOM 5160 O O . ALA A 1 651 ? 80.373 86.100 -234.823 1.00 48.97 651 ALA A O 1
ATOM 5161 N N . ALA A 1 652 ? 79.506 85.206 -232.968 1.00 48.38 652 ALA A N 1
ATOM 5162 C CA . ALA A 1 652 ? 79.192 83.916 -233.587 1.00 48.38 652 ALA A CA 1
ATOM 5163 C C . ALA A 1 652 ? 77.963 83.947 -234.518 1.00 48.38 652 ALA A C 1
ATOM 5165 O O . ALA A 1 652 ? 77.889 83.148 -235.455 1.00 48.38 652 ALA A O 1
ATOM 5166 N N . ASP A 1 653 ? 76.997 84.841 -234.282 1.00 46.19 653 ASP A N 1
ATOM 5167 C CA . ASP A 1 653 ? 75.756 84.882 -235.068 1.00 46.19 653 ASP A CA 1
ATOM 5168 C C . ASP A 1 653 ? 75.882 85.687 -236.374 1.00 46.19 653 ASP A C 1
ATOM 5170 O O . ASP A 1 653 ? 75.197 85.361 -237.348 1.00 46.19 653 ASP A O 1
ATOM 5174 N N . GLU A 1 654 ? 76.831 86.628 -236.472 1.00 44.91 654 GLU A N 1
ATOM 5175 C CA . GLU A 1 654 ? 77.179 87.283 -237.748 1.00 44.91 654 GLU A CA 1
ATOM 5176 C C . GLU A 1 654 ? 77.691 86.268 -238.790 1.00 44.91 654 GLU A C 1
ATOM 5178 O O . GLU A 1 654 ? 77.334 86.340 -239.968 1.00 44.91 654 GLU A O 1
ATOM 5183 N N . ALA A 1 655 ? 78.450 85.252 -238.359 1.00 45.44 655 ALA A N 1
ATOM 5184 C CA . ALA A 1 655 ? 78.993 84.218 -239.244 1.00 45.44 655 ALA A CA 1
ATOM 5185 C C . ALA A 1 655 ? 77.919 83.265 -239.815 1.00 45.44 655 ALA A C 1
ATOM 5187 O O . ALA A 1 655 ? 78.031 82.786 -240.947 1.00 45.44 655 ALA A O 1
ATOM 5188 N N . ARG A 1 656 ? 76.853 82.981 -239.054 1.00 49.38 656 ARG A N 1
ATOM 5189 C CA . ARG A 1 656 ? 75.837 81.972 -239.424 1.00 49.38 656 ARG A CA 1
ATOM 5190 C C . ARG A 1 656 ? 74.888 82.439 -240.528 1.00 49.38 656 ARG A C 1
ATOM 5192 O O . ARG A 1 656 ? 74.420 81.613 -241.314 1.00 49.38 656 ARG A O 1
ATOM 5199 N N . GLY A 1 657 ? 74.643 83.747 -240.632 1.00 48.25 657 GLY A N 1
ATOM 5200 C CA . GLY A 1 657 ? 73.781 84.328 -241.669 1.00 48.25 657 GLY A CA 1
ATOM 5201 C C . GLY A 1 657 ? 74.295 84.118 -243.101 1.00 48.25 657 GLY A C 1
ATOM 5202 O O . GLY A 1 657 ? 73.493 84.020 -244.031 1.00 48.25 657 GLY A O 1
ATOM 5203 N N . ALA A 1 658 ? 75.614 83.999 -243.283 1.00 51.22 658 ALA A N 1
ATOM 5204 C CA . ALA A 1 658 ? 76.236 83.810 -244.593 1.00 51.22 658 ALA A CA 1
ATOM 5205 C C . ALA A 1 658 ? 76.106 82.369 -245.128 1.00 51.22 658 ALA A C 1
ATOM 5207 O O . ALA A 1 658 ? 75.829 82.173 -246.311 1.00 51.22 658 ALA A O 1
ATOM 5208 N N . MET A 1 659 ? 76.265 81.350 -244.271 1.00 39.34 659 MET A N 1
ATOM 5209 C CA . MET A 1 659 ? 76.325 79.947 -244.714 1.00 39.34 659 MET A CA 1
ATOM 5210 C C . MET A 1 659 ? 74.982 79.370 -245.183 1.00 39.34 659 MET A C 1
ATOM 5212 O O . MET A 1 659 ? 74.955 78.585 -246.133 1.00 39.34 659 MET A O 1
ATOM 5216 N N . MET A 1 660 ? 73.860 79.764 -244.568 1.00 48.28 660 MET A N 1
ATOM 5217 C CA . MET A 1 660 ? 72.544 79.172 -244.869 1.00 48.28 660 MET A CA 1
ATOM 5218 C C . MET A 1 660 ? 72.112 79.331 -246.337 1.00 48.28 660 MET A C 1
ATOM 5220 O O . MET A 1 660 ? 71.433 78.459 -246.871 1.00 48.28 660 MET A O 1
ATOM 5224 N N . LYS A 1 661 ? 72.547 80.391 -247.034 1.00 51.88 661 LYS A N 1
ATOM 5225 C CA . LYS A 1 661 ? 72.190 80.610 -248.450 1.00 51.88 661 LYS A CA 1
ATOM 5226 C C . LYS A 1 661 ? 73.022 79.795 -249.449 1.00 51.88 661 LYS A C 1
ATOM 5228 O O . LYS A 1 661 ? 72.641 79.729 -250.614 1.00 51.88 661 LYS A O 1
ATOM 5233 N N . LEU A 1 662 ? 74.118 79.165 -249.017 1.00 42.72 662 LEU A N 1
ATOM 5234 C CA . LEU A 1 662 ? 74.945 78.304 -249.874 1.00 42.72 662 LEU A CA 1
ATOM 5235 C C . LEU A 1 662 ? 74.519 76.822 -249.798 1.00 42.72 662 LEU A C 1
ATOM 5237 O O . LEU A 1 662 ? 74.631 76.098 -250.785 1.00 42.72 662 LEU A O 1
ATOM 5241 N N . SER A 1 663 ? 73.980 76.389 -248.649 1.00 47.09 663 SER A N 1
ATOM 5242 C CA . SER A 1 663 ? 73.524 75.008 -248.392 1.00 47.09 663 SER A CA 1
ATOM 5243 C C . SER A 1 663 ? 72.444 74.529 -249.371 1.00 47.09 663 SER A C 1
ATOM 5245 O O . SER A 1 663 ? 72.556 73.449 -249.959 1.00 47.09 663 SER A O 1
ATOM 5247 N N . ASP A 1 664 ? 71.393 75.327 -249.560 1.00 46.62 664 ASP A N 1
ATOM 5248 C CA . ASP A 1 664 ? 70.150 74.822 -250.157 1.00 46.62 664 ASP A CA 1
ATOM 5249 C C . ASP A 1 664 ? 70.173 74.753 -251.693 1.00 46.62 664 ASP A C 1
ATOM 5251 O O . ASP A 1 664 ? 69.366 74.040 -252.285 1.00 46.62 664 ASP A O 1
ATOM 5255 N N . ALA A 1 665 ? 71.142 75.406 -252.347 1.00 51.69 665 ALA A N 1
ATOM 5256 C CA . ALA A 1 665 ? 71.340 75.312 -253.796 1.00 51.69 665 ALA A CA 1
ATOM 5257 C C . ALA A 1 665 ? 72.222 74.114 -254.206 1.00 51.69 665 ALA A C 1
ATOM 5259 O O . ALA A 1 665 ? 71.926 73.426 -255.185 1.00 51.69 665 ALA A O 1
ATOM 5260 N N . VAL A 1 666 ? 73.281 73.806 -253.444 1.00 42.22 666 VAL A N 1
ATOM 5261 C CA . VAL A 1 666 ? 74.207 72.695 -253.767 1.00 42.22 666 VAL A CA 1
ATOM 5262 C C . VAL A 1 666 ? 73.518 71.327 -253.655 1.00 42.22 666 VAL A C 1
ATOM 5264 O O . VAL A 1 666 ? 73.890 70.386 -254.359 1.00 42.22 666 VAL A O 1
ATOM 5267 N N . ARG A 1 667 ? 72.430 71.232 -252.877 1.00 45.31 667 ARG A N 1
ATOM 5268 C CA . ARG A 1 667 ? 71.569 70.039 -252.785 1.00 45.31 667 ARG A CA 1
ATOM 5269 C C . ARG A 1 667 ? 70.935 69.615 -254.128 1.00 45.31 667 ARG A C 1
ATOM 5271 O O . ARG A 1 667 ? 70.441 68.496 -254.214 1.00 45.31 667 ARG A O 1
ATOM 5278 N N . ALA A 1 668 ? 71.004 70.442 -255.178 1.00 50.84 668 ALA A N 1
ATOM 5279 C CA . ALA A 1 668 ? 70.608 70.072 -256.541 1.00 50.84 668 ALA A CA 1
ATOM 5280 C C . ALA A 1 668 ? 71.741 69.465 -257.406 1.00 50.84 668 ALA A C 1
ATOM 5282 O O . ALA A 1 668 ? 71.455 68.654 -258.284 1.00 50.84 668 ALA A O 1
ATOM 5283 N N . TYR A 1 669 ? 73.019 69.810 -257.186 1.00 40.44 669 TYR A N 1
ATOM 5284 C CA . TYR A 1 669 ? 74.111 69.416 -258.104 1.00 40.44 669 TYR A CA 1
ATOM 5285 C C . TYR A 1 669 ? 74.743 68.046 -257.788 1.00 40.44 669 TYR A C 1
ATOM 5287 O O . TYR A 1 669 ? 75.467 67.479 -258.604 1.00 40.44 669 TYR A O 1
ATOM 5295 N N . VAL A 1 670 ? 74.427 67.440 -256.639 1.00 45.84 670 VAL A N 1
ATOM 5296 C CA . VAL A 1 670 ? 74.947 66.107 -256.257 1.00 45.84 670 VAL A CA 1
ATOM 5297 C C . VAL A 1 670 ? 74.292 64.958 -257.062 1.00 45.84 670 VAL A C 1
ATOM 5299 O O . VAL A 1 670 ? 74.640 63.796 -256.889 1.00 45.84 670 VAL A O 1
ATOM 5302 N N . GLN A 1 671 ? 73.438 65.270 -258.048 1.00 50.88 671 GLN A N 1
ATOM 5303 C CA . GLN A 1 671 ? 73.136 64.360 -259.164 1.00 50.88 671 GLN A CA 1
ATOM 5304 C C . GLN A 1 671 ? 74.244 64.302 -260.250 1.00 50.88 671 GLN A C 1
ATOM 5306 O O . GLN A 1 671 ? 74.078 63.557 -261.212 1.00 50.88 671 GLN A O 1
ATOM 5311 N N . GLN A 1 672 ? 75.360 65.046 -260.126 1.00 33.69 672 GLN A N 1
ATOM 5312 C CA . GLN A 1 672 ? 76.454 65.073 -261.125 1.00 33.69 672 GLN A CA 1
ATOM 5313 C C . GLN A 1 672 ? 77.897 64.842 -260.588 1.00 33.69 672 GLN A C 1
ATOM 5315 O O . GLN A 1 672 ? 78.756 64.447 -261.373 1.00 33.69 672 GLN A O 1
ATOM 5320 N N . GLY A 1 673 ? 78.172 64.961 -259.276 1.00 42.41 673 GLY A N 1
ATOM 5321 C CA . GLY A 1 673 ? 79.370 64.378 -258.612 1.00 42.41 673 GLY A CA 1
ATOM 5322 C C . GLY A 1 673 ? 80.627 65.266 -258.410 1.00 42.41 673 GLY A C 1
ATOM 5323 O O . GLY A 1 673 ? 80.551 66.481 -258.552 1.00 42.41 673 GLY A O 1
ATOM 5324 N N . ILE A 1 674 ? 81.774 64.613 -258.102 1.00 47.34 674 ILE A N 1
ATOM 5325 C CA . ILE A 1 674 ? 83.154 65.132 -257.807 1.00 47.34 674 ILE A CA 1
ATOM 5326 C C . ILE A 1 674 ? 83.428 65.534 -256.304 1.00 47.34 674 ILE A C 1
ATOM 5328 O O . ILE A 1 674 ? 82.466 65.880 -255.621 1.00 47.34 674 ILE A O 1
ATOM 5332 N N . PRO A 1 675 ? 84.665 65.397 -255.719 1.00 50.22 675 PRO A N 1
ATOM 5333 C CA . PRO A 1 675 ? 84.907 65.318 -254.244 1.00 50.22 675 PRO A CA 1
ATOM 5334 C C . PRO A 1 675 ? 85.985 66.270 -253.593 1.00 50.22 675 PRO A C 1
ATOM 5336 O O . PRO A 1 675 ? 86.605 67.056 -254.301 1.00 50.22 675 PRO A O 1
ATOM 5339 N N . ILE A 1 676 ? 86.265 66.089 -252.268 1.00 52.22 676 ILE A N 1
ATOM 5340 C CA . ILE A 1 676 ? 87.389 66.589 -251.372 1.00 52.22 676 ILE A CA 1
ATOM 5341 C C . ILE A 1 676 ? 87.522 68.134 -251.087 1.00 52.22 676 ILE A C 1
ATOM 5343 O O . ILE A 1 676 ? 86.760 68.864 -251.713 1.00 52.22 676 ILE A O 1
ATOM 5347 N N . PRO A 1 677 ? 88.442 68.721 -250.232 1.00 59.00 677 PRO A N 1
ATOM 5348 C CA . PRO A 1 677 ? 89.185 68.321 -248.977 1.00 59.00 677 PRO A CA 1
ATOM 5349 C C . PRO A 1 677 ? 89.497 69.428 -247.856 1.00 59.00 677 PRO A C 1
ATOM 5351 O O . PRO A 1 677 ? 89.322 70.613 -248.093 1.00 59.00 677 PRO A O 1
ATOM 5354 N N . PHE A 1 678 ? 90.112 69.022 -246.705 1.00 46.78 678 PHE A N 1
ATOM 5355 C CA . PHE A 1 678 ? 91.265 69.607 -245.894 1.00 46.78 678 PHE A CA 1
ATOM 5356 C C . PHE A 1 678 ? 91.329 70.907 -244.973 1.00 46.78 678 PHE A C 1
ATOM 5358 O O . PHE A 1 678 ? 90.799 71.953 -245.310 1.00 46.78 678 PHE A O 1
ATOM 5365 N N . PHE A 1 679 ? 92.185 70.803 -243.901 1.00 45.72 679 PHE A N 1
ATOM 5366 C CA . PHE A 1 679 ? 93.215 71.734 -243.266 1.00 45.72 679 PHE A CA 1
ATOM 5367 C C . PHE A 1 679 ? 93.023 72.723 -242.034 1.00 45.72 679 PHE A C 1
ATOM 5369 O O . PHE A 1 679 ? 92.313 73.711 -242.141 1.00 45.72 679 PHE A O 1
ATOM 5376 N N . MET A 1 680 ? 93.778 72.461 -240.924 1.00 43.75 680 MET A N 1
ATOM 5377 C CA . MET A 1 680 ? 94.845 73.218 -240.143 1.00 43.75 680 MET A CA 1
ATOM 5378 C C . MET A 1 680 ? 94.782 74.588 -239.342 1.00 43.75 680 MET A C 1
ATOM 5380 O O . MET A 1 680 ? 94.081 75.517 -239.718 1.00 43.75 680 MET A O 1
ATOM 5384 N N . ASP A 1 681 ? 95.685 74.666 -238.314 1.00 45.78 681 ASP A N 1
ATOM 5385 C CA . ASP A 1 681 ? 96.608 75.743 -237.765 1.00 45.78 681 ASP A CA 1
ATOM 5386 C C . ASP A 1 681 ? 96.247 76.968 -236.834 1.00 45.78 681 ASP A C 1
ATOM 5388 O O . ASP A 1 681 ? 95.131 77.478 -236.833 1.00 45.78 681 ASP A O 1
ATOM 5392 N N . GLY A 1 682 ? 97.275 77.459 -236.075 1.00 45.62 682 GLY A N 1
ATOM 5393 C CA . GLY A 1 682 ? 97.420 78.759 -235.325 1.00 45.62 682 GLY A CA 1
ATOM 5394 C C . GLY A 1 682 ? 97.398 78.693 -233.765 1.00 45.62 682 GLY A C 1
ATOM 5395 O O . GLY A 1 682 ? 96.482 78.071 -233.235 1.00 45.62 682 GLY A O 1
ATOM 5396 N N . ASP A 1 683 ? 98.293 79.244 -232.901 1.00 46.59 683 ASP A N 1
ATOM 5397 C CA . ASP A 1 683 ? 99.579 80.025 -232.942 1.00 46.59 683 ASP A CA 1
ATOM 5398 C C . ASP A 1 683 ? 99.559 81.536 -233.344 1.00 46.59 683 ASP A C 1
ATOM 5400 O O . ASP A 1 683 ? 98.837 81.866 -234.280 1.00 46.59 683 ASP A O 1
ATOM 5404 N N . THR A 1 684 ? 100.290 82.537 -232.760 1.00 49.28 684 THR A N 1
ATOM 5405 C CA . THR A 1 684 ? 101.213 82.749 -231.571 1.00 49.28 684 THR A CA 1
AT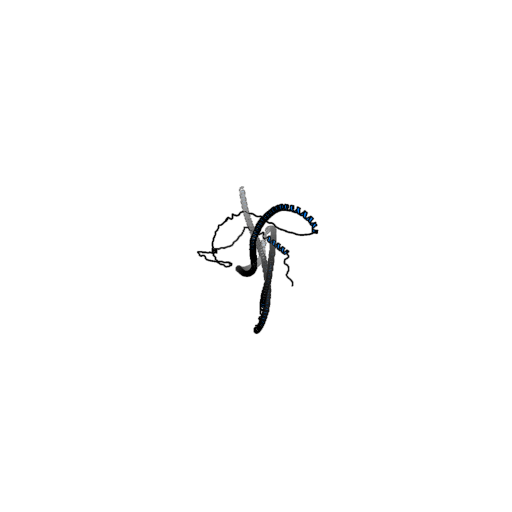OM 5406 C C . THR A 1 684 ? 101.369 84.272 -231.214 1.00 49.28 684 THR A C 1
ATOM 5408 O O . THR A 1 684 ? 101.210 85.054 -232.145 1.00 49.28 684 THR A O 1
ATOM 5411 N N . ASP A 1 685 ? 101.825 84.717 -230.003 1.00 53.53 685 ASP A N 1
ATOM 5412 C CA . ASP A 1 685 ? 102.558 86.029 -229.828 1.00 53.53 685 ASP A CA 1
ATOM 5413 C C . ASP A 1 685 ? 103.412 86.231 -228.507 1.00 53.53 685 ASP A C 1
ATOM 5415 O O . ASP A 1 685 ? 103.084 85.598 -227.498 1.00 53.53 685 ASP A O 1
ATOM 5419 N N . PRO A 1 686 ? 104.496 87.074 -228.451 1.00 68.38 686 PRO A N 1
ATOM 5420 C CA . PRO A 1 686 ? 105.425 87.225 -227.292 1.00 68.38 686 PRO A CA 1
ATOM 5421 C C . PRO A 1 686 ? 105.829 88.692 -226.881 1.00 68.38 686 PRO A C 1
ATOM 5423 O O . PRO A 1 686 ? 105.193 89.650 -227.296 1.00 68.38 686 PRO A O 1
ATOM 5426 N N . ILE A 1 687 ? 106.954 88.851 -226.128 1.00 38.66 687 ILE A N 1
ATOM 5427 C CA . ILE A 1 687 ? 107.833 90.052 -225.873 1.00 38.66 687 ILE A CA 1
ATOM 5428 C C . ILE A 1 687 ? 107.904 90.604 -224.416 1.00 38.66 687 ILE A C 1
ATOM 5430 O O . ILE A 1 687 ? 107.030 91.348 -224.003 1.00 38.66 687 ILE A O 1
ATOM 5434 N N . GLN A 1 688 ? 109.047 90.326 -223.740 1.00 37.09 688 GLN A N 1
ATOM 5435 C CA . GLN A 1 688 ? 109.931 91.190 -222.885 1.00 37.09 688 GLN A CA 1
ATOM 5436 C C . GLN A 1 688 ? 109.302 92.077 -221.753 1.00 37.09 688 GLN A C 1
ATOM 5438 O O . GLN A 1 688 ? 108.096 92.158 -221.620 1.00 37.09 688 GLN A O 1
ATOM 5443 N N . GLN A 1 689 ? 109.993 92.760 -220.820 1.00 36.50 689 GLN A N 1
ATOM 5444 C CA . GLN A 1 689 ? 111.404 93.121 -220.536 1.00 36.50 689 GLN A CA 1
ATOM 5445 C C . GLN A 1 689 ? 111.440 93.509 -219.019 1.00 36.50 689 GLN A C 1
ATOM 5447 O O . GLN A 1 689 ? 110.590 94.285 -218.601 1.00 36.50 689 GLN A O 1
ATOM 5452 N N . LEU A 1 690 ? 112.200 92.924 -218.082 1.00 37.62 690 LEU A N 1
ATOM 5453 C CA . LEU A 1 690 ? 113.640 93.001 -217.738 1.00 37.62 690 LEU A CA 1
ATOM 5454 C C . LEU A 1 690 ? 113.934 91.777 -216.815 1.00 37.62 690 LEU A C 1
ATOM 5456 O O . LEU A 1 690 ? 113.051 91.384 -216.061 1.00 37.62 690 LEU A O 1
ATOM 5460 N N . LEU A 1 691 ? 115.090 91.103 -216.737 1.00 41.38 691 LEU A N 1
ATOM 5461 C CA . LEU A 1 691 ? 116.493 91.449 -217.016 1.00 41.38 691 LEU A CA 1
ATOM 5462 C C . LEU A 1 691 ? 117.052 92.620 -216.183 1.00 41.38 691 LEU A C 1
ATOM 5464 O O . LEU A 1 691 ? 117.278 93.702 -216.713 1.00 41.38 691 LEU A O 1
ATOM 5468 N N . ASN A 1 692 ? 117.291 92.385 -214.877 1.00 40.09 692 ASN A N 1
ATOM 5469 C CA . ASN A 1 692 ? 118.665 92.379 -214.307 1.00 40.09 692 ASN A CA 1
ATOM 5470 C C . ASN A 1 692 ? 118.770 92.252 -212.764 1.00 40.09 692 ASN A C 1
ATOM 5472 O O . ASN A 1 692 ? 119.865 92.009 -212.262 1.00 40.09 692 ASN A O 1
ATOM 5476 N N . THR A 1 693 ? 117.687 92.368 -211.988 1.00 31.30 693 THR A N 1
ATOM 5477 C CA . THR A 1 693 ? 117.780 92.445 -210.509 1.00 31.30 693 THR A CA 1
ATOM 5478 C C . THR A 1 693 ? 117.634 91.090 -209.794 1.00 31.30 693 THR A C 1
ATOM 5480 O O . THR A 1 693 ? 116.643 90.852 -209.109 1.00 31.30 693 THR A O 1
ATOM 5483 N N . ILE A 1 694 ? 118.633 90.204 -209.899 1.00 38.75 694 ILE A N 1
ATOM 5484 C CA . ILE A 1 694 ? 118.732 88.996 -209.047 1.00 38.75 694 ILE A CA 1
ATOM 5485 C C . ILE A 1 694 ? 119.752 89.259 -207.931 1.00 38.75 694 ILE A C 1
ATOM 5487 O O . ILE A 1 694 ? 120.904 88.832 -207.976 1.00 38.75 694 ILE A O 1
ATOM 5491 N N . HIS A 1 695 ? 119.318 90.046 -206.946 1.00 31.95 695 HIS A N 1
ATOM 5492 C CA . HIS A 1 695 ? 120.106 90.375 -205.761 1.00 31.95 695 HIS A CA 1
ATOM 5493 C C . HIS A 1 695 ? 120.006 89.263 -204.700 1.00 31.95 695 HIS A C 1
ATOM 5495 O O . HIS A 1 695 ? 119.031 88.516 -204.641 1.00 31.95 695 HIS A O 1
ATOM 5501 N N . THR A 1 696 ? 121.015 89.166 -203.838 1.00 41.34 696 THR A N 1
ATOM 5502 C CA . THR A 1 696 ? 121.027 88.296 -202.653 1.00 41.34 696 THR A CA 1
ATOM 5503 C C . THR A 1 696 ? 120.134 88.822 -201.517 1.00 41.34 696 THR A C 1
ATOM 5505 O O . THR A 1 696 ? 119.858 90.019 -201.447 1.00 41.34 696 THR A O 1
ATOM 5508 N N . ALA A 1 697 ? 119.797 87.931 -200.568 1.00 35.22 697 ALA A N 1
ATOM 5509 C CA . ALA A 1 697 ? 119.023 88.186 -199.336 1.00 35.22 697 ALA A CA 1
ATOM 5510 C C . ALA A 1 697 ? 117.516 88.497 -199.567 1.00 35.22 697 ALA A C 1
ATOM 5512 O O . ALA A 1 697 ? 117.122 88.879 -200.659 1.00 35.22 697 ALA A O 1
ATOM 5513 N N . LEU A 1 698 ? 116.594 88.306 -198.610 1.00 36.62 698 LEU A N 1
ATOM 5514 C CA . LEU A 1 698 ? 116.695 88.029 -197.160 1.00 36.62 698 LEU A CA 1
ATOM 5515 C C . LEU A 1 698 ? 116.084 86.642 -196.765 1.00 36.62 698 LEU A C 1
ATOM 5517 O O . LEU A 1 698 ? 115.447 86.019 -197.601 1.00 36.62 698 LEU A O 1
ATOM 5521 N N . HIS A 1 699 ? 116.339 85.980 -195.611 1.00 41.78 699 HIS A N 1
ATOM 5522 C CA . HIS A 1 699 ? 116.371 86.390 -194.174 1.00 41.78 699 HIS A CA 1
ATOM 5523 C C . HIS A 1 699 ? 114.966 86.733 -193.598 1.00 41.78 699 HIS A C 1
ATOM 5525 O O . HIS A 1 699 ? 114.118 87.185 -194.351 1.00 41.78 699 HIS A O 1
ATOM 5531 N N . LYS A 1 700 ? 114.638 86.616 -192.291 1.00 43.56 700 LYS A N 1
ATOM 5532 C CA . LYS A 1 700 ? 115.211 85.906 -191.107 1.00 43.56 700 LYS A CA 1
ATOM 5533 C C . LYS A 1 700 ? 114.240 86.059 -189.906 1.00 43.56 700 LYS A C 1
ATOM 5535 O O . LYS A 1 700 ? 113.769 87.171 -189.712 1.00 43.56 700 LYS A O 1
ATOM 5540 N N . SER A 1 701 ? 114.055 85.035 -189.059 1.00 32.88 701 SER A N 1
ATOM 5541 C CA . SER A 1 701 ? 113.651 85.112 -187.621 1.00 32.88 701 SER A CA 1
ATOM 5542 C C . SER A 1 701 ? 113.513 83.681 -187.057 1.00 32.88 701 SER A C 1
ATOM 5544 O O . SER A 1 701 ? 113.246 82.784 -187.849 1.00 32.88 701 SER A O 1
ATOM 5546 N N . SER A 1 702 ? 113.585 83.342 -185.762 1.00 34.12 702 SER A N 1
ATOM 5547 C CA . SER A 1 702 ? 114.351 83.782 -184.562 1.00 34.12 702 SER A CA 1
ATOM 5548 C C . SER A 1 702 ? 114.053 82.705 -183.488 1.00 34.12 702 SER A C 1
ATOM 5550 O O . SER A 1 702 ? 112.885 82.377 -183.323 1.00 34.12 702 SER A O 1
ATOM 5552 N N . LYS A 1 703 ? 114.986 81.950 -182.889 1.00 36.38 703 LYS A N 1
ATOM 5553 C CA . LYS A 1 703 ? 116.137 82.270 -182.011 1.00 36.38 703 LYS A CA 1
ATOM 5554 C C . LYS A 1 703 ? 115.732 82.636 -180.558 1.00 36.38 703 LYS A C 1
ATOM 5556 O O . LYS A 1 703 ? 115.075 83.651 -180.378 1.00 36.38 703 LYS A O 1
ATOM 5561 N N . ASP A 1 704 ? 116.243 81.841 -179.596 1.00 44.19 704 ASP A N 1
ATOM 5562 C CA . ASP A 1 704 ? 116.223 81.959 -178.108 1.00 44.19 704 ASP A CA 1
ATOM 5563 C C . ASP A 1 704 ? 114.825 81.871 -177.424 1.00 44.19 704 ASP A C 1
ATOM 5565 O O . ASP A 1 704 ? 113.867 82.414 -177.958 1.00 44.19 704 ASP A O 1
ATOM 5569 N N . THR A 1 705 ? 114.574 81.215 -176.270 1.00 41.81 705 THR A N 1
ATOM 5570 C CA . THR A 1 705 ? 115.333 80.403 -175.262 1.00 41.81 705 THR A CA 1
ATOM 5571 C C . THR A 1 705 ? 114.521 79.122 -174.884 1.00 41.81 705 THR A C 1
ATOM 5573 O O . THR A 1 705 ? 113.438 78.927 -175.424 1.00 41.81 705 THR A O 1
ATOM 5576 N N . GLY A 1 706 ? 114.904 78.184 -173.992 1.00 38.69 706 GLY A N 1
ATOM 5577 C CA . GLY A 1 706 ? 116.191 77.863 -173.336 1.00 38.69 706 GLY A CA 1
ATOM 5578 C C . GLY A 1 706 ? 116.109 77.511 -171.822 1.00 38.69 706 GLY A C 1
ATOM 5579 O O . GLY A 1 706 ? 115.696 78.367 -171.050 1.00 38.69 706 GLY A O 1
ATOM 5580 N N . MET A 1 707 ? 116.649 76.336 -171.423 1.00 38.28 707 MET A N 1
ATOM 5581 C CA . MET A 1 707 ? 117.008 75.858 -170.046 1.00 38.28 707 MET A CA 1
ATOM 5582 C C . MET A 1 707 ? 115.867 75.408 -169.080 1.00 38.28 707 MET A C 1
ATOM 5584 O O . MET A 1 707 ? 114.780 75.966 -169.155 1.00 38.28 707 MET A O 1
ATOM 5588 N N . SER A 1 708 ? 116.021 74.491 -168.091 1.00 39.38 708 SER A N 1
ATOM 5589 C CA . SER A 1 708 ? 116.952 73.346 -167.824 1.00 39.38 708 SER A CA 1
ATOM 5590 C C . SER A 1 708 ? 116.558 72.571 -166.530 1.00 39.38 708 SER A C 1
ATOM 5592 O O . SER A 1 708 ? 115.904 73.168 -165.683 1.00 39.38 708 SER A O 1
ATOM 5594 N N . SER A 1 709 ? 117.098 71.342 -166.327 1.00 42.31 709 SER A N 1
ATOM 5595 C CA . SER A 1 709 ? 117.498 70.710 -165.017 1.00 42.31 709 SER A CA 1
ATOM 5596 C C . SER A 1 709 ? 116.425 70.445 -163.909 1.00 42.31 709 SER A C 1
ATOM 5598 O O . SER A 1 709 ? 115.382 71.077 -163.914 1.00 42.31 709 SER A O 1
ATOM 5600 N N . GLU A 1 710 ? 116.561 69.549 -162.906 1.00 38.31 710 GLU A N 1
ATOM 5601 C CA . GLU A 1 710 ? 117.522 68.461 -162.583 1.00 38.31 710 GLU A CA 1
ATOM 5602 C C . GLU A 1 710 ? 116.952 67.427 -161.562 1.00 38.31 710 GLU A C 1
ATOM 5604 O O . GLU A 1 710 ? 115.903 67.635 -160.962 1.00 38.31 710 GLU A O 1
ATOM 5609 N N . ILE A 1 711 ? 117.691 66.317 -161.396 1.00 34.94 711 ILE A N 1
ATOM 5610 C CA . ILE A 1 711 ? 117.894 65.420 -160.223 1.00 34.94 711 ILE A CA 1
ATOM 5611 C C . ILE A 1 711 ? 117.064 65.651 -158.930 1.00 34.94 711 ILE A C 1
ATOM 5613 O O . ILE A 1 711 ? 117.175 66.709 -158.321 1.00 34.94 711 ILE A O 1
ATOM 5617 N N . ALA A 1 712 ? 116.456 64.576 -158.385 1.00 31.45 712 ALA A N 1
ATOM 5618 C CA . ALA A 1 712 ? 116.592 64.159 -156.965 1.00 31.45 712 ALA A CA 1
ATOM 5619 C C . ALA A 1 712 ? 115.933 62.790 -156.657 1.00 31.45 712 ALA A C 1
ATOM 5621 O O . ALA A 1 712 ? 114.973 62.382 -157.306 1.00 31.45 712 ALA A O 1
ATOM 5622 N N . SER A 1 713 ? 116.430 62.104 -155.623 1.00 39.75 713 SER A N 1
ATOM 5623 C CA . SER A 1 713 ? 115.866 60.886 -155.015 1.00 39.75 713 SER A CA 1
ATOM 5624 C C . SER A 1 713 ? 115.734 61.063 -153.495 1.00 39.75 713 SER A C 1
ATOM 5626 O O . SER A 1 713 ? 116.519 61.826 -152.935 1.00 39.75 713 SER A O 1
ATOM 5628 N N . LEU A 1 714 ? 114.806 60.345 -152.828 1.00 29.48 714 LEU A N 1
ATOM 5629 C CA . LEU A 1 714 ? 115.071 59.546 -151.605 1.00 29.48 714 LEU A CA 1
ATOM 5630 C C . LEU A 1 714 ? 113.821 58.900 -150.947 1.00 29.48 714 LEU A C 1
ATOM 5632 O O . LEU A 1 714 ? 112.677 59.225 -151.244 1.00 29.48 714 LEU A O 1
ATOM 5636 N N . LEU A 1 715 ? 114.133 57.937 -150.070 1.00 35.62 715 LEU A N 1
ATOM 5637 C CA . LEU A 1 715 ? 113.339 57.202 -149.059 1.00 35.62 715 LEU A CA 1
ATOM 5638 C C . LEU A 1 715 ? 113.137 58.054 -147.763 1.00 35.62 715 LEU A C 1
ATOM 5640 O O . LEU A 1 715 ? 113.589 59.201 -147.781 1.00 35.62 715 LEU A O 1
ATOM 5644 N N . PRO A 1 716 ? 112.718 57.531 -146.572 1.00 65.25 716 PRO A N 1
ATOM 5645 C CA . PRO A 1 716 ? 111.811 56.422 -146.145 1.00 65.25 716 PRO A CA 1
ATOM 5646 C C . PRO A 1 716 ? 110.776 56.881 -145.045 1.00 65.25 716 PRO A C 1
ATOM 5648 O O . PRO A 1 716 ? 110.469 58.066 -144.974 1.00 65.25 716 PRO A O 1
ATOM 5651 N N . LEU A 1 717 ? 110.364 55.965 -144.130 1.00 29.84 717 LEU A N 1
ATOM 5652 C CA . LEU A 1 717 ? 109.825 56.162 -142.745 1.00 29.84 717 LEU A CA 1
ATOM 5653 C C . LEU A 1 717 ? 108.291 56.393 -142.612 1.00 29.84 717 LEU A C 1
ATOM 5655 O O . LEU A 1 717 ? 107.681 56.901 -143.545 1.00 29.84 717 LEU A O 1
ATOM 5659 N N . SER A 1 718 ? 107.588 56.069 -141.504 1.00 32.19 718 SER A N 1
ATOM 5660 C CA . SER A 1 718 ? 107.860 55.198 -140.324 1.00 32.19 718 SER A CA 1
ATOM 5661 C C . SER A 1 718 ? 106.574 54.916 -139.505 1.00 32.19 718 SER A C 1
ATOM 5663 O O . SER A 1 718 ? 105.534 55.509 -139.774 1.00 32.19 718 SER A O 1
ATOM 5665 N N . ASP A 1 719 ? 106.691 54.034 -138.498 1.00 28.08 719 ASP A N 1
ATOM 5666 C CA . ASP A 1 719 ? 106.101 54.057 -137.130 1.00 28.08 719 ASP A CA 1
ATOM 5667 C C . ASP A 1 719 ? 104.977 55.079 -136.826 1.00 28.08 719 ASP A C 1
ATOM 5669 O O . ASP A 1 719 ? 105.136 56.283 -137.018 1.00 28.08 719 ASP A O 1
ATOM 5673 N N . SER A 1 720 ? 103.846 54.700 -136.217 1.00 35.28 720 SER A N 1
ATOM 5674 C CA . SER A 1 720 ? 103.645 54.495 -134.754 1.00 35.28 720 SER A CA 1
ATOM 5675 C C . SER A 1 720 ? 102.113 54.432 -134.485 1.00 35.28 720 SER A C 1
ATOM 5677 O O . SER A 1 720 ? 101.354 54.735 -135.402 1.00 35.28 720 SER A O 1
ATOM 5679 N N . SER A 1 721 ? 101.510 54.054 -133.346 1.00 34.69 721 SER A N 1
ATOM 5680 C CA . SER A 1 721 ? 101.872 53.606 -131.974 1.00 34.69 721 SER A CA 1
ATOM 5681 C C . SER A 1 721 ? 100.648 52.797 -131.435 1.00 34.69 721 SER A C 1
ATOM 5683 O O . SER A 1 721 ? 99.544 52.984 -131.939 1.00 34.69 721 SER A O 1
ATOM 5685 N N . SER A 1 722 ? 100.701 51.767 -130.571 1.00 33.44 722 SER A N 1
ATOM 5686 C CA . SER A 1 722 ? 101.166 51.665 -129.165 1.00 33.44 722 SER A CA 1
ATOM 5687 C C . SER A 1 722 ? 100.451 52.647 -128.196 1.00 33.44 722 SER A C 1
ATOM 5689 O O . SER A 1 722 ? 100.296 53.812 -128.534 1.00 33.44 722 SER A O 1
ATOM 5691 N N . SER A 1 723 ? 99.999 52.292 -126.981 1.00 31.12 723 SER A N 1
ATOM 5692 C CA . SER A 1 723 ? 100.015 51.008 -126.245 1.00 31.12 723 SER A CA 1
ATOM 5693 C C . SER A 1 723 ? 99.117 51.023 -124.986 1.00 31.12 723 SER A C 1
ATOM 5695 O O . SER A 1 723 ? 99.080 52.045 -124.314 1.00 31.12 723 SER A O 1
ATOM 5697 N N . LEU A 1 724 ? 98.559 49.847 -124.650 1.00 32.69 724 LEU A N 1
ATOM 5698 C CA . LEU A 1 724 ? 98.448 49.187 -123.321 1.00 32.69 724 LEU A CA 1
ATOM 5699 C C . LEU A 1 724 ? 97.835 49.867 -122.070 1.00 32.69 724 LEU A C 1
ATOM 5701 O O . LEU A 1 724 ? 98.031 51.041 -121.782 1.00 32.69 724 LEU A O 1
ATOM 5705 N N . ASP A 1 725 ? 97.201 48.999 -121.268 1.00 36.31 725 ASP A N 1
ATOM 5706 C CA . ASP A 1 725 ? 96.938 49.106 -119.822 1.00 36.31 725 ASP A CA 1
ATOM 5707 C C . ASP A 1 725 ? 98.227 49.047 -118.951 1.00 36.31 725 ASP A C 1
ATOM 5709 O O . ASP A 1 725 ? 99.338 49.075 -119.479 1.00 36.31 725 ASP A O 1
ATOM 5713 N N . LEU A 1 726 ? 98.051 48.843 -117.627 1.00 37.03 726 LEU A N 1
ATOM 5714 C CA . LEU A 1 726 ? 99.017 48.911 -116.500 1.00 37.03 726 LEU A CA 1
ATOM 5715 C C . LEU A 1 726 ? 99.125 50.338 -115.916 1.00 37.03 726 LEU A C 1
ATOM 5717 O O . LEU A 1 726 ? 98.984 51.318 -116.636 1.00 37.03 726 LEU A O 1
ATOM 5721 N N . GLU A 1 727 ? 99.305 50.569 -114.612 1.00 28.55 727 GLU A N 1
ATOM 5722 C CA . GLU A 1 727 ? 99.600 49.714 -113.437 1.00 28.55 727 GLU A CA 1
ATOM 5723 C C . GLU A 1 727 ? 98.808 50.288 -112.216 1.00 28.55 727 GLU A C 1
ATOM 5725 O O . GLU A 1 727 ? 97.995 51.190 -112.397 1.00 28.55 727 GLU A O 1
ATOM 5730 N N . GLY A 1 728 ? 98.881 49.885 -110.941 1.00 31.75 728 GLY A N 1
ATOM 5731 C CA . GLY A 1 728 ? 99.838 49.098 -110.152 1.00 31.75 728 GLY A CA 1
ATOM 5732 C C . GLY A 1 728 ? 99.939 49.716 -108.739 1.00 31.75 728 GLY A C 1
ATOM 5733 O O . GLY A 1 728 ? 100.063 50.931 -108.608 1.00 31.75 728 GLY A O 1
ATOM 5734 N N . HIS A 1 729 ? 99.832 48.926 -107.662 1.00 39.81 729 HIS A N 1
ATOM 5735 C CA . HIS A 1 729 ? 99.881 49.438 -106.273 1.00 39.81 729 HIS A CA 1
ATOM 5736 C C . HIS A 1 729 ? 101.290 49.899 -105.837 1.00 39.81 729 HIS A C 1
ATOM 5738 O O . HIS A 1 729 ? 102.295 49.451 -106.388 1.00 39.81 729 HIS A O 1
ATOM 5744 N N . PRO A 1 730 ? 101.381 50.701 -104.757 1.00 50.09 730 PRO A N 1
ATOM 5745 C CA . PRO A 1 730 ? 101.932 50.118 -103.520 1.00 50.09 730 PRO A CA 1
ATOM 5746 C C . PRO A 1 730 ? 101.144 50.473 -102.237 1.00 50.09 730 PRO A C 1
ATOM 5748 O O . PRO A 1 730 ? 100.253 51.319 -102.244 1.00 50.09 730 PRO A O 1
ATOM 5751 N N . ALA A 1 731 ? 101.475 49.811 -101.119 1.00 33.16 731 ALA A N 1
ATOM 5752 C CA . ALA A 1 731 ? 100.779 49.906 -99.824 1.00 33.16 731 ALA A CA 1
ATOM 5753 C C . ALA A 1 731 ? 101.754 49.964 -98.627 1.00 33.16 731 ALA A C 1
ATOM 5755 O O . ALA A 1 731 ? 102.890 49.516 -98.774 1.00 33.16 731 ALA A O 1
ATOM 5756 N N . SER A 1 732 ? 101.307 50.458 -97.452 1.00 36.38 732 SER A N 1
ATOM 5757 C CA . SER A 1 732 ? 101.872 50.252 -96.083 1.00 36.38 732 SER A CA 1
ATOM 5758 C C . SER A 1 732 ? 101.208 51.190 -95.035 1.00 36.38 732 SER A C 1
ATOM 5760 O O . SER A 1 732 ? 100.728 52.246 -95.440 1.00 36.38 732 SER A O 1
ATOM 5762 N N . PRO A 1 733 ? 101.296 50.946 -93.702 1.00 57.03 733 PRO A N 1
ATOM 5763 C CA . PRO A 1 733 ? 101.026 49.689 -92.973 1.00 57.03 733 PRO A CA 1
ATOM 5764 C C . PRO A 1 733 ? 100.261 49.904 -91.616 1.00 57.03 733 PRO A C 1
ATOM 5766 O O . PRO A 1 733 ? 99.874 51.023 -91.298 1.00 57.03 733 PRO A O 1
ATOM 5769 N N . LEU A 1 734 ? 100.162 48.848 -90.775 1.00 36.16 734 LEU A N 1
ATOM 5770 C CA . LEU A 1 734 ? 99.641 48.784 -89.372 1.00 36.16 734 LEU A CA 1
ATOM 5771 C C . LEU A 1 734 ? 98.095 48.758 -89.195 1.00 36.16 734 LEU A C 1
ATOM 5773 O O . LEU A 1 734 ? 97.397 49.553 -89.807 1.00 36.16 734 LEU A O 1
ATOM 5777 N N . GLY A 1 735 ? 97.484 47.916 -88.337 1.00 30.84 735 GLY A N 1
ATOM 5778 C CA . GLY A 1 735 ? 98.001 46.740 -87.603 1.00 30.84 735 GLY A CA 1
ATOM 5779 C C . GLY A 1 735 ? 97.037 46.147 -86.534 1.00 30.84 735 GLY A C 1
ATOM 5780 O O . GLY A 1 735 ? 96.520 46.893 -85.715 1.00 30.84 735 GLY A O 1
ATOM 5781 N N . MET A 1 736 ? 96.902 44.803 -86.491 1.00 31.30 736 MET A N 1
ATOM 5782 C CA . MET A 1 736 ? 96.119 43.948 -85.542 1.00 31.30 736 MET A CA 1
ATOM 5783 C C . MET A 1 736 ? 94.565 44.010 -85.609 1.00 31.30 736 MET A C 1
ATOM 5785 O O . MET A 1 736 ? 94.011 45.051 -85.932 1.00 31.30 736 MET A O 1
ATOM 5789 N N . GLY A 1 737 ? 93.842 42.904 -85.293 1.00 32.84 737 GLY A N 1
ATOM 5790 C CA . GLY A 1 737 ? 92.357 42.961 -85.200 1.00 32.84 737 GLY A CA 1
ATOM 5791 C C . GLY A 1 737 ? 91.453 41.702 -85.063 1.00 32.84 737 GLY A C 1
ATOM 5792 O O . GLY A 1 737 ? 90.293 41.893 -84.740 1.00 32.84 737 GLY A O 1
ATOM 5793 N N . LEU A 1 738 ? 91.912 40.456 -85.278 1.00 34.34 738 LEU A N 1
ATOM 5794 C CA . LEU A 1 738 ? 91.214 39.170 -84.960 1.00 34.34 738 LEU A CA 1
ATOM 5795 C C . LEU A 1 738 ? 89.704 38.947 -85.325 1.00 34.34 738 LEU A C 1
ATOM 5797 O O . LE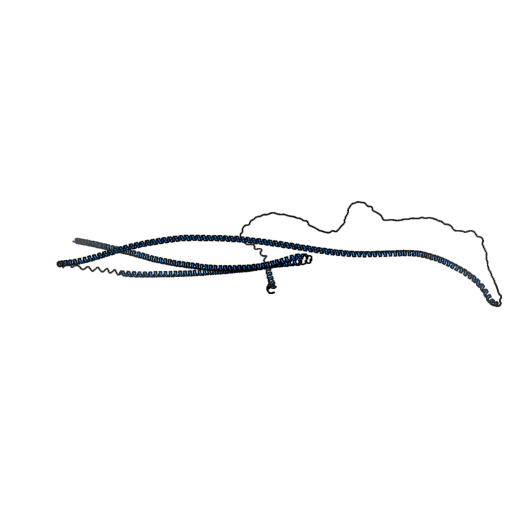U A 1 738 ? 88.799 39.271 -84.570 1.00 34.34 738 LEU A O 1
ATOM 5801 N N . THR A 1 739 ? 89.474 38.182 -86.405 1.00 32.62 739 THR A N 1
ATOM 5802 C CA . THR A 1 739 ? 88.557 37.003 -86.520 1.00 32.62 739 THR A CA 1
ATOM 5803 C C . THR A 1 739 ? 87.161 36.938 -85.842 1.00 32.62 739 THR A C 1
ATOM 5805 O O . THR A 1 739 ? 87.077 36.776 -84.629 1.00 32.62 739 THR A O 1
ATOM 5808 N N . GLY A 1 740 ? 86.122 36.641 -86.650 1.00 31.83 740 GLY A N 1
ATOM 5809 C CA . GLY A 1 740 ? 85.397 35.352 -86.506 1.00 31.83 740 GLY A CA 1
ATOM 5810 C C . GLY A 1 740 ? 83.849 35.314 -86.443 1.00 31.83 740 GLY A C 1
ATOM 5811 O O . GLY A 1 740 ? 83.259 35.919 -85.563 1.00 31.83 740 GLY A O 1
ATOM 5812 N N . LEU A 1 741 ? 83.260 34.427 -87.275 1.00 29.80 741 LEU A N 1
ATOM 5813 C CA . LEU A 1 741 ? 81.948 33.729 -87.143 1.00 29.80 741 LEU A CA 1
ATOM 5814 C C . LEU A 1 741 ? 80.648 34.594 -87.204 1.00 29.80 741 LEU A C 1
ATOM 5816 O O . LEU A 1 741 ? 80.681 35.762 -86.857 1.00 29.80 741 LEU A O 1
ATOM 5820 N N . SER A 1 742 ? 79.457 34.181 -87.686 1.00 31.86 742 SER A N 1
ATOM 5821 C CA . SER A 1 742 ? 78.812 32.925 -88.174 1.00 31.86 742 SER A CA 1
ATOM 5822 C C . SER A 1 742 ? 77.660 32.419 -87.273 1.00 31.86 742 SER A C 1
ATOM 5824 O O . SER A 1 742 ? 77.699 32.609 -86.064 1.00 31.86 742 SER A O 1
ATOM 5826 N N . ALA A 1 743 ? 76.702 31.695 -87.884 1.00 33.31 743 ALA A N 1
ATOM 5827 C CA . ALA A 1 743 ? 75.641 30.866 -87.270 1.00 33.31 743 ALA A CA 1
ATOM 5828 C C . ALA A 1 743 ? 74.482 31.575 -86.510 1.00 33.31 743 ALA A C 1
ATOM 5830 O O . ALA A 1 743 ? 74.541 32.774 -86.273 1.00 33.31 743 ALA A O 1
ATOM 5831 N N . ARG A 1 744 ? 73.411 30.881 -86.054 1.00 31.31 744 ARG A N 1
ATOM 5832 C CA . ARG A 1 744 ? 72.458 29.914 -86.690 1.00 31.31 744 ARG A CA 1
ATOM 5833 C C . ARG A 1 744 ? 71.312 29.593 -85.682 1.00 31.31 744 ARG A C 1
ATOM 5835 O O . ARG A 1 744 ? 71.376 29.990 -84.529 1.00 31.31 744 ARG A O 1
ATOM 5842 N N . LEU A 1 745 ? 70.300 28.856 -86.151 1.00 28.33 745 LEU A N 1
ATOM 5843 C CA . LEU A 1 745 ? 69.163 28.191 -85.464 1.00 28.33 745 LEU A CA 1
ATOM 5844 C C . LEU A 1 745 ? 69.378 27.602 -84.039 1.00 28.33 745 LEU A C 1
ATOM 5846 O O . LEU A 1 745 ? 70.445 27.067 -83.756 1.00 28.33 745 LEU A O 1
ATOM 5850 N N . GLY A 1 746 ? 68.281 27.520 -83.259 1.00 29.28 746 GLY A N 1
ATOM 5851 C CA . GLY A 1 746 ? 68.088 26.696 -82.035 1.00 29.28 746 GLY A CA 1
ATOM 5852 C C . GLY A 1 746 ? 67.341 27.470 -80.922 1.00 29.28 746 GLY A C 1
ATOM 5853 O O . GLY A 1 746 ? 67.747 28.593 -80.656 1.00 29.28 746 GLY A O 1
ATOM 5854 N N . ALA A 1 747 ? 66.219 27.093 -80.279 1.00 29.45 747 ALA A N 1
ATOM 5855 C CA . ALA A 1 747 ? 65.387 25.877 -80.105 1.00 29.45 747 ALA A CA 1
ATOM 5856 C C . ALA A 1 747 ? 65.644 25.031 -78.826 1.00 29.45 747 ALA A C 1
ATOM 5858 O O . ALA A 1 747 ? 66.745 24.517 -78.668 1.00 29.45 747 ALA A O 1
ATOM 5859 N N . LEU A 1 748 ? 64.567 24.802 -78.034 1.00 29.31 748 LEU A N 1
ATOM 5860 C CA . LEU A 1 748 ? 64.421 23.858 -76.886 1.00 29.31 748 LEU A CA 1
ATOM 5861 C C . LEU A 1 748 ? 65.292 24.160 -75.631 1.00 29.31 748 LEU A C 1
ATOM 5863 O O . LEU A 1 748 ? 66.253 24.912 -75.739 1.00 29.31 748 LEU A O 1
ATOM 5867 N N . ALA A 1 749 ? 65.058 23.622 -74.418 1.00 30.28 749 ALA A N 1
ATOM 5868 C CA . ALA A 1 749 ? 63.850 23.194 -73.666 1.00 30.28 749 ALA A CA 1
ATOM 5869 C C . ALA A 1 749 ? 64.248 22.900 -72.183 1.00 30.28 749 ALA A C 1
ATOM 5871 O O . ALA A 1 749 ? 65.435 22.706 -71.939 1.00 30.28 749 ALA A O 1
ATOM 5872 N N . GLU A 1 750 ? 63.273 22.801 -71.252 1.00 30.88 750 GLU A N 1
ATOM 5873 C CA . GLU A 1 750 ? 63.386 22.128 -69.916 1.00 30.88 750 GLU A CA 1
ATOM 5874 C C . GLU A 1 750 ? 64.439 22.731 -68.915 1.00 30.88 750 GLU A C 1
ATOM 5876 O O . GLU A 1 750 ? 65.189 23.627 -69.284 1.00 30.88 750 GLU A O 1
ATOM 5881 N N . GLU A 1 751 ? 64.531 22.449 -67.597 1.00 31.58 751 GLU A N 1
ATOM 5882 C CA . GLU A 1 751 ? 63.700 21.722 -66.607 1.00 31.58 751 GLU A CA 1
ATOM 5883 C C . GLU A 1 751 ? 63.945 22.235 -65.143 1.00 31.58 751 GLU A C 1
ATOM 5885 O O . GLU A 1 751 ? 64.860 23.015 -64.894 1.00 31.58 751 GLU A O 1
ATOM 5890 N N . LEU A 1 752 ? 63.159 21.727 -64.173 1.00 29.83 752 LEU A N 1
ATOM 5891 C CA . LEU A 1 752 ? 63.455 21.491 -62.729 1.00 29.83 752 LEU A CA 1
ATOM 5892 C C . LEU A 1 752 ? 63.895 22.603 -61.721 1.00 29.83 752 LEU A C 1
ATOM 5894 O O . LEU A 1 752 ? 65.049 22.995 -61.601 1.00 29.83 752 LEU A O 1
ATOM 5898 N N . SER A 1 753 ? 62.961 22.902 -60.805 1.00 31.23 753 SER A N 1
ATOM 5899 C CA . SER A 1 753 ? 63.029 22.724 -59.328 1.00 31.23 753 SER A CA 1
ATOM 5900 C C . SER A 1 753 ? 64.297 23.000 -58.481 1.00 31.23 753 SER A C 1
ATOM 5902 O O . SER A 1 753 ? 65.185 22.160 -58.381 1.00 31.23 753 SER A O 1
ATOM 5904 N N . THR A 1 754 ? 64.210 24.025 -57.617 1.00 35.97 754 THR A N 1
ATOM 5905 C CA . THR A 1 754 ? 64.747 24.091 -56.225 1.00 35.97 754 THR A CA 1
ATOM 5906 C C . THR A 1 754 ? 63.883 25.090 -55.424 1.00 35.97 754 THR A C 1
ATOM 5908 O O . THR A 1 754 ? 63.340 26.009 -56.024 1.00 35.97 754 THR A O 1
ATOM 5911 N N . SER A 1 755 ? 63.732 25.124 -54.097 1.00 31.94 755 SER A N 1
ATOM 5912 C CA . SER A 1 755 ? 63.667 24.187 -52.955 1.00 31.94 755 SER A CA 1
ATOM 5913 C C . SER A 1 755 ? 63.807 25.055 -51.681 1.00 31.94 755 SER A C 1
ATOM 5915 O O . SER A 1 755 ? 64.537 26.039 -51.730 1.00 31.94 755 SER A O 1
ATOM 5917 N N . THR A 1 756 ? 63.233 24.653 -50.532 1.00 34.53 756 THR A N 1
ATOM 5918 C CA . THR A 1 756 ? 63.504 25.172 -49.151 1.00 34.53 756 THR A CA 1
ATOM 5919 C C . THR A 1 756 ? 63.224 26.663 -48.823 1.00 34.53 756 THR A C 1
ATOM 5921 O O . THR A 1 756 ? 63.502 27.548 -49.616 1.00 34.53 756 THR A O 1
ATOM 5924 N N . GLY A 1 757 ? 62.727 27.031 -47.629 1.00 30.69 757 GLY A N 1
ATOM 5925 C CA . GLY A 1 757 ? 62.221 26.227 -46.495 1.00 30.69 757 GLY A CA 1
ATOM 5926 C C . GLY A 1 757 ? 62.090 27.032 -45.177 1.00 30.69 757 GLY A C 1
ATOM 5927 O O . GLY A 1 757 ? 62.647 28.114 -45.103 1.00 30.69 757 GLY A O 1
ATOM 5928 N N . GLN A 1 758 ? 61.410 26.455 -44.159 1.00 33.97 758 GLN A N 1
ATOM 5929 C CA . GLN A 1 758 ? 61.372 26.817 -42.704 1.00 33.97 758 GLN A CA 1
ATOM 5930 C C . GLN A 1 758 ? 60.954 28.274 -42.335 1.00 33.97 758 GLN A C 1
ATOM 5932 O O . GLN A 1 758 ? 61.394 29.230 -42.947 1.00 33.97 758 GLN A O 1
ATOM 5937 N N . GLY A 1 759 ? 60.061 28.575 -41.379 1.00 32.00 759 GLY A N 1
ATOM 5938 C CA . GLY A 1 759 ? 59.954 28.179 -39.954 1.00 32.00 759 GLY A CA 1
ATOM 5939 C C . GLY A 1 759 ? 60.038 29.474 -39.093 1.00 32.00 759 GLY A C 1
ATOM 5940 O O . GLY A 1 759 ? 60.549 30.467 -39.592 1.00 32.00 759 GLY A O 1
ATOM 5941 N N . GLY A 1 760 ? 59.574 29.630 -37.843 1.00 33.78 760 GLY A N 1
ATOM 5942 C CA . GLY A 1 760 ? 58.817 28.811 -36.881 1.00 33.78 760 GLY A CA 1
ATOM 5943 C C . GLY A 1 760 ? 58.714 29.552 -35.513 1.00 33.78 760 GLY A C 1
ATOM 5944 O O . GLY A 1 760 ? 59.393 30.556 -35.330 1.00 33.78 760 GLY A O 1
ATOM 5945 N N . ALA A 1 761 ? 57.927 29.034 -34.548 1.00 33.06 761 ALA A N 1
ATOM 5946 C CA . ALA A 1 761 ? 57.731 29.539 -33.157 1.00 33.06 761 ALA A CA 1
ATOM 5947 C C . ALA A 1 761 ? 57.043 30.932 -32.967 1.00 33.06 761 ALA A C 1
ATOM 5949 O O . ALA A 1 761 ? 57.026 31.751 -33.874 1.00 33.06 761 ALA A O 1
ATOM 5950 N N . GLY A 1 762 ? 56.433 31.266 -31.809 1.00 35.03 762 GLY A N 1
ATOM 5951 C CA . GLY A 1 762 ? 55.987 30.386 -30.711 1.00 35.03 762 GLY A CA 1
ATOM 5952 C C . GLY A 1 762 ? 55.605 31.047 -29.356 1.00 35.03 762 GLY A C 1
ATOM 5953 O O . GLY A 1 762 ? 56.240 31.996 -28.914 1.00 35.03 762 GLY A O 1
ATOM 5954 N N . THR A 1 763 ? 54.680 30.386 -28.632 1.00 35.19 763 THR A N 1
ATOM 5955 C CA . THR A 1 763 ? 54.618 30.190 -27.148 1.00 35.19 763 THR A CA 1
ATOM 5956 C C . THR A 1 763 ? 54.128 31.275 -26.148 1.00 35.19 763 THR A C 1
ATOM 5958 O O . THR A 1 763 ? 54.415 32.451 -26.308 1.00 35.19 763 THR A O 1
ATOM 5961 N N . VAL A 1 764 ? 53.543 30.786 -25.018 1.00 34.00 764 VAL A N 1
ATOM 5962 C CA . VAL A 1 764 ? 53.472 31.395 -23.644 1.00 34.00 764 VAL A CA 1
ATOM 5963 C C . VAL A 1 764 ? 52.524 32.618 -23.464 1.00 34.00 764 VAL A C 1
ATOM 5965 O O . VAL A 1 764 ? 52.511 33.483 -24.321 1.00 34.00 764 VAL A O 1
ATOM 5968 N N . ARG A 1 765 ? 51.704 32.854 -22.407 1.00 32.38 765 ARG A N 1
ATOM 5969 C CA . ARG A 1 765 ? 51.203 32.228 -21.127 1.00 32.38 765 ARG A CA 1
ATOM 5970 C C . ARG A 1 765 ? 49.934 33.044 -20.687 1.00 32.38 765 ARG A C 1
ATOM 5972 O O . ARG A 1 765 ? 49.712 34.093 -21.273 1.00 32.38 765 ARG A O 1
ATOM 5979 N N . ALA A 1 766 ? 49.156 32.803 -19.612 1.00 34.75 766 ALA A N 1
ATOM 5980 C CA . ALA A 1 766 ? 48.640 31.629 -18.864 1.00 34.75 766 ALA A CA 1
ATOM 5981 C C . ALA A 1 766 ? 47.784 32.119 -17.639 1.00 34.75 766 ALA A C 1
ATOM 5983 O O . ALA A 1 766 ? 47.761 33.316 -17.371 1.00 34.75 766 ALA A O 1
ATOM 5984 N N . SER A 1 767 ? 47.191 31.203 -16.842 1.00 34.25 767 SER A N 1
ATOM 5985 C CA . SER A 1 767 ? 46.405 31.415 -15.581 1.00 34.25 767 SER A CA 1
ATOM 5986 C C . SER A 1 767 ? 44.980 32.010 -15.710 1.00 34.25 767 SER A C 1
ATOM 5988 O O . SER A 1 767 ? 44.726 32.768 -16.635 1.00 34.25 767 SER A O 1
ATOM 5990 N N . GLY A 1 768 ? 44.005 31.701 -14.829 1.00 33.75 768 GLY A N 1
ATOM 5991 C CA . GLY A 1 768 ? 43.949 30.650 -13.784 1.00 33.75 768 GLY A CA 1
ATOM 5992 C C . GLY A 1 768 ? 42.843 30.838 -12.704 1.00 33.75 768 GLY A C 1
ATOM 5993 O O . GLY A 1 768 ? 42.420 31.959 -12.467 1.00 33.75 768 GLY A O 1
ATOM 5994 N N . SER A 1 769 ? 42.469 29.750 -11.993 1.00 32.84 769 SER A N 1
ATOM 5995 C CA . SER A 1 769 ? 41.483 29.645 -10.867 1.00 32.84 769 SER A CA 1
ATOM 5996 C C . SER A 1 769 ? 39.980 29.775 -11.220 1.00 32.84 769 SER A C 1
ATOM 5998 O O . SER A 1 769 ? 39.596 30.701 -11.916 1.00 32.84 769 SER A O 1
ATOM 6000 N N . ARG A 1 770 ? 39.104 28.787 -10.922 1.00 35.28 770 ARG A N 1
ATOM 6001 C CA . ARG A 1 770 ? 38.409 28.454 -9.632 1.00 35.28 770 ARG A CA 1
ATOM 6002 C C . ARG A 1 770 ? 37.580 29.633 -9.081 1.00 35.28 770 ARG A C 1
ATOM 6004 O O . ARG A 1 770 ? 38.127 30.716 -8.948 1.00 35.28 770 ARG A O 1
ATOM 6011 N N . TYR A 1 771 ? 36.306 29.506 -8.695 1.00 32.69 771 TYR A N 1
ATOM 6012 C CA . TYR A 1 771 ? 35.579 28.404 -8.027 1.00 32.69 771 TYR A CA 1
ATOM 6013 C C . TYR A 1 771 ? 34.137 28.232 -8.564 1.00 32.69 771 TYR A C 1
ATOM 6015 O O . TYR A 1 771 ? 33.664 29.062 -9.332 1.00 32.69 771 TYR A O 1
ATOM 6023 N N . GLY A 1 772 ? 33.419 27.201 -8.102 1.00 36.25 772 GLY A N 1
ATOM 6024 C CA . GLY A 1 772 ? 31.947 27.169 -8.099 1.00 36.25 772 GLY A CA 1
ATOM 6025 C C . GLY A 1 772 ? 31.410 26.949 -6.678 1.00 36.25 772 GLY A C 1
ATOM 6026 O O . GLY A 1 772 ? 32.176 26.491 -5.831 1.00 36.25 772 GLY A O 1
ATOM 6027 N N . VAL A 1 773 ? 30.134 27.275 -6.430 1.00 32.56 773 VAL A N 1
ATOM 6028 C CA . VAL A 1 773 ? 29.314 26.822 -5.284 1.00 32.56 773 VAL A CA 1
ATOM 6029 C C . VAL A 1 773 ? 27.839 27.222 -5.497 1.00 32.56 773 VAL A C 1
ATOM 6031 O O . VAL A 1 773 ? 27.562 28.280 -6.050 1.00 32.56 773 VAL A O 1
ATOM 6034 N N . ASP A 1 774 ? 26.953 26.323 -5.072 1.00 31.55 774 ASP A N 1
ATOM 6035 C CA . ASP A 1 774 ? 25.532 26.399 -4.689 1.00 31.55 774 ASP A CA 1
ATOM 6036 C C . ASP A 1 774 ? 24.448 27.208 -5.441 1.00 31.55 774 ASP A C 1
ATOM 6038 O O . ASP A 1 774 ? 24.517 28.394 -5.748 1.00 31.55 774 ASP A O 1
ATOM 6042 N N . ALA A 1 775 ? 23.343 26.472 -5.591 1.00 37.94 775 ALA A N 1
ATOM 6043 C CA . ALA A 1 775 ? 21.965 26.841 -5.883 1.00 37.94 775 ALA A CA 1
ATOM 6044 C C . ALA A 1 775 ? 21.384 28.063 -5.137 1.00 37.94 775 ALA A C 1
ATOM 6046 O O . ALA A 1 775 ? 21.669 28.281 -3.963 1.00 37.94 775 ALA A O 1
ATOM 6047 N N . SER A 1 776 ? 20.381 28.721 -5.739 1.00 34.94 776 SER A N 1
ATOM 6048 C CA . SER A 1 776 ? 18.969 28.643 -5.282 1.00 34.94 776 SER A CA 1
ATOM 6049 C C . SER A 1 776 ? 18.029 29.654 -5.975 1.00 34.94 776 SER A C 1
ATOM 6051 O O . SER A 1 776 ? 18.427 30.759 -6.309 1.00 34.94 776 SER A O 1
ATOM 6053 N N . ASN A 1 777 ? 16.779 29.211 -6.160 1.00 35.41 777 ASN A N 1
ATOM 6054 C CA . ASN A 1 777 ? 15.493 29.930 -6.151 1.00 35.41 777 ASN A CA 1
ATOM 6055 C C . ASN A 1 777 ? 15.180 31.250 -6.914 1.00 35.41 777 ASN A C 1
ATOM 6057 O O . ASN A 1 777 ? 15.944 32.197 -7.014 1.00 35.41 777 ASN A O 1
ATOM 6061 N N . ASP A 1 778 ? 13.893 31.291 -7.285 1.00 32.22 778 ASP A N 1
ATOM 6062 C CA . ASP A 1 778 ? 12.968 32.434 -7.330 1.00 32.22 778 ASP A CA 1
ATOM 6063 C C . ASP A 1 778 ? 13.052 33.537 -8.412 1.00 32.22 778 ASP A C 1
ATOM 6065 O O . ASP A 1 778 ? 13.411 34.684 -8.165 1.00 32.22 778 ASP A O 1
ATOM 6069 N N . SER A 1 779 ? 12.306 33.241 -9.489 1.00 35.62 779 SER A N 1
ATOM 6070 C CA . SER A 1 779 ? 11.155 34.072 -9.911 1.00 35.62 779 SER A CA 1
ATOM 6071 C C . SER A 1 779 ? 11.473 35.369 -10.712 1.00 35.62 779 SER A C 1
ATOM 6073 O O . SER A 1 779 ? 12.620 35.562 -11.107 1.00 35.62 779 SER A O 1
ATOM 6075 N N . PRO A 1 780 ? 10.475 36.136 -11.225 1.00 61.19 780 PRO A N 1
ATOM 6076 C CA . PRO A 1 780 ? 10.417 36.316 -12.680 1.00 61.19 780 PRO A CA 1
ATOM 6077 C C . PRO A 1 780 ? 10.245 37.792 -13.116 1.00 61.19 780 PRO A C 1
ATOM 6079 O O . PRO A 1 780 ? 10.536 38.718 -12.370 1.00 61.19 780 PRO A O 1
ATOM 6082 N N . VAL A 1 781 ? 9.661 37.983 -14.310 1.00 35.59 781 VAL A N 1
ATOM 6083 C CA . VAL A 1 781 ? 9.219 39.245 -14.944 1.00 35.59 781 VAL A CA 1
ATOM 6084 C C . VAL A 1 781 ? 10.274 39.970 -15.795 1.00 35.59 781 VAL A C 1
ATOM 6086 O O . VAL A 1 781 ? 11.192 40.603 -15.295 1.00 35.59 781 VAL A O 1
ATOM 6089 N N . GLY A 1 782 ? 9.989 40.049 -17.104 1.00 31.61 782 GLY A N 1
ATOM 6090 C CA . GLY A 1 782 ? 10.061 41.346 -17.789 1.00 31.61 782 GLY A CA 1
ATOM 6091 C C . GLY A 1 782 ? 11.083 41.546 -18.911 1.00 31.61 782 GLY A C 1
ATOM 6092 O O . GLY A 1 782 ? 12.002 42.342 -18.765 1.00 31.61 782 GLY A O 1
ATOM 6093 N N . SER A 1 783 ? 10.837 40.987 -20.102 1.00 37.47 783 SER A N 1
ATOM 6094 C CA . SER A 1 783 ? 11.128 41.703 -21.369 1.00 37.47 783 SER A CA 1
ATOM 6095 C C . SER A 1 783 ? 10.394 41.084 -22.568 1.00 37.47 783 SER A C 1
ATOM 6097 O O . SER A 1 783 ? 10.882 40.190 -23.253 1.00 37.47 783 SER A O 1
ATOM 6099 N N . LYS A 1 784 ? 9.190 41.593 -22.863 1.00 47.34 784 LYS A N 1
ATOM 6100 C CA . LYS A 1 784 ? 8.527 41.358 -24.156 1.00 47.34 784 LYS A CA 1
ATOM 6101 C C . LYS A 1 784 ? 9.166 42.273 -25.206 1.00 47.34 784 LYS A C 1
ATOM 6103 O O . LYS A 1 784 ? 8.825 43.448 -25.197 1.00 47.34 784 LYS A O 1
ATOM 6108 N N . LEU A 1 785 ? 10.033 41.764 -26.091 1.00 39.88 785 LEU A N 1
ATOM 6109 C CA . LEU A 1 785 ? 10.368 42.374 -27.400 1.00 39.88 785 LEU A CA 1
ATOM 6110 C C . LEU A 1 785 ? 11.398 41.519 -28.172 1.00 39.88 785 LEU A C 1
ATOM 6112 O O . LEU A 1 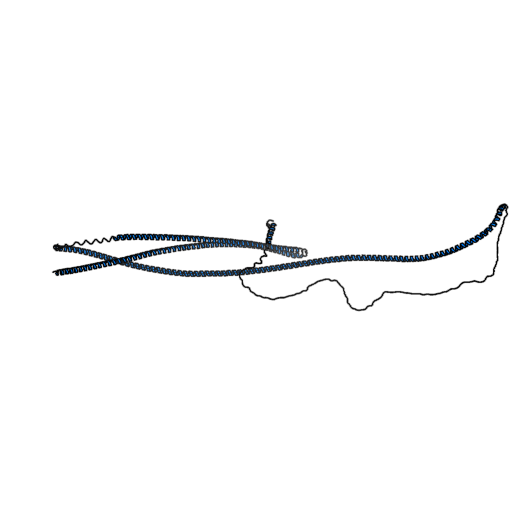785 ? 12.589 41.764 -28.046 1.00 39.88 785 LEU A O 1
ATOM 6116 N N . LEU A 1 786 ? 10.936 40.517 -28.945 1.00 39.44 786 LEU A N 1
ATOM 6117 C CA . LEU A 1 786 ? 11.589 39.949 -30.161 1.00 39.44 786 LEU A CA 1
ATOM 6118 C C . LEU A 1 786 ? 10.831 38.726 -30.753 1.00 39.44 786 LEU A C 1
ATOM 6120 O O . LEU A 1 786 ? 11.424 37.811 -31.316 1.00 39.44 786 LEU A O 1
ATOM 6124 N N . ALA A 1 787 ? 9.496 38.697 -30.654 1.00 38.38 787 ALA A N 1
ATOM 6125 C CA . ALA A 1 787 ? 8.662 37.552 -31.058 1.00 38.38 787 ALA A CA 1
ATOM 6126 C C . ALA A 1 787 ? 7.554 37.935 -32.065 1.00 38.38 787 ALA A C 1
ATOM 6128 O O . ALA A 1 787 ? 6.416 37.498 -31.939 1.00 38.38 787 ALA A O 1
ATOM 6129 N N . ALA A 1 788 ? 7.876 38.789 -33.044 1.00 41.50 788 ALA A N 1
ATOM 6130 C CA . ALA A 1 788 ? 6.905 39.352 -33.997 1.00 41.50 788 ALA A CA 1
ATOM 6131 C C . ALA A 1 788 ? 7.368 39.310 -35.472 1.00 41.50 788 ALA A C 1
ATOM 6133 O O . ALA A 1 788 ? 6.907 40.103 -36.283 1.00 41.50 788 ALA A O 1
ATOM 6134 N N . SER A 1 789 ? 8.299 38.410 -35.828 1.00 41.94 789 SER A N 1
ATOM 6135 C CA . SER A 1 789 ? 8.835 38.298 -37.203 1.00 41.94 789 SER A CA 1
ATOM 6136 C C . SER A 1 789 ? 9.170 36.853 -37.626 1.00 41.94 789 SER A C 1
ATOM 6138 O O . SER A 1 789 ? 10.139 36.595 -38.332 1.00 41.94 789 SER A O 1
ATOM 6140 N N . ARG A 1 790 ? 8.396 35.867 -37.141 1.00 46.28 790 ARG A N 1
ATOM 6141 C CA . ARG A 1 790 ? 8.524 34.438 -37.520 1.00 46.28 790 ARG A CA 1
ATOM 6142 C C . ARG A 1 790 ? 7.179 33.718 -37.714 1.00 46.28 790 ARG A C 1
ATOM 6144 O O . ARG A 1 790 ? 7.132 32.495 -37.690 1.00 46.28 790 ARG A O 1
ATOM 6151 N N . GLN A 1 791 ? 6.083 34.459 -37.904 1.00 45.56 791 GLN A N 1
ATOM 6152 C CA . GLN A 1 791 ? 4.723 33.893 -37.901 1.00 45.56 791 GLN A CA 1
ATOM 6153 C C . GLN A 1 791 ? 3.886 34.227 -39.153 1.00 45.56 791 GLN A C 1
ATOM 6155 O O . GLN A 1 791 ? 2.667 34.121 -39.122 1.00 45.56 791 GLN A O 1
ATOM 6160 N N . MET A 1 792 ? 4.540 34.589 -40.267 1.00 47.81 792 MET A N 1
ATOM 6161 C CA . MET A 1 792 ? 3.905 34.709 -41.595 1.00 47.81 792 MET A CA 1
ATOM 6162 C C . MET A 1 792 ? 4.377 33.658 -42.617 1.00 47.81 792 MET A C 1
ATOM 6164 O O . MET A 1 792 ? 3.656 33.394 -43.566 1.00 47.81 792 MET A O 1
ATOM 6168 N N . GLN A 1 793 ? 5.525 32.998 -42.417 1.00 48.22 793 GLN A N 1
ATOM 6169 C CA . GLN A 1 793 ? 6.115 32.072 -43.409 1.00 48.22 793 GLN A CA 1
ATOM 6170 C C . GLN A 1 793 ? 5.865 30.573 -43.136 1.00 48.22 793 GLN A C 1
ATOM 6172 O O . GLN A 1 793 ? 6.474 29.720 -43.771 1.00 48.22 793 GLN A O 1
ATOM 6177 N N . LEU A 1 794 ? 4.975 30.235 -42.194 1.00 48.62 794 LEU A N 1
ATOM 6178 C CA . LEU A 1 794 ? 4.581 28.843 -41.903 1.00 48.62 794 LEU A CA 1
ATOM 6179 C C . LEU A 1 794 ? 3.110 28.530 -42.232 1.00 48.62 794 LEU A C 1
ATOM 6181 O O . LEU A 1 794 ? 2.717 27.371 -42.170 1.00 48.62 794 LEU A O 1
ATOM 6185 N N . GLY A 1 795 ? 2.304 29.530 -42.612 1.00 50.16 795 GLY A N 1
ATOM 6186 C CA . GLY A 1 795 ? 0.922 29.309 -43.061 1.00 50.16 795 GLY A CA 1
ATOM 6187 C C . GLY A 1 795 ? 0.833 28.844 -44.519 1.00 50.16 795 GLY A C 1
ATOM 6188 O O . GLY A 1 795 ? 0.094 27.916 -44.834 1.00 50.16 795 GLY A O 1
ATOM 6189 N N . GLU A 1 796 ? 1.626 29.448 -45.406 1.00 51.72 796 GLU A N 1
ATOM 6190 C CA . GLU A 1 796 ? 1.537 29.220 -46.857 1.00 51.72 796 GLU A CA 1
ATOM 6191 C C . GLU A 1 796 ? 2.017 27.817 -47.278 1.00 51.72 796 GLU A C 1
ATOM 6193 O O . GLU A 1 796 ? 1.472 27.232 -48.212 1.00 51.72 796 GLU A O 1
ATOM 6198 N N . LEU A 1 797 ? 2.972 27.227 -46.547 1.00 52.28 797 LEU A N 1
ATOM 6199 C CA . LEU A 1 797 ? 3.461 25.867 -46.811 1.00 52.28 797 LEU A CA 1
ATOM 6200 C C . LEU A 1 797 ? 2.425 24.778 -46.483 1.00 52.28 797 LEU A C 1
ATOM 6202 O O . LEU A 1 797 ? 2.355 23.778 -47.197 1.00 52.28 797 LEU A O 1
ATOM 6206 N N . ALA A 1 798 ? 1.589 24.974 -45.456 1.00 53.12 798 ALA A N 1
ATOM 6207 C CA . ALA A 1 798 ? 0.524 24.027 -45.122 1.00 53.12 798 ALA A CA 1
ATOM 6208 C C . ALA A 1 798 ? -0.535 23.971 -46.239 1.00 53.12 798 ALA A C 1
ATOM 6210 O O . ALA A 1 798 ? -0.865 22.888 -46.726 1.00 53.12 798 ALA A O 1
ATOM 6211 N N . ALA A 1 799 ? -0.963 25.141 -46.729 1.00 54.56 799 ALA A N 1
ATOM 6212 C CA . ALA A 1 799 ? -1.925 25.259 -47.825 1.00 54.56 799 ALA A CA 1
ATOM 6213 C C . ALA A 1 799 ? -1.432 24.627 -49.144 1.00 54.56 799 ALA A C 1
ATOM 6215 O O . ALA A 1 799 ? -2.239 24.120 -49.921 1.00 54.56 799 ALA A O 1
ATOM 6216 N N . MET A 1 800 ? -0.117 24.611 -49.401 1.00 56.41 800 MET A N 1
ATOM 6217 C CA . MET A 1 800 ? 0.443 23.918 -50.570 1.00 56.41 800 MET A CA 1
ATOM 6218 C C . MET A 1 800 ? 0.484 22.391 -50.411 1.00 56.41 800 MET A C 1
ATOM 6220 O O . MET A 1 800 ? 0.316 21.684 -51.404 1.00 56.41 800 MET A O 1
ATOM 6224 N N . SER A 1 801 ? 0.662 21.862 -49.194 1.00 59.19 801 SER A N 1
ATOM 6225 C CA . SER A 1 801 ? 0.680 20.406 -48.973 1.00 59.19 801 SER A CA 1
ATOM 6226 C C . SER A 1 801 ? -0.689 19.741 -49.170 1.00 59.19 801 SER A C 1
ATOM 6228 O O . SER A 1 801 ? -0.766 18.716 -49.846 1.00 59.19 801 SER A O 1
ATOM 6230 N N . GLU A 1 802 ? -1.779 20.348 -48.687 1.00 61.19 802 GLU A N 1
ATOM 6231 C CA . GLU A 1 802 ? -3.138 19.826 -48.919 1.00 61.19 802 GLU A CA 1
ATOM 6232 C C . GLU A 1 802 ? -3.526 19.900 -50.404 1.00 61.19 802 GLU A C 1
ATOM 6234 O O . GLU A 1 802 ? -4.100 18.958 -50.952 1.00 61.19 802 GLU A O 1
ATOM 6239 N N . MET A 1 803 ? -3.141 20.979 -51.094 1.00 62.09 803 MET A N 1
ATOM 6240 C CA . MET A 1 803 ? -3.439 21.159 -52.518 1.00 62.09 803 MET A CA 1
ATOM 6241 C C . MET A 1 803 ? -2.710 20.143 -53.415 1.00 62.09 803 MET A C 1
ATOM 6243 O O . MET A 1 803 ? -3.234 19.778 -54.465 1.00 62.09 803 MET A O 1
ATOM 6247 N N . LEU A 1 804 ? -1.533 19.655 -53.001 1.00 61.09 804 LEU A N 1
ATOM 6248 C CA . LEU A 1 804 ? -0.816 18.571 -53.684 1.00 61.09 804 LEU A CA 1
ATOM 6249 C C . LEU A 1 804 ? -1.387 17.182 -53.363 1.00 61.09 804 LEU A C 1
ATOM 6251 O O . LEU A 1 804 ? -1.406 16.334 -54.252 1.00 61.09 804 LEU A O 1
ATOM 6255 N N . ALA A 1 805 ? -1.888 16.953 -52.145 1.00 59.50 805 ALA A N 1
ATOM 6256 C CA . ALA A 1 805 ? -2.531 15.690 -51.777 1.00 59.50 805 ALA A CA 1
ATOM 6257 C C . ALA A 1 805 ? -3.788 15.428 -52.628 1.00 59.50 805 ALA A C 1
ATOM 6259 O O . ALA A 1 805 ? -3.882 14.390 -53.283 1.00 59.50 805 ALA A O 1
ATOM 6260 N N . VAL A 1 806 ? -4.690 16.415 -52.721 1.00 68.94 806 VAL A N 1
ATOM 6261 C CA . VAL A 1 806 ? -5.901 16.326 -53.563 1.00 68.94 806 VAL A CA 1
ATOM 6262 C C . VAL A 1 806 ? -5.537 16.103 -55.038 1.00 68.94 806 VAL A C 1
ATOM 6264 O O . VAL A 1 806 ? -6.149 15.280 -55.715 1.00 68.94 806 VAL A O 1
ATOM 6267 N N . ARG A 1 807 ? -4.482 16.766 -55.533 1.00 57.50 807 ARG A N 1
ATOM 6268 C CA . ARG A 1 807 ? -4.025 16.622 -56.926 1.00 57.50 807 ARG A CA 1
ATOM 6269 C C . ARG A 1 807 ? -3.462 15.235 -57.256 1.00 57.50 807 ARG A C 1
ATOM 6271 O O . ARG A 1 807 ? -3.405 14.882 -58.430 1.00 57.50 807 ARG A O 1
ATOM 6278 N N . LEU A 1 808 ? -3.028 14.467 -56.255 1.00 59.44 808 LEU A N 1
ATOM 6279 C CA . LEU A 1 808 ? -2.543 13.095 -56.430 1.00 59.44 808 LEU A CA 1
ATOM 6280 C C . LEU A 1 808 ? -3.686 12.069 -56.401 1.00 59.44 808 LEU A C 1
ATOM 6282 O O . LEU A 1 808 ? -3.634 11.109 -57.170 1.00 59.44 808 LEU A O 1
ATOM 6286 N N . GLU A 1 809 ? -4.747 12.297 -55.618 1.00 59.59 809 GLU A N 1
ATOM 6287 C CA . GLU A 1 809 ? -5.985 11.504 -55.722 1.00 59.59 809 GLU A CA 1
ATOM 6288 C C . GLU A 1 809 ? -6.680 11.713 -57.079 1.00 59.59 809 GLU A C 1
ATOM 6290 O O . GLU A 1 809 ? -7.058 10.736 -57.729 1.00 59.59 809 GLU A O 1
ATOM 6295 N N . GLU A 1 810 ? -6.757 12.956 -57.576 1.00 57.72 810 GLU A N 1
ATOM 6296 C CA . GLU A 1 810 ? -7.306 13.273 -58.910 1.00 57.72 810 GLU A CA 1
ATOM 6297 C C . GLU A 1 810 ? -6.543 12.609 -60.078 1.00 57.72 810 GLU A C 1
ATOM 6299 O O . GLU A 1 810 ? -7.082 12.504 -61.181 1.00 57.72 810 GLU A O 1
ATOM 6304 N N . LEU A 1 811 ? -5.308 12.142 -59.856 1.00 55.94 811 LEU A N 1
ATOM 6305 C CA . LEU A 1 811 ? -4.479 11.460 -60.860 1.00 55.94 811 LEU A CA 1
ATOM 6306 C C . LEU A 1 811 ? -4.546 9.922 -60.797 1.00 55.94 811 LEU A C 1
ATOM 6308 O O . LEU A 1 811 ? -3.887 9.256 -61.595 1.00 55.94 811 LEU A O 1
ATOM 6312 N N . GLY A 1 812 ? -5.361 9.342 -59.909 1.00 46.84 812 GLY A N 1
ATOM 6313 C CA . GLY A 1 812 ? -5.778 7.936 -60.004 1.00 46.84 812 GLY A CA 1
ATOM 6314 C C . GLY A 1 812 ? -4.694 6.879 -59.753 1.00 46.84 812 GLY A C 1
ATOM 6315 O O . GLY A 1 812 ? -4.877 5.727 -60.140 1.00 46.84 812 GLY A O 1
ATOM 6316 N N . LEU A 1 813 ? -3.584 7.236 -59.098 1.00 58.78 813 LEU A N 1
ATOM 6317 C CA . LEU A 1 813 ? -2.497 6.313 -58.726 1.00 58.78 813 LEU A CA 1
ATOM 6318 C C . LEU A 1 813 ? -2.519 5.947 -57.226 1.00 58.78 813 LEU A C 1
ATOM 6320 O O . LEU A 1 813 ? -1.477 5.762 -56.600 1.00 58.78 813 LEU A O 1
ATOM 6324 N N . GLY A 1 814 ? -3.724 5.840 -56.655 1.00 42.88 814 GLY A N 1
ATOM 6325 C CA . GLY A 1 814 ? -3.972 5.361 -55.292 1.00 42.88 814 GLY A CA 1
ATOM 6326 C C . GLY A 1 814 ? -4.021 3.830 -55.204 1.00 42.88 814 GLY A C 1
ATOM 6327 O O . GLY A 1 814 ? -4.658 3.164 -56.017 1.00 42.88 814 GLY A O 1
ATOM 6328 N N . GLU A 1 815 ? -3.337 3.271 -54.207 1.00 55.31 815 GLU A N 1
ATOM 6329 C CA . GLU A 1 815 ? -3.068 1.838 -54.036 1.00 55.31 815 GLU A CA 1
ATOM 6330 C C . GLU A 1 815 ? -4.313 0.923 -54.074 1.00 55.31 815 GLU A C 1
ATOM 6332 O O . GLU A 1 815 ? -5.163 0.975 -53.186 1.00 55.31 815 GLU A O 1
ATOM 6337 N N . SER A 1 816 ? -4.368 -0.037 -55.010 1.00 44.81 816 SER A N 1
ATOM 6338 C CA . SER A 1 816 ? -5.158 -1.265 -54.804 1.00 44.81 816 SER A CA 1
ATOM 6339 C C . SER A 1 816 ? -4.699 -2.477 -55.639 1.00 44.81 816 SER A C 1
ATOM 6341 O O . SER A 1 816 ? -4.544 -2.413 -56.851 1.00 44.81 816 SER A O 1
ATOM 6343 N N . GLY A 1 817 ? -4.552 -3.628 -54.965 1.00 38.44 817 GLY A N 1
ATOM 6344 C CA . GLY A 1 817 ? -4.846 -4.954 -55.535 1.00 38.44 817 GLY A CA 1
ATOM 6345 C C . GLY A 1 817 ? -3.840 -5.640 -56.477 1.00 38.44 817 GLY A C 1
ATOM 6346 O O . GLY A 1 817 ? -4.146 -5.828 -57.647 1.00 38.44 817 GLY A O 1
ATOM 6347 N N . ALA A 1 818 ? -2.732 -6.190 -55.952 1.00 34.00 818 ALA A N 1
ATOM 6348 C CA . ALA A 1 818 ? -1.921 -7.187 -56.681 1.00 34.00 818 ALA A CA 1
ATOM 6349 C C . ALA A 1 818 ? -1.243 -8.250 -55.777 1.00 34.00 818 ALA A C 1
ATOM 6351 O O . ALA A 1 818 ? -0.018 -8.329 -55.678 1.00 34.00 818 ALA A O 1
ATOM 6352 N N . ARG A 1 819 ? -2.028 -9.116 -55.114 1.00 44.00 819 ARG A N 1
ATOM 6353 C CA . ARG A 1 819 ? -1.525 -10.381 -54.527 1.00 44.00 819 ARG A CA 1
ATOM 6354 C C . ARG A 1 819 ? -2.533 -11.519 -54.705 1.00 44.00 819 ARG A C 1
ATOM 6356 O O . ARG A 1 819 ? -3.638 -11.426 -54.177 1.00 44.00 819 ARG A O 1
ATOM 6363 N N . ARG A 1 820 ? -2.055 -12.635 -55.284 1.00 43.78 820 ARG A N 1
ATOM 6364 C CA . ARG A 1 820 ? -2.796 -13.853 -55.706 1.00 43.78 820 ARG A CA 1
ATOM 6365 C C . ARG A 1 820 ? -3.594 -13.623 -57.013 1.00 43.78 820 ARG A C 1
ATOM 6367 O O . ARG A 1 820 ? -4.118 -12.536 -57.200 1.00 43.78 820 ARG A O 1
ATOM 6374 N N . SER A 1 821 ? -3.682 -14.574 -57.953 1.00 47.38 821 SER A N 1
ATOM 6375 C CA . SER A 1 821 ? -3.335 -16.013 -57.907 1.00 47.38 821 SER A CA 1
ATOM 6376 C C . SER A 1 821 ? -2.977 -16.629 -59.277 1.00 47.38 821 SER A C 1
ATOM 6378 O O . SER A 1 821 ? -3.484 -16.159 -60.287 1.00 47.38 821 SER A O 1
ATOM 6380 N N . LEU A 1 822 ? -2.294 -17.787 -59.248 1.00 39.72 822 LEU A N 1
ATOM 6381 C CA . LEU A 1 822 ? -2.310 -18.866 -60.263 1.00 39.72 822 LEU A CA 1
ATOM 6382 C C . LEU A 1 822 ? -1.683 -18.599 -61.651 1.00 39.72 822 LEU A C 1
ATOM 6384 O O . LEU A 1 822 ? -2.399 -18.412 -62.633 1.00 39.72 822 LEU A O 1
ATOM 6388 N N . ALA A 1 823 ? -0.359 -18.766 -61.731 1.00 34.84 823 ALA A N 1
ATOM 6389 C CA . ALA A 1 823 ? 0.327 -19.607 -62.725 1.00 34.84 823 ALA A CA 1
ATOM 6390 C C . ALA A 1 823 ? 1.713 -19.986 -62.174 1.00 34.84 823 ALA A C 1
ATOM 6392 O O . ALA A 1 823 ? 2.398 -19.057 -61.689 1.00 34.84 823 ALA A O 1
#

Radius of gyration: 121.32 Å; chains: 1; bounding box: 211×142×404 Å

Organism: Gonium pectorale (NCBI:txid33097)

Sequence (823 aa):
MALASRAQVEALKETLVKSLQEELEKVSKQVLTARSTYDKQVADVRSEHERQLQDTRLAAERALLEARSQAERKMEEQRSAHRKQREDAHNLHERQMEELKRRMERQADEARAVLERQLADARTARDKVVEDARMVQLKALEDARMQHHKAMEDARKLHDRVLAETQAVHAKQEEIVALRDRILALEAELRARDTALRESESRIVQLDTRSKTELAEMQANAIKEAALLKLELEDAKAGLMRVRQQYDEAATAHAQELARYRAELDAQRVLGAEELQRARLAAAEQVAAAEARGRRAGMLDKEIAEATIKHQMTAIAEEKESLSRHRLSAELLAQLTDKVRSVAVSSIEREERALSALERDVADREGRLQAREKLLSEREDRIATREREADALRANLQNLMVTLESSAVHDREDLKREQLRLSREAARVEAATTSLQAEKDDLRVQVAMERKLLEEAREARRREREELLTEVTGERRRLAAEYADTQRQLDAARNELLAAEVAQAREGLSAEVTQTRDALHAEVTQTRDALNAEVAQTRDALNAEVAHTRAALHAETAQAQEETQASREAFMAQSAELAAQTADLEAKQSALSSTSERLTFDQAGLRAAQAQLDEQKRVLEALKRNLDKERMALADERRSLSDERLAASRAADEARGAMMKLSDAVRAYVQQGIPIPFFMDGDTDPIQQLLNTIHTALHKSSKDTGMSSEIASLLPLSDSSSSLDLEGHPASPLGMGLTGLSARLGALAEELSTSTGQGGAGTVRASGSRYGVDASNDSPVGSKLLAASRQMQLGELAAMSEMLAVRLEELGLGESGARRSLA

Foldseek 3Di:
DVVVVVVVVVVVVVVVVVVVVVVVVVVVVVVVVVVVVVVVVVVVVVVVVVVVVVVVVVVVVVVVVVVVVVVVVVVVVVVVVVVVVVVVVVVVVVVVVVVVVVVVVVVVVVVVVVVVVVVVVVVVVVVVVVVVVVVVVVVVVVVVVVVVVVVVVVVVVVVVVVVVVVVVVVVVVVVVVVVVVVVVVCVVVPVPPPPPVPCVVVVVVVVVVVVVVVVVVVVVVVVVVVVVVVVVVVVVVVVVVVVVVVVVVVVVVVVVVVVVVVVVVVVVVVVVVVVVVVVVVVVVVVVVVVVVVVVVVVVVVVVVVVVVVVVVVVVVVVVVVVVVVVVPPPPPPPPDDPPPPDDDDDDDDCVVVVVVVVVVVVVVVVVVVVVVVVVVVVVVVVVVVVVVVVVVVVVVVVVVVVVVVVVVVVVVVVVVVVVVVVVVVVVVVVVVVVVVVVVVVVVVVVVVVVVVVVVVVVVVVVVVVVVVVVVVVVVVVVVVVVVVVVVVVVVVVVVVVVVVVVVVVVVVVVVVVVVVVVVVVVVVVVVVVVVVVVVVVVVVVVVVVVVVVVVVVVVVVVVVVVVVVVVVVVVVVVVVVVVVVVVVVVVVVVVVVVVVVVVVVVVVVVVVVVVVVVVVVVVVVVVVVVVVVVVVVVVVVVVVVVVVVVVVVVVVVVVVVPVVVVPPVVVPCVVPDDDDDYYDDDDDDDDDDDDDDPDDDDDDDDDDDDDDDDDDDDDDDDDDDDDDDDDDDDDDDDDDDDDDDDDDDDDDDDDDDDDDDDDDDDDDDDDDDDDDDDDDDDDDDDDPDDPDPPPPPPPVVVVVVVVVVVVVVVVPPDDDDDDDDDD

pLDDT: mean 70.67, std 20.14, range [28.08, 95.38]

Secondary structure (DSSP, 8-state):
-HHHHHHHHHHHHHHHHHHHHHHHHHHHHHHHHHHHHHHHHHHHHHHHHHHHHHHHHHHHHHHHHHHHHHHHHHHHHHHHHHHHHHHHHHHHHHHHHHHHHHHHHHHHHHHHHHHHHHHHHHHHHHHHHHHHHHHHHHHHHHHHHHHHHHHHHHHHHHHHHHHHHHHHHHHHHHHHHHHHHHHHHHTTTGGG-TT-TTSSHHHHHHHHHHHHHHHHHHHHHHHHHHHHHHHHHHHHHHHHHHHHHHHHHHHHHHHHHHHHHHHHHHHHHHHHHHHHHHHHHHHHHHHHHHHHHHHHHHHHHHHHHHHHHHHHHHHHHHHHHHHHHTTSSSGGGSS-SSS---------S-GGGHHHHHHHHHHHHHHHHHHHHHHHHHHHHHHHHHHHHHHHHHHHHHHHHHHHHHHHHHHHHHHHHHHHHHHHHHHHHHHHHHHHHHHHHHHHHHHHHHHHHHHHHHHHHHHHHHHHHHHHHHHHHHHHHHHHHHHHHHHHHHHHHHHHHHHHHHHHHHHHHHHHHHHHHHHHHHHHHHHHHHHHHHHHHHHHHHHHHHHHHHHHHHHHHHHHHHHHHHHHHHHHHHHHHHHHHHHHHHHHHHHHHHHHHHHHHHHHHHHHHHHHHHHHHHHHHHHHHHHHHHHHHHHHHHHHHHHHHHHHHHHHHHHHHHHHHHTTGGGT-----------------------------------------------------------------------------------------------------------------S-SSSSSSSHHHHHHHHHHHHHHHTTT-----------